Protein AF-A0A538CZA6-F1 (afdb_monomer_lite)

pLDDT: mean 84.23, std 17.35, range [30.89, 98.69]

Radius of gyration: 36.99 Å; chains: 1; bounding box: 170×87×88 Å

Sequence (778 aa):
MARFLPVVLVVALLGGSAAAFAVTERLKLERSSIFATSVGKVVSSASGRRVKIDFRLRKADDLSVAIVDSSDHVVRALVPSHHVRPGPQQLKWNGRDDSGSPVPDGTYKPRVHLAGEHRTILLPNSILVDTKVPHISLVRTSLQIVSPDGDAVHDYLTVFFHTSEPARAVLYANGRKVVKLKSFTAHSLKWGQRNGMPTKPGVYRLRLGAYDEAGNLGPRTRVFTVGIRYIELGRHVIARARQQPAARPRRGSSRELPPRRLRARSHRTCLGRGEPVIAELARVAGPVAAAGLATLFVAPRRELRLAGLAAWALGCAVLAYYLAPHGHRPLLAAAAVGGLALAAAGAYLLLRWPWLLALAALACVPARIQVTVGSTQASLLVPMYGVVAAAALAFAWQLAKGDDRARELGPLTLPLAGFVFWSGITLAWSQDLRQGAIELLAFYLPFALLAVALARLPWRPEWLGATWVLLAGMAVVFAIVGIYQYQTRDIFWNPKVLVGNAYAPFYRVNSVFWDPSIYGRFLVVAILASLVLVVHGAARRIVVAASAAIVVSWVGLVFSFSQSSFVALAVGVGIVAWSAWGRKTLALLGVIALVVLVAALAMPSVRHHSLNSASGGRFKLVKNGLAIAAHHPVQGVGIGGFKKAYAARTGLKGKEPKAAASHDTPVTVTAETGIVGLVLFAWLLVAAFLLAFRGVASSFAGQVSLILGVVLAAIGVHSLFYNAFFEDPVAWGVFGLAPLAAAALVRERVSEPRPRAAAPQPAVAAAPQAGRSRAEAG

Structure (mmCIF, N/CA/C/O backbone):
data_AF-A0A538CZA6-F1
#
_entry.id   AF-A0A538CZA6-F1
#
loop_
_atom_site.group_PDB
_atom_site.id
_atom_site.type_symbol
_atom_site.label_atom_id
_atom_site.label_alt_id
_atom_site.label_comp_id
_atom_site.label_asym_id
_atom_site.label_entity_id
_atom_site.label_seq_id
_atom_site.pdbx_PDB_ins_code
_atom_site.Cartn_x
_atom_site.Cartn_y
_atom_site.Cartn_z
_atom_site.occupancy
_atom_site.B_iso_or_equiv
_atom_site.auth_seq_id
_atom_site.auth_comp_id
_atom_site.auth_asym_id
_atom_site.auth_atom_id
_atom_site.pdbx_PDB_model_num
ATOM 1 N N . MET A 1 1 ? -36.237 19.227 2.839 1.00 50.03 1 MET A N 1
ATOM 2 C CA . MET A 1 1 ? -34.955 18.823 2.206 1.00 50.03 1 MET A CA 1
ATOM 3 C C . MET A 1 1 ? -34.045 17.959 3.093 1.00 50.03 1 MET A C 1
ATOM 5 O O . MET A 1 1 ? -33.501 16.992 2.578 1.00 50.03 1 MET A O 1
ATOM 9 N N . ALA A 1 2 ? -33.900 18.223 4.403 1.00 55.19 2 ALA A N 1
ATOM 10 C CA . ALA A 1 2 ? -32.925 17.529 5.271 1.00 55.19 2 ALA A CA 1
ATOM 11 C C . ALA A 1 2 ? -33.049 15.986 5.355 1.00 55.19 2 ALA A C 1
ATOM 13 O O . ALA A 1 2 ? -32.039 15.314 5.511 1.00 55.19 2 ALA A O 1
ATOM 14 N N . ARG A 1 3 ? -34.253 15.410 5.199 1.00 66.94 3 ARG A N 1
ATOM 15 C CA . ARG A 1 3 ? -34.458 13.943 5.216 1.00 66.94 3 ARG A CA 1
ATOM 16 C C . ARG A 1 3 ? -34.188 13.241 3.876 1.00 66.94 3 ARG A C 1
ATOM 18 O O . ARG A 1 3 ? -34.020 12.029 3.863 1.00 66.94 3 ARG A O 1
ATOM 25 N N . PHE A 1 4 ? -34.131 13.981 2.766 1.00 84.44 4 PHE A N 1
ATOM 26 C CA . PHE A 1 4 ? -33.932 13.405 1.428 1.00 84.44 4 PHE A CA 1
ATOM 27 C C . PHE A 1 4 ? -32.455 13.292 1.045 1.00 84.44 4 PHE A C 1
ATOM 29 O O . PHE A 1 4 ? -32.072 12.335 0.379 1.00 84.44 4 PHE A O 1
ATOM 36 N N . LEU A 1 5 ? -31.615 14.229 1.502 1.00 87.75 5 LEU A N 1
ATOM 37 C CA . LEU A 1 5 ? -30.188 14.260 1.170 1.00 87.75 5 LEU A CA 1
ATOM 38 C C . LEU A 1 5 ? -29.445 12.948 1.516 1.00 87.75 5 LEU A C 1
ATOM 40 O O . LEU A 1 5 ? -28.738 12.449 0.641 1.00 87.75 5 LEU A O 1
ATOM 44 N N . PRO A 1 6 ? -29.616 12.336 2.710 1.00 89.69 6 PRO A N 1
ATOM 45 C CA . PRO A 1 6 ? -28.928 11.084 3.030 1.00 89.69 6 PRO A CA 1
ATOM 46 C C . PRO A 1 6 ? -29.350 9.918 2.130 1.00 89.69 6 PRO A C 1
ATOM 48 O O . PRO A 1 6 ? -28.509 9.119 1.727 1.00 89.69 6 PRO A O 1
ATOM 51 N N . VAL A 1 7 ? -30.637 9.843 1.773 1.00 90.44 7 VAL A N 1
ATOM 52 C CA . VAL A 1 7 ? -31.158 8.812 0.862 1.00 90.44 7 VAL A CA 1
ATOM 53 C C . VAL A 1 7 ? -30.545 8.985 -0.525 1.00 90.44 7 VAL A C 1
ATOM 55 O O . VAL A 1 7 ? -29.997 8.032 -1.069 1.00 90.44 7 VAL A O 1
ATOM 58 N N . VAL A 1 8 ? -30.565 10.206 -1.070 1.00 92.06 8 VAL A N 1
ATOM 59 C CA . VAL A 1 8 ? -29.982 10.510 -2.387 1.00 92.06 8 VAL A CA 1
ATOM 60 C C . VAL A 1 8 ? -28.492 10.173 -2.421 1.00 92.06 8 VAL A C 1
ATOM 62 O O . VAL A 1 8 ? -28.047 9.513 -3.356 1.00 92.06 8 VAL A O 1
ATOM 65 N N . LEU A 1 9 ? -27.727 10.557 -1.394 1.00 93.75 9 LEU A N 1
ATOM 66 C CA . LEU A 1 9 ? -26.298 10.245 -1.312 1.00 93.75 9 LEU A CA 1
ATOM 67 C C . LEU A 1 9 ? -26.031 8.741 -1.246 1.00 93.75 9 LEU A C 1
ATOM 69 O O . LEU A 1 9 ? -25.144 8.262 -1.945 1.00 93.75 9 LEU A O 1
ATOM 73 N N . VAL A 1 10 ? -26.795 7.981 -0.456 1.00 93.56 10 VAL A N 1
ATOM 74 C CA . VAL A 1 10 ? -26.636 6.520 -0.392 1.00 93.56 10 VAL A CA 1
ATOM 75 C C . VAL A 1 10 ? -26.937 5.871 -1.742 1.00 93.56 10 VAL A C 1
ATOM 77 O O . VAL A 1 10 ? -26.145 5.052 -2.206 1.00 93.56 10 VAL A O 1
ATOM 80 N N . VAL A 1 11 ? -28.042 6.246 -2.393 1.00 91.81 11 VAL A N 1
ATOM 81 C CA . VAL A 1 11 ? -28.402 5.708 -3.715 1.00 91.81 11 VAL A CA 1
ATOM 82 C C . VAL A 1 11 ? -27.333 6.062 -4.750 1.00 91.81 11 VAL A C 1
ATOM 84 O O . VAL A 1 11 ? -26.895 5.184 -5.493 1.00 91.81 11 VAL A O 1
ATOM 87 N N . ALA A 1 12 ? -26.862 7.312 -4.763 1.00 93.50 12 ALA A N 1
ATOM 88 C CA . ALA A 1 12 ? -25.820 7.773 -5.674 1.00 93.50 12 ALA A CA 1
ATOM 89 C C . ALA A 1 12 ? -24.486 7.046 -5.447 1.00 93.50 12 ALA A C 1
ATOM 91 O O . ALA A 1 12 ? -23.856 6.623 -6.412 1.00 93.50 12 ALA A O 1
ATOM 92 N N . LEU A 1 13 ? -24.071 6.844 -4.191 1.00 95.44 13 LEU A N 1
ATOM 93 C CA . LEU A 1 13 ? -22.849 6.107 -3.868 1.00 95.44 13 LEU A CA 1
ATOM 94 C C . LEU A 1 13 ? -22.955 4.637 -4.279 1.00 95.44 13 LEU A C 1
ATOM 96 O O . LEU A 1 13 ? -22.038 4.131 -4.916 1.00 95.44 13 LEU A O 1
ATOM 100 N N . LEU A 1 14 ? -24.058 3.951 -3.967 1.00 92.44 14 LEU A N 1
ATOM 101 C CA . LEU A 1 14 ? -24.223 2.542 -4.335 1.00 92.44 14 LEU A CA 1
ATOM 102 C C . LEU A 1 14 ? -24.310 2.357 -5.855 1.00 92.44 14 LEU A C 1
ATOM 104 O O . LEU A 1 14 ? -23.556 1.562 -6.416 1.00 92.44 14 LEU A O 1
ATOM 108 N N . GLY A 1 15 ? -25.194 3.102 -6.525 1.00 88.19 15 GLY A N 1
ATOM 109 C CA . GLY A 1 15 ? -25.370 3.024 -7.976 1.00 88.19 15 GLY A CA 1
ATOM 110 C C . GLY A 1 15 ? -24.115 3.465 -8.727 1.00 88.19 15 GLY A C 1
ATOM 111 O O . GLY A 1 15 ? -23.644 2.766 -9.625 1.00 88.19 15 GLY A O 1
ATOM 112 N N . GLY A 1 16 ? -23.512 4.576 -8.304 1.00 90.31 16 GLY A N 1
ATOM 113 C CA . GLY A 1 16 ? -22.275 5.094 -8.873 1.00 90.31 16 GLY A CA 1
ATOM 114 C C . GLY A 1 16 ? -21.092 4.145 -8.679 1.00 90.31 16 GLY A C 1
ATOM 115 O O . GLY A 1 16 ? -20.349 3.901 -9.627 1.00 90.31 16 GLY A O 1
ATOM 116 N N . SER A 1 17 ? -20.904 3.571 -7.485 1.00 90.44 17 SER A N 1
ATOM 117 C CA . SER A 1 17 ? -19.829 2.600 -7.243 1.00 90.44 17 SER A CA 1
ATOM 118 C C . SER A 1 17 ? -20.033 1.298 -8.008 1.00 90.44 17 SER A C 1
ATOM 120 O O . SER A 1 17 ? -19.050 0.739 -8.490 1.00 90.44 17 SER A O 1
ATOM 122 N N . ALA A 1 18 ? -21.274 0.835 -8.181 1.00 85.44 18 ALA A N 1
ATOM 123 C CA . ALA A 1 18 ? -21.559 -0.335 -9.004 1.00 85.44 18 ALA A CA 1
ATOM 124 C C . ALA A 1 18 ? -21.266 -0.076 -10.493 1.00 85.44 18 ALA A C 1
ATOM 126 O O . ALA A 1 18 ? -20.602 -0.889 -11.138 1.00 85.44 18 ALA A O 1
ATOM 127 N N . ALA A 1 19 ? -21.669 1.084 -11.021 1.00 87.25 19 ALA A N 1
ATOM 128 C CA . ALA A 1 19 ? -21.343 1.493 -12.386 1.00 87.25 19 ALA A CA 1
ATOM 129 C C . ALA A 1 19 ? -19.823 1.633 -12.592 1.00 87.25 19 ALA A C 1
ATOM 131 O O . ALA A 1 19 ? -19.268 1.078 -13.541 1.00 87.25 19 ALA A O 1
ATOM 132 N N . ALA A 1 20 ? -19.127 2.307 -11.670 1.00 88.88 20 ALA A N 1
ATOM 133 C CA . ALA A 1 20 ? -17.675 2.466 -11.719 1.00 88.88 20 ALA A CA 1
ATOM 134 C C . ALA A 1 20 ? -16.939 1.118 -11.627 1.00 88.88 20 ALA A C 1
ATOM 136 O O . ALA A 1 20 ? -15.956 0.903 -12.341 1.00 88.88 20 ALA A O 1
ATOM 137 N N . PHE A 1 21 ? -17.429 0.185 -10.804 1.00 87.50 21 PHE A N 1
ATOM 138 C CA . PHE A 1 21 ? -16.911 -1.180 -10.730 1.00 87.50 21 PHE A CA 1
ATOM 139 C C . PHE A 1 21 ? -17.068 -1.915 -12.066 1.00 87.50 21 PHE A C 1
ATOM 141 O O . PHE A 1 21 ? -16.074 -2.434 -12.575 1.00 87.50 21 PHE A O 1
ATOM 148 N N . ALA A 1 22 ? -18.265 -1.906 -12.661 1.00 82.44 22 ALA A N 1
ATOM 149 C CA . ALA A 1 22 ? -18.546 -2.582 -13.929 1.00 82.44 22 ALA A CA 1
ATOM 150 C C . ALA A 1 22 ? -17.697 -2.024 -15.083 1.00 82.44 22 ALA A C 1
ATOM 152 O O . ALA A 1 22 ? -17.087 -2.781 -15.842 1.00 82.44 22 ALA A O 1
ATOM 153 N N . VAL A 1 23 ? -17.574 -0.695 -15.174 1.00 85.62 23 VAL A N 1
ATOM 154 C CA . VAL A 1 23 ? -16.695 -0.031 -16.150 1.00 85.62 23 VAL A CA 1
ATOM 155 C C . VAL A 1 23 ? -15.237 -0.432 -15.924 1.00 85.62 23 VAL A C 1
ATOM 157 O O . VAL A 1 23 ? -14.540 -0.802 -16.869 1.00 85.62 23 VAL A O 1
ATOM 160 N N . THR A 1 24 ? -14.777 -0.422 -14.671 1.00 84.81 24 THR A N 1
ATOM 161 C CA . THR A 1 24 ? -13.410 -0.830 -14.321 1.00 84.81 24 THR A CA 1
ATOM 162 C C . THR A 1 24 ? -13.138 -2.286 -14.692 1.00 84.81 24 THR A C 1
ATOM 164 O O . THR A 1 24 ? -12.056 -2.603 -15.181 1.00 84.81 24 THR A O 1
ATOM 167 N N . GLU A 1 25 ? -14.083 -3.187 -14.440 1.00 81.94 25 GLU A N 1
ATOM 168 C CA . GLU A 1 25 ? -13.956 -4.601 -14.780 1.00 81.94 25 GLU A CA 1
ATOM 169 C C . GLU A 1 25 ? -13.854 -4.811 -16.283 1.00 81.94 25 GLU A C 1
ATOM 171 O O . GLU A 1 25 ? -12.903 -5.448 -16.738 1.00 81.94 25 GLU A O 1
ATOM 176 N N . ARG A 1 26 ? -14.754 -4.193 -17.052 1.00 81.44 26 ARG A N 1
ATOM 177 C CA . ARG A 1 26 ? -14.712 -4.232 -18.513 1.00 81.44 26 ARG A CA 1
ATOM 178 C C . ARG A 1 26 ? -13.351 -3.776 -19.043 1.00 81.44 26 ARG A C 1
ATOM 180 O O . ARG A 1 26 ? -12.713 -4.505 -19.797 1.00 81.44 26 ARG A O 1
ATOM 187 N N . LEU A 1 27 ? -12.874 -2.617 -18.588 1.00 81.75 27 LEU A N 1
ATOM 188 C CA . LEU A 1 27 ? -11.593 -2.052 -19.023 1.00 81.75 27 LEU A CA 1
ATOM 189 C C . LEU A 1 27 ? -10.390 -2.906 -18.587 1.00 81.75 27 LEU A C 1
ATOM 191 O O . LEU A 1 27 ? -9.368 -2.927 -19.264 1.00 81.75 27 LEU A O 1
ATOM 195 N N . LYS A 1 28 ? -10.478 -3.638 -17.471 1.00 77.38 28 LYS A N 1
ATOM 196 C CA . LYS A 1 28 ? -9.405 -4.545 -17.025 1.00 77.38 28 LYS A CA 1
ATOM 197 C C . LYS A 1 28 ? -9.388 -5.888 -17.752 1.00 77.38 28 LYS A C 1
ATOM 199 O O . LYS A 1 28 ? -8.331 -6.520 -17.796 1.00 77.38 28 LYS A O 1
ATOM 204 N N . LEU A 1 29 ? -10.517 -6.336 -18.297 1.00 77.88 29 LEU A N 1
ATOM 205 C CA . LEU A 1 29 ? -10.589 -7.544 -19.127 1.00 77.88 29 LEU A CA 1
ATOM 206 C C . LEU A 1 29 ? -10.008 -7.307 -20.527 1.00 77.88 29 LEU A C 1
ATOM 208 O O . LEU A 1 29 ? -9.477 -8.234 -21.149 1.00 77.88 29 LEU A O 1
ATOM 212 N N . GLU A 1 30 ? -10.050 -6.063 -21.003 1.00 78.44 30 GLU A N 1
ATOM 213 C CA . GLU A 1 30 ? -9.441 -5.657 -22.262 1.00 78.44 30 GLU A CA 1
ATOM 214 C C . GLU A 1 30 ? -7.910 -5.791 -22.207 1.00 78.44 30 GLU A C 1
ATOM 216 O O . GLU A 1 30 ? -7.187 -5.081 -21.502 1.00 78.44 30 GLU A O 1
ATOM 221 N N . ARG A 1 31 ? -7.386 -6.755 -22.970 1.00 79.56 31 ARG A N 1
ATOM 222 C CA . ARG A 1 31 ? -5.941 -6.976 -23.080 1.00 79.56 31 ARG A CA 1
ATOM 223 C C . ARG A 1 31 ? -5.300 -5.863 -23.900 1.00 79.56 31 ARG A C 1
ATOM 225 O O . ARG A 1 31 ? -5.847 -5.456 -24.917 1.00 79.56 31 ARG A O 1
ATOM 232 N N . SER A 1 32 ? -4.080 -5.476 -23.524 1.00 83.12 32 SER A N 1
ATOM 233 C CA . SER A 1 32 ? -3.288 -4.514 -24.296 1.00 83.12 32 SER A CA 1
ATOM 234 C C . SER A 1 32 ? -3.145 -4.928 -25.765 1.00 83.12 32 SER A C 1
ATOM 236 O O . SER A 1 32 ? -2.911 -6.112 -26.065 1.00 83.12 32 SER A O 1
ATOM 238 N N . SER A 1 33 ? -3.269 -3.940 -26.648 1.00 86.38 33 SER A N 1
ATOM 239 C CA . SER A 1 33 ? -3.161 -4.049 -28.107 1.00 86.38 33 SER A CA 1
ATOM 240 C C . SER A 1 33 ? -1.754 -4.455 -28.538 1.00 86.38 33 SER A C 1
ATOM 242 O O . SER A 1 33 ? -1.591 -5.167 -29.530 1.00 86.38 33 SER A O 1
ATOM 244 N N . ILE A 1 34 ? -0.747 -4.109 -27.723 1.00 87.81 34 ILE A N 1
ATOM 245 C CA . ILE A 1 34 ? 0.637 -4.563 -27.871 1.00 87.81 34 ILE A CA 1
ATOM 246 C C . ILE A 1 34 ? 1.096 -5.400 -26.671 1.00 87.81 34 ILE A C 1
ATOM 248 O O . ILE A 1 34 ? 0.667 -5.202 -25.536 1.00 87.81 34 ILE A O 1
ATOM 252 N N . PHE A 1 35 ? 1.985 -6.363 -26.902 1.00 87.81 35 PHE A N 1
ATOM 253 C CA . PHE A 1 35 ? 2.593 -7.181 -25.847 1.00 87.81 35 PHE A CA 1
ATOM 254 C C . PHE A 1 35 ? 3.994 -7.662 -26.245 1.00 87.81 35 PHE A C 1
ATOM 256 O O . PHE A 1 35 ? 4.454 -7.393 -27.351 1.00 87.81 35 PHE A O 1
ATOM 263 N N . ALA A 1 36 ? 4.681 -8.377 -25.343 1.00 86.56 36 ALA A N 1
ATOM 264 C CA . ALA A 1 36 ? 6.039 -8.893 -25.567 1.00 86.56 36 ALA A CA 1
ATOM 265 C C . ALA A 1 36 ? 7.037 -7.804 -26.017 1.00 86.56 36 ALA A C 1
ATOM 267 O O . ALA A 1 36 ? 7.854 -8.018 -26.908 1.00 86.56 36 ALA A O 1
ATOM 268 N N . THR A 1 37 ? 6.940 -6.622 -25.407 1.00 87.94 37 THR A N 1
ATOM 269 C CA . THR A 1 37 ? 7.750 -5.454 -25.755 1.00 87.94 37 THR A CA 1
ATOM 270 C C . THR A 1 37 ? 9.195 -5.605 -25.280 1.00 87.94 37 THR A C 1
ATOM 272 O O . THR A 1 37 ? 9.436 -5.870 -24.099 1.00 87.94 37 THR A O 1
ATOM 275 N N . SER A 1 38 ? 10.155 -5.352 -26.161 1.00 89.88 38 SER A N 1
ATOM 276 C CA . SER A 1 38 ? 11.587 -5.334 -25.878 1.00 89.88 38 SER A CA 1
ATOM 277 C C . SER A 1 38 ? 12.230 -4.151 -26.596 1.00 89.88 38 SER A C 1
ATOM 279 O O . SER A 1 38 ? 12.313 -4.125 -27.819 1.00 89.88 38 SER A O 1
ATOM 281 N N . VAL A 1 39 ? 12.709 -3.179 -25.823 1.00 91.25 39 VAL A N 1
ATOM 282 C CA . VAL A 1 39 ? 13.397 -1.987 -26.331 1.00 91.25 39 VAL A CA 1
ATOM 283 C C . VAL A 1 39 ? 14.824 -2.021 -25.802 1.00 91.25 39 VAL A C 1
ATOM 285 O O . VAL A 1 39 ? 15.040 -2.203 -24.600 1.00 91.25 39 VAL A O 1
ATOM 288 N N . GLY A 1 40 ? 15.809 -1.923 -26.691 1.00 89.38 40 GLY A N 1
ATOM 289 C CA . GLY A 1 40 ? 17.204 -1.825 -26.272 1.00 89.38 40 GLY A CA 1
ATOM 290 C C . GLY A 1 40 ? 17.485 -0.485 -25.582 1.00 89.38 40 GLY A C 1
ATOM 291 O O . GLY A 1 40 ? 16.763 0.483 -25.769 1.00 89.38 40 GLY A O 1
ATOM 292 N N . LYS A 1 41 ? 18.522 -0.440 -24.744 1.00 90.12 41 LYS A N 1
ATOM 293 C CA . LYS A 1 41 ? 18.682 0.650 -23.768 1.00 90.12 41 LYS A CA 1
ATOM 294 C C . LYS A 1 41 ? 19.529 1.827 -24.227 1.00 90.12 41 LYS A C 1
ATOM 296 O O . LYS A 1 41 ? 19.287 2.935 -23.776 1.00 90.12 41 LYS A O 1
ATOM 301 N N . VAL A 1 42 ? 20.547 1.576 -25.048 1.00 91.38 42 VAL A N 1
ATOM 302 C CA . VAL A 1 42 ? 21.558 2.580 -25.398 1.00 91.38 42 VAL A CA 1
ATOM 303 C C . VAL A 1 42 ? 21.922 2.440 -26.871 1.00 91.38 42 VAL A C 1
ATOM 305 O O . VAL A 1 42 ? 22.015 1.318 -27.386 1.00 91.38 42 VAL A O 1
ATOM 308 N N . VAL A 1 43 ? 22.124 3.567 -27.546 1.00 93.12 43 VAL A N 1
ATOM 309 C CA . VAL A 1 43 ? 22.596 3.642 -28.929 1.00 93.12 43 VAL A CA 1
ATOM 310 C C . VAL A 1 43 ? 23.548 4.823 -29.093 1.00 93.12 43 VAL A C 1
ATOM 312 O O . VAL A 1 43 ? 23.416 5.833 -28.418 1.00 93.12 43 VAL A O 1
ATOM 315 N N . SER A 1 44 ? 24.489 4.690 -30.021 1.00 91.81 44 SER A N 1
ATOM 316 C CA . SER A 1 44 ? 25.316 5.794 -30.494 1.00 91.81 44 SER A CA 1
ATOM 317 C C . SER A 1 44 ? 25.163 5.905 -32.002 1.00 91.81 44 SER A C 1
ATOM 319 O O . SER A 1 44 ? 25.295 4.906 -32.718 1.00 91.81 44 SER A O 1
ATOM 321 N N . SER A 1 45 ? 24.934 7.122 -32.484 1.00 88.94 45 SER A N 1
ATOM 322 C CA . SER A 1 45 ? 24.892 7.445 -33.913 1.00 88.94 45 SER A CA 1
ATOM 323 C C . SER A 1 45 ? 26.254 7.280 -34.605 1.00 88.94 45 SER A C 1
ATOM 325 O O . SER A 1 45 ? 26.302 7.087 -35.827 1.00 88.94 45 SER A O 1
ATOM 327 N N . ALA A 1 46 ? 27.345 7.306 -33.828 1.00 84.56 46 ALA A N 1
ATOM 328 C CA . ALA A 1 46 ? 28.727 7.167 -34.282 1.00 84.56 46 ALA A CA 1
ATOM 329 C C . ALA A 1 46 ? 29.213 5.707 -34.305 1.00 84.56 46 ALA A C 1
ATOM 331 O O . ALA A 1 46 ? 30.096 5.361 -35.087 1.00 84.56 46 ALA A O 1
ATOM 332 N N . SER A 1 47 ? 28.631 4.817 -33.490 1.00 84.38 47 SER A N 1
ATOM 333 C CA . SER A 1 47 ? 29.074 3.413 -33.413 1.00 84.38 47 SER A CA 1
ATOM 334 C C . SER A 1 47 ? 28.554 2.527 -34.553 1.00 84.38 47 SER A C 1
ATOM 336 O O . SER A 1 47 ? 28.982 1.378 -34.692 1.00 84.38 47 SER A O 1
ATOM 338 N N . GLY A 1 48 ? 27.589 3.018 -35.340 1.00 81.31 48 GLY A N 1
ATOM 339 C CA . GLY A 1 48 ? 26.898 2.252 -36.385 1.00 81.31 48 GLY A CA 1
ATOM 340 C C . GLY A 1 48 ? 25.973 1.150 -35.847 1.00 81.31 48 GLY A C 1
ATOM 341 O O . GLY A 1 48 ? 25.356 0.414 -36.625 1.00 81.31 48 GLY A O 1
ATOM 342 N N . ARG A 1 49 ? 25.851 1.009 -34.520 1.00 86.62 49 ARG A N 1
ATOM 343 C CA . ARG A 1 49 ? 24.955 0.033 -33.894 1.00 86.62 49 ARG A CA 1
ATOM 344 C C . ARG A 1 49 ? 23.511 0.497 -34.021 1.00 86.62 49 ARG A C 1
ATOM 346 O O . ARG A 1 49 ? 23.209 1.684 -34.032 1.00 86.62 49 ARG A O 1
ATOM 353 N N . ARG A 1 50 ? 22.601 -0.475 -34.077 1.00 91.81 50 ARG A N 1
ATOM 354 C CA . ARG A 1 50 ? 21.163 -0.216 -34.035 1.00 91.81 50 ARG A CA 1
ATOM 355 C C . ARG A 1 50 ? 20.558 -0.831 -32.788 1.00 91.81 50 ARG A C 1
ATOM 357 O O . ARG A 1 50 ? 20.852 -1.983 -32.455 1.00 91.81 50 ARG A O 1
ATOM 364 N N . VAL A 1 51 ? 19.702 -0.073 -32.125 1.00 93.06 51 VAL A N 1
ATOM 365 C CA . VAL A 1 51 ? 18.888 -0.542 -31.013 1.00 93.06 51 VAL A CA 1
ATOM 366 C C . VAL A 1 51 ? 17.632 -1.212 -31.561 1.00 93.06 51 VAL A C 1
ATOM 368 O O . VAL A 1 51 ? 17.052 -0.733 -32.532 1.00 93.06 51 VAL A O 1
ATOM 371 N N . LYS A 1 52 ? 17.245 -2.351 -30.981 1.00 95.06 52 LYS A N 1
ATOM 372 C CA . LYS A 1 52 ? 16.020 -3.066 -31.362 1.00 95.06 52 LYS A CA 1
ATOM 373 C C . LYS A 1 52 ? 14.819 -2.506 -30.609 1.00 95.06 52 LYS A C 1
ATOM 375 O O . LYS A 1 52 ? 14.938 -2.188 -29.425 1.00 95.06 52 LYS A O 1
ATOM 380 N N . ILE A 1 53 ? 13.690 -2.430 -31.297 1.00 95.69 53 ILE A N 1
ATOM 381 C CA . ILE A 1 53 ? 12.383 -2.041 -30.777 1.00 95.69 53 ILE A CA 1
ATOM 382 C C . ILE A 1 53 ? 11.415 -3.117 -31.262 1.00 95.69 53 ILE A C 1
ATOM 384 O O . ILE A 1 53 ? 10.922 -3.067 -32.387 1.00 95.69 53 ILE A O 1
ATOM 388 N N . ASP A 1 54 ? 11.194 -4.114 -30.415 1.00 94.88 54 ASP A N 1
ATOM 389 C CA . ASP A 1 54 ? 10.393 -5.288 -30.736 1.00 94.88 54 ASP A CA 1
ATOM 390 C C . ASP A 1 54 ? 9.099 -5.270 -29.913 1.00 94.88 54 ASP A C 1
ATOM 392 O O . ASP A 1 54 ? 9.120 -4.992 -28.712 1.00 94.88 54 ASP A O 1
ATOM 396 N N . PHE A 1 55 ? 7.965 -5.585 -30.530 1.00 93.75 55 PHE A N 1
ATOM 397 C CA . PHE A 1 55 ? 6.686 -5.807 -29.849 1.00 93.75 55 PHE A CA 1
ATOM 398 C C . PHE A 1 55 ? 5.792 -6.725 -30.687 1.00 93.75 55 PHE A C 1
ATOM 400 O O . PHE A 1 55 ? 6.122 -7.077 -31.814 1.00 93.75 55 PHE A O 1
ATOM 407 N N . ARG A 1 56 ? 4.659 -7.170 -30.145 1.00 94.12 56 ARG A N 1
ATOM 408 C CA . ARG A 1 56 ? 3.657 -7.958 -30.875 1.00 94.12 56 ARG A CA 1
ATOM 409 C C . ARG A 1 56 ? 2.314 -7.254 -30.868 1.00 94.12 56 ARG A C 1
ATOM 411 O O . ARG A 1 56 ? 1.833 -6.906 -29.793 1.00 94.12 56 ARG A O 1
ATOM 418 N N . LEU A 1 57 ? 1.708 -7.114 -32.043 1.00 93.62 57 LEU A N 1
ATOM 419 C CA . LEU A 1 57 ? 0.328 -6.670 -32.208 1.00 93.62 57 LEU A CA 1
ATOM 420 C C . LEU A 1 57 ? -0.635 -7.818 -31.921 1.00 93.62 57 LEU A C 1
ATOM 422 O O . LEU A 1 57 ? -0.438 -8.945 -32.383 1.00 93.62 57 LEU A O 1
ATOM 426 N N . ARG A 1 58 ? -1.680 -7.532 -31.145 1.00 91.19 58 ARG A N 1
ATOM 427 C CA . ARG A 1 58 ? -2.743 -8.490 -30.821 1.00 91.19 58 ARG A CA 1
ATOM 428 C C . ARG A 1 58 ? -3.817 -8.561 -31.902 1.00 91.19 58 ARG A C 1
ATOM 430 O O . ARG A 1 58 ? -4.374 -9.636 -32.104 1.00 91.19 58 ARG A O 1
ATOM 437 N N . LYS A 1 59 ? -4.120 -7.433 -32.538 1.00 90.69 59 LYS A N 1
ATOM 438 C CA . LYS A 1 59 ? -5.161 -7.272 -33.557 1.00 90.69 59 LYS A CA 1
ATOM 439 C C . LYS A 1 59 ? -4.571 -6.590 -34.789 1.00 90.69 59 LYS A C 1
ATOM 441 O O . LYS A 1 59 ? -3.475 -6.040 -34.703 1.00 90.69 59 LYS A O 1
ATOM 446 N N . ALA A 1 60 ? -5.274 -6.704 -35.913 1.00 92.81 60 ALA A N 1
ATOM 447 C CA . ALA A 1 60 ? -4.944 -5.913 -37.087 1.00 92.81 60 ALA A CA 1
ATOM 448 C C . ALA A 1 60 ? -5.276 -4.444 -36.809 1.00 92.81 60 ALA A C 1
ATOM 450 O O . ALA A 1 60 ? -6.294 -4.181 -36.168 1.00 92.81 60 ALA A O 1
ATOM 451 N N . ASP A 1 61 ? -4.425 -3.528 -37.257 1.00 93.94 61 ASP A N 1
ATOM 452 C CA . ASP A 1 61 ? -4.612 -2.086 -37.085 1.00 93.94 61 ASP A CA 1
ATOM 453 C C . ASP A 1 61 ? -3.739 -1.309 -38.081 1.00 93.94 61 ASP A C 1
ATOM 455 O O . ASP A 1 61 ? -2.812 -1.871 -38.673 1.00 93.94 61 ASP A O 1
ATOM 459 N N . ASP A 1 62 ? -3.999 -0.015 -38.218 1.00 94.75 62 ASP A N 1
ATOM 460 C CA . ASP A 1 62 ? -3.153 0.921 -38.946 1.00 94.75 62 ASP A CA 1
ATOM 461 C C . ASP A 1 62 ? -2.075 1.464 -38.000 1.00 94.75 62 ASP A C 1
ATOM 463 O O . ASP A 1 62 ? -2.328 2.262 -37.091 1.00 94.75 62 ASP A O 1
ATOM 467 N N . LEU A 1 63 ? -0.855 0.962 -38.188 1.00 95.62 63 LEU A N 1
ATOM 468 C CA . LEU A 1 63 ? 0.283 1.164 -37.302 1.00 95.62 63 LEU A CA 1
ATOM 469 C C . LEU A 1 63 ? 1.187 2.282 -37.820 1.00 95.62 63 LEU A C 1
ATOM 471 O O . LEU A 1 63 ? 1.705 2.197 -38.933 1.00 95.62 63 LEU A O 1
ATOM 475 N N . SER A 1 64 ? 1.513 3.242 -36.955 1.00 95.81 64 SER A N 1
ATOM 476 C CA . SER A 1 64 ? 2.705 4.079 -37.115 1.00 95.81 64 SER A CA 1
ATOM 477 C C . SER A 1 64 ? 3.608 4.008 -35.885 1.00 95.81 64 SER A C 1
ATOM 479 O O . SER A 1 64 ? 3.159 3.800 -34.754 1.00 95.81 64 SER A O 1
ATOM 481 N N . VAL A 1 65 ? 4.917 4.136 -36.107 1.00 96.12 65 VAL A N 1
ATOM 482 C CA . VAL A 1 65 ? 5.915 4.120 -35.032 1.00 96.12 65 VAL A CA 1
ATOM 483 C C . VAL A 1 65 ? 6.911 5.244 -35.244 1.00 96.12 65 VAL A C 1
ATOM 485 O O . VAL A 1 65 ? 7.544 5.340 -36.295 1.00 96.12 65 VAL A O 1
ATOM 488 N N . ALA A 1 66 ? 7.088 6.053 -34.209 1.00 96.81 66 ALA A N 1
ATOM 489 C CA . ALA A 1 66 ? 8.023 7.165 -34.177 1.00 96.81 66 ALA A C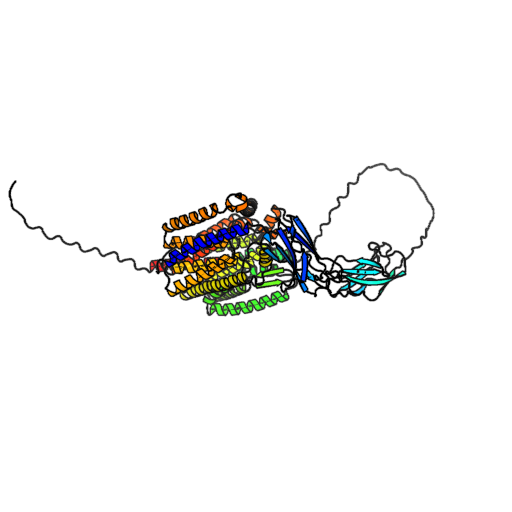A 1
ATOM 490 C C . ALA A 1 66 ? 8.956 7.070 -32.963 1.00 96.81 66 ALA A C 1
ATOM 492 O O . ALA A 1 66 ? 8.656 6.389 -31.983 1.00 96.81 66 ALA A O 1
ATOM 493 N N . ILE A 1 67 ? 10.088 7.761 -33.018 1.00 96.81 67 ILE A N 1
ATOM 494 C CA . ILE A 1 67 ? 10.921 8.075 -31.860 1.00 96.81 67 ILE A CA 1
ATOM 495 C C . ILE A 1 67 ? 10.618 9.507 -31.449 1.00 96.81 67 ILE A C 1
ATOM 497 O O . ILE A 1 67 ? 10.618 10.399 -32.298 1.00 96.81 67 ILE A O 1
ATOM 501 N N . VAL A 1 68 ? 10.382 9.704 -30.156 1.00 95.31 68 VAL A N 1
ATOM 502 C CA . VAL A 1 68 ? 10.159 11.019 -29.559 1.00 95.31 68 VAL A CA 1
ATOM 503 C C . VAL A 1 68 ? 11.215 11.341 -28.507 1.00 95.31 68 VAL A C 1
ATOM 505 O O . VAL A 1 68 ? 11.779 10.428 -27.889 1.00 95.31 68 VAL A O 1
ATOM 508 N N . ASP A 1 69 ? 11.492 12.628 -28.322 1.00 93.00 69 ASP A N 1
ATOM 509 C CA . ASP A 1 69 ? 12.367 13.150 -27.269 1.00 93.00 69 ASP A CA 1
ATOM 510 C C . ASP A 1 69 ? 11.642 13.271 -25.907 1.00 93.00 69 ASP A C 1
ATOM 512 O O . ASP A 1 69 ? 10.536 12.756 -25.708 1.00 93.00 69 ASP A O 1
ATOM 516 N N . SER A 1 70 ? 12.277 13.923 -24.928 1.00 86.00 70 SER A N 1
ATOM 517 C CA . SER A 1 70 ? 11.689 14.160 -23.600 1.00 86.00 70 SER A CA 1
ATOM 518 C C . SER A 1 70 ? 10.503 15.130 -23.594 1.00 86.00 70 SER A C 1
ATOM 520 O O . SER A 1 70 ? 9.763 15.147 -22.612 1.00 86.00 70 SER A O 1
ATOM 522 N N . SER A 1 71 ? 10.326 15.910 -24.658 1.00 87.19 71 SER A N 1
ATOM 523 C CA . SER A 1 71 ? 9.248 16.883 -24.852 1.00 87.19 71 SER A CA 1
ATOM 524 C C . SER A 1 71 ? 8.123 16.342 -25.751 1.00 87.19 71 SER A C 1
ATOM 526 O O . SER A 1 71 ? 7.230 17.094 -26.122 1.00 87.19 71 SER A O 1
ATOM 528 N N . ASP A 1 72 ? 8.149 15.041 -26.072 1.00 85.56 72 ASP A N 1
ATOM 529 C CA . ASP A 1 72 ? 7.233 14.347 -26.995 1.00 85.56 72 ASP A CA 1
ATOM 530 C C . ASP A 1 72 ? 7.287 14.858 -28.453 1.00 85.56 72 ASP A C 1
ATOM 532 O O . ASP A 1 72 ? 6.392 14.583 -29.260 1.00 85.56 72 ASP A O 1
ATOM 536 N N . HIS A 1 73 ? 8.370 15.544 -28.839 1.00 92.44 73 HIS A N 1
ATOM 537 C CA . HIS A 1 73 ? 8.602 15.901 -30.235 1.00 92.44 73 HIS A CA 1
ATOM 538 C C . HIS A 1 73 ? 9.099 14.690 -31.014 1.00 92.44 73 HIS A C 1
ATOM 540 O O . HIS A 1 73 ? 10.010 13.980 -30.583 1.00 92.44 73 HIS A O 1
ATOM 546 N N . VAL A 1 74 ? 8.515 14.459 -32.191 1.00 94.50 74 VAL A N 1
ATOM 547 C CA . VAL A 1 74 ? 8.951 13.391 -33.096 1.00 94.50 74 VAL A CA 1
ATOM 548 C C . VAL A 1 74 ? 10.290 13.765 -33.708 1.00 94.50 74 VAL A C 1
ATOM 550 O O . VAL A 1 74 ? 10.388 14.754 -34.423 1.00 94.50 74 VAL A O 1
ATOM 553 N N . VAL A 1 75 ? 11.301 12.934 -33.465 1.00 95.75 75 VAL A N 1
ATOM 554 C CA . VAL A 1 75 ? 12.634 13.089 -34.064 1.00 95.75 75 VAL A CA 1
ATOM 555 C C . VAL A 1 75 ? 12.873 12.123 -35.218 1.00 95.75 75 VAL A C 1
ATOM 557 O O . VAL A 1 75 ? 13.729 12.367 -36.060 1.00 95.75 75 VAL A O 1
ATOM 560 N N . ARG A 1 76 ? 12.148 11.000 -35.264 1.00 95.44 76 ARG A N 1
ATOM 561 C CA . ARG A 1 76 ? 12.276 10.008 -36.338 1.00 95.44 76 ARG A CA 1
ATOM 562 C C . ARG A 1 76 ? 10.972 9.253 -36.545 1.00 95.44 76 ARG A C 1
ATOM 564 O O . ARG A 1 76 ? 10.508 8.592 -35.615 1.00 95.44 76 ARG A O 1
ATOM 571 N N . ALA A 1 77 ? 10.452 9.218 -37.763 1.00 95.25 77 ALA A N 1
ATOM 572 C CA . ALA A 1 77 ? 9.462 8.232 -38.177 1.00 95.25 77 ALA A CA 1
ATOM 573 C C . ALA A 1 77 ? 10.171 6.912 -38.545 1.00 95.25 77 ALA A C 1
ATOM 575 O O . ALA A 1 77 ? 10.991 6.839 -39.465 1.00 95.25 77 ALA A O 1
ATOM 576 N N . LEU A 1 78 ? 9.897 5.843 -37.791 1.00 94.44 78 LEU A N 1
ATOM 577 C CA . LEU A 1 78 ? 10.402 4.498 -38.104 1.00 94.44 78 LEU A CA 1
ATOM 578 C C . LEU A 1 78 ? 9.486 3.775 -39.082 1.00 94.44 78 LEU A C 1
ATOM 580 O O . LEU A 1 78 ? 9.960 3.030 -39.936 1.00 94.44 78 LEU A O 1
ATOM 584 N N . VAL A 1 79 ? 8.183 3.971 -38.911 1.00 91.94 79 VAL A N 1
ATOM 585 C CA . VAL A 1 79 ? 7.134 3.333 -39.694 1.00 91.94 79 VAL A CA 1
ATOM 586 C C . VAL A 1 79 ? 6.029 4.364 -39.930 1.00 91.94 79 VAL A C 1
ATOM 588 O O . VAL A 1 79 ? 5.439 4.823 -38.945 1.00 91.94 79 VAL A O 1
ATOM 591 N N . PRO A 1 80 ? 5.738 4.739 -41.188 1.00 90.50 80 PRO A N 1
ATOM 592 C CA . PRO A 1 80 ? 4.563 5.542 -41.505 1.00 90.50 80 PRO A CA 1
ATOM 593 C C . PRO A 1 80 ? 3.283 4.717 -41.317 1.00 90.50 80 PRO A C 1
ATOM 595 O O . PRO A 1 80 ? 3.330 3.484 -41.324 1.00 90.50 80 PRO A O 1
ATOM 598 N N . SER A 1 81 ? 2.147 5.400 -41.150 1.00 91.69 81 SER A N 1
ATOM 599 C CA . SER A 1 81 ? 0.852 4.745 -40.928 1.00 91.69 81 SER A CA 1
ATOM 600 C C . SER A 1 81 ? 0.517 3.791 -42.071 1.00 91.69 81 SER A C 1
ATOM 602 O O . SER A 1 81 ? 0.413 4.221 -43.219 1.00 91.69 81 SER A O 1
ATOM 604 N N . HIS A 1 82 ? 0.368 2.505 -41.767 1.00 92.69 82 HIS A N 1
ATOM 605 C CA . HIS A 1 82 ? -0.077 1.504 -42.731 1.00 92.69 82 HIS A CA 1
ATOM 606 C C . HIS A 1 82 ? -0.743 0.319 -42.033 1.00 92.69 82 HIS A C 1
ATOM 608 O O . HIS A 1 82 ? -0.484 0.052 -40.859 1.00 92.69 82 HIS A O 1
ATOM 614 N N . HIS A 1 83 ? -1.575 -0.408 -42.774 1.00 95.38 83 HIS A N 1
ATOM 615 C CA . HIS A 1 83 ? -2.318 -1.543 -42.244 1.00 95.38 83 HIS A CA 1
ATOM 616 C C . HIS A 1 83 ? -1.414 -2.747 -41.952 1.00 95.38 83 HIS A C 1
ATOM 618 O O . HIS A 1 83 ? -0.675 -3.212 -42.825 1.00 95.38 83 HIS A O 1
ATOM 624 N N . VAL A 1 84 ? -1.503 -3.300 -40.740 1.00 94.06 84 VAL A N 1
ATOM 625 C CA . VAL A 1 84 ? -0.675 -4.421 -40.275 1.00 94.06 84 VAL A CA 1
ATOM 626 C C . VAL A 1 84 ? -1.536 -5.503 -39.631 1.00 94.06 84 VAL A C 1
ATOM 628 O O . VAL A 1 84 ? -2.416 -5.225 -38.824 1.00 94.06 84 VAL A O 1
ATOM 631 N N . ARG A 1 85 ? -1.256 -6.773 -39.952 1.00 94.12 85 ARG A N 1
ATOM 632 C CA . ARG A 1 85 ? -1.914 -7.948 -39.348 1.00 94.12 85 ARG A CA 1
ATOM 633 C C . ARG A 1 85 ? -1.377 -8.251 -37.933 1.00 94.12 85 ARG A C 1
ATOM 635 O O . ARG A 1 85 ? -0.261 -7.846 -37.600 1.00 94.12 85 ARG A O 1
ATOM 642 N N . PRO A 1 86 ? -2.102 -9.028 -37.100 1.00 94.81 86 PRO A N 1
ATOM 643 C CA . PRO A 1 86 ? -1.594 -9.473 -35.803 1.00 94.81 86 PRO A CA 1
ATOM 644 C C . PRO A 1 86 ? -0.258 -10.209 -35.951 1.00 94.81 86 PRO A C 1
ATOM 646 O O . PRO A 1 86 ? -0.124 -11.096 -36.794 1.00 94.81 86 PRO A O 1
ATOM 649 N N . GLY A 1 87 ? 0.729 -9.880 -35.116 1.00 94.38 87 GLY A N 1
ATOM 650 C CA . GLY A 1 87 ? 2.050 -10.495 -35.231 1.00 94.38 87 GLY A CA 1
ATOM 651 C C . GLY A 1 87 ? 3.208 -9.668 -34.670 1.00 94.38 87 GLY A C 1
ATOM 652 O O . GLY A 1 87 ? 3.003 -8.583 -34.121 1.00 94.38 87 GLY A O 1
ATOM 653 N N . PRO A 1 88 ? 4.439 -10.204 -34.750 1.00 95.25 88 PRO A N 1
ATOM 654 C CA . PRO A 1 88 ? 5.645 -9.521 -34.295 1.00 95.25 88 PRO A CA 1
ATOM 655 C C . PRO A 1 88 ? 6.023 -8.341 -35.193 1.00 95.25 88 PRO A C 1
ATOM 657 O O . PRO A 1 88 ? 6.103 -8.481 -36.406 1.00 95.25 88 PRO A O 1
ATOM 660 N N . GLN A 1 89 ? 6.341 -7.220 -34.555 1.00 96.00 89 GLN A N 1
ATOM 661 C CA . GLN A 1 89 ? 6.935 -6.023 -35.133 1.00 96.00 89 GLN A CA 1
ATOM 662 C C . GLN A 1 89 ? 8.371 -5.919 -34.625 1.00 96.00 89 GLN A C 1
ATOM 664 O O . GLN A 1 89 ? 8.595 -5.923 -33.414 1.00 96.00 89 GLN A O 1
ATOM 669 N N . GLN A 1 90 ? 9.340 -5.888 -35.541 1.00 95.69 90 GLN A N 1
ATOM 670 C CA . GLN A 1 90 ? 10.768 -5.830 -35.221 1.00 95.69 90 GLN A CA 1
ATOM 671 C C . GLN A 1 90 ? 11.391 -4.624 -35.907 1.00 95.69 90 GLN A C 1
ATOM 673 O O . GLN A 1 90 ? 11.719 -4.662 -37.093 1.00 95.69 90 GLN A O 1
ATOM 678 N N . LEU A 1 91 ? 11.550 -3.546 -35.153 1.00 95.44 91 LEU A N 1
ATOM 679 C CA . LEU A 1 91 ? 12.065 -2.281 -35.651 1.00 95.44 91 LEU A CA 1
ATOM 680 C C . LEU A 1 91 ? 13.467 -2.032 -35.105 1.00 95.44 91 LEU A C 1
ATOM 682 O O . LEU A 1 91 ? 13.900 -2.606 -34.101 1.00 95.44 91 LEU A O 1
ATOM 686 N N . LYS A 1 92 ? 14.216 -1.179 -35.799 1.00 95.56 92 LYS A N 1
ATOM 687 C CA . LYS A 1 92 ? 15.576 -0.810 -35.410 1.00 95.56 92 LYS A CA 1
ATOM 688 C C . LYS A 1 92 ? 15.774 0.683 -35.578 1.00 95.56 92 LYS A C 1
ATOM 690 O O . LYS A 1 92 ? 15.384 1.235 -36.600 1.00 95.56 92 LYS A O 1
ATOM 695 N N . TRP A 1 93 ? 16.462 1.298 -34.627 1.00 96.00 93 TRP A N 1
ATOM 696 C CA . TRP A 1 93 ? 16.849 2.705 -34.701 1.00 96.00 93 TRP A CA 1
ATOM 697 C C . TRP A 1 93 ? 18.353 2.871 -34.472 1.00 96.00 93 TRP A C 1
ATOM 699 O O . TRP A 1 93 ? 18.971 2.075 -33.770 1.00 96.00 93 TRP A O 1
ATOM 709 N N . ASN A 1 94 ? 18.963 3.864 -35.108 1.00 93.25 94 ASN A N 1
ATOM 710 C CA . ASN A 1 94 ? 20.411 4.095 -35.138 1.00 93.25 94 ASN A CA 1
ATOM 711 C C . ASN A 1 94 ? 20.830 5.426 -34.486 1.00 93.25 94 ASN A C 1
ATOM 713 O O . ASN A 1 94 ? 21.976 5.826 -34.658 1.00 93.25 94 ASN A O 1
ATOM 717 N N . GLY A 1 95 ? 19.931 6.118 -33.779 1.00 94.19 95 GLY A N 1
ATOM 718 C CA . GLY A 1 95 ? 20.238 7.416 -33.164 1.00 94.19 95 GLY A CA 1
ATOM 719 C C . GLY A 1 95 ? 20.278 8.582 -34.158 1.00 94.19 95 GLY A C 1
ATOM 720 O O . GLY A 1 95 ? 21.017 9.538 -33.944 1.00 94.19 95 GLY A O 1
ATOM 721 N N . ARG A 1 96 ? 19.551 8.487 -35.277 1.00 95.06 96 ARG A N 1
ATOM 722 C CA . ARG A 1 96 ? 19.464 9.543 -36.299 1.00 95.06 96 ARG A CA 1
ATOM 723 C C . ARG A 1 96 ? 18.018 9.960 -36.546 1.00 95.06 96 ARG A C 1
ATOM 725 O O . ARG A 1 96 ? 17.110 9.150 -36.333 1.00 95.06 96 ARG A O 1
ATOM 732 N N . ASP A 1 97 ? 17.832 11.198 -36.979 1.00 95.12 97 ASP A N 1
ATOM 733 C CA . ASP A 1 97 ? 16.536 11.781 -37.324 1.00 95.12 97 ASP A CA 1
ATOM 734 C C . ASP A 1 97 ? 16.074 11.393 -38.741 1.00 95.12 97 ASP A C 1
ATOM 736 O O . ASP A 1 97 ? 16.694 10.550 -39.401 1.00 95.12 97 ASP A O 1
ATOM 740 N N . ASP A 1 98 ? 14.963 11.966 -39.210 1.00 92.94 98 ASP A N 1
ATOM 741 C CA . ASP A 1 98 ? 14.415 11.718 -40.552 1.00 92.94 98 ASP A CA 1
ATOM 742 C C . ASP A 1 98 ? 15.329 12.198 -41.693 1.00 92.94 98 ASP A C 1
ATOM 744 O O . ASP A 1 98 ? 15.384 11.534 -42.729 1.00 92.94 98 ASP A O 1
ATOM 748 N N . SER A 1 99 ? 16.129 13.250 -41.472 1.00 92.75 99 SER A N 1
ATOM 749 C CA . SER A 1 99 ? 17.147 13.740 -42.421 1.00 92.75 99 SER A CA 1
ATOM 750 C C . SER A 1 99 ? 18.396 12.850 -42.492 1.00 92.75 99 SER A C 1
ATOM 752 O O . SER A 1 99 ? 19.213 12.974 -43.401 1.00 92.75 99 SER A O 1
ATOM 754 N N . GLY A 1 100 ? 18.553 11.931 -41.534 1.00 90.88 100 GLY A N 1
ATOM 755 C CA . GLY A 1 100 ? 19.747 11.103 -41.377 1.00 90.88 100 GLY A CA 1
ATOM 756 C C . GLY A 1 100 ? 20.834 11.748 -40.511 1.00 90.88 100 GLY A C 1
ATOM 757 O O . GLY A 1 100 ? 21.906 11.152 -40.335 1.00 90.88 100 GLY A O 1
ATOM 758 N N . SER A 1 101 ? 20.566 12.911 -39.920 1.00 93.81 101 SER A N 1
ATOM 759 C CA . SER A 1 101 ? 21.479 13.598 -39.006 1.00 93.81 101 SER A CA 1
ATOM 760 C C . SER A 1 101 ? 21.457 12.946 -37.616 1.00 93.81 101 SER A C 1
ATOM 762 O O . SER A 1 101 ? 20.426 12.416 -37.195 1.00 93.81 101 SER A O 1
ATOM 764 N N . PRO A 1 102 ? 22.592 12.894 -36.890 1.00 93.75 102 PRO A N 1
ATOM 765 C CA . PRO A 1 102 ? 22.620 12.441 -35.500 1.00 93.75 102 PRO A CA 1
ATOM 766 C C . PRO A 1 102 ? 21.696 13.275 -34.613 1.00 93.75 102 PRO A C 1
ATOM 768 O O . PRO A 1 102 ? 21.776 14.500 -34.636 1.00 93.75 102 PRO A O 1
ATOM 771 N N . VAL A 1 103 ? 20.875 12.618 -33.792 1.00 94.31 103 VAL A N 1
ATOM 772 C CA . VAL A 1 103 ? 20.124 13.335 -32.752 1.00 94.31 103 VAL A CA 1
ATOM 773 C C . VAL A 1 103 ? 21.047 13.663 -31.569 1.00 94.31 103 VAL A C 1
ATOM 775 O O . VAL A 1 103 ? 22.008 12.918 -31.340 1.00 94.31 103 VAL A O 1
ATOM 778 N N . PRO A 1 104 ? 20.777 14.734 -30.801 1.00 94.56 104 PRO A N 1
ATOM 779 C CA . PRO A 1 104 ? 21.559 15.068 -29.613 1.00 94.56 104 PRO A CA 1
ATOM 780 C C . PRO A 1 104 ? 21.572 13.948 -28.565 1.00 94.56 104 PRO A C 1
ATOM 782 O O . PRO A 1 104 ? 20.605 13.187 -28.441 1.00 94.56 104 PRO A O 1
ATOM 785 N N . ASP A 1 105 ? 22.638 13.892 -27.764 1.00 93.12 105 ASP A N 1
ATOM 786 C CA . ASP A 1 105 ? 22.694 13.020 -26.588 1.00 93.12 105 ASP A CA 1
ATOM 787 C C . ASP A 1 105 ? 21.516 13.322 -25.656 1.00 93.12 105 ASP A C 1
ATOM 789 O O . ASP A 1 105 ? 21.238 14.473 -25.314 1.00 93.12 105 ASP A O 1
ATOM 793 N N . GLY A 1 106 ? 20.799 12.281 -25.246 1.00 93.25 106 GLY A N 1
ATOM 794 C CA . GLY A 1 106 ? 19.541 12.460 -24.537 1.00 93.25 106 GLY A CA 1
ATOM 795 C C . GLY A 1 106 ? 18.725 11.184 -24.412 1.00 93.25 106 GLY A C 1
ATOM 796 O O . GLY A 1 106 ? 19.122 10.104 -24.853 1.00 93.25 106 GLY A O 1
ATOM 797 N N . THR A 1 107 ? 17.565 11.308 -23.772 1.00 93.19 107 THR A N 1
ATOM 798 C CA . THR A 1 107 ? 16.646 10.187 -23.559 1.00 93.19 107 THR A CA 1
ATOM 799 C C . THR A 1 107 ? 15.493 10.259 -24.547 1.00 93.19 107 THR A C 1
ATOM 801 O O . THR A 1 107 ? 14.773 11.249 -24.590 1.00 93.19 107 THR A O 1
ATOM 804 N N . TYR A 1 108 ? 15.279 9.164 -25.267 1.00 94.75 108 TYR A N 1
ATOM 805 C CA . TYR A 1 108 ? 14.251 9.041 -26.293 1.00 94.75 108 TYR A CA 1
ATOM 806 C C . TYR A 1 108 ? 13.332 7.859 -26.003 1.00 94.75 108 TYR A C 1
ATOM 808 O O . TYR A 1 108 ? 13.704 6.919 -25.290 1.00 94.75 108 TYR A O 1
ATOM 816 N N . LYS A 1 109 ? 12.121 7.875 -26.557 1.00 93.94 109 LYS A N 1
ATOM 817 C CA . LYS A 1 109 ? 11.139 6.796 -26.388 1.00 93.94 109 LYS A CA 1
ATOM 818 C C . LYS A 1 109 ? 10.466 6.449 -27.715 1.00 93.94 109 LYS A C 1
ATOM 820 O O . LYS A 1 109 ? 10.137 7.348 -28.484 1.00 93.94 109 LYS A O 1
ATOM 825 N N . PRO A 1 110 ? 10.215 5.161 -27.995 1.00 95.06 110 PRO A N 1
ATOM 826 C CA . PRO A 1 110 ? 9.352 4.789 -29.105 1.00 95.06 110 PRO A CA 1
ATOM 827 C C . PRO A 1 110 ? 7.887 5.108 -28.783 1.00 95.06 110 PRO A C 1
ATOM 829 O O . PRO A 1 110 ? 7.363 4.678 -27.753 1.00 95.06 110 PRO A O 1
ATOM 832 N N . ARG A 1 111 ? 7.217 5.811 -29.691 1.00 94.50 111 ARG A N 1
ATOM 833 C CA . ARG A 1 111 ? 5.783 6.084 -29.674 1.00 94.50 111 ARG A CA 1
ATOM 834 C C . ARG A 1 111 ? 5.108 5.244 -30.749 1.00 94.50 111 ARG A C 1
ATOM 836 O O . ARG A 1 111 ? 5.417 5.377 -31.929 1.00 94.50 111 ARG A O 1
ATOM 843 N N . VAL A 1 112 ? 4.208 4.368 -30.327 1.00 93.50 112 VAL A N 1
ATOM 844 C CA . VAL A 1 112 ? 3.402 3.505 -31.192 1.00 93.50 112 VAL A CA 1
ATOM 845 C C . VAL A 1 112 ? 2.011 4.110 -31.287 1.00 93.50 112 VAL A C 1
ATOM 847 O O . VAL A 1 112 ? 1.380 4.330 -30.258 1.00 93.50 112 VAL A O 1
ATOM 850 N N . HIS A 1 113 ? 1.525 4.374 -32.490 1.00 93.62 113 HIS A N 1
ATOM 851 C CA . HIS A 1 113 ? 0.165 4.842 -32.716 1.00 93.62 113 HIS A CA 1
ATOM 852 C C . HIS A 1 113 ? -0.611 3.802 -33.525 1.00 93.62 113 HIS A C 1
ATOM 854 O O . HIS A 1 113 ? -0.099 3.254 -34.500 1.00 93.62 113 HIS A O 1
ATOM 860 N N . LEU A 1 114 ? -1.820 3.517 -33.056 1.00 91.62 114 LEU A N 1
ATOM 861 C CA . LEU A 1 114 ? -2.768 2.546 -33.583 1.00 91.62 114 LEU A CA 1
ATOM 862 C C . LEU A 1 114 ? -4.036 3.322 -33.943 1.00 91.62 114 LEU A C 1
ATOM 864 O O . LEU A 1 114 ? -4.787 3.722 -33.046 1.00 91.62 114 LEU A O 1
ATOM 868 N N . ALA A 1 115 ? -4.211 3.635 -35.226 1.00 89.12 115 ALA A N 1
ATOM 869 C CA . ALA A 1 115 ? -5.215 4.608 -35.649 1.00 89.12 115 ALA A CA 1
ATOM 870 C C . ALA A 1 115 ? -6.647 4.073 -35.506 1.00 89.12 115 ALA A C 1
ATOM 872 O O . ALA A 1 115 ? -7.515 4.808 -35.036 1.00 89.12 115 ALA A O 1
ATOM 873 N N . GLY A 1 116 ? -6.886 2.798 -35.828 1.00 83.19 116 GLY A N 1
ATOM 874 C CA . GLY A 1 116 ? -8.202 2.162 -35.728 1.00 83.19 116 GLY A CA 1
ATOM 875 C C . GLY A 1 116 ? -8.684 2.000 -34.286 1.00 83.19 116 GLY A C 1
ATOM 876 O O . GLY A 1 116 ? -9.883 2.040 -34.020 1.00 83.19 116 GLY A O 1
ATOM 877 N N . GLU A 1 117 ? -7.763 1.883 -33.330 1.00 81.94 117 GLU A N 1
ATOM 878 C CA . GLU A 1 117 ? -8.072 1.910 -31.896 1.00 81.94 117 GLU A CA 1
ATOM 879 C C . GLU A 1 117 ? -8.020 3.323 -31.277 1.00 81.94 117 GLU A C 1
ATOM 881 O O . GLU A 1 117 ? -8.224 3.462 -30.069 1.00 81.94 117 GLU A O 1
ATOM 886 N N . HIS A 1 118 ? -7.737 4.370 -32.065 1.00 84.12 118 HIS A N 1
ATOM 887 C CA . HIS A 1 118 ? -7.502 5.746 -31.599 1.00 84.12 118 HIS A CA 1
ATOM 888 C C . HIS A 1 118 ? -6.529 5.821 -30.416 1.00 84.12 118 HIS A C 1
ATOM 890 O O . HIS A 1 118 ? -6.733 6.553 -29.441 1.00 84.12 118 HIS A O 1
ATOM 896 N N . ARG A 1 119 ? -5.459 5.022 -30.477 1.00 83.88 119 ARG A N 1
ATOM 897 C CA . ARG A 1 119 ? -4.609 4.755 -29.322 1.00 83.88 119 ARG A CA 1
ATOM 898 C C . ARG A 1 119 ? -3.150 5.063 -29.602 1.00 83.88 119 ARG A C 1
ATOM 900 O O . ARG A 1 119 ? -2.533 4.501 -30.499 1.00 83.88 119 ARG A O 1
ATOM 907 N N . THR A 1 120 ? -2.565 5.884 -28.737 1.00 86.50 120 THR A N 1
ATOM 908 C CA . THR A 1 120 ? -1.125 6.151 -28.720 1.00 86.50 120 THR A CA 1
ATOM 909 C C . THR A 1 120 ? -0.502 5.527 -27.480 1.00 86.50 120 THR A C 1
ATOM 911 O O . THR A 1 120 ? -0.938 5.771 -26.356 1.00 86.50 120 THR A O 1
ATOM 914 N N . ILE A 1 121 ? 0.527 4.712 -27.683 1.00 86.88 121 ILE A N 1
ATOM 915 C CA . ILE A 1 121 ? 1.279 4.022 -26.644 1.00 86.88 121 ILE A CA 1
ATOM 916 C C . ILE A 1 121 ? 2.725 4.505 -26.692 1.00 86.88 121 ILE A C 1
ATOM 918 O O . ILE A 1 121 ? 3.485 4.168 -27.599 1.00 86.88 121 ILE A O 1
ATOM 922 N N . LEU A 1 122 ? 3.122 5.267 -25.678 1.00 87.31 122 LEU A N 1
ATOM 923 C CA . LEU A 1 122 ? 4.521 5.605 -25.458 1.00 87.31 122 LEU A CA 1
ATOM 924 C C . LEU A 1 122 ? 5.192 4.453 -24.708 1.00 87.31 122 LEU A C 1
ATOM 926 O O . LEU A 1 122 ? 4.845 4.165 -23.560 1.00 87.31 122 LEU A O 1
ATOM 930 N N . LEU A 1 123 ? 6.143 3.770 -25.347 1.00 88.25 123 LEU A N 1
ATOM 931 C CA . LEU A 1 123 ? 6.839 2.663 -24.704 1.00 88.25 123 LEU A CA 1
ATOM 932 C C . LEU A 1 123 ? 7.651 3.196 -23.505 1.00 88.25 123 LEU A C 1
ATOM 934 O O . LEU A 1 123 ? 8.460 4.111 -23.656 1.00 88.25 123 LEU A O 1
ATOM 938 N N . PRO A 1 124 ? 7.472 2.627 -22.300 1.00 77.19 124 PRO A N 1
ATOM 939 C CA . PRO A 1 124 ? 8.051 3.171 -21.077 1.00 77.19 124 PRO A CA 1
ATOM 940 C C . PRO A 1 124 ? 9.558 2.913 -20.942 1.00 77.19 124 PRO A C 1
ATOM 942 O O . PRO A 1 124 ? 10.223 3.590 -20.161 1.00 77.19 124 PRO A O 1
ATOM 945 N N . ASN A 1 125 ? 10.103 1.941 -21.681 1.00 83.25 125 ASN A N 1
ATOM 946 C CA . ASN A 1 125 ? 11.542 1.697 -21.729 1.00 83.25 125 ASN A CA 1
ATOM 947 C C . ASN A 1 125 ? 12.191 2.727 -22.657 1.00 83.25 125 ASN A C 1
ATOM 949 O O . ASN A 1 125 ? 11.973 2.683 -23.868 1.00 83.25 125 ASN A O 1
ATOM 953 N N . SER A 1 126 ? 12.985 3.629 -22.084 1.00 88.62 126 SER A N 1
ATOM 954 C CA . SER A 1 126 ? 13.701 4.645 -22.843 1.00 88.62 126 SER A CA 1
ATOM 955 C C . SER A 1 126 ? 14.983 4.121 -23.492 1.00 88.62 126 SER A C 1
ATOM 957 O O . SER A 1 126 ? 15.569 3.122 -23.068 1.00 88.62 126 SER A O 1
ATOM 959 N N . ILE A 1 127 ? 15.406 4.840 -24.527 1.00 93.50 127 ILE A N 1
ATOM 960 C CA . ILE A 1 127 ? 16.649 4.662 -25.265 1.00 93.50 127 ILE A CA 1
ATOM 961 C C . ILE A 1 127 ? 17.528 5.873 -24.950 1.00 93.50 127 ILE A C 1
ATOM 963 O O . ILE A 1 127 ? 17.139 7.005 -25.228 1.00 93.50 127 ILE A O 1
ATOM 967 N N . LEU A 1 128 ? 18.701 5.643 -24.369 1.00 93.75 128 LEU A N 1
ATOM 968 C CA . LEU A 1 128 ? 19.725 6.667 -24.191 1.00 93.75 128 LEU A CA 1
ATOM 969 C C . LEU A 1 128 ? 20.553 6.779 -25.476 1.00 93.75 128 LEU A C 1
ATOM 971 O O . LEU A 1 128 ? 21.119 5.782 -25.934 1.00 93.75 128 LEU A O 1
ATOM 975 N N . VAL A 1 129 ? 20.613 7.974 -26.054 1.00 94.12 129 VAL A N 1
ATOM 976 C CA . VAL A 1 129 ? 21.599 8.312 -27.084 1.00 94.12 129 VAL A CA 1
ATOM 977 C C . VAL A 1 129 ? 22.821 8.872 -26.375 1.00 94.12 129 VAL A C 1
ATOM 979 O O . VAL A 1 129 ? 22.700 9.839 -25.625 1.00 94.12 129 VAL A O 1
ATOM 982 N N . ASP A 1 130 ? 23.961 8.222 -26.585 1.00 92.00 130 ASP A N 1
ATOM 983 C CA . ASP A 1 130 ? 25.239 8.592 -25.980 1.00 92.00 130 ASP A CA 1
ATOM 984 C C . ASP A 1 130 ? 26.350 8.508 -27.027 1.00 92.00 130 ASP A C 1
ATOM 986 O O . ASP A 1 130 ? 26.648 7.432 -27.555 1.00 92.00 130 ASP A O 1
ATOM 990 N N . THR A 1 131 ? 26.947 9.650 -27.351 1.00 90.94 131 THR A N 1
ATOM 991 C CA . THR A 1 131 ? 28.050 9.769 -28.310 1.00 90.94 131 THR A CA 1
ATOM 992 C C . THR A 1 131 ? 29.406 9.985 -27.640 1.00 90.94 131 THR A C 1
ATOM 994 O O . THR A 1 131 ? 30.424 10.061 -28.338 1.00 90.94 131 THR A O 1
ATOM 997 N N . LYS A 1 132 ? 29.464 10.038 -26.303 1.00 90.38 132 LYS A N 1
ATOM 998 C CA . LYS A 1 132 ? 30.709 10.246 -25.558 1.00 90.38 132 LYS A CA 1
ATOM 999 C C . LYS A 1 132 ? 31.581 9.000 -25.623 1.00 90.38 132 LYS A C 1
ATOM 1001 O O . LYS A 1 132 ? 31.111 7.871 -25.562 1.00 90.38 132 LYS A O 1
ATOM 1006 N N . VAL A 1 133 ? 32.884 9.205 -25.795 1.00 91.38 133 VAL A N 1
ATOM 1007 C CA . VAL A 1 133 ? 33.846 8.103 -25.900 1.00 91.38 133 VAL A CA 1
ATOM 1008 C C . VAL A 1 133 ? 34.467 7.793 -24.532 1.00 91.38 133 VAL A C 1
ATOM 1010 O O . VAL A 1 133 ? 34.881 8.721 -23.833 1.00 91.38 133 VAL A O 1
ATOM 1013 N N . PRO A 1 134 ? 34.638 6.510 -24.165 1.00 93.50 134 PRO A N 1
ATOM 1014 C CA . PRO A 1 134 ? 35.278 6.151 -22.906 1.00 93.50 134 PRO A CA 1
ATOM 1015 C C . PRO A 1 134 ? 36.794 6.357 -22.978 1.00 93.50 134 PRO A C 1
ATOM 1017 O O . PRO A 1 134 ? 37.431 6.064 -23.991 1.00 93.50 134 PRO A O 1
ATOM 1020 N N . HIS A 1 135 ? 37.421 6.748 -21.873 1.00 93.50 135 HIS A N 1
ATOM 1021 C CA . HIS A 1 135 ? 38.877 6.789 -21.746 1.00 93.50 135 HIS A CA 1
ATOM 1022 C C . HIS A 1 135 ? 39.383 5.603 -20.929 1.00 93.50 135 HIS A C 1
ATOM 1024 O O . HIS A 1 135 ? 38.814 5.252 -19.898 1.00 93.50 135 HIS A O 1
ATOM 1030 N N . ILE A 1 136 ? 40.474 4.985 -21.385 1.00 95.25 136 ILE A N 1
ATOM 1031 C CA . ILE A 1 136 ? 41.150 3.893 -20.681 1.00 95.25 136 ILE A CA 1
ATOM 1032 C C . ILE A 1 136 ? 42.599 4.274 -20.395 1.00 95.25 136 ILE A C 1
ATOM 1034 O O . ILE A 1 136 ? 43.306 4.756 -21.280 1.00 95.25 136 ILE A O 1
ATOM 1038 N N . SER A 1 137 ? 43.050 4.028 -19.169 1.00 95.00 137 SER A N 1
ATOM 1039 C CA . SER A 1 137 ? 44.432 4.223 -18.741 1.00 95.00 137 SER A CA 1
ATOM 1040 C C . SER A 1 137 ? 45.028 2.915 -18.229 1.00 95.00 137 SER A C 1
ATOM 1042 O O . SER A 1 137 ? 44.371 2.107 -17.566 1.00 95.00 137 SER A O 1
ATOM 1044 N N . LEU A 1 138 ? 46.294 2.679 -18.575 1.00 94.88 138 LEU A N 1
ATOM 1045 C CA . LEU A 1 138 ? 47.065 1.575 -18.017 1.00 94.88 138 LEU A CA 1
ATOM 1046 C C . LEU A 1 138 ? 47.422 1.920 -16.568 1.00 94.88 138 LEU A C 1
ATOM 1048 O O . LEU A 1 138 ? 47.987 2.980 -16.322 1.00 94.88 138 LEU A O 1
ATOM 1052 N N . VAL A 1 139 ? 47.127 1.015 -15.635 1.00 95.44 139 VAL A N 1
ATOM 1053 C CA . VAL A 1 139 ? 47.538 1.154 -14.230 1.00 95.44 139 VAL A CA 1
ATOM 1054 C C . VAL A 1 139 ? 48.875 0.456 -14.022 1.00 95.44 139 VAL A C 1
ATOM 1056 O O . VAL A 1 139 ? 49.830 1.065 -13.557 1.00 95.44 139 VAL A O 1
ATOM 1059 N N . ARG A 1 140 ? 48.950 -0.834 -14.372 1.00 94.00 140 ARG A N 1
ATOM 1060 C CA . ARG A 1 140 ? 50.178 -1.642 -14.309 1.00 94.00 140 ARG A CA 1
ATOM 1061 C C . ARG A 1 140 ? 50.017 -2.947 -15.080 1.00 94.00 140 ARG A C 1
ATOM 1063 O O . ARG A 1 140 ? 48.897 -3.395 -15.329 1.00 94.00 140 ARG A O 1
ATOM 1070 N N . THR A 1 141 ? 51.122 -3.611 -15.382 1.00 94.75 141 THR A N 1
ATOM 1071 C CA . THR A 1 141 ? 51.128 -5.024 -15.778 1.00 94.75 141 THR A CA 1
ATOM 1072 C C . THR A 1 141 ? 51.619 -5.889 -14.620 1.00 94.75 141 THR A C 1
ATOM 1074 O O . THR A 1 141 ? 52.350 -5.415 -13.757 1.00 94.75 141 THR A O 1
ATOM 1077 N N . SER A 1 142 ? 51.205 -7.156 -14.568 1.00 89.12 142 SER A N 1
ATOM 1078 C CA . SER A 1 142 ? 51.730 -8.104 -13.577 1.00 89.12 142 SER A CA 1
ATOM 1079 C C . SER A 1 142 ? 53.206 -8.416 -13.801 1.00 89.12 142 SER A C 1
ATOM 1081 O O . SER A 1 142 ? 53.902 -8.720 -12.844 1.00 89.12 142 SER A O 1
ATOM 1083 N N . LEU A 1 143 ? 53.654 -8.371 -15.060 1.00 88.00 143 LEU A N 1
ATOM 1084 C CA . LEU A 1 143 ? 55.004 -8.713 -15.495 1.00 88.00 143 LEU A CA 1
ATOM 1085 C C . LEU A 1 143 ? 55.424 -7.805 -16.659 1.00 88.00 143 LEU A C 1
ATOM 1087 O O . LEU A 1 143 ? 54.573 -7.307 -17.403 1.00 88.00 143 LEU A O 1
ATOM 1091 N N . GLN A 1 144 ? 56.733 -7.619 -16.833 1.00 86.56 144 GLN A N 1
ATOM 1092 C CA . GLN A 1 144 ? 57.320 -7.021 -18.042 1.00 86.56 144 GLN A CA 1
ATOM 1093 C C . GLN A 1 144 ? 57.815 -8.083 -19.035 1.00 86.56 144 GLN A C 1
ATOM 1095 O O . GLN A 1 144 ? 57.925 -7.802 -20.230 1.00 86.56 144 GLN A O 1
ATOM 1100 N N . ILE A 1 145 ? 58.077 -9.300 -18.547 1.00 86.38 145 ILE A N 1
ATOM 1101 C CA . ILE A 1 145 ? 58.503 -10.462 -19.330 1.00 86.38 145 ILE A CA 1
ATOM 1102 C C . ILE A 1 145 ? 57.587 -11.641 -18.990 1.00 86.38 145 ILE A C 1
ATOM 1104 O O . ILE A 1 145 ? 57.305 -11.880 -17.819 1.00 86.38 145 ILE A O 1
ATOM 1108 N N . VAL A 1 146 ? 57.110 -12.353 -20.008 1.00 87.44 146 VAL A N 1
ATOM 1109 C CA . VAL A 1 146 ? 56.192 -13.498 -19.892 1.00 87.44 146 VAL A CA 1
ATOM 1110 C C . VAL A 1 146 ? 56.843 -14.713 -20.563 1.00 87.44 146 VAL A C 1
ATOM 1112 O O . VAL A 1 146 ? 57.424 -14.557 -21.641 1.00 87.44 146 VAL A O 1
ATOM 1115 N N . SER A 1 147 ? 56.739 -15.892 -19.944 1.00 86.88 147 SER A N 1
ATOM 1116 C CA . SER A 1 147 ? 57.209 -17.177 -20.488 1.00 86.88 147 SER A CA 1
ATOM 1117 C C . SER A 1 147 ? 56.013 -18.115 -20.604 1.00 86.88 147 SER A C 1
ATOM 1119 O O . SER A 1 147 ? 55.654 -18.749 -19.624 1.00 86.88 147 SER A O 1
ATOM 1121 N N . PRO A 1 148 ? 55.296 -18.132 -21.740 1.00 82.06 148 PRO A N 1
ATOM 1122 C CA . PRO A 1 148 ? 54.119 -18.973 -21.900 1.00 82.06 148 PRO A CA 1
ATOM 1123 C C . PRO A 1 148 ? 54.526 -20.386 -22.352 1.00 82.06 148 PRO A C 1
ATOM 1125 O O . PRO A 1 148 ? 54.210 -20.779 -23.477 1.00 82.06 148 PRO A O 1
ATOM 1128 N N . ASP A 1 149 ? 55.275 -21.114 -21.526 1.00 79.75 149 ASP A N 1
ATOM 1129 C CA . ASP A 1 149 ? 55.809 -22.463 -21.791 1.00 79.75 149 ASP A CA 1
ATOM 1130 C C . ASP A 1 149 ? 54.947 -23.597 -21.198 1.00 79.75 149 ASP A C 1
ATOM 1132 O O . ASP A 1 149 ? 55.156 -24.769 -21.518 1.00 79.75 149 ASP A O 1
ATOM 1136 N N . GLY A 1 150 ? 53.903 -23.256 -20.438 1.00 76.75 150 GLY A N 1
ATOM 1137 C CA . GLY A 1 150 ? 52.937 -24.202 -19.888 1.00 76.75 150 GLY A CA 1
ATOM 1138 C C . GLY A 1 150 ? 53.326 -24.796 -18.535 1.00 76.75 150 GLY A C 1
ATOM 1139 O O . GLY A 1 150 ? 52.658 -25.738 -18.095 1.00 76.75 150 GLY A O 1
ATOM 1140 N N . ASP A 1 151 ? 54.357 -24.269 -17.869 1.00 78.19 151 ASP A N 1
ATOM 1141 C CA . ASP A 1 151 ? 54.798 -24.686 -16.531 1.00 78.19 151 ASP A CA 1
ATOM 1142 C C . ASP A 1 151 ? 53.987 -24.052 -15.373 1.00 78.19 151 ASP A C 1
ATOM 1144 O O . ASP A 1 151 ? 54.220 -24.347 -14.198 1.00 78.19 151 ASP A O 1
ATOM 1148 N N . ALA A 1 152 ? 52.979 -23.231 -15.703 1.00 74.94 152 ALA A N 1
ATOM 1149 C CA . ALA A 1 152 ? 52.135 -22.431 -14.813 1.00 74.94 152 ALA A CA 1
ATOM 1150 C C . ALA A 1 152 ? 52.818 -21.228 -14.129 1.00 74.94 152 ALA A C 1
ATOM 1152 O O . ALA A 1 152 ? 52.146 -20.486 -13.396 1.00 74.94 152 ALA A O 1
ATOM 1153 N N . VAL A 1 153 ? 54.096 -20.966 -14.397 1.00 77.19 153 VAL A N 1
ATOM 1154 C CA . VAL A 1 153 ? 54.891 -19.848 -13.880 1.00 77.19 153 VAL A CA 1
ATOM 1155 C C . VAL A 1 153 ? 55.048 -18.794 -14.974 1.00 77.19 153 VAL A C 1
ATOM 1157 O O . VAL A 1 153 ? 55.526 -19.047 -16.063 1.00 77.19 153 VAL A O 1
ATOM 1160 N N . HIS A 1 154 ? 54.625 -17.555 -14.704 1.00 83.94 154 HIS A N 1
ATOM 1161 C CA . HIS A 1 154 ? 54.715 -16.453 -15.681 1.00 83.94 154 HIS A CA 1
ATOM 1162 C C . HIS A 1 154 ? 54.086 -16.743 -17.066 1.00 83.94 154 HIS A C 1
ATOM 1164 O O . HIS A 1 154 ? 54.392 -16.046 -18.030 1.00 83.94 154 HIS A O 1
ATOM 1170 N N . ASP A 1 155 ? 53.137 -17.681 -17.135 1.00 83.94 155 ASP A N 1
ATOM 1171 C CA . ASP A 1 155 ? 52.452 -18.132 -18.357 1.00 83.94 155 ASP A CA 1
ATOM 1172 C C . ASP A 1 155 ? 51.472 -17.109 -18.968 1.00 83.94 155 ASP A C 1
ATOM 1174 O O . ASP A 1 155 ? 50.949 -17.272 -20.077 1.00 83.94 155 ASP A O 1
ATOM 1178 N N . TYR A 1 156 ? 51.130 -16.064 -18.212 1.00 89.50 156 TYR A N 1
ATOM 1179 C CA . TYR A 1 156 ? 50.155 -15.061 -18.623 1.00 89.50 156 TYR A CA 1
ATOM 1180 C C . TYR A 1 156 ? 50.488 -13.666 -18.095 1.00 89.50 156 TYR A C 1
ATOM 1182 O O . TYR A 1 156 ? 50.912 -13.463 -16.959 1.00 89.50 156 TYR A O 1
ATOM 1190 N N . LEU A 1 157 ? 50.179 -12.671 -18.918 1.00 91.94 157 LEU A N 1
ATOM 1191 C CA . LEU A 1 157 ? 50.185 -11.261 -18.569 1.00 91.94 157 LEU A CA 1
ATOM 1192 C C . LEU A 1 157 ? 48.826 -10.868 -17.989 1.00 91.94 157 LEU A C 1
ATOM 1194 O O . LEU A 1 157 ? 47.803 -11.006 -18.659 1.00 91.94 157 LEU A O 1
ATOM 1198 N N . THR A 1 158 ? 48.794 -10.299 -16.787 1.00 94.06 158 THR A N 1
ATOM 1199 C CA . THR A 1 158 ? 47.615 -9.574 -16.296 1.00 94.06 158 THR A CA 1
ATOM 1200 C C . THR A 1 158 ? 47.842 -8.079 -16.473 1.00 94.06 158 THR A C 1
ATOM 1202 O O . THR A 1 158 ? 48.766 -7.509 -15.901 1.00 94.06 158 THR A O 1
ATOM 1205 N N . VAL A 1 159 ? 46.996 -7.435 -17.268 1.00 94.81 159 VAL A N 1
ATOM 1206 C CA . VAL A 1 159 ? 47.008 -5.990 -17.494 1.00 94.81 159 VAL A CA 1
ATOM 1207 C C . VAL A 1 159 ? 45.932 -5.363 -16.620 1.00 94.81 159 VAL A C 1
ATOM 1209 O O . VAL A 1 159 ? 44.754 -5.665 -16.798 1.00 94.81 159 VAL A O 1
ATOM 1212 N N . PHE A 1 160 ? 46.330 -4.510 -15.681 1.00 95.81 160 PHE A N 1
ATOM 1213 C CA . PHE A 1 160 ? 45.433 -3.737 -14.825 1.00 95.81 160 PHE A CA 1
ATOM 1214 C C . PHE A 1 160 ? 45.212 -2.357 -15.437 1.00 95.81 160 PHE A C 1
ATOM 1216 O O . PHE A 1 160 ? 46.160 -1.706 -15.883 1.00 95.81 160 PHE A O 1
ATOM 1223 N N . PHE A 1 161 ? 43.966 -1.908 -15.458 1.00 95.88 161 PHE A N 1
ATOM 1224 C CA . PHE A 1 161 ? 43.571 -0.669 -16.115 1.00 95.88 161 PHE A CA 1
ATOM 1225 C C . PHE A 1 161 ? 42.433 0.017 -15.359 1.00 95.88 161 PHE A C 1
ATOM 1227 O O . PHE A 1 161 ? 41.729 -0.606 -14.562 1.00 95.88 161 PHE A O 1
ATOM 1234 N N . HIS A 1 162 ? 42.248 1.300 -15.648 1.00 95.50 162 HIS A N 1
ATOM 1235 C CA . HIS A 1 162 ? 41.113 2.092 -15.198 1.00 95.50 162 HIS A CA 1
ATOM 1236 C C . HIS A 1 162 ? 40.363 2.639 -16.415 1.00 95.50 162 HIS A C 1
ATOM 1238 O O . HIS A 1 162 ? 40.979 2.956 -17.434 1.00 95.50 162 HIS A O 1
ATOM 1244 N N . THR A 1 163 ? 39.038 2.719 -16.322 1.00 93.69 163 THR A N 1
ATOM 1245 C CA . THR A 1 163 ? 38.178 3.315 -17.347 1.00 93.69 163 THR A CA 1
ATOM 1246 C C . THR A 1 163 ? 37.392 4.469 -16.739 1.00 93.69 163 THR A C 1
ATOM 1248 O O . THR A 1 163 ? 36.944 4.362 -15.600 1.00 93.69 163 THR A O 1
ATOM 1251 N N . SER A 1 164 ? 37.217 5.558 -17.493 1.00 91.94 164 SER A N 1
ATOM 1252 C CA . SER A 1 164 ? 36.463 6.746 -17.050 1.00 91.94 164 SER A CA 1
ATOM 1253 C C . SER A 1 164 ? 34.992 6.452 -16.749 1.00 91.94 164 SER A C 1
ATOM 1255 O O . SER A 1 164 ? 34.342 7.193 -16.021 1.00 91.94 164 SER A O 1
ATOM 1257 N N . GLU A 1 165 ? 34.474 5.366 -17.315 1.00 89.38 165 GLU A N 1
ATOM 1258 C CA . GLU A 1 165 ? 33.104 4.888 -17.183 1.00 89.38 165 GLU A CA 1
ATOM 1259 C C . GLU A 1 165 ? 33.061 3.356 -17.361 1.00 89.38 165 GLU A C 1
ATOM 1261 O O . GLU A 1 165 ? 34.085 2.752 -17.716 1.00 89.38 165 GLU A O 1
ATOM 1266 N N . PRO A 1 166 ? 31.914 2.688 -17.129 1.00 90.31 166 PRO A N 1
ATOM 1267 C CA . PRO A 1 166 ? 31.768 1.261 -17.406 1.00 90.31 166 PRO A CA 1
ATOM 1268 C C . PRO A 1 166 ? 32.029 0.915 -18.885 1.00 90.31 166 PRO A C 1
ATOM 1270 O O . PRO A 1 166 ? 31.192 1.134 -19.758 1.00 90.31 166 PRO A O 1
ATOM 1273 N N . ALA A 1 167 ? 33.189 0.318 -19.178 1.00 91.62 167 ALA A N 1
ATOM 1274 C CA . ALA A 1 167 ? 33.627 0.018 -20.539 1.00 91.62 167 ALA A CA 1
ATOM 1275 C C . ALA A 1 167 ? 34.323 -1.351 -20.651 1.00 91.62 167 ALA A C 1
ATOM 1277 O O . ALA A 1 167 ? 35.009 -1.836 -19.750 1.00 91.62 167 ALA A O 1
ATOM 1278 N N . ARG A 1 168 ? 34.166 -2.005 -21.804 1.00 93.75 168 ARG A N 1
ATOM 1279 C CA . ARG A 1 168 ? 34.860 -3.250 -22.155 1.00 93.75 168 ARG A CA 1
ATOM 1280 C C . ARG A 1 168 ? 36.255 -2.948 -22.672 1.00 93.75 168 ARG A C 1
ATOM 1282 O O . ARG A 1 168 ? 36.408 -2.490 -23.806 1.00 93.75 168 ARG A O 1
ATOM 1289 N N . ALA A 1 169 ? 37.265 -3.305 -21.888 1.00 94.00 169 ALA A N 1
ATOM 1290 C CA . ALA A 1 169 ? 38.650 -3.219 -22.327 1.00 94.00 169 ALA A CA 1
ATOM 1291 C C . ALA A 1 169 ? 38.984 -4.231 -23.434 1.00 94.00 169 ALA A C 1
ATOM 1293 O O . ALA A 1 169 ? 38.495 -5.370 -23.477 1.00 94.00 169 ALA A O 1
ATOM 1294 N N . VAL A 1 170 ? 39.866 -3.796 -24.323 1.00 94.44 170 VAL A N 1
ATOM 1295 C CA . VAL A 1 170 ? 40.392 -4.542 -25.458 1.00 94.44 170 VAL A CA 1
ATOM 1296 C C . VAL A 1 170 ? 41.899 -4.358 -25.506 1.00 94.44 170 VAL A C 1
ATOM 1298 O O . VAL A 1 170 ? 42.390 -3.231 -25.528 1.00 94.44 170 VAL A O 1
ATOM 1301 N N . LEU A 1 171 ? 42.624 -5.471 -25.554 1.00 94.44 171 LEU A N 1
ATOM 1302 C CA . LEU A 1 171 ? 44.071 -5.485 -25.715 1.00 94.44 171 LEU A CA 1
ATOM 1303 C C . LEU A 1 171 ? 44.427 -5.686 -27.187 1.00 94.44 171 LEU A C 1
ATOM 1305 O O . LEU A 1 171 ? 43.918 -6.598 -27.850 1.00 94.44 171 LEU A O 1
ATOM 1309 N N . TYR A 1 172 ? 45.331 -4.843 -27.672 1.00 93.44 172 TYR A N 1
ATOM 1310 C CA . TYR A 1 172 ? 45.934 -4.940 -28.991 1.00 93.44 172 TYR A CA 1
ATOM 1311 C C . TYR A 1 172 ? 47.411 -5.290 -28.844 1.00 93.44 172 TYR A C 1
ATOM 1313 O O . TYR A 1 172 ? 48.112 -4.608 -28.102 1.00 93.44 172 TYR A O 1
ATOM 1321 N N . ALA A 1 173 ? 47.886 -6.293 -29.580 1.00 91.38 173 ALA A N 1
ATOM 1322 C CA . ALA A 1 173 ? 49.297 -6.647 -29.688 1.00 91.38 173 ALA A CA 1
ATOM 1323 C C . ALA A 1 173 ? 49.759 -6.475 -31.136 1.00 91.38 173 ALA A C 1
ATOM 1325 O O . ALA A 1 173 ? 49.138 -7.007 -32.058 1.00 91.38 173 ALA A O 1
ATOM 1326 N N . ASN A 1 174 ? 50.814 -5.685 -31.348 1.00 89.19 174 ASN A N 1
ATOM 1327 C CA . ASN A 1 174 ? 51.340 -5.323 -32.670 1.00 89.19 174 ASN A CA 1
ATOM 1328 C C . ASN A 1 174 ? 50.235 -4.857 -33.641 1.00 89.19 174 ASN A C 1
ATOM 1330 O O . ASN A 1 174 ? 50.203 -5.225 -34.810 1.00 89.19 174 ASN A O 1
ATOM 1334 N N . GLY A 1 175 ? 49.277 -4.079 -33.125 1.00 83.88 175 GLY A N 1
ATOM 1335 C CA . GLY A 1 175 ? 48.144 -3.548 -33.890 1.00 83.88 175 GLY A CA 1
ATOM 1336 C C . GLY A 1 175 ? 46.952 -4.500 -34.058 1.00 83.88 175 GLY A C 1
ATOM 1337 O O . GLY A 1 175 ? 45.862 -4.030 -34.384 1.00 83.88 175 GLY A O 1
ATOM 1338 N N . ARG A 1 176 ? 47.096 -5.800 -33.766 1.00 88.94 176 ARG A N 1
ATOM 1339 C CA . ARG A 1 176 ? 46.014 -6.796 -33.853 1.00 88.94 176 ARG A CA 1
ATOM 1340 C C . ARG A 1 176 ? 45.280 -6.945 -32.525 1.00 88.94 176 ARG A C 1
ATOM 1342 O O . ARG A 1 176 ? 45.890 -6.923 -31.463 1.00 88.94 176 ARG A O 1
ATOM 1349 N N . LYS A 1 177 ? 43.960 -7.112 -32.576 1.00 90.81 177 LYS A N 1
ATOM 1350 C CA . LYS A 1 177 ? 43.117 -7.336 -31.392 1.00 90.81 177 LYS A CA 1
ATOM 1351 C C . LYS A 1 177 ? 43.328 -8.758 -30.870 1.00 90.81 177 LYS A C 1
ATOM 1353 O O . LYS A 1 177 ? 42.999 -9.698 -31.583 1.00 90.81 177 LYS A O 1
ATOM 1358 N N . VAL A 1 178 ? 43.838 -8.904 -29.648 1.00 90.00 178 VAL A N 1
ATOM 1359 C CA . VAL A 1 178 ? 44.173 -10.217 -29.063 1.00 90.00 178 VAL A CA 1
ATOM 1360 C C . VAL A 1 178 ? 43.214 -10.638 -27.955 1.00 90.00 178 VAL A C 1
ATOM 1362 O O . VAL A 1 178 ? 42.829 -11.798 -27.884 1.00 90.00 178 VAL A O 1
ATOM 1365 N N . VAL A 1 179 ? 42.733 -9.699 -27.135 1.00 90.19 179 VAL A N 1
ATOM 1366 C CA . VAL A 1 179 ? 41.781 -10.010 -26.059 1.00 90.19 179 VAL A CA 1
ATOM 1367 C C . VAL A 1 179 ? 40.689 -8.947 -26.001 1.00 90.19 179 VAL A C 1
ATOM 1369 O O . VAL A 1 179 ? 40.973 -7.753 -26.054 1.00 90.19 179 VAL A O 1
ATOM 1372 N N . LYS A 1 180 ? 39.428 -9.373 -25.872 1.00 90.50 180 LYS A N 1
ATOM 1373 C CA . LYS A 1 180 ? 38.262 -8.501 -25.671 1.00 90.50 180 LYS A CA 1
ATOM 1374 C C . LYS A 1 180 ? 37.475 -8.976 -24.455 1.00 90.50 180 LYS A C 1
ATOM 1376 O O . LYS A 1 180 ? 36.977 -10.102 -24.449 1.00 90.50 180 LYS A O 1
ATOM 1381 N N . LEU A 1 181 ? 37.335 -8.122 -23.444 1.00 89.12 181 LEU A N 1
ATOM 1382 C CA . LEU A 1 181 ? 36.539 -8.456 -22.266 1.00 89.12 181 LEU A CA 1
ATOM 1383 C C . LEU A 1 181 ? 35.040 -8.468 -22.571 1.00 89.12 181 LEU A C 1
ATOM 1385 O O . LEU A 1 181 ? 34.533 -7.714 -23.405 1.00 89.12 181 LEU A O 1
ATOM 1389 N N . LYS A 1 182 ? 34.320 -9.328 -21.844 1.00 87.75 182 LYS A N 1
ATOM 1390 C CA . LYS A 1 182 ? 32.850 -9.373 -21.850 1.00 87.75 182 LYS A CA 1
ATOM 1391 C C . LYS A 1 182 ? 32.227 -8.441 -20.802 1.00 87.75 182 LYS A C 1
ATOM 1393 O O . LYS A 1 182 ? 31.112 -7.967 -21.020 1.00 87.75 182 LYS A O 1
ATOM 1398 N N . SER A 1 183 ? 32.931 -8.185 -19.697 1.00 86.75 183 SER A N 1
ATOM 1399 C CA . SER A 1 183 ? 32.462 -7.327 -18.600 1.00 86.75 183 SER A CA 1
ATOM 1400 C C . SER A 1 183 ? 32.754 -5.849 -18.866 1.00 86.75 183 SER A C 1
ATOM 1402 O O . SER A 1 183 ? 33.817 -5.535 -19.398 1.00 86.75 183 SER A O 1
ATOM 1404 N N . PHE A 1 184 ? 31.826 -4.975 -18.468 1.00 85.44 184 PHE A N 1
ATOM 1405 C CA . PHE A 1 184 ? 31.965 -3.511 -18.474 1.00 85.44 184 PHE A CA 1
ATOM 1406 C C . PHE A 1 184 ? 32.549 -2.954 -17.165 1.00 85.44 184 PHE A C 1
ATOM 1408 O O . PHE A 1 184 ? 32.864 -1.778 -17.082 1.00 85.44 184 PHE A O 1
ATOM 1415 N N . THR A 1 185 ? 32.699 -3.792 -16.136 1.00 88.44 185 THR A N 1
ATOM 1416 C CA . THR A 1 185 ? 33.168 -3.392 -14.794 1.00 88.44 185 THR A CA 1
ATOM 1417 C C . THR A 1 185 ? 34.485 -4.060 -14.406 1.00 88.44 185 THR A C 1
ATOM 1419 O O . THR A 1 185 ? 34.862 -4.105 -13.238 1.00 88.44 185 THR A O 1
ATOM 1422 N N . ALA A 1 186 ? 35.167 -4.681 -15.367 1.00 89.44 186 ALA A N 1
ATOM 1423 C CA . ALA A 1 186 ? 36.453 -5.306 -15.105 1.00 89.44 186 ALA A CA 1
ATOM 1424 C C . ALA A 1 186 ? 37.549 -4.242 -14.999 1.00 89.44 186 ALA A C 1
ATOM 1426 O O . ALA A 1 186 ? 37.571 -3.307 -15.784 1.00 89.44 186 ALA A O 1
ATOM 1427 N N . HIS A 1 187 ? 38.493 -4.455 -14.083 1.00 92.88 187 HIS A N 1
ATOM 1428 C CA . HIS A 1 187 ? 39.657 -3.580 -13.864 1.00 92.88 187 HIS A CA 1
ATOM 1429 C C . HIS A 1 187 ? 40.970 -4.253 -14.297 1.00 92.88 187 HIS A C 1
ATOM 1431 O O . HIS A 1 187 ? 42.068 -3.739 -14.087 1.00 92.88 187 HIS A O 1
ATOM 1437 N N . SER A 1 188 ? 40.874 -5.473 -14.833 1.00 94.25 188 SER A N 1
ATOM 1438 C CA . SER A 1 188 ? 42.016 -6.216 -15.344 1.00 94.25 188 SER A CA 1
ATOM 1439 C C . SER A 1 188 ? 41.625 -7.178 -16.460 1.00 94.25 188 SER A C 1
ATOM 1441 O O . SER A 1 188 ? 40.467 -7.584 -16.596 1.00 94.25 188 SER A O 1
ATOM 1443 N N . LEU A 1 189 ? 42.612 -7.532 -17.275 1.00 93.75 189 LEU A N 1
ATOM 1444 C CA . LEU A 1 189 ? 42.503 -8.450 -18.400 1.00 93.75 189 LEU A CA 1
ATOM 1445 C C . LEU A 1 189 ? 43.716 -9.375 -18.414 1.00 93.75 189 LEU A C 1
ATOM 1447 O O . LEU A 1 189 ? 44.843 -8.921 -18.248 1.00 93.75 189 LEU A O 1
ATOM 1451 N N . LYS A 1 190 ? 43.484 -10.670 -18.636 1.00 92.88 190 LYS A N 1
ATOM 1452 C CA . LYS A 1 190 ? 44.549 -11.670 -18.766 1.00 92.88 190 LYS A CA 1
ATOM 1453 C C . LYS A 1 190 ? 44.834 -11.966 -20.234 1.00 92.88 190 LYS A C 1
ATOM 1455 O O . LYS A 1 190 ? 43.889 -12.155 -20.998 1.00 92.88 190 LYS A O 1
ATOM 1460 N N . TRP A 1 191 ? 46.103 -12.057 -20.606 1.00 92.56 191 TRP A N 1
ATOM 1461 C CA . TRP A 1 191 ? 46.585 -12.457 -21.927 1.00 92.56 191 TRP A CA 1
ATOM 1462 C C . TRP A 1 191 ? 47.600 -13.598 -21.773 1.00 92.56 191 TRP A C 1
ATOM 1464 O O . TRP A 1 191 ? 48.548 -13.464 -21.013 1.00 92.56 191 TRP A O 1
ATOM 1474 N N . GLY A 1 192 ? 47.379 -14.720 -22.448 1.00 88.94 192 GLY A N 1
ATOM 1475 C CA . GLY A 1 192 ? 48.172 -15.953 -22.419 1.00 88.94 192 GLY A CA 1
ATOM 1476 C C . GLY A 1 192 ? 47.852 -16.814 -23.651 1.00 88.94 192 GLY A C 1
ATOM 1477 O O . GLY A 1 192 ? 47.098 -16.384 -24.529 1.00 88.94 192 GLY A O 1
ATOM 1478 N N . GLN A 1 193 ? 48.396 -18.030 -23.759 1.00 82.31 193 GLN A N 1
ATOM 1479 C CA . GLN A 1 193 ? 48.268 -18.818 -25.003 1.00 82.31 193 GLN A CA 1
ATOM 1480 C C . GLN A 1 193 ? 46.811 -19.042 -25.451 1.00 82.31 193 GLN A C 1
ATOM 1482 O O . GLN A 1 193 ? 46.473 -18.878 -26.622 1.00 82.31 193 GLN A O 1
ATOM 1487 N N . ARG A 1 194 ? 45.905 -19.318 -24.502 1.00 80.06 194 ARG A N 1
ATOM 1488 C CA . ARG A 1 194 ? 44.478 -19.589 -24.781 1.00 80.06 194 ARG A CA 1
ATOM 1489 C C . ARG A 1 194 ? 43.711 -18.416 -25.396 1.00 80.06 194 ARG A C 1
ATOM 1491 O O . ARG A 1 194 ? 42.597 -18.608 -25.875 1.00 80.06 194 ARG A O 1
ATOM 1498 N N . ASN A 1 195 ? 44.252 -17.203 -25.348 1.00 80.88 195 ASN A N 1
ATOM 1499 C CA . ASN A 1 195 ? 43.653 -16.022 -25.962 1.00 80.88 195 ASN A CA 1
ATOM 1500 C C . ASN A 1 195 ? 44.663 -15.257 -26.828 1.00 80.88 195 ASN A C 1
ATOM 1502 O O . ASN A 1 195 ? 44.668 -14.028 -26.867 1.00 80.88 195 ASN A O 1
ATOM 1506 N N . GLY A 1 196 ? 45.485 -16.015 -27.561 1.00 76.19 196 GLY A N 1
ATOM 1507 C CA . GLY A 1 196 ? 46.257 -15.504 -28.690 1.00 76.19 196 GLY A CA 1
ATOM 1508 C C . GLY A 1 196 ? 47.575 -14.842 -28.309 1.00 76.19 196 GLY A C 1
ATOM 1509 O O . GLY A 1 196 ? 48.026 -13.952 -29.030 1.00 76.19 196 GLY A O 1
ATOM 1510 N N . MET A 1 197 ? 48.181 -15.213 -27.176 1.00 85.06 197 MET A N 1
ATOM 1511 C CA . MET A 1 197 ? 49.579 -14.864 -26.916 1.00 85.06 197 MET A CA 1
ATOM 1512 C C . MET A 1 197 ? 50.496 -15.697 -27.828 1.00 85.06 197 MET A C 1
ATOM 1514 O O . MET A 1 197 ? 50.363 -16.920 -27.851 1.00 85.06 197 MET A O 1
ATOM 1518 N N . PRO A 1 198 ? 51.386 -15.059 -28.602 1.00 79.56 198 PRO A N 1
ATOM 1519 C CA . PRO A 1 198 ? 52.233 -15.744 -29.570 1.00 79.56 198 PRO A CA 1
ATOM 1520 C C . PRO A 1 198 ? 53.389 -16.496 -28.907 1.00 79.56 198 PRO A C 1
ATOM 1522 O O . PRO A 1 198 ? 53.981 -16.025 -27.939 1.00 79.56 198 PRO A O 1
ATOM 1525 N N . THR A 1 199 ? 53.758 -17.624 -29.513 1.00 72.69 199 THR A N 1
ATOM 1526 C CA . THR A 1 199 ? 54.864 -18.486 -29.073 1.00 72.69 199 THR A CA 1
ATOM 1527 C C . THR A 1 199 ? 56.243 -18.012 -29.540 1.00 72.69 199 THR A C 1
ATOM 1529 O O . THR A 1 199 ? 57.257 -18.595 -29.186 1.00 72.69 199 THR A O 1
ATOM 1532 N N . LYS A 1 200 ? 56.317 -16.949 -30.351 1.00 81.62 200 LYS A N 1
ATOM 1533 C CA . LYS A 1 200 ? 57.590 -16.422 -30.856 1.00 81.62 200 LYS A CA 1
ATOM 1534 C C . LYS A 1 200 ? 58.212 -15.467 -29.829 1.00 81.62 200 LYS A C 1
ATOM 1536 O O . LYS A 1 200 ? 57.556 -14.470 -29.498 1.00 81.62 200 LYS A O 1
ATOM 1541 N N . PRO A 1 201 ? 59.443 -15.714 -29.343 1.00 81.81 201 PRO A N 1
ATOM 1542 C CA . PRO A 1 201 ? 60.103 -14.787 -28.437 1.00 81.81 201 PRO A CA 1
ATOM 1543 C C . PRO A 1 201 ? 60.384 -13.447 -29.126 1.00 81.81 201 PRO A C 1
ATOM 1545 O O . PRO A 1 201 ? 60.593 -13.373 -30.339 1.00 81.81 201 PRO A O 1
ATOM 1548 N N . GLY A 1 202 ? 60.334 -12.369 -28.349 1.00 86.25 202 GLY A N 1
ATOM 1549 C CA . GLY A 1 202 ? 60.502 -11.006 -28.845 1.00 86.25 202 GLY A CA 1
ATOM 1550 C C . GLY A 1 202 ? 59.739 -9.969 -28.028 1.00 86.25 202 GLY A C 1
ATOM 1551 O O . GLY A 1 202 ? 59.009 -10.291 -27.092 1.00 86.25 202 GLY A O 1
ATOM 1552 N N . VAL A 1 203 ? 59.915 -8.698 -28.386 1.00 88.88 203 VAL A N 1
ATOM 1553 C CA . VAL A 1 203 ? 59.226 -7.574 -27.741 1.00 88.88 203 VAL A CA 1
ATOM 1554 C C . VAL A 1 203 ? 57.924 -7.274 -28.479 1.00 88.88 203 VAL A C 1
ATOM 1556 O O . VAL A 1 203 ? 57.919 -6.991 -29.677 1.00 88.88 203 VAL A O 1
ATOM 1559 N N . TYR A 1 204 ? 56.811 -7.297 -27.752 1.00 91.44 204 TYR A N 1
ATOM 1560 C CA . TYR A 1 204 ? 55.481 -7.028 -28.288 1.00 91.44 204 TYR A CA 1
ATOM 1561 C C . TYR A 1 204 ? 55.012 -5.637 -27.886 1.00 91.44 204 TYR A C 1
ATOM 1563 O O . TYR A 1 204 ? 55.026 -5.276 -26.709 1.00 91.44 204 TYR A O 1
ATOM 1571 N N . ARG A 1 205 ? 54.560 -4.858 -28.874 1.00 93.56 205 ARG A N 1
ATOM 1572 C CA . ARG A 1 205 ? 53.989 -3.524 -28.667 1.00 93.56 205 ARG A CA 1
ATOM 1573 C C . ARG A 1 205 ? 52.504 -3.653 -28.364 1.00 93.56 205 ARG A C 1
ATOM 1575 O O . ARG A 1 205 ? 51.722 -4.044 -29.234 1.00 93.56 205 ARG A O 1
ATOM 1582 N N . LEU A 1 206 ? 52.119 -3.313 -27.143 1.00 94.69 206 LEU A N 1
ATOM 1583 C CA . LEU A 1 206 ? 50.758 -3.418 -26.645 1.00 94.69 206 LEU A CA 1
ATOM 1584 C C . LEU A 1 206 ? 50.078 -2.050 -26.559 1.00 94.69 206 LEU A C 1
ATOM 1586 O O . LEU A 1 206 ? 50.711 -1.027 -26.294 1.00 94.69 206 LEU A O 1
ATOM 1590 N N . ARG A 1 207 ? 48.764 -2.038 -26.788 1.00 96.25 207 ARG A N 1
ATOM 1591 C CA . ARG A 1 207 ? 47.875 -0.895 -26.536 1.00 96.25 207 ARG A CA 1
ATOM 1592 C C . ARG A 1 207 ? 46.570 -1.388 -25.930 1.00 96.25 207 ARG A C 1
ATOM 1594 O O . ARG A 1 207 ? 46.067 -2.442 -26.322 1.00 96.25 207 ARG A O 1
ATOM 1601 N N . LEU A 1 208 ? 45.986 -0.602 -25.037 1.00 95.75 208 LEU A N 1
ATOM 1602 C CA . LEU A 1 208 ? 44.625 -0.805 -24.552 1.00 95.75 208 LEU A CA 1
ATOM 1603 C C . LEU A 1 208 ? 43.663 0.114 -25.305 1.00 95.75 208 LEU A C 1
ATOM 1605 O O . LEU A 1 208 ? 44.015 1.233 -25.658 1.00 95.75 208 LEU A O 1
ATOM 1609 N N . GLY A 1 209 ? 42.449 -0.359 -25.550 1.00 94.56 209 GLY A N 1
ATOM 1610 C CA . GLY A 1 209 ? 41.306 0.453 -25.963 1.00 94.56 209 GLY A CA 1
ATOM 1611 C C . GLY A 1 209 ? 40.065 0.014 -25.193 1.00 94.56 209 GLY A C 1
ATOM 1612 O O . GLY A 1 209 ? 40.063 -1.068 -24.605 1.00 94.56 209 GLY A O 1
ATOM 1613 N N . ALA A 1 210 ? 39.013 0.823 -25.199 1.00 93.94 210 ALA A N 1
ATOM 1614 C CA . ALA A 1 210 ? 37.778 0.507 -24.492 1.00 93.94 210 ALA A CA 1
ATOM 1615 C C . ALA A 1 210 ? 36.548 0.823 -25.345 1.00 93.94 210 ALA A C 1
ATOM 1617 O O . ALA A 1 210 ? 36.566 1.774 -26.121 1.00 93.94 210 ALA A O 1
ATOM 1618 N N . TYR A 1 211 ? 35.507 -0.001 -25.208 1.00 91.12 211 TYR A N 1
ATOM 1619 C CA . TYR A 1 211 ? 34.185 0.260 -25.777 1.00 91.12 211 TYR A CA 1
ATOM 1620 C C . TYR A 1 211 ? 33.160 0.416 -24.659 1.00 91.12 211 TYR A C 1
ATOM 1622 O O . TYR A 1 211 ? 33.081 -0.467 -23.802 1.00 91.12 211 TYR A O 1
ATOM 1630 N N . ASP A 1 212 ? 32.359 1.469 -24.686 1.00 90.38 212 ASP A N 1
ATOM 1631 C CA . ASP A 1 212 ? 31.262 1.672 -23.735 1.00 90.38 212 ASP A CA 1
ATOM 1632 C C . ASP A 1 212 ? 30.031 0.799 -24.079 1.00 90.38 212 ASP A C 1
ATOM 1634 O O . ASP A 1 212 ? 30.056 -0.053 -24.986 1.00 90.38 212 ASP A O 1
ATOM 1638 N N . GLU A 1 213 ? 28.936 0.974 -23.334 1.00 86.88 213 GLU A N 1
ATOM 1639 C CA . GLU A 1 213 ? 27.681 0.254 -23.581 1.00 86.88 213 GLU A CA 1
ATOM 1640 C C . GLU A 1 213 ? 27.031 0.634 -24.928 1.00 86.88 213 GLU A C 1
ATOM 1642 O O . GLU A 1 213 ? 26.527 -0.257 -25.638 1.00 86.88 213 GLU A O 1
ATOM 1647 N N . ALA A 1 214 ? 27.120 1.913 -25.317 1.00 86.31 214 ALA A N 1
ATOM 1648 C CA . ALA A 1 214 ? 26.630 2.477 -26.580 1.00 86.31 214 ALA A CA 1
ATOM 1649 C C . ALA A 1 214 ? 27.401 1.963 -27.816 1.00 86.31 214 ALA A C 1
ATOM 1651 O O . ALA A 1 214 ? 26.895 1.960 -28.944 1.00 86.31 214 ALA A O 1
ATOM 1652 N N . GLY A 1 215 ? 28.599 1.415 -27.602 1.00 86.50 215 GLY A N 1
ATOM 1653 C CA . GLY A 1 215 ? 29.532 0.938 -28.612 1.00 86.50 215 GLY A CA 1
ATOM 1654 C C . GLY A 1 215 ? 30.551 1.972 -29.094 1.00 86.50 215 GLY A C 1
ATOM 1655 O O . GLY A 1 215 ? 31.236 1.666 -30.072 1.00 86.50 215 GLY A O 1
ATOM 1656 N N . ASN A 1 216 ? 30.670 3.139 -28.459 1.00 90.06 216 ASN A N 1
ATOM 1657 C CA . ASN A 1 216 ? 31.700 4.125 -28.772 1.00 90.06 216 ASN A CA 1
ATOM 1658 C C . ASN A 1 216 ? 33.078 3.557 -28.434 1.00 90.06 216 ASN A C 1
ATOM 1660 O O . ASN A 1 216 ? 33.274 2.939 -27.387 1.00 90.06 216 ASN A O 1
ATOM 1664 N N . LEU A 1 217 ? 34.038 3.734 -29.343 1.00 90.31 217 LEU A N 1
ATOM 1665 C CA . LEU A 1 217 ? 35.417 3.299 -29.147 1.00 90.31 217 LEU A CA 1
ATOM 1666 C C . LEU A 1 217 ? 36.265 4.475 -28.675 1.00 90.31 217 LEU A C 1
ATOM 1668 O O . LEU A 1 217 ? 36.478 5.427 -29.420 1.00 90.31 217 LEU A O 1
ATOM 1672 N N . GLY A 1 218 ? 36.802 4.342 -27.469 1.00 90.12 218 GLY A N 1
ATOM 1673 C CA . GLY A 1 218 ? 37.755 5.277 -26.896 1.00 90.12 218 GLY A CA 1
ATOM 1674 C C . GLY A 1 218 ? 39.095 5.345 -27.630 1.00 90.12 218 GLY A C 1
ATOM 1675 O O . GLY A 1 218 ? 39.496 4.372 -28.291 1.00 90.12 218 GLY A O 1
ATOM 1676 N N . PRO A 1 219 ? 39.853 6.444 -27.454 1.00 91.56 219 PRO A N 1
ATOM 1677 C CA . PRO A 1 219 ? 41.237 6.503 -27.896 1.00 91.56 219 PRO A CA 1
ATOM 1678 C C . PRO A 1 219 ? 42.058 5.395 -27.227 1.00 91.56 219 PRO A C 1
ATOM 1680 O O . PRO A 1 219 ? 41.833 5.008 -26.078 1.00 91.56 219 PRO A O 1
ATOM 1683 N N . ARG A 1 220 ? 43.028 4.855 -27.970 1.00 94.00 220 ARG A N 1
ATOM 1684 C CA . ARG A 1 220 ? 43.920 3.817 -27.445 1.00 94.00 220 ARG A CA 1
ATOM 1685 C C . ARG A 1 220 ? 44.981 4.440 -26.539 1.00 94.00 220 ARG A C 1
ATOM 1687 O O . ARG A 1 220 ? 45.434 5.552 -26.799 1.00 94.00 220 ARG A O 1
ATOM 1694 N N . THR A 1 221 ? 45.433 3.701 -25.528 1.00 95.00 221 THR A N 1
ATOM 1695 C CA . THR A 1 221 ? 46.560 4.129 -24.688 1.00 95.00 221 THR A CA 1
ATOM 1696 C C . THR A 1 221 ? 47.831 4.320 -25.512 1.00 95.00 221 THR A C 1
ATOM 1698 O O . THR A 1 221 ? 47.987 3.766 -26.610 1.00 95.00 221 THR A O 1
ATOM 1701 N N . ARG A 1 222 ? 48.803 5.020 -24.915 1.00 92.25 222 ARG A N 1
ATOM 1702 C CA . ARG A 1 222 ? 50.195 4.976 -25.375 1.00 92.25 222 ARG A CA 1
ATOM 1703 C C . ARG A 1 222 ? 50.686 3.524 -25.443 1.00 92.25 222 ARG A C 1
ATOM 1705 O O . ARG A 1 222 ? 50.168 2.639 -24.753 1.00 92.25 222 ARG A O 1
ATOM 1712 N N . VAL A 1 223 ? 51.650 3.288 -26.331 1.00 93.69 223 VAL A N 1
ATOM 1713 C CA . VAL A 1 223 ? 52.264 1.967 -26.502 1.00 93.69 223 VAL A CA 1
ATOM 1714 C C . VAL A 1 223 ? 53.033 1.612 -25.236 1.00 93.69 223 VAL A C 1
ATOM 1716 O O . VAL A 1 223 ? 53.790 2.435 -24.735 1.00 93.69 223 VAL A O 1
ATOM 1719 N N . PHE A 1 224 ? 52.871 0.382 -24.762 1.00 93.50 224 PHE A N 1
ATOM 1720 C CA . PHE A 1 224 ? 53.728 -0.225 -23.746 1.00 93.50 224 PHE A CA 1
ATOM 1721 C C . PHE A 1 224 ? 54.238 -1.569 -24.261 1.00 93.50 224 PHE A C 1
ATOM 1723 O O . PHE A 1 224 ? 53.593 -2.205 -25.094 1.00 93.50 224 PHE A O 1
ATOM 1730 N N . THR A 1 225 ? 55.416 -1.987 -23.818 1.00 92.44 225 THR A N 1
ATOM 1731 C CA . THR A 1 225 ? 56.085 -3.181 -24.343 1.00 92.44 225 THR A CA 1
ATOM 1732 C C . THR A 1 225 ? 56.106 -4.303 -23.325 1.00 92.44 225 THR A C 1
ATOM 1734 O O . THR A 1 225 ? 56.307 -4.064 -22.138 1.00 92.44 225 THR A O 1
ATOM 1737 N N . VAL A 1 226 ? 55.939 -5.532 -23.806 1.00 90.62 226 VAL A N 1
ATOM 1738 C CA . VAL A 1 226 ? 56.118 -6.750 -23.009 1.00 90.62 226 VAL A CA 1
ATOM 1739 C C . VAL A 1 226 ? 57.030 -7.695 -23.777 1.00 90.62 226 VAL A C 1
ATOM 1741 O O . VAL A 1 226 ? 56.818 -7.935 -24.967 1.00 90.62 226 VAL A O 1
ATOM 1744 N N . GLY A 1 227 ? 58.062 -8.198 -23.108 1.00 88.50 227 GLY A N 1
ATOM 1745 C CA . GLY A 1 227 ? 58.941 -9.225 -23.652 1.00 88.50 227 GLY A CA 1
ATOM 1746 C C . GLY A 1 227 ? 58.307 -10.604 -23.513 1.00 88.50 227 GLY A C 1
ATOM 1747 O O . GLY A 1 227 ? 57.778 -10.942 -22.460 1.00 88.50 227 GLY A O 1
ATOM 1748 N N . ILE A 1 228 ? 58.382 -11.413 -24.561 1.00 87.19 228 ILE A N 1
ATOM 1749 C CA . ILE A 1 228 ? 58.120 -12.848 -24.482 1.00 87.19 228 ILE A CA 1
ATOM 1750 C C . ILE A 1 228 ? 59.464 -13.557 -24.636 1.00 87.19 228 ILE A C 1
ATOM 1752 O O . ILE A 1 228 ? 60.186 -13.297 -25.602 1.00 87.19 228 ILE A O 1
ATOM 1756 N N . ARG A 1 229 ? 59.821 -14.407 -23.673 1.00 80.62 229 ARG A N 1
ATOM 1757 C CA . ARG A 1 229 ? 61.052 -15.210 -23.677 1.00 80.62 229 ARG A CA 1
ATOM 1758 C C . ARG A 1 229 ? 60.703 -16.664 -23.385 1.00 80.62 229 ARG A C 1
ATOM 1760 O O . ARG A 1 229 ? 59.755 -16.909 -22.658 1.00 80.62 229 ARG A O 1
ATOM 1767 N N . TYR A 1 230 ? 61.500 -17.579 -23.922 1.00 68.88 230 TYR A N 1
ATOM 1768 C CA . TYR A 1 230 ? 61.488 -18.994 -23.560 1.00 68.88 230 TYR A CA 1
ATOM 1769 C C . TYR A 1 230 ? 62.913 -19.365 -23.177 1.00 68.88 230 TYR A C 1
ATOM 1771 O O . TYR A 1 230 ? 63.856 -18.887 -23.814 1.00 68.88 230 TYR A O 1
ATOM 1779 N N . ILE A 1 231 ? 63.078 -20.194 -22.155 1.00 56.22 231 ILE A N 1
ATOM 1780 C CA . ILE A 1 231 ? 64.333 -20.912 -21.951 1.00 56.22 231 ILE A CA 1
ATOM 1781 C C . ILE A 1 231 ? 64.197 -22.209 -22.751 1.00 56.22 231 ILE A C 1
ATOM 1783 O O . ILE A 1 231 ? 63.397 -23.071 -22.397 1.00 56.22 231 ILE A O 1
ATOM 1787 N N . GLU A 1 232 ? 64.948 -22.355 -23.844 1.00 44.22 232 GLU A N 1
ATOM 1788 C CA . GLU A 1 232 ? 65.158 -23.678 -24.436 1.00 44.22 232 GLU A CA 1
ATOM 1789 C C . GLU A 1 232 ? 66.043 -24.481 -23.477 1.00 44.22 232 GLU A C 1
ATOM 1791 O O . GLU A 1 232 ? 67.260 -24.310 -23.434 1.00 44.22 232 GLU A O 1
ATOM 1796 N N . LEU A 1 233 ? 65.436 -25.360 -22.678 1.00 44.06 233 LEU A N 1
ATOM 1797 C CA . LEU A 1 233 ? 66.182 -26.431 -22.027 1.00 44.06 233 LEU A CA 1
ATOM 1798 C C . LEU A 1 233 ? 66.660 -27.394 -23.120 1.00 44.06 233 LEU A C 1
ATOM 1800 O O . LEU A 1 233 ? 65.895 -28.217 -23.629 1.00 44.06 233 LEU A O 1
ATOM 1804 N N . GLY A 1 234 ? 67.933 -27.264 -23.495 1.00 33.97 234 GLY A N 1
ATOM 1805 C CA . GLY A 1 234 ? 68.619 -28.212 -24.360 1.00 33.97 234 GLY A CA 1
ATOM 1806 C C . GLY A 1 234 ? 68.469 -29.630 -23.810 1.00 33.97 234 GLY A C 1
ATOM 1807 O O . GLY A 1 234 ? 68.796 -29.912 -22.658 1.00 33.97 234 GLY A O 1
ATOM 1808 N N . ARG A 1 235 ? 67.948 -30.536 -24.640 1.00 41.19 235 ARG A N 1
ATOM 1809 C CA . ARG A 1 235 ? 67.904 -31.969 -24.341 1.00 41.19 235 ARG A CA 1
ATOM 1810 C C . ARG A 1 235 ? 69.336 -32.502 -24.249 1.00 41.19 235 ARG A C 1
ATOM 1812 O O . ARG A 1 235 ? 69.916 -32.865 -25.267 1.00 41.19 235 ARG A O 1
ATOM 1819 N N . HIS A 1 236 ? 69.880 -32.623 -23.041 1.00 35.19 236 HIS A N 1
ATOM 1820 C CA . HIS A 1 236 ? 70.987 -33.539 -22.786 1.00 35.19 236 HIS A CA 1
ATOM 1821 C C . HIS A 1 236 ? 70.442 -34.874 -22.287 1.00 35.19 236 HIS A C 1
ATOM 1823 O O . HIS A 1 236 ? 70.073 -35.050 -21.129 1.00 35.19 236 HIS A O 1
ATOM 1829 N N . VAL A 1 237 ? 70.399 -35.825 -23.219 1.00 42.44 237 VAL A N 1
ATOM 1830 C CA . VAL A 1 237 ? 70.391 -37.252 -22.920 1.00 42.44 237 VAL A CA 1
ATOM 1831 C C . VAL A 1 237 ? 71.706 -37.566 -22.206 1.00 42.44 237 VAL A C 1
ATOM 1833 O O . VAL A 1 237 ? 72.764 -37.543 -22.828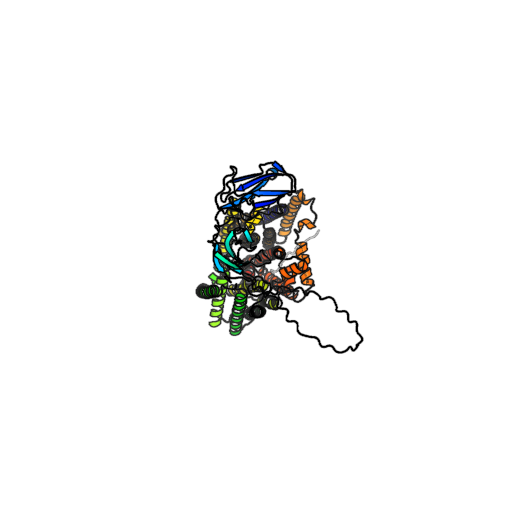 1.00 42.44 237 VAL A O 1
ATOM 1836 N N . ILE A 1 238 ? 71.646 -37.871 -20.911 1.00 38.34 238 ILE A N 1
ATOM 1837 C CA . ILE A 1 238 ? 72.714 -38.612 -20.237 1.00 38.34 238 ILE A CA 1
ATOM 1838 C C . ILE A 1 238 ? 72.298 -40.079 -20.270 1.00 38.34 238 ILE A C 1
ATOM 1840 O O . ILE A 1 238 ? 71.469 -40.532 -19.485 1.00 38.34 238 ILE A O 1
ATOM 1844 N N . ALA A 1 239 ? 72.864 -40.814 -21.222 1.00 34.94 239 ALA A N 1
ATOM 1845 C CA . ALA A 1 239 ? 72.878 -42.264 -21.198 1.00 34.94 239 ALA A CA 1
ATOM 1846 C C . ALA A 1 239 ? 74.066 -42.724 -20.343 1.00 34.94 239 ALA A C 1
ATOM 1848 O O . ALA A 1 239 ? 75.208 -42.366 -20.633 1.00 34.94 239 ALA A O 1
ATOM 1849 N N . ARG A 1 240 ? 73.827 -43.573 -19.336 1.00 33.84 240 ARG A N 1
ATOM 1850 C CA . ARG A 1 240 ? 74.856 -44.494 -18.837 1.00 33.84 240 ARG A CA 1
ATOM 1851 C C . ARG A 1 240 ? 74.264 -45.836 -18.398 1.00 33.84 240 ARG A C 1
ATOM 1853 O O . ARG A 1 240 ? 73.504 -45.913 -17.445 1.00 33.84 240 ARG A O 1
ATOM 1860 N N . ALA A 1 241 ? 74.691 -46.842 -19.162 1.00 31.20 241 ALA A N 1
ATOM 1861 C CA . ALA A 1 241 ? 75.042 -48.225 -18.838 1.00 31.20 241 ALA A CA 1
ATOM 1862 C C . ALA A 1 241 ? 74.042 -49.172 -18.133 1.00 31.20 241 ALA A C 1
ATOM 1864 O O . ALA A 1 241 ? 73.634 -48.991 -16.993 1.00 31.20 241 ALA A O 1
ATOM 1865 N N . ARG A 1 242 ? 73.788 -50.276 -18.854 1.00 38.94 242 ARG A N 1
ATOM 1866 C CA . ARG A 1 242 ? 73.230 -51.575 -18.441 1.00 38.94 242 ARG A CA 1
ATOM 1867 C C . ARG A 1 242 ? 73.696 -52.047 -17.058 1.00 38.94 242 ARG A C 1
ATOM 1869 O O . ARG A 1 242 ? 74.899 -52.115 -16.848 1.00 38.94 242 ARG A O 1
ATOM 1876 N N . GLN A 1 243 ? 72.771 -52.625 -16.287 1.00 31.88 243 GLN A N 1
ATOM 1877 C CA . GLN A 1 243 ? 72.846 -54.032 -15.860 1.00 31.88 243 GLN A CA 1
ATOM 1878 C C . GLN A 1 243 ? 71.429 -54.618 -15.708 1.00 31.88 243 GLN A C 1
ATOM 1880 O O . GLN A 1 243 ? 70.553 -54.019 -15.093 1.00 31.88 243 GLN A O 1
ATOM 1885 N N . GLN A 1 244 ? 71.210 -55.788 -16.311 1.00 38.31 244 GLN A N 1
ATOM 1886 C CA . GLN A 1 244 ? 70.114 -56.711 -15.985 1.00 38.31 244 GLN A CA 1
ATOM 1887 C C . GLN A 1 244 ? 70.459 -57.411 -14.657 1.00 38.31 244 GLN A C 1
ATOM 1889 O O . GLN A 1 244 ? 71.643 -57.653 -14.417 1.00 38.31 244 GLN A O 1
ATOM 1894 N N . PRO A 1 245 ? 69.471 -57.795 -13.826 1.00 41.16 245 PRO A N 1
ATOM 1895 C CA . PRO A 1 245 ? 69.023 -59.181 -13.965 1.00 41.16 245 PRO A CA 1
ATOM 1896 C C . PRO A 1 245 ? 67.538 -59.469 -13.669 1.00 41.16 245 PRO A C 1
ATOM 1898 O O . PRO A 1 245 ? 66.876 -58.823 -12.866 1.00 41.16 245 PRO A O 1
ATOM 1901 N N . ALA A 1 246 ? 67.124 -60.571 -14.300 1.00 30.89 246 ALA A N 1
ATOM 1902 C CA . ALA A 1 246 ? 66.237 -61.634 -13.827 1.00 30.89 246 ALA A CA 1
ATOM 1903 C C . ALA A 1 246 ? 64.731 -61.382 -13.618 1.00 30.89 246 ALA A C 1
ATOM 1905 O O . ALA A 1 246 ? 64.257 -60.621 -12.779 1.00 30.89 246 ALA A O 1
ATOM 1906 N N . ALA A 1 247 ? 63.985 -62.196 -14.362 1.00 40.88 247 ALA A N 1
ATOM 1907 C CA . ALA A 1 247 ? 62.558 -62.426 -14.277 1.00 40.88 247 ALA A CA 1
ATOM 1908 C C . ALA A 1 247 ? 62.111 -63.044 -12.940 1.00 40.88 247 ALA A C 1
ATOM 1910 O O . ALA A 1 247 ? 62.767 -63.934 -12.401 1.00 40.88 247 ALA A O 1
ATOM 1911 N N . ARG A 1 248 ? 60.899 -62.681 -12.503 1.00 33.75 248 ARG A N 1
ATOM 1912 C CA . ARG A 1 248 ? 59.977 -63.561 -11.763 1.00 33.75 248 ARG A CA 1
ATOM 1913 C C . ARG A 1 248 ? 58.531 -63.235 -12.160 1.00 33.75 248 ARG A C 1
ATOM 1915 O O . ARG A 1 248 ? 58.178 -62.057 -12.193 1.00 33.75 248 ARG A O 1
ATOM 1922 N N . PRO A 1 249 ? 57.677 -64.235 -12.434 1.00 46.91 249 PRO A N 1
ATOM 1923 C CA . PRO A 1 249 ? 56.284 -64.002 -12.782 1.00 46.91 249 PRO A CA 1
ATOM 1924 C C . PRO A 1 249 ? 55.439 -63.906 -11.507 1.00 46.91 249 PRO A C 1
ATOM 1926 O O . PRO A 1 249 ? 55.570 -64.734 -10.603 1.00 46.91 249 PRO A O 1
ATOM 1929 N N . ARG A 1 250 ? 54.516 -62.942 -11.436 1.00 35.28 250 ARG A N 1
ATOM 1930 C CA . ARG A 1 250 ? 53.400 -63.012 -10.486 1.00 35.28 250 ARG A CA 1
ATOM 1931 C C . ARG A 1 250 ? 52.066 -62.735 -11.167 1.00 35.28 250 ARG A C 1
ATOM 1933 O O . ARG A 1 250 ? 51.821 -61.672 -11.724 1.00 35.28 250 ARG A O 1
ATOM 1940 N N . ARG A 1 251 ? 51.241 -63.780 -11.084 1.00 34.72 251 ARG A N 1
ATOM 1941 C CA . ARG A 1 251 ? 49.809 -63.872 -11.353 1.00 34.72 251 ARG A CA 1
ATOM 1942 C C . ARG A 1 251 ? 49.009 -62.723 -10.736 1.00 34.72 251 ARG A C 1
ATOM 1944 O O . ARG A 1 251 ? 49.241 -62.359 -9.590 1.00 34.72 251 ARG A O 1
ATOM 1951 N N . GLY A 1 252 ? 47.940 -62.372 -11.450 1.00 38.03 252 GLY A N 1
ATOM 1952 C CA . GLY A 1 252 ? 46.604 -62.258 -10.867 1.00 38.03 252 GLY A CA 1
ATOM 1953 C C . GLY A 1 252 ? 46.251 -60.911 -10.252 1.00 38.03 252 GLY A C 1
ATOM 1954 O O . GLY A 1 252 ? 46.579 -60.626 -9.109 1.00 38.03 252 GLY A O 1
ATOM 1955 N N . SER A 1 253 ? 45.441 -60.129 -10.956 1.00 32.94 253 SER A N 1
ATOM 1956 C CA . SER A 1 253 ? 44.013 -60.002 -10.632 1.00 32.94 253 SER A CA 1
ATOM 1957 C C . SER A 1 253 ? 43.424 -58.811 -11.379 1.00 32.94 253 SER A C 1
ATOM 1959 O O . SER A 1 253 ? 43.868 -57.671 -11.265 1.00 32.94 253 SER A O 1
ATOM 1961 N N . SER A 1 254 ? 42.400 -59.112 -12.164 1.00 45.44 254 SER A N 1
ATOM 1962 C CA . SER A 1 254 ? 41.479 -58.151 -12.743 1.00 45.44 254 SER A CA 1
ATOM 1963 C C . SER A 1 254 ? 40.825 -57.345 -11.621 1.00 45.44 254 SER A C 1
ATOM 1965 O O . SER A 1 254 ? 40.171 -57.915 -10.749 1.00 45.44 254 SER A O 1
ATOM 1967 N N . ARG A 1 255 ? 40.965 -56.020 -11.651 1.00 34.62 255 ARG A N 1
ATOM 1968 C CA . ARG A 1 255 ? 40.044 -55.110 -10.965 1.00 34.62 255 ARG A CA 1
ATOM 1969 C C . ARG A 1 255 ? 39.712 -53.948 -11.885 1.00 34.62 255 ARG A C 1
ATOM 1971 O O . ARG A 1 255 ? 40.521 -53.052 -12.109 1.00 34.62 255 ARG A O 1
ATOM 1978 N N . GLU A 1 256 ? 38.498 -54.016 -12.413 1.00 40.88 256 GLU A N 1
ATOM 1979 C CA . GLU A 1 256 ? 37.791 -52.917 -13.053 1.00 40.88 256 GLU A CA 1
ATOM 1980 C C . GLU A 1 256 ? 37.766 -51.696 -12.120 1.00 40.88 256 GLU A C 1
ATOM 1982 O O . GLU A 1 256 ? 37.391 -51.787 -10.949 1.00 40.88 256 GLU A O 1
ATOM 1987 N N . LEU A 1 257 ? 38.172 -50.540 -12.645 1.00 39.03 257 LEU A N 1
ATOM 1988 C CA . LEU A 1 257 ? 37.986 -49.246 -11.995 1.00 39.03 257 LEU A CA 1
ATOM 1989 C C . LEU A 1 257 ? 36.678 -48.617 -12.517 1.00 39.03 257 LEU A C 1
ATOM 1991 O O . LEU A 1 257 ? 36.486 -48.549 -13.731 1.00 39.03 257 LEU A O 1
ATOM 1995 N N . PRO A 1 258 ? 35.780 -48.132 -11.638 1.00 36.62 258 PRO A N 1
ATOM 1996 C CA . PRO A 1 258 ? 34.482 -47.590 -12.031 1.00 36.62 258 PRO A CA 1
ATOM 1997 C C . PRO A 1 258 ? 34.600 -46.170 -12.618 1.00 36.62 258 PRO A C 1
ATOM 1999 O O . PRO A 1 258 ? 35.577 -45.457 -12.356 1.00 36.62 258 PRO A O 1
ATOM 2002 N N . PRO A 1 259 ? 33.586 -45.693 -13.368 1.00 37.59 259 PRO A N 1
ATOM 2003 C CA . PRO A 1 259 ? 33.622 -44.372 -13.979 1.00 37.59 259 PRO A CA 1
ATOM 2004 C C . PRO A 1 259 ? 33.578 -43.272 -12.910 1.00 37.59 259 PRO A C 1
ATOM 2006 O O . PRO A 1 259 ? 32.678 -43.205 -12.066 1.00 37.59 259 PRO A O 1
ATOM 2009 N N . ARG A 1 260 ? 34.556 -42.360 -12.972 1.00 35.38 260 ARG A N 1
ATOM 2010 C CA . ARG A 1 260 ? 34.601 -41.123 -12.182 1.00 35.38 260 ARG A CA 1
ATOM 2011 C C . ARG A 1 260 ? 33.328 -40.303 -12.420 1.00 35.38 260 ARG A C 1
ATOM 2013 O O . ARG A 1 260 ? 33.191 -39.625 -13.435 1.00 35.38 260 ARG A O 1
ATOM 2020 N N . ARG A 1 261 ? 32.426 -40.293 -11.433 1.00 34.53 261 ARG A N 1
ATOM 2021 C CA . ARG A 1 261 ? 31.363 -39.286 -11.322 1.00 34.53 261 ARG A CA 1
ATOM 2022 C C . ARG A 1 261 ? 32.003 -37.901 -11.214 1.00 34.53 261 ARG A C 1
ATOM 2024 O O . ARG A 1 261 ? 32.596 -37.556 -10.192 1.00 34.53 261 ARG A O 1
ATOM 2031 N N . LEU A 1 262 ? 31.847 -37.093 -12.258 1.00 38.00 262 LEU A N 1
ATOM 2032 C CA . LEU A 1 262 ? 32.070 -35.651 -12.223 1.00 38.00 262 LEU A CA 1
ATOM 2033 C C . LEU A 1 262 ? 31.080 -35.029 -11.228 1.00 38.00 262 LEU A C 1
ATOM 2035 O O . LEU A 1 262 ? 29.931 -34.740 -11.554 1.00 38.00 262 LEU A O 1
ATOM 2039 N N . ARG A 1 263 ? 31.527 -34.824 -9.983 1.00 31.59 263 ARG A N 1
ATOM 2040 C CA . ARG A 1 263 ? 30.860 -33.914 -9.048 1.00 31.59 263 ARG A CA 1
ATOM 2041 C C . ARG A 1 263 ? 30.920 -32.511 -9.646 1.00 31.59 263 ARG A C 1
ATOM 2043 O O . ARG A 1 263 ? 31.970 -31.869 -9.642 1.00 31.59 263 ARG A O 1
ATOM 2050 N N . ALA A 1 264 ? 29.778 -32.039 -10.134 1.00 34.34 264 ALA A N 1
ATOM 2051 C CA . ALA A 1 264 ? 29.545 -30.634 -10.411 1.00 34.34 264 ALA A CA 1
ATOM 2052 C C . ALA A 1 264 ? 29.853 -29.828 -9.138 1.00 34.34 264 ALA A C 1
ATOM 2054 O O . ALA A 1 264 ? 29.139 -29.913 -8.138 1.00 34.34 264 ALA A O 1
ATOM 2055 N N . ARG A 1 265 ? 30.950 -29.065 -9.157 1.00 31.19 265 ARG A N 1
ATOM 2056 C CA . ARG A 1 265 ? 31.220 -28.031 -8.157 1.00 31.19 265 ARG A CA 1
ATOM 2057 C C . ARG A 1 265 ? 30.149 -26.956 -8.316 1.00 31.19 265 ARG A C 1
ATOM 2059 O O . ARG A 1 265 ? 30.257 -26.079 -9.166 1.00 31.19 265 ARG A O 1
ATOM 2066 N N . SER A 1 266 ? 29.111 -27.029 -7.490 1.00 31.48 266 SER A N 1
ATOM 2067 C CA . SER A 1 266 ? 28.243 -25.889 -7.224 1.00 31.48 266 SER A CA 1
ATOM 2068 C C . SER A 1 266 ? 29.113 -24.745 -6.705 1.00 31.48 266 SER A C 1
ATOM 2070 O O . SER A 1 266 ? 29.817 -24.914 -5.706 1.00 31.48 266 SER A O 1
ATOM 2072 N N . HIS A 1 267 ? 29.065 -23.596 -7.376 1.00 32.78 267 HIS A N 1
ATOM 2073 C CA . HIS A 1 267 ? 29.584 -22.332 -6.865 1.00 32.78 267 HIS A CA 1
ATOM 2074 C C . HIS A 1 267 ? 28.974 -22.060 -5.480 1.00 32.78 267 HIS A C 1
ATOM 2076 O O . HIS A 1 267 ? 27.855 -21.566 -5.372 1.00 32.78 267 HIS A O 1
ATOM 2082 N N . ARG A 1 268 ? 29.702 -22.393 -4.409 1.00 31.66 268 ARG A N 1
ATOM 2083 C CA . ARG A 1 268 ? 29.459 -21.826 -3.084 1.00 31.66 268 ARG A CA 1
ATOM 2084 C C . ARG A 1 268 ? 30.076 -20.435 -3.092 1.00 31.66 268 ARG A C 1
ATOM 2086 O O . ARG A 1 268 ? 31.293 -20.289 -3.068 1.00 31.66 268 ARG A O 1
ATOM 2093 N N . THR A 1 269 ? 29.228 -19.422 -3.180 1.00 35.75 269 THR A N 1
ATOM 2094 C CA . THR A 1 269 ? 29.550 -18.066 -2.737 1.00 35.75 269 THR A CA 1
ATOM 2095 C C . THR A 1 269 ? 30.086 -18.138 -1.308 1.00 35.75 269 THR A C 1
ATOM 2097 O O . THR A 1 269 ? 29.422 -18.694 -0.434 1.00 35.75 269 THR A O 1
ATOM 2100 N N . CYS A 1 270 ? 31.293 -17.616 -1.077 1.00 32.91 270 CYS A N 1
ATOM 2101 C CA . CYS A 1 270 ? 31.829 -17.408 0.264 1.00 32.91 270 CYS A CA 1
ATOM 2102 C C . CYS A 1 270 ? 30.912 -16.433 1.013 1.00 32.91 270 CYS A C 1
ATOM 2104 O O . CYS A 1 270 ? 30.983 -15.226 0.799 1.00 32.91 270 CYS A O 1
ATOM 2106 N N . LEU A 1 271 ? 30.034 -16.967 1.860 1.00 38.47 271 LEU A N 1
ATOM 2107 C CA . LEU A 1 271 ? 29.324 -16.202 2.879 1.00 38.47 271 LEU A CA 1
ATOM 2108 C C . LEU A 1 271 ? 30.336 -15.881 3.985 1.00 38.47 271 LEU A C 1
ATOM 2110 O O . LEU A 1 271 ? 31.053 -16.770 4.451 1.00 38.47 271 LEU A O 1
ATOM 2114 N N . GLY A 1 272 ? 30.437 -14.610 4.375 1.00 39.28 272 GLY A N 1
ATOM 2115 C CA . GLY A 1 272 ? 31.280 -14.199 5.496 1.00 39.28 272 GLY A CA 1
ATOM 2116 C C . GLY A 1 272 ? 30.839 -14.899 6.784 1.00 39.28 272 GLY A C 1
ATOM 2117 O O . GLY A 1 272 ? 29.646 -15.078 7.019 1.00 39.28 272 GLY A O 1
ATOM 2118 N N . ARG A 1 273 ? 31.799 -15.266 7.642 1.00 47.53 273 ARG A N 1
ATOM 2119 C CA . ARG A 1 273 ? 31.599 -16.036 8.890 1.00 47.53 273 ARG A CA 1
ATOM 2120 C C . ARG A 1 273 ? 30.527 -15.460 9.845 1.00 47.53 273 ARG A C 1
ATOM 2122 O O . ARG A 1 273 ? 30.059 -16.184 10.711 1.00 47.53 273 ARG A O 1
ATOM 2129 N N . GLY A 1 274 ? 30.132 -14.190 9.682 1.00 56.44 274 GLY A N 1
ATOM 2130 C CA . GLY A 1 274 ? 29.127 -13.499 10.504 1.00 56.44 274 GLY A CA 1
ATOM 2131 C C . GLY A 1 274 ? 27.688 -13.460 9.962 1.00 56.44 274 GLY A C 1
ATOM 2132 O O . GLY A 1 274 ? 26.779 -13.191 10.738 1.00 56.44 274 GLY A O 1
ATOM 2133 N N . GLU A 1 275 ? 27.430 -13.745 8.679 1.00 64.06 275 GLU A N 1
ATOM 2134 C CA . GLU A 1 275 ? 26.050 -13.757 8.148 1.00 64.06 275 GLU A CA 1
ATOM 2135 C C . GLU A 1 275 ? 25.112 -14.807 8.777 1.00 64.06 275 GLU A C 1
ATOM 2137 O O . GLU A 1 275 ? 23.958 -14.456 9.037 1.00 64.06 275 GLU A O 1
ATOM 2142 N N . PRO A 1 276 ? 25.543 -16.052 9.076 1.00 74.81 276 PRO A N 1
ATOM 2143 C CA . PRO A 1 276 ? 24.650 -17.016 9.718 1.00 74.81 276 PRO A CA 1
ATOM 2144 C C . PRO A 1 276 ? 24.275 -16.601 11.148 1.00 74.81 276 PRO A C 1
ATOM 2146 O O . PRO A 1 276 ? 23.129 -16.775 11.543 1.00 74.81 276 PRO A O 1
ATOM 2149 N N . VAL A 1 277 ? 25.190 -15.976 11.899 1.00 82.75 277 VAL A N 1
ATOM 2150 C CA . VAL A 1 277 ? 24.928 -15.538 13.284 1.00 82.75 277 VAL A CA 1
ATOM 2151 C C . VAL A 1 277 ? 23.868 -14.435 13.331 1.00 82.75 277 VAL A C 1
ATOM 2153 O O . VAL A 1 277 ? 22.953 -14.494 14.145 1.00 82.75 277 VAL A O 1
ATOM 2156 N N . ILE A 1 278 ? 23.942 -13.446 12.434 1.00 87.31 278 ILE A N 1
ATOM 2157 C CA . ILE A 1 278 ? 22.964 -12.345 12.393 1.00 87.31 278 ILE A CA 1
ATOM 2158 C C . ILE A 1 278 ? 21.574 -12.866 11.988 1.00 87.31 278 ILE A C 1
ATOM 2160 O O . ILE A 1 278 ? 20.566 -12.398 12.514 1.00 87.31 278 ILE A O 1
ATOM 2164 N N . ALA A 1 279 ? 21.503 -13.854 11.091 1.00 89.62 279 ALA A N 1
ATOM 2165 C CA . ALA A 1 279 ? 20.238 -14.484 10.720 1.00 89.62 279 ALA A CA 1
ATOM 2166 C C . ALA A 1 279 ? 19.591 -15.226 11.904 1.00 89.62 279 ALA A C 1
ATOM 2168 O O . ALA A 1 279 ? 18.392 -15.080 12.128 1.00 89.62 279 ALA A O 1
ATOM 2169 N N . GLU A 1 280 ? 20.372 -15.963 12.698 1.00 92.94 280 GLU A N 1
ATOM 2170 C CA . GLU A 1 280 ? 19.858 -16.626 13.904 1.00 92.94 280 GLU A CA 1
ATOM 2171 C C . GLU A 1 280 ? 19.409 -15.617 14.972 1.00 92.94 280 GLU A C 1
ATOM 2173 O O . GLU A 1 280 ? 18.339 -15.771 15.559 1.00 92.94 280 GLU A O 1
ATOM 2178 N N . LEU A 1 281 ? 20.139 -14.510 15.152 1.00 92.69 281 LEU A N 1
ATOM 2179 C CA . LEU A 1 281 ? 19.692 -13.415 16.021 1.00 92.69 281 LEU A CA 1
ATOM 2180 C C . LEU A 1 281 ? 18.355 -12.822 15.555 1.00 92.69 281 LEU A C 1
ATOM 2182 O O . LEU A 1 281 ? 17.483 -12.560 16.381 1.00 92.69 281 LEU A O 1
ATOM 2186 N N . ALA A 1 282 ? 18.154 -12.654 14.246 1.00 93.00 282 ALA A N 1
ATOM 2187 C CA . ALA A 1 282 ? 16.890 -12.163 13.702 1.00 93.00 282 ALA A CA 1
ATOM 2188 C C . ALA A 1 282 ? 15.722 -13.131 13.964 1.00 93.00 282 ALA A C 1
ATOM 2190 O O . ALA A 1 282 ? 14.625 -12.678 14.291 1.00 93.00 282 ALA A O 1
ATOM 2191 N N . ARG A 1 283 ? 15.955 -14.452 13.889 1.00 95.19 283 ARG A N 1
ATOM 2192 C CA . ARG A 1 283 ? 14.946 -15.480 14.211 1.00 95.19 283 ARG A CA 1
ATOM 2193 C C . ARG A 1 283 ? 14.467 -15.405 15.656 1.00 95.19 283 ARG A C 1
ATOM 2195 O O . ARG A 1 283 ? 13.296 -15.667 15.898 1.00 95.19 283 ARG A O 1
ATOM 2202 N N . VAL A 1 284 ? 15.348 -15.040 16.588 1.00 96.62 284 VAL A N 1
ATOM 2203 C CA . VAL A 1 284 ? 15.015 -14.860 18.013 1.00 96.62 284 VAL A CA 1
ATOM 2204 C C . VAL A 1 284 ? 14.413 -13.477 18.281 1.00 96.62 284 VAL A C 1
ATOM 2206 O O . VAL A 1 284 ? 13.511 -13.338 19.108 1.00 96.62 284 VAL A O 1
ATOM 2209 N N . ALA A 1 285 ? 14.853 -12.451 17.553 1.00 96.62 285 ALA A N 1
ATOM 2210 C CA . ALA A 1 285 ? 14.407 -11.074 17.745 1.00 96.62 285 ALA A CA 1
ATOM 2211 C C . ALA A 1 285 ? 12.907 -10.868 17.486 1.00 96.62 285 ALA A C 1
ATOM 2213 O O . ALA A 1 285 ? 12.268 -10.120 18.223 1.00 96.62 285 ALA A O 1
ATOM 2214 N N . GLY A 1 286 ? 12.334 -11.542 16.480 1.00 95.88 286 GLY A N 1
ATOM 2215 C CA . GLY A 1 286 ? 10.888 -11.520 16.213 1.00 95.88 286 GLY A CA 1
ATOM 2216 C C . GLY A 1 286 ? 10.046 -11.984 17.412 1.00 95.88 286 GLY A C 1
ATOM 2217 O O . GLY A 1 286 ? 9.233 -11.198 17.907 1.00 95.88 286 GLY A O 1
ATOM 2218 N N . PRO A 1 287 ? 10.265 -13.212 17.923 1.00 97.88 287 PRO A N 1
ATOM 2219 C CA . PRO A 1 287 ? 9.631 -13.709 19.141 1.00 97.88 287 PRO A CA 1
ATOM 2220 C C . PRO A 1 287 ? 9.834 -12.792 20.352 1.00 97.88 287 PRO A C 1
ATOM 2222 O O . PRO A 1 287 ? 8.865 -12.494 21.043 1.00 97.88 287 PRO A O 1
ATOM 2225 N N . VAL A 1 288 ? 11.056 -12.295 20.593 1.00 98.44 288 VAL A N 1
ATOM 2226 C CA . VAL A 1 288 ? 11.354 -11.395 21.726 1.00 98.44 288 VAL A CA 1
ATOM 2227 C C . VAL A 1 288 ? 10.561 -10.092 21.626 1.00 98.44 288 VAL A C 1
ATOM 2229 O O . VAL A 1 288 ? 9.934 -9.680 22.603 1.00 98.44 288 VAL A O 1
ATOM 2232 N N . ALA A 1 289 ? 10.528 -9.464 20.447 1.00 98.19 289 ALA A N 1
ATOM 2233 C CA . ALA A 1 289 ? 9.798 -8.215 20.266 1.00 98.19 289 ALA A CA 1
ATOM 2234 C C . ALA A 1 289 ? 8.286 -8.396 20.459 1.00 98.19 289 ALA A C 1
ATOM 2236 O O . ALA A 1 289 ? 7.622 -7.570 21.091 1.00 98.19 289 ALA A O 1
ATOM 2237 N N . ALA A 1 290 ? 7.740 -9.490 19.927 1.00 98.19 290 ALA A N 1
ATOM 2238 C CA . ALA A 1 290 ? 6.320 -9.793 20.018 1.00 98.19 290 ALA A CA 1
ATOM 2239 C C . ALA A 1 290 ? 5.903 -10.223 21.436 1.00 98.19 290 ALA A C 1
ATOM 2241 O O . ALA A 1 290 ? 4.843 -9.811 21.907 1.00 98.19 290 ALA A O 1
ATOM 2242 N N . ALA A 1 291 ? 6.754 -10.971 22.149 1.00 98.44 291 ALA A N 1
ATOM 2243 C CA . ALA A 1 291 ? 6.579 -11.285 23.568 1.00 98.44 291 ALA A CA 1
ATOM 2244 C C . ALA A 1 291 ? 6.581 -10.014 24.424 1.00 98.44 291 ALA A C 1
ATOM 2246 O O . ALA A 1 291 ? 5.756 -9.870 25.328 1.00 98.44 291 ALA A O 1
ATOM 2247 N N . GLY A 1 292 ? 7.473 -9.070 24.109 1.00 98.19 292 GLY A N 1
ATOM 2248 C CA . GLY A 1 292 ? 7.539 -7.767 24.761 1.00 98.19 292 GLY A CA 1
ATOM 2249 C C . GLY A 1 292 ? 6.230 -6.986 24.642 1.00 98.19 292 GLY A C 1
ATOM 2250 O O . GLY A 1 292 ? 5.694 -6.528 25.652 1.00 98.19 292 GLY A O 1
ATOM 2251 N N . LEU A 1 293 ? 5.650 -6.914 23.438 1.00 97.56 293 LEU A N 1
ATOM 2252 C CA . LEU A 1 293 ? 4.340 -6.279 23.221 1.00 97.56 293 LEU A CA 1
ATOM 2253 C C . LEU A 1 293 ? 3.191 -7.020 23.902 1.00 97.56 293 LEU A C 1
ATOM 2255 O O . LEU A 1 293 ? 2.346 -6.386 24.527 1.00 97.56 293 LEU A O 1
ATOM 2259 N N . ALA A 1 294 ? 3.154 -8.350 23.816 1.00 97.81 294 ALA A N 1
ATOM 2260 C CA . ALA A 1 294 ? 2.130 -9.137 24.496 1.00 97.81 294 ALA A CA 1
ATOM 2261 C C . ALA A 1 294 ? 2.179 -8.916 26.018 1.00 97.81 294 ALA A C 1
ATOM 2263 O O . ALA A 1 294 ? 1.143 -8.710 26.653 1.00 97.81 294 ALA A O 1
ATOM 2264 N N . THR A 1 295 ? 3.385 -8.859 26.588 1.00 97.75 295 THR A N 1
ATOM 2265 C CA . THR A 1 295 ? 3.606 -8.519 28.000 1.00 97.75 295 THR A CA 1
ATOM 2266 C C . THR A 1 295 ? 3.136 -7.099 28.301 1.00 97.75 295 THR A C 1
ATOM 2268 O O . THR A 1 295 ? 2.405 -6.898 29.267 1.00 97.75 295 THR A O 1
ATOM 2271 N N . LEU A 1 296 ? 3.471 -6.121 27.453 1.00 96.75 296 LEU A N 1
ATOM 2272 C CA . LEU A 1 296 ? 3.007 -4.737 27.587 1.00 96.75 296 LEU A CA 1
ATOM 2273 C C . LEU A 1 296 ? 1.471 -4.638 27.600 1.00 96.75 296 LEU A C 1
ATOM 2275 O O . LEU A 1 296 ? 0.915 -3.840 28.351 1.00 96.75 296 LEU A O 1
ATOM 2279 N N . PHE A 1 297 ? 0.772 -5.455 26.809 1.00 96.38 297 PHE A N 1
ATOM 2280 C CA . PHE A 1 297 ? -0.693 -5.448 26.742 1.00 96.38 297 PHE A CA 1
ATOM 2281 C C . PHE A 1 297 ? -1.337 -6.096 27.973 1.00 96.38 297 PHE A C 1
ATOM 2283 O O . PHE A 1 297 ? -2.289 -5.549 28.533 1.00 96.38 297 PHE A O 1
ATOM 2290 N N . VAL A 1 298 ? -0.826 -7.254 28.399 1.00 96.62 298 VAL A N 1
ATOM 2291 C CA . VAL A 1 298 ? -1.480 -8.114 29.400 1.00 96.62 298 VAL A CA 1
ATOM 2292 C C . VAL A 1 298 ? -1.047 -7.794 30.833 1.00 96.62 298 VAL A C 1
ATOM 2294 O O . VAL A 1 298 ? -1.857 -7.918 31.758 1.00 96.62 298 VAL A O 1
ATOM 2297 N N . ALA A 1 299 ? 0.208 -7.387 31.043 1.00 95.75 299 ALA A N 1
ATOM 2298 C CA . ALA A 1 299 ? 0.765 -7.241 32.381 1.00 95.75 299 ALA A CA 1
ATOM 2299 C C . ALA A 1 299 ? 0.136 -6.053 33.140 1.00 95.75 299 ALA A C 1
ATOM 2301 O O . ALA A 1 299 ? 0.092 -4.936 32.610 1.00 95.75 299 ALA A O 1
ATOM 2302 N N . PRO A 1 300 ? -0.311 -6.266 34.395 1.00 93.12 300 PRO A N 1
ATOM 2303 C CA . PRO A 1 300 ? -0.838 -5.194 35.236 1.00 93.12 300 PRO A CA 1
ATOM 2304 C C . PRO A 1 300 ? 0.275 -4.394 35.926 1.00 93.12 300 PRO A C 1
ATOM 2306 O O . PRO A 1 300 ? 0.108 -3.210 36.183 1.00 93.12 300 PRO A O 1
ATOM 2309 N N . ARG A 1 301 ? 1.420 -5.024 36.223 1.00 95.81 301 ARG A N 1
ATOM 2310 C CA . ARG A 1 301 ? 2.541 -4.374 36.917 1.00 95.81 301 ARG A CA 1
ATOM 2311 C C . ARG A 1 301 ? 3.336 -3.497 35.950 1.00 95.81 301 ARG A C 1
ATOM 2313 O O . ARG A 1 301 ? 3.800 -3.995 34.921 1.00 95.81 301 ARG A O 1
ATOM 2320 N N . ARG A 1 302 ? 3.568 -2.230 36.311 1.00 94.88 302 ARG A N 1
ATOM 2321 C CA . ARG A 1 302 ? 4.334 -1.269 35.493 1.00 94.88 302 ARG A CA 1
ATOM 2322 C C . ARG A 1 302 ? 5.747 -1.742 35.142 1.00 94.88 302 ARG A C 1
ATOM 2324 O O . ARG A 1 302 ? 6.205 -1.503 34.033 1.00 94.88 302 ARG A O 1
ATOM 2331 N N . GLU A 1 303 ? 6.405 -2.473 36.041 1.00 95.75 303 GLU A N 1
ATOM 2332 C CA . GLU A 1 303 ? 7.760 -3.006 35.831 1.00 95.75 303 GLU A CA 1
ATOM 2333 C C . GLU A 1 303 ? 7.800 -4.023 34.688 1.00 95.75 303 GLU A C 1
ATOM 2335 O O . GLU A 1 303 ? 8.652 -3.943 33.807 1.00 95.75 303 GLU A O 1
ATOM 2340 N N . LEU A 1 304 ? 6.819 -4.930 34.644 1.00 96.44 304 LEU A N 1
ATOM 2341 C CA . LEU A 1 304 ? 6.682 -5.912 33.567 1.00 96.44 304 LEU A CA 1
ATOM 2342 C C . LEU A 1 304 ? 6.328 -5.242 32.236 1.00 96.44 304 LEU A C 1
ATOM 2344 O O . LEU A 1 304 ? 6.794 -5.669 31.184 1.00 96.44 304 LEU A O 1
ATOM 2348 N N . ARG A 1 305 ? 5.531 -4.169 32.272 1.00 97.06 305 ARG A N 1
ATOM 2349 C CA . ARG A 1 305 ? 5.201 -3.364 31.086 1.00 97.06 305 ARG A CA 1
ATOM 2350 C C . ARG A 1 305 ? 6.438 -2.648 30.545 1.00 97.06 305 ARG A C 1
ATOM 2352 O O . ARG A 1 305 ? 6.679 -2.682 29.342 1.00 97.06 305 ARG A O 1
ATOM 2359 N N . LEU A 1 306 ? 7.250 -2.057 31.423 1.00 97.00 306 LEU A N 1
ATOM 2360 C CA . LEU A 1 306 ? 8.508 -1.410 31.052 1.00 97.00 306 LEU A CA 1
ATOM 2361 C C . LEU A 1 306 ? 9.512 -2.428 30.491 1.00 97.00 306 LEU A C 1
ATOM 2363 O O . LEU A 1 306 ? 10.107 -2.177 29.445 1.00 97.00 306 LEU A O 1
ATOM 2367 N N . ALA A 1 307 ? 9.634 -3.601 31.121 1.00 97.69 307 ALA A N 1
ATOM 2368 C CA . ALA A 1 307 ? 10.436 -4.711 30.608 1.00 97.69 307 ALA A CA 1
ATOM 2369 C C . ALA A 1 307 ? 9.933 -5.197 29.237 1.00 97.69 307 ALA A C 1
ATOM 2371 O O . ALA A 1 307 ? 10.733 -5.430 28.331 1.00 97.69 307 ALA A O 1
ATOM 2372 N N . GLY A 1 308 ? 8.613 -5.282 29.047 1.00 98.12 308 GLY A N 1
ATOM 2373 C CA . GLY A 1 308 ? 7.997 -5.622 27.765 1.00 98.12 308 GLY A CA 1
ATOM 2374 C C . GLY A 1 308 ? 8.309 -4.601 26.668 1.00 98.12 308 GLY A C 1
ATOM 2375 O O . GLY A 1 308 ? 8.682 -4.977 25.557 1.00 98.12 308 GLY A O 1
ATOM 2376 N N . LEU A 1 309 ? 8.242 -3.305 26.985 1.00 98.06 309 LEU A N 1
ATOM 2377 C CA . LEU A 1 309 ? 8.606 -2.231 26.059 1.00 98.06 309 LEU A CA 1
ATOM 2378 C C . LEU A 1 309 ? 10.107 -2.242 25.718 1.00 98.06 309 LEU A C 1
ATOM 2380 O O . LEU A 1 309 ? 10.472 -2.031 24.561 1.00 98.06 309 LEU A O 1
ATOM 2384 N N . ALA A 1 310 ? 10.972 -2.547 26.689 1.00 98.12 310 ALA A N 1
ATOM 2385 C CA . ALA A 1 310 ? 12.406 -2.718 26.463 1.00 98.12 310 ALA A CA 1
ATOM 2386 C C . ALA A 1 310 ? 12.707 -3.932 25.564 1.00 98.12 310 ALA A C 1
ATOM 2388 O O . ALA A 1 310 ? 13.490 -3.816 24.622 1.00 98.12 310 ALA A O 1
ATOM 2389 N N . ALA A 1 311 ? 12.044 -5.070 25.793 1.00 98.50 311 ALA A N 1
ATOM 2390 C CA . ALA A 1 311 ? 12.162 -6.262 24.951 1.00 98.50 311 ALA A CA 1
ATOM 2391 C C . ALA A 1 311 ? 11.675 -6.001 23.515 1.00 98.50 311 ALA A C 1
ATOM 2393 O O . ALA A 1 311 ? 12.333 -6.402 22.553 1.00 98.50 311 ALA A O 1
ATOM 2394 N N . TRP A 1 312 ? 10.569 -5.264 23.362 1.00 98.56 312 TRP A N 1
ATOM 2395 C CA . TRP A 1 312 ? 10.092 -4.782 22.066 1.00 98.56 312 TRP A CA 1
ATOM 2396 C C . TRP A 1 312 ? 11.141 -3.924 21.353 1.00 98.56 312 TRP A C 1
ATOM 2398 O O . TRP A 1 312 ? 11.484 -4.208 20.204 1.00 98.56 312 TRP A O 1
ATOM 2408 N N . ALA A 1 313 ? 11.693 -2.917 22.034 1.00 97.94 313 ALA A N 1
ATOM 2409 C CA . ALA A 1 313 ? 12.691 -2.022 21.457 1.00 97.94 313 ALA A CA 1
ATOM 2410 C C . ALA A 1 313 ? 13.967 -2.777 21.046 1.00 97.94 313 ALA A C 1
ATOM 2412 O O . ALA A 1 313 ? 14.476 -2.572 19.943 1.00 97.94 313 ALA A O 1
ATOM 2413 N N . LEU A 1 314 ? 14.445 -3.694 21.894 1.00 97.81 314 LEU A N 1
ATOM 2414 C CA . LEU A 1 314 ? 15.621 -4.518 21.623 1.00 97.81 314 LEU A CA 1
ATOM 2415 C C . LEU A 1 314 ? 15.406 -5.435 20.412 1.00 97.81 314 LEU A C 1
ATOM 2417 O O . LEU A 1 314 ? 16.243 -5.469 19.510 1.00 97.81 314 LEU A O 1
ATOM 2421 N N . GLY A 1 315 ? 14.279 -6.149 20.353 1.00 97.75 315 GLY A N 1
ATOM 2422 C CA . GLY A 1 315 ? 13.974 -7.021 19.221 1.00 97.75 315 GLY A CA 1
ATOM 2423 C C . GLY A 1 315 ? 13.810 -6.235 17.913 1.00 97.75 315 GLY A C 1
ATOM 2424 O O . GLY A 1 315 ? 14.376 -6.623 16.890 1.00 97.75 315 GLY A O 1
ATOM 2425 N N . CYS A 1 316 ? 13.150 -5.072 17.944 1.00 97.12 316 CYS A N 1
ATOM 2426 C CA . CYS A 1 316 ? 13.083 -4.157 16.800 1.00 97.12 316 CYS A CA 1
ATOM 2427 C C . CYS A 1 316 ? 14.475 -3.692 16.343 1.00 97.12 316 CYS A C 1
ATOM 2429 O O . CYS A 1 316 ? 14.745 -3.675 15.142 1.00 97.12 316 CYS A O 1
ATOM 2431 N N . ALA A 1 317 ? 15.378 -3.359 17.272 1.00 95.19 317 ALA A N 1
ATOM 2432 C CA . ALA A 1 317 ? 16.742 -2.943 16.951 1.00 95.19 317 ALA A CA 1
ATOM 2433 C C . ALA A 1 317 ? 17.549 -4.064 16.273 1.00 95.19 317 ALA A C 1
ATOM 2435 O O . ALA A 1 317 ? 18.230 -3.814 15.276 1.00 95.19 317 ALA A O 1
ATOM 2436 N N . VAL A 1 318 ? 17.431 -5.309 16.749 1.00 95.75 318 VAL A N 1
ATOM 2437 C CA . VAL A 1 318 ? 18.092 -6.471 16.129 1.00 95.75 318 VAL A CA 1
ATOM 2438 C C . VAL A 1 318 ? 17.528 -6.751 14.731 1.00 95.75 318 VAL A C 1
ATOM 2440 O O . VAL A 1 318 ? 18.301 -6.973 13.797 1.00 95.75 318 VAL A O 1
ATOM 2443 N N . LEU A 1 319 ? 16.205 -6.681 14.543 1.00 94.56 319 LEU A N 1
ATOM 2444 C CA . LEU A 1 319 ? 15.585 -6.826 13.218 1.00 94.56 319 LEU A CA 1
ATOM 2445 C C . LEU A 1 319 ? 16.019 -5.708 12.259 1.00 94.56 319 LEU A C 1
ATOM 2447 O O . LEU A 1 319 ? 16.337 -5.980 11.101 1.00 94.56 319 LEU A O 1
ATOM 2451 N N . ALA A 1 320 ? 16.081 -4.461 12.734 1.00 91.88 320 ALA A N 1
ATOM 2452 C CA . ALA A 1 320 ? 16.558 -3.328 11.945 1.00 91.88 320 ALA A CA 1
ATOM 2453 C C . ALA A 1 320 ? 18.024 -3.511 11.533 1.00 91.88 320 ALA A C 1
ATOM 2455 O O . ALA A 1 320 ? 18.374 -3.271 10.378 1.00 91.88 320 ALA A O 1
ATOM 2456 N N . TYR A 1 321 ? 18.865 -3.999 12.449 1.00 90.62 321 TYR A N 1
ATOM 2457 C CA . TYR A 1 321 ? 20.261 -4.323 12.169 1.00 90.62 321 TYR A CA 1
ATOM 2458 C C . TYR A 1 321 ? 20.400 -5.450 11.137 1.00 90.62 321 TYR A C 1
ATOM 2460 O O . TYR A 1 321 ? 21.212 -5.343 10.222 1.00 90.62 321 TYR A O 1
ATOM 2468 N N . TYR A 1 322 ? 19.582 -6.500 11.229 1.00 91.06 322 TYR A N 1
ATOM 2469 C CA . TYR A 1 322 ? 19.557 -7.587 10.245 1.00 91.06 322 TYR A CA 1
ATOM 2470 C C . TYR A 1 322 ? 19.148 -7.110 8.843 1.00 91.06 322 TYR A C 1
ATOM 2472 O O . TYR A 1 322 ? 19.702 -7.561 7.840 1.00 91.06 322 TYR A O 1
ATOM 2480 N N . LEU A 1 323 ? 18.194 -6.180 8.757 1.00 88.44 323 LEU A N 1
ATOM 2481 C CA . LEU A 1 323 ? 17.720 -5.622 7.488 1.00 88.44 323 LEU A CA 1
ATOM 2482 C C . LEU A 1 323 ? 18.632 -4.525 6.921 1.00 88.44 323 LEU A C 1
ATOM 2484 O O . LEU A 1 323 ? 18.460 -4.135 5.760 1.00 88.44 323 LEU A O 1
ATOM 2488 N N . ALA A 1 324 ? 19.587 -4.035 7.714 1.00 84.75 324 ALA A N 1
ATOM 2489 C CA . ALA A 1 324 ? 20.481 -2.959 7.331 1.00 84.75 324 ALA A CA 1
ATOM 2490 C C . ALA A 1 324 ? 21.388 -3.375 6.153 1.00 84.75 324 ALA A C 1
ATOM 2492 O O . ALA A 1 324 ? 22.070 -4.400 6.213 1.00 84.75 324 ALA A O 1
ATOM 2493 N N . PRO A 1 325 ? 21.447 -2.581 5.072 1.00 78.06 325 PRO A N 1
ATOM 2494 C CA . PRO A 1 325 ? 22.304 -2.878 3.930 1.00 78.06 325 PRO A CA 1
ATOM 2495 C C . PRO A 1 325 ? 23.796 -2.828 4.288 1.00 78.06 325 PRO A C 1
ATOM 2497 O O . PRO A 1 325 ? 24.281 -1.909 4.958 1.00 78.06 325 PRO A O 1
ATOM 2500 N N . HIS A 1 326 ? 24.545 -3.810 3.780 1.00 74.62 326 HIS A N 1
ATOM 2501 C CA . HIS A 1 326 ? 25.992 -3.909 3.975 1.00 74.62 326 HIS A CA 1
ATOM 2502 C C . HIS A 1 326 ? 26.721 -2.668 3.424 1.00 74.62 326 HIS A C 1
ATOM 2504 O O . HIS A 1 326 ? 26.343 -2.103 2.396 1.00 74.62 326 HIS A O 1
ATOM 2510 N N . GLY A 1 327 ? 27.765 -2.220 4.128 1.00 71.19 327 GLY A N 1
ATOM 2511 C CA . GLY A 1 327 ? 28.606 -1.083 3.720 1.00 71.19 327 GLY A CA 1
ATOM 2512 C C . GLY A 1 327 ? 28.096 0.318 4.094 1.00 71.19 327 GLY A C 1
ATOM 2513 O O . GLY A 1 327 ? 28.851 1.268 3.951 1.00 71.19 327 GLY A O 1
ATOM 2514 N N . HIS A 1 328 ? 26.876 0.462 4.631 1.00 72.19 328 HIS A N 1
ATOM 2515 C CA . HIS A 1 328 ? 26.284 1.770 4.992 1.00 72.19 328 HIS A CA 1
ATOM 2516 C C . HIS A 1 328 ? 26.076 1.955 6.506 1.00 72.19 328 HIS A C 1
ATOM 2518 O O . HIS A 1 328 ? 25.344 2.837 6.948 1.00 72.19 328 HIS A O 1
ATOM 2524 N N . ARG A 1 329 ? 26.728 1.119 7.321 1.00 77.94 329 ARG A N 1
ATOM 2525 C CA . ARG A 1 329 ? 26.571 1.089 8.784 1.00 77.94 329 ARG A CA 1
ATOM 2526 C C . ARG A 1 329 ? 26.796 2.437 9.493 1.00 77.94 329 ARG A C 1
ATOM 2528 O O . ARG A 1 329 ? 25.951 2.761 10.321 1.00 77.94 329 ARG A O 1
ATOM 2535 N N . PRO A 1 330 ? 27.842 3.240 9.197 1.00 79.62 330 PRO A N 1
ATOM 2536 C CA . PRO A 1 330 ? 28.039 4.511 9.901 1.00 79.62 330 PRO A CA 1
ATOM 2537 C C . PRO A 1 330 ? 26.939 5.531 9.581 1.00 79.62 330 PRO A C 1
ATOM 2539 O O . PRO A 1 330 ? 26.455 6.207 10.481 1.00 79.62 330 PRO A O 1
ATOM 2542 N N . LEU A 1 331 ? 26.477 5.582 8.325 1.00 81.31 331 LEU A N 1
ATOM 2543 C CA . LEU A 1 331 ? 25.366 6.446 7.918 1.00 81.31 331 LEU A CA 1
ATOM 2544 C C . LEU A 1 331 ? 24.067 6.054 8.635 1.00 81.31 331 LEU A C 1
ATOM 2546 O O . LEU A 1 331 ? 23.355 6.913 9.143 1.00 81.31 331 LEU A O 1
ATOM 2550 N N . LEU A 1 332 ? 23.772 4.753 8.701 1.00 81.25 332 LEU A N 1
ATOM 2551 C CA . LEU A 1 332 ? 22.588 4.243 9.395 1.00 81.25 332 LEU A CA 1
ATOM 2552 C C . LEU A 1 332 ? 22.667 4.474 10.909 1.00 81.25 332 LEU A C 1
ATOM 2554 O O . LEU A 1 332 ? 21.650 4.784 11.518 1.00 81.25 332 LEU A O 1
ATOM 2558 N N . ALA A 1 333 ? 23.857 4.375 11.507 1.00 83.31 333 ALA A N 1
ATOM 2559 C CA . ALA A 1 333 ? 24.069 4.693 12.916 1.00 83.31 333 ALA A CA 1
ATOM 2560 C C . ALA A 1 333 ? 23.838 6.186 13.199 1.00 83.31 333 ALA A C 1
ATOM 2562 O O . ALA A 1 333 ? 23.100 6.522 14.121 1.00 83.31 333 ALA A O 1
ATOM 2563 N N . ALA A 1 334 ? 24.383 7.083 12.370 1.00 83.75 334 ALA A N 1
ATOM 2564 C CA . ALA A 1 334 ? 24.131 8.521 12.482 1.00 83.75 334 ALA A CA 1
ATOM 2565 C C . ALA A 1 334 ? 22.639 8.856 12.304 1.00 83.75 334 ALA A C 1
ATOM 2567 O O . ALA A 1 334 ? 22.073 9.616 13.089 1.00 83.75 334 ALA A O 1
ATOM 2568 N N . ALA A 1 335 ? 21.977 8.232 11.324 1.00 85.00 335 ALA A N 1
ATOM 2569 C CA . ALA A 1 335 ? 20.538 8.375 11.116 1.00 85.00 335 ALA A CA 1
ATOM 2570 C C . ALA A 1 335 ? 19.722 7.852 12.310 1.00 85.00 335 ALA A C 1
ATOM 2572 O O . ALA A 1 335 ? 18.717 8.460 12.667 1.00 85.00 335 ALA A O 1
ATOM 2573 N N . ALA A 1 336 ? 20.156 6.765 12.956 1.00 86.88 336 ALA A N 1
ATOM 2574 C CA . ALA A 1 336 ? 19.515 6.240 14.158 1.00 86.88 336 ALA A CA 1
ATOM 2575 C C . ALA A 1 336 ? 19.647 7.206 15.347 1.00 86.88 336 ALA A C 1
ATOM 2577 O O . ALA A 1 336 ? 18.661 7.443 16.040 1.00 86.88 336 ALA A O 1
ATOM 2578 N N . VAL A 1 337 ? 20.823 7.812 15.550 1.00 89.94 337 VAL A N 1
ATOM 2579 C CA . VAL A 1 337 ? 21.041 8.821 16.603 1.00 89.94 337 VAL A CA 1
ATOM 2580 C C . VAL A 1 337 ? 20.182 10.063 16.358 1.00 89.94 337 VAL A C 1
ATOM 2582 O O . VAL A 1 337 ? 19.449 10.487 17.251 1.00 89.94 337 VAL A O 1
ATOM 2585 N N . GLY A 1 338 ? 20.205 10.610 15.138 1.00 90.50 338 GLY A N 1
ATOM 2586 C CA . GLY A 1 338 ? 19.355 11.745 14.769 1.00 90.50 338 GLY A CA 1
ATOM 2587 C C . GLY A 1 338 ? 17.863 11.419 14.898 1.00 90.50 338 GLY A C 1
ATOM 2588 O O . GLY A 1 338 ? 17.093 12.211 15.438 1.00 90.50 338 GLY A O 1
ATOM 2589 N N . GLY A 1 339 ? 17.459 10.217 14.479 1.00 91.69 339 GLY A N 1
ATOM 2590 C CA . GLY A 1 339 ? 16.097 9.714 14.634 1.00 91.69 339 GLY A CA 1
ATOM 2591 C C . GLY A 1 339 ? 15.664 9.592 16.096 1.00 91.69 339 GLY A C 1
ATOM 2592 O O . GLY A 1 339 ? 14.537 9.956 16.419 1.00 91.69 339 GLY A O 1
ATOM 2593 N N . LEU A 1 340 ? 16.552 9.148 16.992 1.00 93.56 340 LEU A N 1
ATOM 2594 C CA . LEU A 1 340 ? 16.276 9.059 18.427 1.00 93.56 340 LEU A CA 1
ATOM 2595 C C . LEU A 1 340 ? 16.110 10.446 19.064 1.00 93.56 340 LEU A C 1
ATOM 2597 O O . LEU A 1 340 ? 15.196 10.637 19.863 1.00 93.56 340 LEU A O 1
ATOM 2601 N N . ALA A 1 341 ? 16.934 11.424 18.678 1.00 94.69 341 ALA A N 1
ATOM 2602 C CA . ALA A 1 341 ? 16.794 12.806 19.139 1.00 94.69 341 ALA A CA 1
ATOM 2603 C C . ALA A 1 341 ? 15.454 13.421 18.693 1.00 94.69 341 ALA A C 1
ATOM 2605 O O . ALA A 1 341 ? 14.736 14.009 19.504 1.00 94.69 341 ALA A O 1
ATOM 2606 N N . LEU A 1 342 ? 15.069 13.217 17.428 1.00 95.94 342 LEU A N 1
ATOM 2607 C CA . LEU A 1 342 ? 13.762 13.638 16.912 1.00 95.94 342 LEU A CA 1
ATOM 2608 C C . LEU A 1 342 ? 12.607 12.918 17.617 1.00 95.94 342 LEU A C 1
ATOM 2610 O O . LEU A 1 342 ? 11.604 13.550 17.944 1.00 95.94 342 LEU A O 1
ATOM 2614 N N . ALA A 1 343 ? 12.746 11.620 17.894 1.00 96.88 343 ALA A N 1
ATOM 2615 C CA . ALA A 1 343 ? 11.754 10.860 18.645 1.00 96.88 343 ALA A CA 1
ATOM 2616 C C . ALA A 1 343 ? 11.618 11.372 20.086 1.00 96.88 343 ALA A C 1
ATOM 2618 O O . ALA A 1 343 ? 10.501 11.451 20.584 1.00 96.88 343 ALA A O 1
ATOM 2619 N N . ALA A 1 344 ? 12.711 11.769 20.746 1.00 97.56 344 ALA A N 1
ATOM 2620 C CA . ALA A 1 344 ? 12.680 12.347 22.089 1.00 97.56 344 ALA A CA 1
ATOM 2621 C C . ALA A 1 344 ? 12.000 13.727 22.108 1.00 97.56 344 ALA A C 1
ATOM 2623 O O . ALA A 1 344 ? 11.153 13.984 22.965 1.00 97.56 344 ALA A O 1
ATOM 2624 N N . ALA A 1 345 ? 12.295 14.588 21.127 1.00 97.56 345 ALA A N 1
ATOM 2625 C CA . ALA A 1 345 ? 11.594 15.861 20.950 1.00 97.56 345 ALA A CA 1
ATOM 2626 C C . ALA A 1 345 ? 10.096 15.642 20.670 1.00 97.56 345 ALA A C 1
ATOM 2628 O O . ALA A 1 345 ? 9.240 16.279 21.284 1.00 97.56 345 ALA A O 1
ATOM 2629 N N . GLY A 1 346 ? 9.771 14.681 19.802 1.00 97.94 346 GLY A N 1
ATOM 2630 C CA . GLY A 1 346 ? 8.399 14.250 19.555 1.00 97.94 346 GLY A CA 1
ATOM 2631 C C . GLY A 1 346 ? 7.721 13.749 20.829 1.00 97.94 346 GLY A C 1
ATOM 2632 O O . GLY A 1 346 ? 6.608 14.162 21.127 1.00 97.94 346 GLY A O 1
ATOM 2633 N N . ALA A 1 347 ? 8.398 12.923 21.628 1.00 98.19 347 ALA A N 1
ATOM 2634 C CA . ALA A 1 347 ? 7.880 12.405 22.889 1.00 98.19 347 ALA A CA 1
ATOM 2635 C C . ALA A 1 347 ? 7.569 13.529 23.882 1.00 98.19 347 ALA A C 1
ATOM 2637 O O . ALA A 1 347 ? 6.506 13.515 24.497 1.00 98.19 347 ALA A O 1
ATOM 2638 N N . TYR A 1 348 ? 8.438 14.539 23.989 1.00 98.06 348 TYR A N 1
ATOM 2639 C CA . TYR A 1 348 ? 8.171 15.738 24.787 1.00 98.06 348 TYR A CA 1
ATOM 2640 C C . TYR A 1 348 ? 6.886 16.450 24.333 1.00 98.06 348 TYR A C 1
ATOM 2642 O O . TYR A 1 348 ? 6.028 16.767 25.161 1.00 98.06 348 TYR A O 1
ATOM 2650 N N . LEU A 1 349 ? 6.703 16.640 23.021 1.00 98.00 349 LEU A N 1
ATOM 2651 C CA . LEU A 1 349 ? 5.480 17.233 22.470 1.00 98.00 349 LEU A CA 1
ATOM 2652 C C . LEU A 1 349 ? 4.246 16.368 22.739 1.00 98.00 349 LEU A C 1
ATOM 2654 O O . LEU A 1 349 ? 3.204 16.911 23.089 1.00 98.00 349 LEU A O 1
ATOM 2658 N N . LEU A 1 350 ? 4.352 15.041 22.630 1.00 97.56 350 LEU A N 1
ATOM 2659 C CA . LEU A 1 350 ? 3.254 14.118 22.933 1.00 97.56 350 LEU A CA 1
ATOM 2660 C C . LEU A 1 350 ? 2.898 14.103 24.425 1.00 97.56 350 LEU A C 1
ATOM 2662 O O . LEU A 1 350 ? 1.733 13.948 24.774 1.00 97.56 350 LEU A O 1
ATOM 2666 N N . LEU A 1 351 ? 3.869 14.285 25.320 1.00 96.62 351 LEU A N 1
ATOM 2667 C CA . LEU A 1 351 ? 3.607 14.410 26.755 1.00 96.62 351 LEU A CA 1
ATOM 2668 C C . LEU A 1 351 ? 2.907 15.733 27.084 1.00 96.62 351 LEU A C 1
ATOM 2670 O O . LEU A 1 351 ? 2.007 15.756 27.921 1.00 96.62 351 LEU A O 1
ATOM 2674 N N . ARG A 1 352 ? 3.287 16.823 26.406 1.00 96.69 352 ARG A N 1
ATOM 2675 C CA . ARG A 1 352 ? 2.675 18.149 26.577 1.00 96.69 352 ARG A CA 1
ATOM 2676 C C . ARG A 1 352 ? 1.291 18.247 25.929 1.00 96.69 352 ARG A C 1
ATOM 2678 O O . ARG A 1 352 ? 0.380 18.836 26.505 1.00 96.69 352 ARG A O 1
ATOM 2685 N N . TRP A 1 353 ? 1.129 17.665 24.744 1.00 96.25 353 TRP A N 1
ATOM 2686 C CA . TRP A 1 353 ? -0.081 17.704 23.923 1.00 96.25 353 TRP A CA 1
ATOM 2687 C C . TRP A 1 353 ? -0.419 16.303 23.382 1.00 96.25 353 TRP A C 1
ATOM 2689 O O . TRP A 1 353 ? -0.172 16.005 22.211 1.00 96.25 353 TRP A O 1
ATOM 2699 N N . PRO A 1 354 ? -1.035 15.431 24.204 1.00 94.50 354 PRO A N 1
ATOM 2700 C CA . PRO A 1 354 ? -1.260 14.023 23.854 1.00 94.50 354 PRO A CA 1
ATOM 2701 C C . PRO A 1 354 ? -2.055 13.792 22.566 1.00 94.50 354 PRO A C 1
ATOM 2703 O O . PRO A 1 354 ? -1.793 12.842 21.832 1.00 94.50 354 PRO A O 1
ATOM 2706 N N . TRP A 1 355 ? -3.003 14.676 22.248 1.00 92.38 355 TRP A N 1
ATOM 2707 C CA . TRP A 1 355 ? -3.835 14.581 21.043 1.00 92.38 355 TRP A CA 1
ATOM 2708 C C . TRP A 1 355 ? -3.034 14.698 19.735 1.00 92.38 355 TRP A C 1
ATOM 2710 O O . TRP A 1 355 ? -3.498 14.211 18.702 1.00 92.38 355 TRP A O 1
ATOM 2720 N N . LEU A 1 356 ? -1.816 15.260 19.770 1.00 96.19 356 LEU A N 1
ATOM 2721 C CA . LEU A 1 356 ? -0.925 15.288 18.609 1.00 96.19 356 LEU A CA 1
ATOM 2722 C C . LEU A 1 356 ? -0.599 13.886 18.096 1.00 96.19 356 LEU A C 1
ATOM 2724 O O . LEU A 1 356 ? -0.386 13.736 16.898 1.00 96.19 356 LEU A O 1
ATOM 2728 N N . LEU A 1 357 ? -0.612 12.856 18.953 1.00 97.25 357 LEU A N 1
ATOM 2729 C CA . LEU A 1 357 ? -0.361 11.480 18.524 1.00 97.25 357 LEU A CA 1
ATOM 2730 C C . LEU A 1 357 ? -1.377 11.034 17.467 1.00 97.25 357 LEU A C 1
ATOM 2732 O O . LEU A 1 357 ? -0.989 10.493 16.436 1.00 97.25 357 LEU A O 1
ATOM 2736 N N . ALA A 1 358 ? -2.666 11.280 17.707 1.00 95.88 358 ALA A N 1
ATOM 2737 C CA . ALA A 1 358 ? -3.729 10.875 16.794 1.00 95.88 358 ALA A CA 1
ATOM 2738 C C . ALA A 1 358 ? -3.640 11.605 15.450 1.00 95.88 358 ALA A C 1
ATOM 2740 O O . ALA A 1 358 ? -3.713 10.974 14.393 1.00 95.88 358 ALA A O 1
ATOM 2741 N N . LEU A 1 359 ? -3.434 12.925 15.486 1.00 96.69 359 LEU A N 1
ATOM 2742 C CA . LEU A 1 359 ? -3.338 13.731 14.271 1.00 96.69 359 LEU A CA 1
ATOM 2743 C C . LEU A 1 359 ? -2.064 13.425 13.482 1.00 96.69 359 LEU A C 1
ATOM 2745 O O . LEU A 1 359 ? -2.129 13.262 12.268 1.00 96.69 359 LEU A O 1
ATOM 2749 N N . ALA A 1 360 ? -0.917 13.295 14.156 1.00 97.31 360 ALA A N 1
ATOM 2750 C CA . ALA A 1 360 ? 0.350 12.968 13.511 1.00 97.31 360 ALA A CA 1
ATOM 2751 C C . ALA A 1 360 ? 0.327 11.558 12.910 1.00 97.31 360 ALA A C 1
ATOM 2753 O O . ALA A 1 360 ? 0.766 11.378 11.774 1.00 97.31 360 ALA A O 1
ATOM 2754 N N . ALA A 1 361 ? -0.229 10.573 13.626 1.00 96.94 361 ALA A N 1
ATOM 2755 C CA . ALA A 1 361 ? -0.412 9.227 13.097 1.00 96.94 361 ALA A CA 1
ATOM 2756 C C . ALA A 1 361 ? -1.275 9.260 11.830 1.00 96.94 361 ALA A C 1
ATOM 2758 O O . ALA A 1 361 ? -0.850 8.759 10.792 1.00 96.94 361 ALA A O 1
ATOM 2759 N N . LEU A 1 362 ? -2.436 9.920 11.865 1.00 96.50 362 LEU A N 1
ATOM 2760 C CA . LEU A 1 362 ? -3.314 10.024 10.700 1.00 96.50 362 LEU A CA 1
ATOM 2761 C C . LEU A 1 362 ? -2.643 10.754 9.521 1.00 96.50 362 LEU A C 1
ATOM 2763 O O . LEU A 1 362 ? -2.667 10.247 8.399 1.00 96.50 362 LEU A O 1
ATOM 2767 N N . ALA A 1 363 ? -1.982 11.886 9.772 1.00 96.38 363 ALA A N 1
ATOM 2768 C CA . ALA A 1 363 ? -1.267 12.658 8.754 1.00 96.38 363 ALA A CA 1
ATOM 2769 C C . ALA A 1 363 ? -0.132 11.862 8.086 1.00 96.38 363 ALA A C 1
ATOM 2771 O O . ALA A 1 363 ? 0.155 12.060 6.905 1.00 96.38 363 ALA A O 1
ATOM 2772 N N . CYS A 1 364 ? 0.491 10.930 8.814 1.00 95.19 364 CYS A N 1
ATOM 2773 C CA . CYS A 1 364 ? 1.586 10.104 8.310 1.00 95.19 364 CYS A CA 1
ATOM 2774 C C . CYS A 1 364 ? 1.131 8.843 7.554 1.00 95.19 364 CYS A C 1
ATOM 2776 O O . CYS A 1 364 ? 1.970 8.194 6.930 1.00 95.19 364 CYS A O 1
ATOM 2778 N N . VAL A 1 365 ? -0.162 8.486 7.558 1.00 92.12 365 VAL A N 1
ATOM 2779 C CA . VAL A 1 365 ? -0.704 7.322 6.819 1.00 92.12 365 VAL A CA 1
ATOM 2780 C C . VAL A 1 365 ? -0.299 7.297 5.329 1.00 92.12 365 VAL A C 1
ATOM 2782 O O . VAL A 1 365 ? 0.160 6.248 4.861 1.00 92.12 365 VAL A O 1
ATOM 2785 N N . PRO A 1 366 ? -0.429 8.396 4.554 1.00 87.44 366 PRO A N 1
ATOM 2786 C CA . PRO A 1 366 ? -0.031 8.423 3.142 1.00 87.44 366 PRO A CA 1
ATOM 2787 C C . PRO A 1 366 ? 1.481 8.584 2.927 1.00 87.44 366 PRO A C 1
ATOM 2789 O O . PRO A 1 366 ? 1.969 8.320 1.827 1.00 87.44 366 PRO A O 1
ATOM 2792 N N . ALA A 1 367 ? 2.230 9.027 3.942 1.00 84.38 367 ALA A N 1
ATOM 2793 C CA . ALA A 1 367 ? 3.597 9.518 3.801 1.00 84.38 367 ALA A CA 1
ATOM 2794 C C . ALA A 1 367 ? 4.613 8.373 3.653 1.00 84.38 367 ALA A C 1
ATOM 2796 O O . ALA A 1 367 ? 5.286 7.964 4.602 1.00 84.38 367 ALA A O 1
ATOM 2797 N N . ARG A 1 368 ? 4.731 7.841 2.433 1.00 82.69 368 ARG A N 1
ATOM 2798 C CA . ARG A 1 368 ? 5.722 6.818 2.084 1.00 82.69 368 ARG A CA 1
ATOM 2799 C C . ARG A 1 368 ? 6.904 7.446 1.357 1.00 82.69 368 ARG A C 1
ATOM 2801 O O . ARG A 1 368 ? 6.805 7.806 0.187 1.00 82.69 368 ARG A O 1
ATOM 2808 N N . ILE A 1 369 ? 8.038 7.533 2.042 1.00 79.56 369 ILE A N 1
ATOM 2809 C CA . ILE A 1 369 ? 9.267 8.110 1.499 1.00 79.56 369 ILE A CA 1
ATOM 2810 C C . ILE A 1 369 ? 10.039 7.030 0.743 1.00 79.56 369 ILE A C 1
ATOM 2812 O O . ILE A 1 369 ? 10.221 5.909 1.228 1.00 79.56 369 ILE A O 1
ATOM 2816 N N . GLN A 1 370 ? 10.487 7.373 -0.463 1.00 70.12 370 GLN A N 1
ATOM 2817 C CA . GLN A 1 370 ? 11.382 6.522 -1.234 1.00 70.12 370 GLN A CA 1
ATOM 2818 C C . GLN A 1 370 ? 12.794 6.652 -0.684 1.00 70.12 370 GLN A C 1
ATOM 2820 O O . GLN A 1 370 ? 13.421 7.703 -0.790 1.00 70.12 370 GLN A O 1
ATOM 2825 N N . VAL A 1 371 ? 13.300 5.564 -0.124 1.00 68.31 371 VAL A N 1
ATOM 2826 C CA . VAL A 1 371 ? 14.685 5.475 0.316 1.00 68.31 371 VAL A CA 1
ATOM 2827 C C . VAL A 1 371 ? 15.405 4.536 -0.642 1.00 68.31 371 VAL A C 1
ATOM 2829 O O . VAL A 1 371 ? 15.050 3.361 -0.782 1.00 68.31 371 VAL A O 1
ATOM 2832 N N . THR A 1 372 ? 16.402 5.075 -1.339 1.00 62.81 372 THR A N 1
ATOM 2833 C CA . THR A 1 372 ? 17.318 4.284 -2.163 1.00 62.81 372 THR A CA 1
ATOM 2834 C C . THR A 1 372 ? 18.532 3.963 -1.311 1.00 62.81 372 THR A C 1
ATOM 2836 O O . THR A 1 372 ? 19.238 4.875 -0.891 1.00 62.81 372 THR A O 1
ATOM 2839 N N . VAL A 1 373 ? 18.782 2.679 -1.049 1.00 53.00 373 VAL A N 1
ATOM 2840 C CA . VAL A 1 373 ? 20.030 2.251 -0.406 1.00 53.00 373 VAL A CA 1
ATOM 2841 C C . VAL A 1 373 ? 20.704 1.208 -1.285 1.00 53.00 373 VAL A C 1
ATOM 2843 O O . VAL A 1 373 ? 20.150 0.133 -1.537 1.00 53.00 373 VAL A O 1
ATOM 2846 N N . GLY A 1 374 ? 21.883 1.549 -1.807 1.00 55.69 374 GLY A N 1
ATOM 2847 C CA . GLY A 1 374 ? 22.561 0.763 -2.837 1.00 55.69 374 GLY A CA 1
ATOM 2848 C C . GLY A 1 374 ? 21.718 0.634 -4.113 1.00 55.69 374 GLY A C 1
ATOM 2849 O O . GLY A 1 374 ? 21.254 1.624 -4.667 1.00 55.69 374 GLY A O 1
ATOM 2850 N N . SER A 1 375 ? 21.500 -0.599 -4.580 1.00 42.41 375 SER A N 1
ATOM 2851 C CA . SER A 1 375 ? 20.697 -0.906 -5.781 1.00 42.41 375 SER A CA 1
ATOM 2852 C C . SER A 1 375 ? 19.214 -1.185 -5.492 1.00 42.41 375 SER A C 1
ATOM 2854 O O . SER A 1 375 ? 18.451 -1.539 -6.395 1.00 42.41 375 SER A O 1
ATOM 2856 N N . THR A 1 376 ? 18.791 -1.049 -4.234 1.00 45.66 376 THR A N 1
ATOM 2857 C CA . THR A 1 376 ? 17.432 -1.349 -3.777 1.00 45.66 376 THR A CA 1
ATOM 2858 C C . THR A 1 376 ? 16.677 -0.078 -3.415 1.00 45.66 376 THR A C 1
ATOM 2860 O O . THR A 1 376 ? 17.104 0.681 -2.550 1.00 45.66 376 THR A O 1
ATOM 2863 N N . GLN A 1 377 ? 15.521 0.121 -4.053 1.00 54.00 377 GLN A N 1
ATOM 2864 C CA . GLN A 1 377 ? 14.557 1.152 -3.674 1.00 54.00 377 GLN A CA 1
ATOM 2865 C C . GLN A 1 377 ? 13.456 0.554 -2.800 1.00 54.00 377 GLN A C 1
ATOM 2867 O O . GLN A 1 377 ? 12.839 -0.450 -3.172 1.00 54.00 377 GLN A O 1
ATOM 2872 N N . ALA A 1 378 ? 13.200 1.185 -1.656 1.00 61.78 378 ALA A N 1
ATOM 2873 C CA . ALA A 1 378 ? 12.110 0.847 -0.751 1.00 61.78 378 ALA A CA 1
ATOM 2874 C C . ALA A 1 378 ? 11.219 2.074 -0.521 1.00 61.78 378 ALA A C 1
ATOM 2876 O O . ALA A 1 378 ? 11.707 3.189 -0.373 1.00 61.78 378 ALA A O 1
ATOM 2877 N N . SER A 1 379 ? 9.905 1.858 -0.487 1.00 71.12 379 SER A N 1
ATOM 2878 C CA . SER A 1 379 ? 8.923 2.881 -0.121 1.00 71.12 379 SER A CA 1
ATOM 2879 C C . SER A 1 379 ? 8.511 2.621 1.328 1.00 71.12 379 SER A C 1
ATOM 2881 O O . SER A 1 379 ? 7.820 1.640 1.607 1.00 71.12 379 SER A O 1
ATOM 2883 N N . LEU A 1 380 ? 9.022 3.435 2.253 1.00 80.00 380 LEU A N 1
ATOM 2884 C CA . LEU A 1 380 ? 8.941 3.218 3.700 1.00 80.00 380 LEU A CA 1
ATOM 2885 C C . LEU A 1 380 ? 8.084 4.293 4.373 1.00 80.00 380 LEU A C 1
ATOM 2887 O O . LEU A 1 380 ? 8.130 5.459 3.990 1.00 80.00 380 LEU A O 1
ATOM 2891 N N . LEU A 1 381 ? 7.355 3.919 5.425 1.00 88.31 381 LEU A N 1
ATOM 2892 C CA . LEU A 1 381 ? 6.556 4.834 6.249 1.00 88.31 381 LEU A CA 1
ATOM 2893 C C . LEU A 1 381 ? 7.430 5.548 7.300 1.00 88.31 381 LEU A C 1
ATOM 2895 O O . LEU A 1 381 ? 7.100 5.572 8.481 1.00 88.31 381 LEU A O 1
ATOM 2899 N N . VAL A 1 382 ? 8.569 6.112 6.880 1.00 89.69 382 VAL A N 1
ATOM 2900 C CA . VAL A 1 382 ? 9.562 6.724 7.787 1.00 89.69 382 VAL A CA 1
ATOM 2901 C C . VAL A 1 382 ? 8.939 7.758 8.738 1.00 89.69 382 VAL A C 1
ATOM 2903 O O . VAL A 1 382 ? 9.206 7.660 9.937 1.00 89.69 382 VAL A O 1
ATOM 2906 N N . PRO A 1 383 ? 8.064 8.684 8.283 1.00 93.88 383 PRO A N 1
ATOM 2907 C CA . PRO A 1 383 ? 7.408 9.629 9.189 1.00 93.88 383 PRO A CA 1
ATOM 2908 C C . PRO A 1 383 ? 6.555 8.933 10.256 1.00 93.88 383 PRO A C 1
ATOM 2910 O O . PRO A 1 383 ? 6.645 9.269 11.434 1.00 93.88 383 PRO A O 1
ATOM 2913 N N . MET A 1 384 ? 5.797 7.899 9.872 1.00 95.50 384 MET A N 1
ATOM 2914 C CA . MET A 1 384 ? 5.010 7.101 10.816 1.00 95.50 384 MET A CA 1
ATOM 2915 C C . MET A 1 384 ? 5.903 6.386 11.835 1.00 95.50 384 MET A C 1
ATOM 2917 O O . MET A 1 384 ? 5.567 6.344 13.014 1.00 95.50 384 MET A O 1
ATOM 2921 N N . TYR A 1 385 ? 7.052 5.844 11.421 1.00 94.88 385 TYR A N 1
ATOM 2922 C CA . TYR A 1 385 ? 7.988 5.207 12.355 1.00 94.88 385 TYR A CA 1
ATOM 2923 C C . TYR A 1 385 ? 8.535 6.209 13.377 1.00 94.88 385 TYR A C 1
ATOM 2925 O O . TYR A 1 385 ? 8.689 5.855 14.543 1.00 94.88 385 TYR A O 1
ATOM 2933 N N . GLY A 1 386 ? 8.747 7.465 12.972 1.00 96.06 386 GLY A N 1
ATOM 2934 C CA . GLY A 1 386 ? 9.071 8.562 13.887 1.00 96.06 386 GLY A CA 1
ATOM 2935 C C . GLY A 1 386 ? 7.959 8.826 14.908 1.00 96.06 386 GLY A C 1
ATOM 2936 O O . GLY A 1 386 ? 8.241 8.922 16.101 1.00 96.06 386 GLY A O 1
ATOM 2937 N N . VAL A 1 387 ? 6.694 8.861 14.469 1.00 97.88 387 VAL A N 1
ATOM 2938 C CA . VAL A 1 387 ? 5.525 9.004 15.362 1.00 97.88 387 VAL A CA 1
ATOM 2939 C C . VAL A 1 387 ? 5.447 7.848 16.362 1.00 97.88 387 VAL A C 1
ATOM 2941 O O . VAL A 1 387 ? 5.250 8.078 17.554 1.00 97.88 387 VAL A O 1
ATOM 2944 N N . VAL A 1 388 ? 5.652 6.608 15.909 1.00 97.94 388 VAL A N 1
ATOM 2945 C CA . VAL A 1 388 ? 5.648 5.424 16.783 1.00 97.94 388 VAL A CA 1
ATOM 2946 C C . VAL A 1 388 ? 6.818 5.445 17.768 1.00 97.94 388 VAL A C 1
ATOM 2948 O O . VAL A 1 388 ? 6.623 5.134 18.939 1.00 97.94 388 VAL A O 1
ATOM 2951 N N . ALA A 1 389 ? 8.017 5.848 17.341 1.00 98.00 389 ALA A N 1
ATOM 2952 C CA . ALA A 1 389 ? 9.174 5.972 18.227 1.00 98.00 389 ALA A CA 1
ATOM 2953 C C . ALA A 1 389 ? 8.957 7.048 19.306 1.00 98.00 389 ALA A C 1
ATOM 2955 O O . ALA A 1 389 ? 9.237 6.809 20.481 1.00 98.00 389 ALA A O 1
ATOM 2956 N N . ALA A 1 390 ? 8.391 8.201 18.935 1.00 98.56 390 ALA A N 1
ATOM 2957 C CA . ALA A 1 390 ? 7.997 9.238 19.886 1.00 98.56 390 ALA A CA 1
ATOM 2958 C C . ALA A 1 390 ? 6.937 8.729 20.877 1.00 98.56 390 ALA A C 1
ATOM 2960 O O . ALA A 1 390 ? 7.051 8.962 22.081 1.00 98.56 390 ALA A O 1
ATOM 2961 N N . ALA A 1 391 ? 5.937 7.983 20.395 1.00 98.31 391 ALA A N 1
ATOM 2962 C CA . ALA A 1 391 ? 4.925 7.360 21.244 1.00 98.31 391 ALA A CA 1
ATOM 2963 C C . ALA A 1 391 ? 5.536 6.329 22.208 1.00 98.31 391 ALA A C 1
ATOM 2965 O O . ALA A 1 391 ? 5.160 6.298 23.377 1.00 98.31 391 ALA A O 1
ATOM 2966 N N . ALA A 1 392 ? 6.509 5.531 21.753 1.00 98.31 392 ALA A N 1
ATOM 2967 C CA . ALA A 1 392 ? 7.224 4.558 22.576 1.00 98.31 392 ALA A CA 1
ATOM 2968 C C . ALA A 1 392 ? 7.977 5.232 23.731 1.00 98.31 392 ALA A C 1
ATOM 2970 O O . ALA A 1 392 ? 7.844 4.816 24.880 1.00 98.31 392 ALA A O 1
ATOM 2971 N N . LEU A 1 393 ? 8.728 6.299 23.443 1.00 98.31 393 LEU A N 1
ATOM 2972 C CA . LEU A 1 393 ? 9.471 7.055 24.454 1.00 98.31 393 LEU A CA 1
ATOM 2973 C C . LEU A 1 393 ? 8.535 7.772 25.436 1.00 98.31 393 LEU A C 1
ATOM 2975 O O . LEU A 1 393 ? 8.770 7.736 26.643 1.00 98.31 393 LEU A O 1
ATOM 2979 N N . ALA A 1 394 ? 7.444 8.367 24.944 1.00 98.12 394 ALA A N 1
ATOM 2980 C CA . ALA A 1 394 ? 6.429 8.974 25.802 1.00 98.12 394 ALA A CA 1
ATOM 2981 C C . ALA A 1 394 ? 5.767 7.929 26.719 1.00 98.12 394 ALA A C 1
ATOM 2983 O O . ALA A 1 394 ? 5.558 8.193 27.903 1.00 98.12 394 ALA A O 1
ATOM 2984 N N . PHE A 1 395 ? 5.484 6.728 26.205 1.00 96.94 395 PHE A N 1
ATOM 2985 C CA . PHE A 1 395 ? 4.930 5.626 26.991 1.00 96.94 395 PHE A CA 1
ATOM 2986 C C . PHE A 1 395 ? 5.939 5.135 28.046 1.00 96.94 395 PHE A C 1
ATOM 2988 O O . PHE A 1 395 ? 5.586 5.016 29.219 1.00 96.94 395 PHE A O 1
ATOM 2995 N N . ALA A 1 396 ? 7.210 4.945 27.680 1.00 97.44 396 ALA A N 1
ATOM 2996 C CA . ALA A 1 396 ? 8.270 4.591 28.627 1.00 97.44 396 ALA A CA 1
ATOM 2997 C C . ALA A 1 396 ? 8.383 5.616 29.767 1.00 97.44 396 ALA A C 1
ATOM 2999 O O . ALA A 1 396 ? 8.439 5.238 30.937 1.00 97.44 396 ALA A O 1
ATOM 3000 N N . TRP A 1 397 ? 8.349 6.912 29.436 1.00 97.75 397 TRP A N 1
ATOM 3001 C CA . TRP A 1 397 ? 8.394 7.995 30.418 1.00 97.75 397 TRP A CA 1
ATOM 3002 C C . TRP A 1 397 ? 7.193 7.978 31.369 1.00 97.75 397 TRP A C 1
ATOM 3004 O O . TRP A 1 397 ? 7.366 8.123 32.578 1.00 97.75 397 TRP A O 1
ATOM 3014 N N . GLN A 1 398 ? 5.981 7.760 30.848 1.00 96.31 398 GLN A N 1
ATOM 3015 C CA . GLN A 1 398 ? 4.769 7.643 31.669 1.00 96.31 398 GLN A CA 1
ATOM 3016 C C . GLN A 1 398 ? 4.868 6.473 32.657 1.00 96.31 398 GLN A C 1
ATOM 3018 O O . GLN A 1 398 ? 4.605 6.658 33.843 1.00 96.31 398 GLN A O 1
ATOM 3023 N N . LEU A 1 399 ? 5.310 5.296 32.200 1.00 95.81 399 LEU A N 1
ATOM 3024 C CA . LEU A 1 399 ? 5.511 4.129 33.068 1.00 95.81 399 LEU A CA 1
ATOM 3025 C C . LEU A 1 399 ? 6.570 4.398 34.147 1.00 95.81 399 LEU A C 1
ATOM 3027 O O . LEU A 1 399 ? 6.353 4.078 35.314 1.00 95.81 399 LEU A O 1
ATOM 3031 N N . ALA A 1 400 ? 7.684 5.038 33.781 1.00 95.62 400 ALA A N 1
ATOM 3032 C CA . ALA A 1 400 ? 8.746 5.404 34.719 1.00 95.62 400 ALA A CA 1
ATOM 3033 C C . ALA A 1 400 ? 8.293 6.438 35.768 1.00 95.62 400 ALA A C 1
ATOM 3035 O O . ALA A 1 400 ? 8.784 6.428 36.894 1.00 95.62 400 ALA A O 1
ATOM 3036 N N . LYS A 1 401 ? 7.335 7.310 35.425 1.00 95.44 401 LYS A N 1
ATOM 3037 C CA . LYS A 1 401 ? 6.723 8.288 36.341 1.00 95.44 401 LYS A CA 1
ATOM 3038 C C . LYS A 1 401 ? 5.571 7.727 37.184 1.00 95.44 401 LYS A C 1
ATOM 3040 O O . LYS A 1 401 ? 4.968 8.486 37.936 1.00 95.44 401 LYS A O 1
ATOM 3045 N N . GLY A 1 402 ? 5.302 6.424 37.106 1.00 93.00 402 GLY A N 1
ATOM 3046 C CA . GLY A 1 402 ? 4.323 5.746 37.956 1.00 93.00 402 GLY A CA 1
ATOM 3047 C C . GLY A 1 402 ? 2.918 5.634 37.364 1.00 93.00 402 GLY A C 1
ATOM 3048 O O . GLY A 1 402 ? 1.959 5.501 38.113 1.00 93.00 402 GLY A O 1
ATOM 3049 N N . ASP A 1 403 ? 2.768 5.691 36.039 1.00 91.94 403 ASP A N 1
ATOM 3050 C CA . ASP A 1 403 ? 1.486 5.407 35.387 1.00 91.94 403 ASP A CA 1
ATOM 3051 C C . ASP A 1 403 ? 1.147 3.907 35.466 1.00 91.94 403 ASP A C 1
ATOM 3053 O O . ASP A 1 403 ? 1.687 3.094 34.713 1.00 91.94 403 ASP A O 1
ATOM 3057 N N . ASP A 1 404 ? 0.221 3.555 36.360 1.00 90.88 404 ASP A N 1
ATOM 3058 C CA . ASP A 1 404 ? -0.215 2.175 36.612 1.00 90.88 404 ASP A CA 1
ATOM 3059 C C . ASP A 1 404 ? -1.411 1.734 35.740 1.00 90.88 404 ASP A C 1
ATOM 3061 O O . ASP A 1 404 ? -1.987 0.662 35.951 1.00 90.88 404 ASP A O 1
ATOM 3065 N N . ARG A 1 405 ? -1.814 2.529 34.733 1.00 91.25 405 ARG A N 1
ATOM 3066 C CA . ARG A 1 405 ? -2.885 2.121 33.806 1.00 91.25 405 ARG A CA 1
ATOM 3067 C C . ARG A 1 405 ? -2.481 0.868 33.027 1.00 91.25 405 ARG A C 1
ATOM 3069 O O . ARG A 1 405 ? -1.398 0.810 32.439 1.00 91.25 405 ARG A O 1
ATOM 3076 N N . ALA A 1 406 ? -3.403 -0.091 32.960 1.00 91.00 406 ALA A N 1
ATOM 3077 C CA . ALA A 1 406 ? -3.238 -1.351 32.246 1.00 91.00 406 ALA A CA 1
ATOM 3078 C C . ALA A 1 406 ? -4.529 -1.787 31.535 1.00 91.00 406 ALA A C 1
ATOM 3080 O O . ALA A 1 406 ? -5.616 -1.294 31.841 1.00 91.00 406 ALA A O 1
ATOM 3081 N N . ARG A 1 407 ? -4.401 -2.757 30.615 1.00 86.69 407 ARG A N 1
ATOM 3082 C CA . ARG A 1 407 ? -5.504 -3.354 29.832 1.00 86.69 407 ARG A CA 1
ATOM 3083 C C . ARG A 1 407 ? -6.309 -2.326 29.029 1.00 86.69 407 ARG A C 1
ATOM 3085 O O . ARG A 1 407 ? -7.530 -2.418 28.918 1.00 86.69 407 ARG A O 1
ATOM 3092 N N . GLU A 1 408 ? -5.621 -1.361 28.431 1.00 92.62 408 GLU A N 1
ATOM 3093 C CA . GLU A 1 408 ? -6.223 -0.233 27.709 1.00 92.62 408 GLU A CA 1
ATOM 3094 C C . GLU A 1 408 ? -7.030 -0.661 26.480 1.00 92.62 408 GLU A C 1
ATOM 3096 O O . GLU A 1 408 ? -7.973 0.014 26.080 1.00 92.62 408 GLU A O 1
ATOM 3101 N N . LEU A 1 409 ? -6.702 -1.825 25.919 1.00 94.25 409 LEU A N 1
ATOM 3102 C CA . LEU A 1 409 ? -7.408 -2.425 24.789 1.00 94.25 409 LEU A CA 1
ATOM 3103 C C . LEU A 1 409 ? -8.664 -3.208 25.214 1.00 94.25 409 LEU A C 1
ATOM 3105 O O . LEU A 1 409 ? -9.338 -3.805 24.373 1.00 94.25 409 LEU A O 1
ATOM 3109 N N . GLY A 1 410 ? -8.995 -3.243 26.510 1.00 92.69 410 GLY A N 1
ATOM 3110 C CA . GLY A 1 410 ? -10.191 -3.906 27.027 1.00 92.69 410 GLY A CA 1
ATOM 3111 C C . GLY A 1 410 ? -10.293 -5.366 26.552 1.00 92.69 410 GLY A C 1
ATOM 3112 O O . GLY A 1 410 ? -9.299 -6.097 26.628 1.00 92.69 410 GLY A O 1
ATOM 3113 N N . PRO A 1 411 ? -11.447 -5.807 26.014 1.00 93.69 411 PRO A N 1
ATOM 3114 C CA . PRO A 1 411 ? -11.617 -7.168 25.494 1.00 93.69 411 PRO A CA 1
ATOM 3115 C C . PRO A 1 411 ? -10.717 -7.532 24.300 1.00 93.69 411 PRO A C 1
ATOM 3117 O O . PRO A 1 411 ? -10.573 -8.715 24.006 1.00 93.69 411 PRO A O 1
ATOM 3120 N N . LEU A 1 412 ? -10.079 -6.558 23.632 1.00 95.62 412 LEU A N 1
ATOM 3121 C CA . LEU A 1 412 ? -9.107 -6.829 22.561 1.00 95.62 412 LEU A CA 1
ATOM 3122 C C . LEU A 1 412 ? -7.704 -7.159 23.066 1.00 95.62 412 LEU A C 1
ATOM 3124 O O . LEU A 1 412 ? -6.874 -7.606 22.278 1.00 95.62 412 LEU A O 1
ATOM 3128 N N . THR A 1 413 ? -7.436 -6.985 24.363 1.00 96.31 413 THR A N 1
ATOM 3129 C CA . THR A 1 413 ? -6.104 -7.204 24.945 1.00 96.31 413 THR A CA 1
ATOM 3130 C C . THR A 1 413 ? -5.565 -8.600 24.623 1.00 96.31 413 THR A C 1
ATOM 3132 O O . THR A 1 413 ? -4.467 -8.724 24.089 1.00 96.31 413 THR A O 1
ATOM 3135 N N . LEU A 1 414 ? -6.344 -9.650 24.904 1.00 96.94 414 LEU A N 1
ATOM 3136 C CA . LEU A 1 414 ? -5.928 -11.037 24.678 1.00 96.94 414 LEU A CA 1
ATOM 3137 C C . LEU A 1 414 ? -5.850 -11.434 23.195 1.00 96.94 414 LEU A C 1
ATOM 3139 O O . LEU A 1 414 ? -4.802 -11.952 22.809 1.00 96.94 414 LEU A O 1
ATOM 3143 N N . PRO A 1 415 ? -6.874 -11.201 22.345 1.00 97.44 415 PRO A N 1
ATOM 3144 C CA . PRO A 1 415 ? -6.778 -11.591 20.941 1.00 97.44 415 PRO A CA 1
ATOM 3145 C C . PRO A 1 415 ? -5.660 -10.847 20.205 1.00 97.44 415 PRO A C 1
ATOM 3147 O O . PRO A 1 415 ? -4.944 -11.462 19.417 1.00 97.44 415 PRO A O 1
ATOM 3150 N N . LEU A 1 416 ? -5.456 -9.551 20.481 1.00 96.62 416 LEU A N 1
ATOM 3151 C CA . LEU A 1 416 ? -4.381 -8.792 19.843 1.00 96.62 416 LEU A CA 1
ATOM 3152 C C . LEU A 1 416 ? -3.002 -9.253 20.330 1.00 96.62 416 LEU A C 1
ATOM 3154 O O . LEU A 1 416 ? -2.114 -9.462 19.505 1.00 96.62 416 LEU A O 1
ATOM 3158 N N . ALA A 1 417 ? -2.827 -9.460 21.643 1.00 97.62 417 ALA A N 1
ATOM 3159 C CA . ALA A 1 417 ? -1.582 -9.989 22.203 1.00 97.62 417 ALA A CA 1
ATOM 3160 C C . ALA A 1 417 ? -1.255 -11.374 21.632 1.00 97.62 417 ALA A C 1
ATOM 3162 O O . ALA A 1 417 ? -0.141 -11.588 21.163 1.00 97.62 417 ALA A O 1
ATOM 3163 N N . GLY A 1 418 ? -2.231 -12.287 21.618 1.00 97.88 418 GLY A N 1
ATOM 3164 C CA . GLY A 1 418 ? -2.069 -13.637 21.085 1.00 97.88 418 GLY A CA 1
ATOM 3165 C C . GLY A 1 418 ? -1.711 -13.633 19.602 1.00 97.88 418 GLY A C 1
ATOM 3166 O O . GLY A 1 418 ? -0.750 -14.288 19.205 1.00 97.88 418 GLY A O 1
ATOM 3167 N N . PHE A 1 419 ? -2.423 -12.849 18.787 1.00 97.81 419 PHE A N 1
ATOM 3168 C CA . PHE A 1 419 ? -2.167 -12.761 17.350 1.00 97.81 419 PHE A CA 1
ATOM 3169 C C . PHE A 1 419 ? -0.783 -12.173 17.028 1.00 97.81 419 PHE A C 1
ATOM 3171 O O . PHE A 1 419 ? -0.048 -12.744 16.218 1.00 97.81 419 PHE A O 1
ATOM 3178 N N . VAL A 1 420 ? -0.394 -11.067 17.676 1.00 97.44 420 VAL A N 1
ATOM 3179 C CA . VAL A 1 420 ? 0.929 -10.443 17.480 1.00 97.44 420 VAL A CA 1
ATOM 3180 C C . VAL A 1 420 ? 2.042 -11.370 17.961 1.00 97.44 420 VAL A C 1
ATOM 3182 O O . VAL A 1 420 ? 3.028 -11.554 17.248 1.00 97.44 420 VAL A O 1
ATOM 3185 N N . PHE A 1 421 ? 1.872 -11.991 19.130 1.00 98.19 421 PHE A N 1
ATOM 3186 C CA . PHE A 1 421 ? 2.834 -12.939 19.685 1.00 98.19 421 PHE A CA 1
ATOM 3187 C C . PHE A 1 421 ? 3.046 -14.138 18.764 1.00 98.19 421 PHE A C 1
ATOM 3189 O O . PHE A 1 421 ? 4.185 -14.436 18.409 1.00 98.19 421 PHE A O 1
ATOM 3196 N N . TRP A 1 422 ? 1.962 -14.773 18.312 1.00 98.00 422 TRP A N 1
ATOM 3197 C CA . TRP A 1 422 ? 2.033 -15.900 17.385 1.00 98.00 422 TRP A CA 1
ATOM 3198 C C . TRP A 1 422 ? 2.712 -15.508 16.072 1.00 98.00 422 TRP A C 1
ATOM 3200 O O . TRP A 1 422 ? 3.641 -16.182 15.632 1.00 98.00 422 TRP A O 1
ATOM 3210 N N . SER A 1 423 ? 2.321 -14.370 15.491 1.00 97.00 423 SER A N 1
ATOM 3211 C CA . SER A 1 423 ? 2.934 -13.842 14.266 1.00 97.00 423 SER A CA 1
ATOM 3212 C C . SER A 1 423 ? 4.446 -13.646 14.431 1.00 97.00 423 SER A C 1
ATOM 3214 O O . SER A 1 423 ? 5.218 -14.071 13.571 1.00 97.00 423 SER A O 1
ATOM 3216 N N . GLY A 1 424 ? 4.884 -13.080 15.561 1.00 97.06 424 GLY A N 1
ATOM 3217 C CA . GLY A 1 424 ? 6.300 -12.910 15.895 1.00 97.06 424 GLY A CA 1
ATOM 3218 C C . GLY A 1 424 ? 7.049 -14.227 16.090 1.00 97.06 424 GLY A C 1
ATOM 3219 O O . GLY A 1 424 ? 8.152 -14.379 15.566 1.00 97.06 424 GLY A O 1
ATOM 3220 N N . ILE A 1 425 ? 6.438 -15.194 16.782 1.00 97.19 425 ILE A N 1
ATOM 3221 C CA . ILE A 1 425 ? 6.993 -16.541 16.970 1.00 97.19 425 ILE A CA 1
ATOM 3222 C C . ILE A 1 425 ? 7.264 -17.209 15.618 1.00 97.19 425 ILE A C 1
ATOM 3224 O O . ILE A 1 425 ? 8.329 -17.798 15.429 1.00 97.19 425 ILE A O 1
ATOM 3228 N N . THR A 1 426 ? 6.343 -17.079 14.658 1.00 97.69 426 THR A N 1
ATOM 3229 C CA . THR A 1 426 ? 6.465 -17.761 13.361 1.00 97.69 426 THR A CA 1
ATOM 3230 C C . THR A 1 426 ? 7.677 -17.324 12.531 1.00 97.69 426 THR A C 1
ATOM 3232 O O . THR A 1 426 ? 8.078 -18.030 11.603 1.00 97.69 426 THR A O 1
ATOM 3235 N N . LEU A 1 427 ? 8.323 -16.201 12.877 1.00 97.19 427 LEU A N 1
ATOM 3236 C CA . LEU A 1 427 ? 9.584 -15.790 12.260 1.00 97.19 427 LEU A CA 1
ATOM 3237 C C . LEU A 1 427 ? 10.697 -16.825 12.480 1.00 97.19 427 LEU A C 1
ATOM 3239 O O . LEU A 1 427 ? 11.540 -17.008 11.597 1.00 97.19 427 LEU A O 1
ATOM 3243 N N . ALA A 1 428 ? 10.681 -17.533 13.614 1.00 96.00 428 ALA A N 1
ATOM 3244 C CA . ALA A 1 428 ? 11.708 -18.507 13.972 1.00 96.00 428 ALA A CA 1
ATOM 3245 C C . ALA A 1 428 ? 11.877 -19.591 12.892 1.00 96.00 428 ALA A C 1
ATOM 3247 O O . ALA A 1 428 ? 13.005 -19.964 12.562 1.00 96.00 428 ALA A O 1
ATOM 3248 N N . TRP A 1 429 ? 10.781 -20.011 12.252 1.00 95.31 429 TRP A N 1
ATOM 3249 C CA . TRP A 1 429 ? 10.778 -20.996 11.163 1.00 95.31 429 TRP A CA 1
ATOM 3250 C C . TRP A 1 429 ? 10.398 -20.420 9.791 1.00 95.31 429 TRP A C 1
ATOM 3252 O O . TRP A 1 429 ? 10.124 -21.186 8.866 1.00 95.31 429 TRP A O 1
ATOM 3262 N N . SER A 1 430 ? 10.410 -19.092 9.614 1.00 95.44 430 SER A N 1
ATOM 3263 C CA . SER A 1 430 ? 10.031 -18.483 8.335 1.00 95.44 430 SER A CA 1
ATOM 3264 C C . SER A 1 430 ? 10.924 -18.945 7.182 1.00 95.44 430 SER A C 1
ATOM 3266 O O . SER A 1 430 ? 12.161 -18.904 7.251 1.00 95.44 430 SER A O 1
ATOM 3268 N N . GLN A 1 431 ? 10.280 -19.366 6.087 1.00 93.00 431 GLN A N 1
ATOM 3269 C CA . GLN A 1 431 ? 10.960 -19.730 4.843 1.00 93.00 431 GLN A CA 1
ATOM 3270 C C . GLN A 1 431 ? 11.653 -18.525 4.187 1.00 93.00 431 GLN A C 1
ATOM 3272 O O . GLN A 1 431 ? 12.657 -18.709 3.486 1.00 93.00 431 GLN A O 1
ATOM 3277 N N . ASP A 1 432 ? 11.155 -17.307 4.411 1.00 91.31 432 ASP A N 1
ATOM 3278 C CA . ASP A 1 432 ? 11.750 -16.049 3.954 1.00 91.31 432 ASP A CA 1
ATOM 3279 C C . ASP A 1 432 ? 11.949 -15.100 5.142 1.00 91.31 432 ASP A C 1
ATOM 3281 O O . ASP A 1 432 ? 11.199 -14.148 5.357 1.00 91.31 432 ASP A O 1
ATOM 3285 N N . LEU A 1 433 ? 13.008 -15.375 5.911 1.00 93.75 433 LEU A N 1
ATOM 3286 C CA . LEU A 1 433 ? 13.379 -14.609 7.103 1.00 93.75 433 LEU A CA 1
ATOM 3287 C C . LEU A 1 433 ? 13.465 -13.098 6.839 1.00 93.75 433 LEU A C 1
ATOM 3289 O O . LEU A 1 433 ? 13.072 -12.301 7.687 1.00 93.75 433 LEU A O 1
ATOM 3293 N N . ARG A 1 434 ? 13.950 -12.687 5.660 1.00 91.12 434 ARG A N 1
ATOM 3294 C CA . ARG A 1 434 ? 14.075 -11.268 5.310 1.00 91.12 434 ARG A CA 1
ATOM 3295 C C . ARG A 1 434 ? 12.710 -10.622 5.116 1.00 91.12 434 ARG A C 1
ATOM 3297 O O . ARG A 1 434 ? 12.490 -9.532 5.635 1.00 91.12 434 ARG A O 1
ATOM 3304 N N . GLN A 1 435 ? 11.812 -11.264 4.372 1.00 90.19 435 GLN A N 1
ATOM 3305 C CA . GLN A 1 435 ? 10.454 -10.755 4.179 1.00 90.19 435 GLN A CA 1
ATOM 3306 C C . GLN A 1 435 ? 9.667 -10.753 5.498 1.00 90.19 435 GLN A C 1
ATOM 3308 O O . GLN A 1 435 ? 9.044 -9.741 5.810 1.00 90.19 435 GLN A O 1
ATOM 3313 N N . GLY A 1 436 ? 9.764 -11.815 6.303 1.00 93.62 436 GLY A N 1
ATOM 3314 C CA . GLY A 1 436 ? 9.119 -11.885 7.618 1.00 93.62 436 GLY A CA 1
ATOM 3315 C C . GLY A 1 436 ? 9.620 -10.812 8.588 1.00 93.62 436 GLY A C 1
ATOM 3316 O O . GLY A 1 436 ? 8.826 -10.159 9.262 1.00 93.62 436 GLY A O 1
ATOM 3317 N N . ALA A 1 437 ? 10.933 -10.551 8.608 1.00 95.38 437 ALA A N 1
ATOM 3318 C CA . ALA A 1 437 ? 11.512 -9.472 9.407 1.00 95.38 437 ALA A CA 1
ATOM 3319 C C . ALA A 1 437 ? 11.001 -8.091 8.963 1.00 95.38 437 ALA A C 1
ATOM 3321 O O . ALA A 1 437 ? 10.735 -7.243 9.813 1.00 95.38 437 ALA A O 1
ATOM 3322 N N . ILE A 1 438 ? 10.832 -7.867 7.651 1.00 92.56 438 ILE A N 1
ATOM 3323 C CA . ILE A 1 438 ? 10.237 -6.629 7.123 1.00 92.56 438 ILE A CA 1
ATOM 3324 C C . ILE A 1 438 ? 8.791 -6.494 7.594 1.00 92.56 438 ILE A C 1
ATOM 3326 O O . ILE A 1 438 ? 8.421 -5.425 8.061 1.00 92.56 438 ILE A O 1
ATOM 3330 N N . GLU A 1 439 ? 7.979 -7.546 7.492 1.00 92.25 439 GLU A N 1
ATOM 3331 C CA . GLU A 1 439 ? 6.565 -7.490 7.877 1.00 92.25 439 GLU A CA 1
ATOM 3332 C C . GLU A 1 439 ? 6.385 -7.179 9.366 1.00 92.25 439 GLU A C 1
ATOM 3334 O O . GLU A 1 439 ? 5.610 -6.286 9.722 1.00 92.25 439 GLU A O 1
ATOM 3339 N N . LEU A 1 440 ? 7.162 -7.832 10.233 1.00 96.31 440 LEU A N 1
ATOM 3340 C CA . LEU A 1 440 ? 7.130 -7.563 11.668 1.00 96.31 440 LEU A CA 1
ATOM 3341 C C . LEU A 1 440 ? 7.607 -6.150 12.003 1.00 96.31 440 LEU A C 1
ATOM 3343 O O . LEU A 1 440 ? 6.891 -5.412 12.680 1.00 96.31 440 LEU A O 1
ATOM 3347 N N . LEU A 1 441 ? 8.792 -5.761 11.524 1.00 95.56 441 LEU A N 1
ATOM 3348 C CA . LEU A 1 441 ? 9.416 -4.487 11.884 1.00 95.56 441 LEU A CA 1
ATOM 3349 C C . LEU A 1 441 ? 8.687 -3.278 11.287 1.00 95.56 441 LEU A C 1
ATOM 3351 O O . LEU A 1 441 ? 8.620 -2.233 11.926 1.00 95.56 441 LEU A O 1
ATOM 3355 N N . ALA A 1 442 ? 8.167 -3.396 10.063 1.00 91.94 442 ALA A N 1
ATOM 3356 C CA . ALA A 1 442 ? 7.535 -2.283 9.361 1.00 91.94 442 ALA A CA 1
ATOM 3357 C C . ALA A 1 442 ? 6.054 -2.106 9.715 1.00 91.94 442 ALA A C 1
ATOM 3359 O O . ALA A 1 442 ? 5.546 -0.993 9.590 1.00 91.94 442 ALA A O 1
ATOM 3360 N N . PHE A 1 443 ? 5.355 -3.175 10.121 1.00 93.94 443 PHE A N 1
ATOM 3361 C CA . PHE A 1 443 ? 3.896 -3.143 10.250 1.00 93.94 443 PHE A CA 1
ATOM 3362 C C . PHE A 1 443 ? 3.400 -3.673 11.597 1.00 93.94 443 PHE A C 1
ATOM 3364 O O . PHE A 1 443 ? 2.841 -2.904 12.374 1.00 93.94 443 PHE A O 1
ATOM 3371 N N . TYR A 1 444 ? 3.627 -4.947 11.924 1.00 96.56 444 TYR A N 1
ATOM 3372 C CA . TYR A 1 444 ? 2.995 -5.562 13.102 1.00 96.56 444 TYR A CA 1
ATOM 3373 C C . TYR A 1 444 ? 3.475 -4.941 14.417 1.00 96.56 444 TYR A C 1
ATOM 3375 O O . TYR A 1 444 ? 2.668 -4.482 15.218 1.00 96.56 444 TYR A O 1
ATOM 3383 N N . LEU A 1 445 ? 4.789 -4.908 14.643 1.00 97.81 445 LEU A N 1
ATOM 3384 C CA . LEU A 1 445 ? 5.382 -4.423 15.889 1.00 97.81 445 LEU A CA 1
ATOM 3385 C C . LEU A 1 445 ? 5.124 -2.922 16.131 1.00 97.81 445 LEU A C 1
ATOM 3387 O O . LEU A 1 445 ? 4.686 -2.580 17.232 1.00 97.81 445 LEU A O 1
ATOM 3391 N N . PRO A 1 446 ? 5.360 -2.008 15.167 1.00 97.75 446 PRO A N 1
ATOM 3392 C CA . PRO A 1 446 ? 5.115 -0.588 15.398 1.00 97.75 446 PRO A CA 1
ATOM 3393 C C . PRO A 1 446 ? 3.624 -0.251 15.506 1.00 97.75 446 PRO A C 1
ATOM 3395 O O . PRO A 1 446 ? 3.249 0.573 16.340 1.00 97.75 446 PRO A O 1
ATOM 3398 N N . PHE A 1 447 ? 2.753 -0.872 14.705 1.00 97.75 447 PHE A N 1
ATOM 3399 C CA . PHE A 1 447 ? 1.335 -0.510 14.719 1.00 97.75 447 PHE A CA 1
ATOM 3400 C C . PHE A 1 447 ? 0.563 -1.154 15.872 1.00 97.75 447 PHE A C 1
ATOM 3402 O O . PHE A 1 447 ? -0.386 -0.551 16.371 1.00 97.75 447 PHE A O 1
ATOM 3409 N N . ALA A 1 448 ? 1.014 -2.301 16.386 1.00 97.75 448 ALA A N 1
ATOM 3410 C CA . ALA A 1 448 ? 0.525 -2.839 17.653 1.00 97.75 448 ALA A CA 1
ATOM 3411 C C . ALA A 1 448 ? 0.829 -1.883 18.821 1.00 97.75 448 ALA A C 1
ATOM 3413 O O . ALA A 1 448 ? -0.050 -1.619 19.644 1.00 97.75 448 ALA A O 1
ATOM 3414 N N . LEU A 1 449 ? 2.038 -1.303 18.865 1.00 98.31 449 LEU A N 1
ATOM 3415 C CA . LEU A 1 449 ? 2.374 -0.271 19.850 1.00 98.31 449 LEU A CA 1
ATOM 3416 C C . LEU A 1 449 ? 1.529 0.998 19.655 1.00 98.31 449 LEU A C 1
ATOM 3418 O O . LEU A 1 449 ? 1.041 1.577 20.626 1.00 98.31 449 LEU A O 1
ATOM 3422 N N . LEU A 1 450 ? 1.312 1.416 18.404 1.00 97.94 450 LEU A N 1
ATOM 3423 C CA . LEU A 1 450 ? 0.454 2.558 18.087 1.00 97.94 450 LEU A CA 1
ATOM 3424 C C . LEU A 1 450 ? -0.986 2.346 18.577 1.00 97.94 450 LEU A C 1
ATOM 3426 O O . LEU A 1 450 ? -1.570 3.269 19.138 1.00 97.94 450 LEU A O 1
ATOM 3430 N N . ALA A 1 451 ? -1.545 1.142 18.419 1.00 97.62 451 ALA A N 1
ATOM 3431 C CA . ALA A 1 451 ? -2.901 0.819 18.862 1.00 97.62 451 ALA A CA 1
ATOM 3432 C C . ALA A 1 451 ? -3.082 1.039 20.375 1.00 97.62 451 ALA A C 1
ATOM 3434 O O . ALA A 1 451 ? -4.017 1.728 20.787 1.00 97.62 451 ALA A O 1
ATOM 3435 N N . VAL A 1 452 ? -2.165 0.525 21.207 1.00 97.06 452 VAL A N 1
ATOM 3436 C CA . VAL A 1 452 ? -2.221 0.748 22.665 1.00 97.06 452 VAL A CA 1
ATOM 3437 C C . VAL A 1 452 ? -1.939 2.208 23.034 1.00 97.06 452 VAL A C 1
ATOM 3439 O O . VAL A 1 452 ? -2.576 2.744 23.938 1.00 97.06 452 VAL A O 1
ATOM 3442 N N . ALA A 1 453 ? -1.046 2.893 22.313 1.00 97.06 453 ALA A N 1
ATOM 3443 C CA . ALA A 1 453 ? -0.755 4.304 22.559 1.00 97.06 453 ALA A CA 1
ATOM 3444 C C . ALA A 1 453 ? -1.971 5.203 22.263 1.00 97.06 453 ALA A C 1
ATOM 3446 O O . ALA A 1 453 ? -2.274 6.104 23.043 1.00 97.06 453 ALA A O 1
ATOM 3447 N N . LEU A 1 454 ? -2.721 4.923 21.191 1.00 96.75 454 LEU A N 1
ATOM 3448 C CA . LEU A 1 454 ? -3.977 5.612 20.871 1.00 96.75 454 LEU A CA 1
ATOM 3449 C C . LEU A 1 454 ? -5.080 5.313 21.897 1.00 96.75 454 LEU A C 1
ATOM 3451 O O . LEU A 1 454 ? -5.841 6.215 22.251 1.00 96.75 454 LEU A O 1
ATOM 3455 N N . ALA A 1 455 ? -5.138 4.084 22.421 1.00 95.62 455 ALA A N 1
ATOM 3456 C CA . ALA A 1 455 ? -6.082 3.696 23.473 1.00 95.62 455 ALA A CA 1
ATOM 3457 C C . ALA A 1 455 ? -5.832 4.424 24.813 1.00 95.62 455 ALA A C 1
ATOM 3459 O O . ALA A 1 455 ? -6.728 4.534 25.647 1.00 95.62 455 ALA A O 1
ATOM 3460 N N . ARG A 1 456 ? -4.619 4.953 25.026 1.00 93.62 456 ARG A N 1
ATOM 3461 C CA . ARG A 1 456 ? -4.230 5.695 26.238 1.00 93.62 456 ARG A CA 1
ATOM 3462 C C . ARG A 1 456 ? -4.565 7.181 26.214 1.00 93.62 456 ARG A C 1
ATOM 3464 O O . ARG A 1 456 ? -4.418 7.838 27.252 1.00 93.62 456 ARG A O 1
ATOM 3471 N N . LEU A 1 457 ? -4.945 7.722 25.058 1.00 93.56 457 LEU A N 1
ATOM 3472 C CA . LEU A 1 457 ? -5.178 9.153 24.911 1.00 93.56 457 LEU A CA 1
ATOM 3473 C C . LEU A 1 457 ? -6.420 9.603 25.698 1.00 93.56 457 LEU A C 1
ATOM 3475 O O . LEU A 1 457 ? -7.421 8.883 25.745 1.00 93.56 457 LEU A O 1
ATOM 3479 N N . PRO A 1 458 ? -6.395 10.812 26.286 1.00 91.31 458 PRO A N 1
ATOM 3480 C CA . PRO A 1 458 ? -7.553 11.405 26.945 1.00 91.31 458 PRO A CA 1
ATOM 3481 C C . PRO A 1 458 ? -8.527 11.951 25.891 1.00 91.31 458 PRO A C 1
ATOM 3483 O O . PRO A 1 458 ? -8.611 13.160 25.663 1.00 91.31 458 PRO A O 1
ATOM 3486 N N . TRP A 1 459 ? -9.218 11.050 25.193 1.00 91.06 459 TRP A N 1
ATOM 3487 C CA . TRP A 1 459 ? -10.124 11.401 24.104 1.00 91.06 459 TRP A CA 1
ATOM 3488 C C . TRP A 1 459 ? -11.239 12.335 24.568 1.00 91.06 459 TRP A C 1
ATOM 3490 O O . TRP A 1 459 ? -11.909 12.089 25.570 1.00 91.06 459 TRP A O 1
ATOM 3500 N N . ARG A 1 460 ? -11.444 13.399 23.790 1.00 90.38 460 ARG A N 1
ATOM 3501 C CA . ARG A 1 460 ? -12.556 14.337 23.932 1.00 90.38 460 ARG A CA 1
ATOM 3502 C C . ARG A 1 460 ? -13.271 14.494 22.587 1.00 90.38 460 ARG A C 1
ATOM 3504 O O . ARG A 1 460 ? -12.637 14.245 21.551 1.00 90.38 460 ARG A O 1
ATOM 3511 N N . PRO A 1 461 ? -14.552 14.901 22.570 1.00 88.69 461 PRO A N 1
ATOM 3512 C CA . PRO A 1 461 ? -15.303 15.076 21.329 1.00 88.69 461 PRO A CA 1
ATOM 3513 C C . PRO A 1 461 ? -14.625 16.021 20.330 1.00 88.69 461 PRO A C 1
ATOM 3515 O O . PRO A 1 461 ? -14.641 15.752 19.130 1.00 88.69 461 PRO A O 1
ATOM 3518 N N . GLU A 1 462 ? -13.959 17.076 20.805 1.00 91.00 462 GLU A N 1
ATOM 3519 C CA . GLU A 1 462 ? -13.286 18.064 19.954 1.00 91.00 462 GLU A CA 1
ATOM 3520 C C . GLU A 1 462 ? -12.116 17.438 19.187 1.00 91.00 462 GLU A C 1
ATOM 3522 O O . GLU A 1 462 ? -11.934 17.699 17.999 1.00 91.00 462 GLU A O 1
ATOM 3527 N N . TRP A 1 463 ? -11.351 16.555 19.835 1.00 91.25 463 TRP A N 1
ATOM 3528 C CA . TRP A 1 463 ? -10.204 15.880 19.221 1.00 91.25 463 TRP A CA 1
ATOM 3529 C C . TRP A 1 463 ? -10.622 14.797 18.228 1.00 91.25 463 TRP A C 1
ATOM 3531 O O . TRP A 1 463 ? -9.971 14.620 17.196 1.00 91.25 463 TRP A O 1
ATOM 3541 N N . LEU A 1 464 ? -11.733 14.107 18.493 1.00 91.06 464 LEU A N 1
ATOM 3542 C CA . LEU A 1 464 ? -12.348 13.204 17.517 1.00 91.06 464 LEU A CA 1
ATOM 3543 C C . LEU A 1 464 ? -12.852 13.985 16.297 1.00 91.06 464 LEU A C 1
ATOM 3545 O O . LEU A 1 464 ? -12.586 13.582 15.165 1.00 91.06 464 LEU A O 1
ATOM 3549 N N . GLY A 1 465 ? -13.488 15.138 16.522 1.00 92.44 465 GLY A N 1
ATOM 3550 C CA . GLY A 1 465 ? -13.880 16.068 15.465 1.00 92.44 465 GLY A CA 1
ATOM 3551 C C . GLY A 1 465 ? -12.685 16.538 14.634 1.00 92.44 465 GLY A C 1
ATOM 3552 O O . GLY A 1 465 ? -12.718 16.431 13.412 1.00 92.44 465 GLY A O 1
ATOM 3553 N N . ALA A 1 466 ? -11.596 16.970 15.275 1.00 95.00 466 ALA A N 1
ATOM 3554 C CA . ALA A 1 466 ? -10.362 17.376 14.598 1.00 95.00 466 ALA A CA 1
ATOM 3555 C C . ALA A 1 466 ? -9.737 16.233 13.780 1.00 95.00 466 ALA A C 1
ATOM 3557 O O . ALA A 1 466 ? -9.282 16.450 12.658 1.00 95.00 466 ALA A O 1
ATOM 3558 N N . THR A 1 467 ? -9.765 15.005 14.306 1.00 95.19 467 THR A N 1
ATOM 3559 C CA . THR A 1 46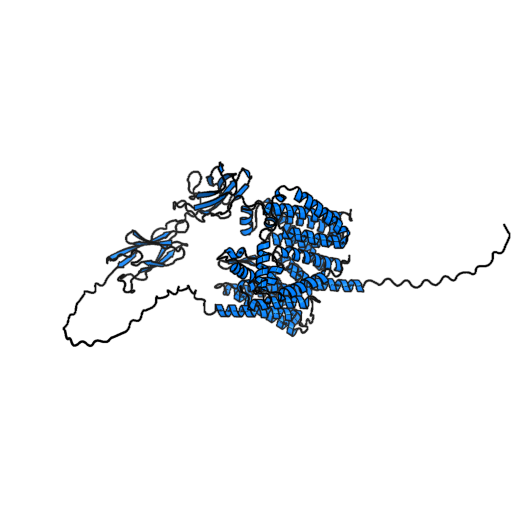7 ? -9.284 13.810 13.594 1.00 95.19 467 THR A CA 1
ATOM 3560 C C . THR A 1 467 ? -10.134 13.527 12.353 1.00 95.19 467 THR A C 1
ATOM 3562 O O . THR A 1 467 ? -9.589 13.243 11.288 1.00 95.19 467 THR A O 1
ATOM 3565 N N . TRP A 1 468 ? -11.462 13.659 12.449 1.00 95.50 468 TRP A N 1
ATOM 3566 C CA . TRP A 1 468 ? -12.350 13.541 11.290 1.00 95.50 468 TRP A CA 1
ATOM 3567 C C . TRP A 1 468 ? -12.116 14.658 10.264 1.00 95.50 468 TRP A C 1
ATOM 3569 O O . TRP A 1 468 ? -12.014 14.364 9.075 1.00 95.50 468 TRP A O 1
ATOM 3579 N N . VAL A 1 469 ? -11.978 15.916 10.700 1.00 97.38 469 VAL A N 1
ATOM 3580 C CA . VAL A 1 469 ? -11.680 17.047 9.803 1.00 97.38 469 VAL A CA 1
ATOM 3581 C C . VAL A 1 469 ? -10.373 16.802 9.054 1.00 97.38 469 VAL A C 1
ATOM 3583 O O . VAL A 1 469 ? -10.325 16.997 7.842 1.00 97.38 469 VAL A O 1
ATOM 3586 N N . LEU A 1 470 ? -9.334 16.321 9.742 1.00 98.00 470 LEU A N 1
ATOM 3587 C CA . LEU A 1 470 ? -8.065 15.964 9.114 1.00 98.00 470 LEU A CA 1
ATOM 3588 C C . LEU A 1 470 ? -8.240 14.825 8.097 1.00 98.00 470 LEU A C 1
ATOM 3590 O O . LEU A 1 470 ? -7.762 14.947 6.972 1.00 98.00 470 LEU A O 1
ATOM 3594 N N . LEU A 1 471 ? -8.970 13.758 8.446 1.00 97.81 471 LEU A N 1
ATOM 3595 C CA . LEU A 1 471 ? -9.256 12.637 7.540 1.00 97.81 471 LEU A CA 1
ATOM 3596 C C . LEU A 1 471 ? -9.983 13.105 6.270 1.00 97.81 471 LEU A C 1
ATOM 3598 O O . LEU A 1 471 ? -9.560 12.786 5.158 1.00 97.81 471 LEU A O 1
ATOM 3602 N N . ALA A 1 472 ? -11.068 13.865 6.433 1.00 98.00 472 ALA A N 1
ATOM 3603 C CA . ALA A 1 472 ? -11.872 14.381 5.332 1.00 98.00 472 ALA A CA 1
ATOM 3604 C C . ALA A 1 472 ? -11.083 15.389 4.480 1.00 98.00 472 ALA A C 1
ATOM 3606 O O . ALA A 1 472 ? -11.110 15.310 3.254 1.00 98.00 472 ALA A O 1
ATOM 3607 N N . GLY A 1 473 ? -10.326 16.288 5.116 1.00 98.44 473 GLY A N 1
ATOM 3608 C CA . GLY A 1 473 ? -9.468 17.260 4.441 1.00 98.44 473 GLY A CA 1
ATOM 3609 C C . GLY A 1 473 ? -8.379 16.589 3.605 1.00 98.44 473 GLY A C 1
ATOM 3610 O O . GLY A 1 473 ? -8.231 16.900 2.426 1.00 98.44 473 GLY A O 1
ATOM 3611 N N . MET A 1 474 ? -7.675 15.605 4.172 1.00 98.25 474 MET A N 1
ATOM 3612 C CA . MET A 1 474 ? -6.692 14.801 3.439 1.00 98.25 474 MET A CA 1
ATOM 3613 C C . MET A 1 474 ? -7.328 14.082 2.248 1.00 98.25 474 MET A C 1
ATOM 3615 O O . MET A 1 474 ? -6.769 14.104 1.156 1.00 98.25 474 MET A O 1
ATOM 3619 N N . ALA A 1 475 ? -8.506 13.478 2.427 1.00 98.31 475 ALA A N 1
ATOM 3620 C CA . ALA A 1 475 ? -9.204 12.789 1.345 1.00 98.31 475 ALA A CA 1
ATOM 3621 C C . ALA A 1 475 ? -9.576 13.735 0.196 1.00 98.31 475 ALA A C 1
ATOM 3623 O O . ALA A 1 475 ? -9.325 13.404 -0.961 1.00 98.31 475 ALA A O 1
ATOM 3624 N N . VAL A 1 476 ? -10.082 14.933 0.503 1.00 98.62 476 VAL A N 1
ATOM 3625 C CA . VAL A 1 476 ? -10.383 15.966 -0.498 1.00 98.62 476 VAL A CA 1
ATOM 3626 C C . VAL A 1 476 ? -9.119 16.396 -1.239 1.00 98.62 476 VAL A C 1
ATOM 3628 O O . VAL A 1 476 ? -9.105 16.379 -2.468 1.00 98.62 476 VAL A O 1
ATOM 3631 N N . VAL A 1 477 ? -8.037 16.715 -0.522 1.00 98.31 477 VAL A N 1
ATOM 3632 C CA . VAL A 1 477 ? -6.758 17.106 -1.140 1.00 98.31 477 VAL A CA 1
ATOM 3633 C C . VAL A 1 477 ? -6.233 15.996 -2.051 1.00 98.31 477 VAL A C 1
ATOM 3635 O O . VAL A 1 477 ? -5.881 16.248 -3.202 1.00 98.31 477 VAL A O 1
ATOM 3638 N N . PHE A 1 478 ? -6.223 14.748 -1.583 1.00 97.62 478 PHE A N 1
ATOM 3639 C CA . PHE A 1 478 ? -5.719 13.625 -2.373 1.00 97.62 478 PHE A CA 1
ATOM 3640 C C . PHE A 1 478 ? -6.612 13.293 -3.563 1.00 97.62 478 PHE A C 1
ATOM 3642 O O . PHE A 1 478 ? -6.080 12.906 -4.605 1.00 97.62 478 PHE A O 1
ATOM 3649 N N . ALA A 1 479 ? -7.926 13.474 -3.438 1.00 98.31 479 ALA A N 1
ATOM 3650 C CA . ALA A 1 479 ? -8.866 13.348 -4.541 1.00 98.31 479 ALA A CA 1
ATOM 3651 C C . ALA A 1 479 ? -8.624 14.411 -5.615 1.00 98.31 479 ALA A C 1
ATOM 3653 O O . ALA A 1 479 ? -8.532 14.061 -6.788 1.00 98.31 479 ALA A O 1
ATOM 3654 N N . ILE A 1 480 ? -8.428 15.674 -5.225 1.00 98.31 480 ILE A N 1
ATOM 3655 C CA . ILE A 1 480 ? -8.086 16.768 -6.147 1.00 98.31 480 ILE A CA 1
ATOM 3656 C C . ILE A 1 480 ? -6.772 16.470 -6.872 1.00 98.31 480 ILE A C 1
ATOM 3658 O O . ILE A 1 480 ? -6.718 16.558 -8.097 1.00 98.31 480 ILE A O 1
ATOM 3662 N N . VAL A 1 481 ? -5.736 16.038 -6.147 1.00 97.38 481 VAL A N 1
ATOM 3663 C CA . VAL A 1 481 ? -4.465 15.621 -6.759 1.00 97.38 481 VAL A CA 1
ATOM 3664 C C . VAL A 1 481 ? -4.676 14.457 -7.732 1.00 97.38 481 VAL A C 1
ATOM 3666 O O . VAL A 1 481 ? -4.132 14.474 -8.830 1.00 97.38 481 VAL A O 1
ATOM 3669 N N . GLY A 1 482 ? -5.487 13.457 -7.377 1.00 96.62 482 GLY A N 1
ATOM 3670 C CA . GLY A 1 482 ? -5.813 12.346 -8.273 1.00 96.62 482 GLY A CA 1
ATOM 3671 C C . GLY A 1 482 ? -6.545 12.798 -9.543 1.00 96.62 482 GLY A C 1
ATOM 3672 O O . GLY A 1 482 ? -6.215 12.341 -10.634 1.00 96.62 482 GLY A O 1
ATOM 3673 N N . ILE A 1 483 ? -7.496 13.728 -9.423 1.00 97.12 483 ILE A N 1
ATOM 3674 C CA . ILE A 1 483 ? -8.210 14.320 -10.564 1.00 97.12 483 ILE A CA 1
ATOM 3675 C C . ILE A 1 483 ? -7.232 15.083 -11.465 1.00 97.12 483 ILE A C 1
ATOM 3677 O O . ILE A 1 483 ? -7.248 14.878 -12.678 1.00 97.12 483 ILE A O 1
ATOM 3681 N N . TYR A 1 484 ? -6.335 15.884 -10.882 1.00 97.12 484 TYR A N 1
ATOM 3682 C CA . TYR A 1 484 ? -5.265 16.566 -11.613 1.00 97.12 484 TYR A CA 1
ATOM 3683 C C . TYR A 1 484 ? -4.407 15.570 -12.403 1.00 97.12 484 TYR A C 1
ATOM 3685 O O . TYR A 1 484 ? -4.286 15.703 -13.616 1.00 97.12 484 TYR A O 1
ATOM 3693 N N . GLN A 1 485 ? -3.898 14.517 -11.751 1.00 95.00 485 GLN A N 1
ATOM 3694 C CA . GLN A 1 485 ? -3.076 13.484 -12.398 1.00 95.00 485 GLN A CA 1
ATOM 3695 C C . GLN A 1 485 ? -3.799 12.797 -13.567 1.00 95.00 485 GLN A C 1
ATOM 3697 O O . GLN A 1 485 ? -3.173 12.402 -14.552 1.00 95.00 485 GLN A O 1
ATOM 3702 N N . TYR A 1 486 ? -5.120 12.623 -13.464 1.00 93.94 486 TYR A N 1
ATOM 3703 C CA . TYR A 1 486 ? -5.926 12.025 -14.525 1.00 93.94 486 TYR A CA 1
ATOM 3704 C C . TYR A 1 486 ? -6.060 12.960 -15.734 1.00 93.94 486 TYR A C 1
ATOM 3706 O O . TYR A 1 486 ? -5.968 12.504 -16.877 1.00 93.94 486 TYR A O 1
ATOM 3714 N N . GLN A 1 487 ? -6.255 14.258 -15.484 1.00 93.50 487 GLN A N 1
ATOM 3715 C CA . GLN A 1 487 ? -6.390 15.279 -16.523 1.00 93.50 487 GLN A CA 1
ATOM 3716 C C . GLN A 1 487 ? -5.067 15.538 -17.247 1.00 93.50 487 GLN A C 1
ATOM 3718 O O . GLN A 1 487 ? -5.032 15.525 -18.474 1.00 93.50 487 GLN A O 1
ATOM 3723 N N . THR A 1 488 ? -3.975 15.719 -16.505 1.00 90.56 488 THR A N 1
ATOM 3724 C CA . THR A 1 488 ? -2.658 16.058 -17.069 1.00 90.56 488 THR A CA 1
ATOM 3725 C C . THR A 1 488 ? -1.885 14.853 -17.582 1.00 90.56 488 THR A C 1
ATOM 3727 O O . THR A 1 488 ? -0.884 15.016 -18.272 1.00 90.56 488 THR A O 1
ATOM 3730 N N . ARG A 1 489 ? -2.329 13.634 -17.245 1.00 87.50 489 ARG A N 1
ATOM 3731 C CA . ARG A 1 489 ? -1.586 12.388 -17.491 1.00 87.50 489 ARG A CA 1
ATOM 3732 C C . ARG A 1 489 ? -0.168 12.422 -16.907 1.00 87.50 489 ARG A C 1
ATOM 3734 O O . ARG A 1 489 ? 0.730 11.740 -17.397 1.00 87.50 489 ARG A O 1
ATOM 3741 N N . ASP A 1 490 ? -0.007 13.151 -15.807 1.00 85.75 490 ASP A N 1
ATOM 3742 C CA . ASP A 1 490 ? 1.233 13.251 -15.048 1.00 85.75 490 ASP A CA 1
ATOM 3743 C C . ASP A 1 490 ? 1.110 12.453 -13.742 1.00 85.75 490 ASP A C 1
ATOM 3745 O O . ASP A 1 490 ? 0.289 12.770 -12.884 1.00 85.75 490 ASP A O 1
ATOM 3749 N N . ILE A 1 491 ? 1.892 11.377 -13.595 1.00 87.38 491 ILE A N 1
ATOM 3750 C CA . ILE A 1 491 ? 1.967 10.611 -12.343 1.00 87.38 491 ILE A CA 1
ATOM 3751 C C . ILE A 1 491 ? 3.231 10.987 -11.589 1.00 87.38 491 ILE A C 1
ATOM 3753 O O . ILE A 1 491 ? 4.350 10.759 -12.055 1.00 87.38 491 ILE A O 1
ATOM 3757 N N . PHE A 1 492 ? 3.048 11.391 -10.335 1.00 86.00 492 PHE A N 1
ATOM 3758 C CA . PHE A 1 492 ? 4.159 11.726 -9.459 1.00 86.00 492 PHE A CA 1
ATOM 3759 C C . PHE A 1 492 ? 4.949 10.481 -9.057 1.00 86.00 492 PHE A C 1
ATOM 3761 O O . PHE A 1 492 ? 4.415 9.539 -8.465 1.00 86.00 492 PHE A O 1
ATOM 3768 N N . TRP A 1 493 ? 6.245 10.501 -9.373 1.00 73.75 493 TRP A N 1
ATOM 3769 C CA . TRP A 1 493 ? 7.289 9.637 -8.815 1.00 73.75 493 TRP A CA 1
ATOM 3770 C C . TRP A 1 493 ? 6.977 8.128 -8.764 1.00 73.75 493 TRP A C 1
ATOM 3772 O O . TRP A 1 493 ? 7.511 7.439 -7.899 1.00 73.75 493 TRP A O 1
ATOM 3782 N N . ASN A 1 494 ? 6.160 7.581 -9.677 1.00 81.56 494 ASN A N 1
ATOM 3783 C CA . ASN A 1 494 ? 5.746 6.170 -9.651 1.00 81.56 494 ASN A CA 1
ATOM 3784 C C . ASN A 1 494 ? 5.927 5.461 -11.007 1.00 81.56 494 ASN A C 1
ATOM 3786 O O . ASN A 1 494 ? 4.968 5.288 -11.772 1.00 81.56 494 ASN A O 1
ATOM 3790 N N . PRO A 1 495 ? 7.144 4.957 -11.296 1.00 77.81 495 PRO A N 1
ATOM 3791 C CA . PRO A 1 495 ? 7.444 4.277 -12.556 1.00 77.81 495 PRO A CA 1
ATOM 3792 C C . PRO A 1 495 ? 6.557 3.057 -12.820 1.00 77.81 495 PRO A C 1
ATOM 3794 O O . PRO A 1 495 ? 6.288 2.725 -13.970 1.00 77.81 495 PRO A O 1
ATOM 3797 N N . LYS A 1 496 ? 6.076 2.376 -11.769 1.00 78.44 496 LYS A N 1
ATOM 3798 C CA . LYS A 1 496 ? 5.225 1.187 -11.923 1.00 78.44 496 LYS A CA 1
ATOM 3799 C C . LYS A 1 496 ? 3.857 1.546 -12.494 1.00 78.44 496 LYS A C 1
ATOM 3801 O O . LYS A 1 496 ? 3.365 0.830 -13.362 1.00 78.44 496 LYS A O 1
ATOM 3806 N N . VAL A 1 497 ? 3.245 2.624 -12.004 1.00 83.44 497 VAL A N 1
ATOM 3807 C CA . VAL A 1 497 ? 1.948 3.090 -12.512 1.00 83.44 497 VAL A CA 1
ATOM 3808 C C . VAL A 1 497 ? 2.106 3.658 -13.920 1.00 83.44 497 VAL A C 1
ATOM 3810 O O . VAL A 1 497 ? 1.312 3.295 -14.780 1.00 83.44 497 VAL A O 1
ATOM 3813 N N . LEU A 1 498 ? 3.173 4.421 -14.190 1.00 81.88 498 LEU A N 1
ATOM 3814 C CA . LEU A 1 498 ? 3.489 4.926 -15.534 1.00 81.88 498 LEU A CA 1
ATOM 3815 C C . LEU A 1 498 ? 3.612 3.793 -16.564 1.00 81.88 498 LEU A C 1
ATOM 3817 O O . LEU A 1 498 ? 2.942 3.808 -17.594 1.00 81.88 498 LEU A O 1
ATOM 3821 N N . VAL A 1 499 ? 4.412 2.765 -16.257 1.00 79.81 499 VAL A N 1
ATOM 3822 C CA . VAL A 1 499 ? 4.564 1.574 -17.112 1.00 79.81 499 VAL A CA 1
ATOM 3823 C C . VAL A 1 499 ? 3.227 0.850 -17.291 1.00 79.81 499 VAL A C 1
ATOM 3825 O O . VAL A 1 499 ? 2.911 0.418 -18.394 1.00 79.81 499 VAL A O 1
ATOM 3828 N N . GLY A 1 500 ? 2.438 0.706 -16.223 1.00 79.75 500 GLY A N 1
ATOM 3829 C CA . GLY A 1 500 ? 1.125 0.063 -16.285 1.00 79.75 500 GLY A CA 1
ATOM 3830 C C . GLY A 1 500 ? 0.142 0.809 -17.191 1.00 79.75 500 GLY A C 1
ATOM 3831 O O . GLY A 1 500 ? -0.492 0.185 -18.039 1.00 79.75 500 GLY A O 1
ATOM 3832 N N . ASN A 1 501 ? 0.063 2.134 -17.050 1.00 85.25 501 ASN A N 1
ATOM 3833 C CA . ASN A 1 501 ? -0.819 3.001 -17.833 1.00 85.25 501 ASN A CA 1
ATOM 3834 C C . ASN A 1 501 ? -0.444 3.033 -19.318 1.00 85.25 501 ASN A C 1
ATOM 3836 O O . ASN A 1 501 ? -1.337 3.112 -20.152 1.00 85.25 501 ASN A O 1
ATOM 3840 N N . ALA A 1 502 ? 0.842 2.902 -19.663 1.00 79.56 502 ALA A N 1
ATOM 3841 C CA . ALA A 1 502 ? 1.269 2.839 -21.062 1.00 79.56 502 ALA A CA 1
ATOM 3842 C C . ALA A 1 502 ? 0.608 1.673 -21.823 1.00 79.56 502 ALA A C 1
ATOM 3844 O O . ALA A 1 502 ? 0.266 1.799 -22.996 1.00 79.56 502 ALA A O 1
ATOM 3845 N N . TYR A 1 503 ? 0.387 0.537 -21.154 1.00 79.00 503 TYR A N 1
ATOM 3846 C CA . TYR A 1 503 ? -0.175 -0.661 -21.783 1.00 79.00 503 TYR A CA 1
ATOM 3847 C C . TYR A 1 503 ? -1.660 -0.885 -21.487 1.00 79.00 503 TYR A C 1
ATOM 3849 O O . TYR A 1 503 ? -2.312 -1.647 -22.210 1.00 79.00 503 TYR A O 1
ATOM 3857 N N . ALA A 1 504 ? -2.217 -0.251 -20.458 1.00 79.81 504 ALA A N 1
ATOM 3858 C CA . ALA A 1 504 ? -3.619 -0.401 -20.082 1.00 79.81 504 ALA A CA 1
ATOM 3859 C C . ALA A 1 504 ? -4.547 0.421 -20.998 1.00 79.81 504 ALA A C 1
ATOM 3861 O O . ALA A 1 504 ? -4.164 1.503 -21.440 1.00 79.81 504 ALA A O 1
ATOM 3862 N N . PRO A 1 505 ? -5.761 -0.071 -21.306 1.00 77.38 505 PRO A N 1
ATOM 3863 C CA . PRO A 1 505 ? -6.761 0.690 -22.068 1.00 77.38 505 PRO A CA 1
ATOM 3864 C C . PRO A 1 505 ? -7.401 1.822 -21.241 1.00 77.38 505 PRO A C 1
ATOM 3866 O O . PRO A 1 505 ? -8.211 2.587 -21.748 1.00 77.38 505 PRO A O 1
ATOM 3869 N N . PHE A 1 506 ? -7.030 1.945 -19.966 1.00 83.31 506 PHE A N 1
ATOM 3870 C CA . PHE A 1 506 ? -7.471 2.985 -19.048 1.00 83.31 506 PHE A CA 1
ATOM 3871 C C . PHE A 1 506 ? -6.267 3.621 -18.357 1.00 83.31 506 PHE A C 1
ATOM 3873 O O . PHE A 1 506 ? -5.208 3.005 -18.226 1.00 83.31 506 PHE A O 1
ATOM 3880 N N . TYR A 1 507 ? -6.455 4.843 -17.866 1.00 88.12 507 TYR A N 1
ATOM 3881 C CA . TYR A 1 507 ? -5.432 5.580 -17.140 1.00 88.12 507 TYR A CA 1
ATOM 3882 C C . TYR A 1 507 ? -5.799 5.661 -1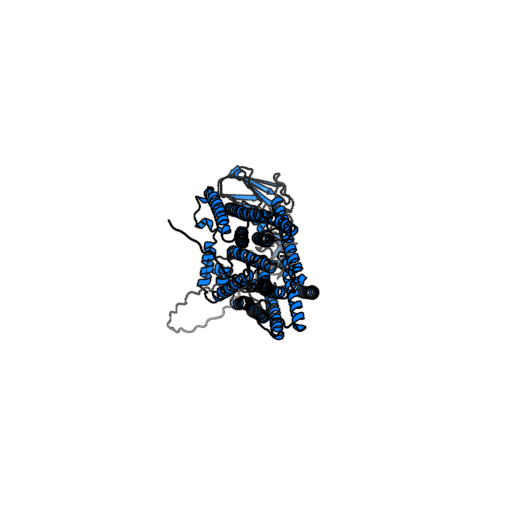5.658 1.00 88.12 507 TYR A C 1
ATOM 3884 O O . TYR A 1 507 ? -6.788 6.297 -15.301 1.00 88.12 507 TYR A O 1
ATOM 3892 N N . ARG A 1 508 ? -5.023 5.002 -14.791 1.00 91.12 508 ARG A N 1
ATOM 3893 C CA . ARG A 1 508 ? -5.275 4.986 -13.341 1.00 91.12 508 ARG A CA 1
ATOM 3894 C C . ARG A 1 508 ? -4.352 5.939 -12.594 1.00 91.12 508 ARG A C 1
ATOM 3896 O O . ARG A 1 508 ? -3.173 6.042 -12.939 1.00 91.12 508 ARG A O 1
ATOM 3903 N N . VAL A 1 509 ? -4.864 6.545 -11.527 1.00 94.25 509 VAL A N 1
ATOM 3904 C CA . VAL A 1 509 ? -4.109 7.480 -10.678 1.00 94.25 509 VAL A CA 1
ATOM 3905 C C . VAL A 1 509 ? -3.861 6.916 -9.283 1.00 94.25 509 VAL A C 1
ATOM 3907 O O . VAL A 1 509 ? -4.646 6.122 -8.763 1.00 94.25 509 VAL A O 1
ATOM 3910 N N . ASN A 1 510 ? -2.748 7.320 -8.675 1.00 92.19 510 ASN A N 1
ATOM 3911 C CA . ASN A 1 510 ? -2.352 6.949 -7.312 1.00 92.19 510 ASN A CA 1
ATOM 3912 C C . ASN A 1 510 ? -2.313 8.145 -6.353 1.00 92.19 510 ASN A C 1
ATOM 3914 O O . ASN A 1 510 ? -2.068 7.945 -5.165 1.00 92.19 510 ASN A O 1
ATOM 3918 N N . SER A 1 511 ? -2.559 9.368 -6.834 1.00 94.19 511 SER A N 1
ATOM 3919 C CA . SER A 1 511 ? -2.377 10.590 -6.053 1.00 94.19 511 SER A CA 1
ATOM 3920 C C . SER A 1 511 ? -0.957 10.624 -5.457 1.00 94.19 511 SER A C 1
ATOM 3922 O O . SER A 1 511 ? 0.011 10.300 -6.150 1.00 94.19 511 SER A O 1
ATOM 3924 N N . VAL A 1 512 ? -0.817 10.970 -4.179 1.00 90.44 512 VAL A N 1
ATOM 3925 C CA . VAL A 1 512 ? 0.452 10.936 -3.428 1.00 90.44 512 VAL A CA 1
ATOM 3926 C C . VAL A 1 512 ? 0.827 9.540 -2.902 1.00 90.44 512 VAL A C 1
ATOM 3928 O O . VAL A 1 512 ? 1.887 9.365 -2.305 1.00 90.44 512 VAL A O 1
ATOM 3931 N N . PHE A 1 513 ? -0.022 8.528 -3.103 1.00 89.44 513 PHE A N 1
ATOM 3932 C CA . PHE A 1 513 ? 0.232 7.163 -2.640 1.00 89.44 513 PHE A CA 1
ATOM 3933 C C . PHE A 1 513 ? 1.079 6.386 -3.645 1.00 89.44 513 PHE A C 1
ATOM 3935 O O . PHE A 1 513 ? 1.142 6.716 -4.820 1.00 89.44 513 PHE A O 1
ATOM 3942 N N . TRP A 1 514 ? 1.687 5.280 -3.218 1.00 83.81 514 TRP A N 1
ATOM 3943 C CA . TRP A 1 514 ? 2.411 4.392 -4.137 1.00 83.81 514 TRP A CA 1
ATOM 3944 C C . TRP A 1 514 ? 1.497 3.427 -4.914 1.00 83.81 514 TRP A C 1
ATOM 3946 O O . TRP A 1 514 ? 1.859 2.941 -5.987 1.00 83.81 514 TRP A O 1
ATOM 3956 N N . ASP A 1 515 ? 0.316 3.117 -4.379 1.00 86.12 515 ASP A N 1
ATOM 3957 C CA . ASP A 1 515 ? -0.611 2.154 -4.973 1.00 86.12 515 ASP A CA 1
ATOM 3958 C C . ASP A 1 515 ? -2.014 2.767 -5.125 1.00 86.12 515 ASP A C 1
ATOM 3960 O O . ASP A 1 515 ? -2.571 3.231 -4.125 1.00 86.12 515 ASP A O 1
ATOM 3964 N N . PRO A 1 516 ? -2.610 2.744 -6.335 1.00 91.06 516 PRO A N 1
ATOM 3965 C CA . PRO A 1 516 ? -3.977 3.219 -6.573 1.00 91.06 516 PRO A CA 1
ATOM 3966 C C . PRO A 1 516 ? -5.042 2.577 -5.682 1.00 91.06 516 PRO A C 1
ATOM 3968 O O . PRO A 1 516 ? -6.016 3.230 -5.325 1.00 91.06 516 PRO A O 1
ATOM 3971 N N . SER A 1 517 ? -4.864 1.313 -5.297 1.00 90.69 517 SER A N 1
ATOM 3972 C CA . SER A 1 517 ? -5.817 0.579 -4.458 1.00 90.69 517 SER A CA 1
ATOM 3973 C C . SER A 1 517 ? -5.761 1.063 -3.009 1.00 90.69 517 SER A C 1
ATOM 3975 O O . SER A 1 517 ? -6.795 1.207 -2.363 1.00 90.69 517 SER A O 1
ATOM 3977 N N . ILE A 1 518 ? -4.563 1.390 -2.510 1.00 91.62 518 ILE A N 1
ATOM 3978 C CA . ILE A 1 518 ? -4.378 1.982 -1.175 1.00 91.62 518 ILE A CA 1
ATOM 3979 C C . ILE A 1 518 ? -4.919 3.415 -1.134 1.00 91.62 518 ILE A C 1
ATOM 3981 O O . ILE A 1 518 ? -5.613 3.769 -0.184 1.00 91.62 518 ILE A O 1
ATOM 3985 N N . TYR A 1 519 ? -4.668 4.205 -2.184 1.00 94.88 519 TYR A N 1
ATOM 3986 C CA . TYR A 1 519 ? -5.301 5.514 -2.372 1.00 94.88 519 TYR A CA 1
ATOM 3987 C C . TYR A 1 519 ? -6.833 5.400 -2.345 1.00 94.88 519 TYR A C 1
ATOM 3989 O O . TYR A 1 519 ? -7.491 6.073 -1.552 1.00 94.88 519 TYR A O 1
ATOM 3997 N N . GLY A 1 520 ? -7.397 4.484 -3.139 1.00 96.25 520 GLY A N 1
ATOM 3998 C CA . GLY A 1 520 ? -8.835 4.237 -3.167 1.00 96.25 520 GLY A CA 1
ATOM 3999 C C . GLY A 1 520 ? -9.388 3.826 -1.801 1.00 96.25 520 GLY A C 1
ATOM 4000 O O . GLY A 1 520 ? -10.396 4.370 -1.362 1.00 96.25 520 GLY A O 1
ATOM 4001 N N . ARG A 1 521 ? -8.717 2.923 -1.074 1.00 95.88 521 ARG A N 1
ATOM 4002 C CA . ARG A 1 521 ? -9.124 2.523 0.285 1.00 95.88 521 ARG A CA 1
ATOM 4003 C C . ARG A 1 521 ? -9.148 3.705 1.256 1.00 95.88 521 ARG A C 1
ATOM 4005 O O . ARG A 1 521 ? -10.105 3.819 2.017 1.00 95.88 521 ARG A O 1
ATOM 4012 N N . PHE A 1 522 ? -8.147 4.585 1.216 1.00 97.25 522 PHE A N 1
ATOM 4013 C CA . PHE A 1 522 ? -8.112 5.778 2.070 1.00 97.25 522 PHE A CA 1
ATOM 4014 C C . PHE A 1 522 ? -9.324 6.689 1.819 1.00 97.25 522 PHE A C 1
ATOM 4016 O O . PHE A 1 522 ? -9.988 7.110 2.766 1.00 97.25 522 PHE A O 1
ATOM 4023 N N . LEU A 1 523 ? -9.673 6.928 0.548 1.00 98.38 523 LEU A N 1
ATOM 4024 C CA . LEU A 1 523 ? -10.870 7.696 0.193 1.00 98.38 523 LEU A CA 1
ATOM 4025 C C . LEU A 1 523 ? -12.155 7.020 0.680 1.00 98.38 523 LEU A C 1
ATOM 4027 O O . LEU A 1 523 ? -13.031 7.695 1.210 1.00 98.38 523 LEU A O 1
ATOM 4031 N N . VAL A 1 524 ? -12.260 5.694 0.560 1.00 98.44 524 VAL A N 1
ATOM 4032 C CA . VAL A 1 524 ? -13.418 4.933 1.058 1.00 98.44 524 VAL A CA 1
ATOM 4033 C C . VAL A 1 524 ? -13.593 5.100 2.565 1.00 98.44 524 VAL A C 1
ATOM 4035 O O . VAL A 1 524 ? -14.705 5.359 3.016 1.00 98.44 524 VAL A O 1
ATOM 4038 N N . VAL A 1 525 ? -12.511 5.020 3.343 1.00 98.06 525 VAL A N 1
ATOM 4039 C CA . VAL A 1 525 ? -12.541 5.249 4.797 1.00 98.06 525 VAL A CA 1
ATOM 4040 C C . VAL A 1 525 ? -13.087 6.645 5.123 1.00 98.06 525 VAL A C 1
ATOM 4042 O O . VAL A 1 525 ? -13.986 6.771 5.956 1.00 98.06 525 VAL A O 1
ATOM 4045 N N . ALA A 1 526 ? -12.609 7.685 4.436 1.00 98.25 526 ALA A N 1
ATOM 4046 C CA . ALA A 1 526 ? -13.069 9.058 4.645 1.00 98.25 526 ALA A CA 1
ATOM 4047 C C . ALA A 1 526 ? -14.528 9.287 4.207 1.00 98.25 526 ALA A C 1
ATOM 4049 O O . ALA A 1 526 ? -15.282 9.966 4.912 1.00 98.25 526 ALA A O 1
ATOM 4050 N N . ILE A 1 527 ? -14.942 8.694 3.079 1.00 98.69 527 ILE A N 1
ATOM 4051 C CA . ILE A 1 527 ? -16.325 8.739 2.583 1.00 98.69 527 ILE A CA 1
ATOM 4052 C C . ILE A 1 527 ? -17.262 8.100 3.605 1.00 98.69 527 ILE A C 1
ATOM 4054 O O . ILE A 1 527 ? -18.267 8.704 3.965 1.00 98.69 527 ILE A O 1
ATOM 4058 N N . LEU A 1 528 ? -16.930 6.909 4.106 1.00 98.31 528 LEU A N 1
ATOM 4059 C CA . LEU A 1 528 ? -17.778 6.173 5.042 1.00 98.31 528 LEU A CA 1
ATOM 4060 C C . LEU A 1 528 ? -17.884 6.869 6.401 1.00 98.31 528 LEU A C 1
ATOM 4062 O O . LEU A 1 528 ? -18.990 7.001 6.924 1.00 98.31 528 LEU A O 1
ATOM 4066 N N . ALA A 1 529 ? -16.772 7.380 6.937 1.00 97.06 529 ALA A N 1
ATOM 4067 C CA . ALA A 1 529 ? -16.789 8.165 8.170 1.00 97.06 529 ALA A CA 1
ATOM 4068 C C . ALA A 1 529 ? -17.680 9.414 8.033 1.00 97.06 529 ALA A C 1
ATOM 4070 O O . ALA A 1 529 ? -18.498 9.700 8.903 1.00 97.06 529 ALA A O 1
ATOM 4071 N N . SER A 1 530 ? -17.575 10.119 6.903 1.00 97.88 530 SER A N 1
ATOM 4072 C CA . SER A 1 530 ? -18.397 11.300 6.606 1.00 97.88 530 SER A CA 1
ATOM 4073 C C . SER A 1 530 ? -19.867 10.945 6.360 1.00 97.88 530 SER A C 1
ATOM 4075 O O . SER A 1 530 ? -20.758 11.686 6.771 1.00 97.88 530 SER A O 1
ATOM 4077 N N . LEU A 1 531 ? -20.143 9.796 5.736 1.00 97.38 531 LEU A N 1
ATOM 4078 C CA . LEU A 1 531 ? -21.500 9.338 5.447 1.00 97.38 531 LEU A CA 1
ATOM 4079 C C . LEU A 1 531 ? -22.276 9.028 6.728 1.00 97.38 531 LEU A C 1
ATOM 4081 O O . LEU A 1 531 ? -23.454 9.367 6.806 1.00 97.38 531 LEU A O 1
ATOM 4085 N N . VAL A 1 532 ? -21.629 8.451 7.748 1.00 95.25 532 VAL A N 1
ATOM 4086 C CA . VAL A 1 532 ? -22.260 8.238 9.062 1.00 95.25 532 VAL A CA 1
ATOM 4087 C C . VAL A 1 532 ? -22.752 9.563 9.653 1.00 95.25 532 VAL A C 1
ATOM 4089 O O . VAL A 1 532 ? -23.896 9.632 10.100 1.00 95.25 532 VAL A O 1
ATOM 4092 N N . LEU A 1 533 ? -21.944 10.629 9.584 1.00 93.69 533 LEU A N 1
ATOM 4093 C CA . LEU A 1 533 ? -22.316 11.958 10.092 1.00 93.69 533 LEU A CA 1
ATOM 4094 C C . LEU A 1 533 ? -23.481 12.588 9.312 1.00 93.69 533 LEU A C 1
ATOM 4096 O O . LEU A 1 533 ? -24.323 13.270 9.896 1.00 93.69 533 LEU A O 1
ATOM 4100 N N . VAL A 1 534 ? -23.545 12.356 7.996 1.00 94.50 534 VAL A N 1
ATOM 4101 C CA . VAL A 1 534 ? -24.653 12.821 7.145 1.00 94.50 534 VAL A CA 1
ATOM 4102 C C . VAL A 1 534 ? -25.948 12.071 7.462 1.00 94.50 534 VAL A C 1
ATOM 4104 O O . VAL A 1 534 ? -27.004 12.688 7.583 1.00 94.50 534 VAL A O 1
ATOM 4107 N N . VAL A 1 535 ? -25.875 10.746 7.596 1.00 92.88 535 VAL A N 1
ATOM 4108 C CA . VAL A 1 535 ? -27.043 9.872 7.771 1.00 92.88 535 VAL A CA 1
ATOM 4109 C C . VAL A 1 535 ? -27.649 9.996 9.168 1.00 92.88 535 VAL A C 1
ATOM 4111 O O . VAL A 1 535 ? -28.870 10.059 9.290 1.00 92.88 535 VAL A O 1
ATOM 4114 N N . HIS A 1 536 ? -26.819 10.090 10.208 1.00 90.00 536 HIS A N 1
ATOM 4115 C CA . HIS A 1 536 ? -27.270 10.188 11.604 1.00 90.00 536 HIS A CA 1
ATOM 4116 C C . HIS A 1 536 ? -27.435 11.633 12.100 1.00 90.00 536 HIS A C 1
ATOM 4118 O O . HIS A 1 536 ? -27.562 11.869 13.298 1.00 90.00 536 HIS A O 1
ATOM 4124 N N . GLY A 1 537 ? -27.492 12.601 11.178 1.00 78.50 537 GLY A N 1
ATOM 4125 C CA . GLY A 1 537 ? -28.011 13.941 11.456 1.00 78.50 537 GLY A CA 1
ATOM 4126 C C . GLY A 1 537 ? -27.100 14.836 12.297 1.00 78.50 537 GLY A C 1
ATOM 4127 O O . GLY A 1 537 ? -27.575 15.471 13.237 1.00 78.50 537 GLY A O 1
ATOM 4128 N N . ALA A 1 538 ? -25.810 14.933 11.952 1.00 82.75 538 ALA A N 1
ATOM 4129 C CA . ALA A 1 538 ? -24.914 15.932 12.539 1.00 82.75 538 ALA A CA 1
ATOM 4130 C C . ALA A 1 538 ? -25.402 17.381 12.290 1.00 82.75 538 ALA A C 1
ATOM 4132 O O . ALA A 1 538 ? -26.322 17.637 11.508 1.00 82.75 538 ALA A O 1
ATOM 4133 N N . ALA A 1 539 ? -24.759 18.367 12.927 1.00 88.19 539 ALA A N 1
ATOM 4134 C CA . ALA A 1 539 ? -25.085 19.779 12.716 1.00 88.19 539 ALA A CA 1
ATOM 4135 C C . ALA A 1 539 ? -25.082 20.146 11.217 1.00 88.19 539 ALA A C 1
ATOM 4137 O O . ALA A 1 539 ? -24.213 19.701 10.467 1.00 88.19 539 ALA A O 1
ATOM 4138 N N . ARG A 1 540 ? -26.009 21.010 10.772 1.00 89.81 540 ARG A N 1
ATOM 4139 C CA . ARG A 1 540 ? -26.197 21.354 9.343 1.00 89.81 540 ARG A CA 1
ATOM 4140 C C . ARG A 1 540 ? -24.890 21.716 8.623 1.00 89.81 540 ARG A C 1
ATOM 4142 O O . ARG A 1 540 ? -24.687 21.291 7.491 1.00 89.81 540 ARG A O 1
ATOM 4149 N N . ARG A 1 541 ? -23.997 22.466 9.281 1.00 91.75 541 ARG A N 1
ATOM 4150 C CA . ARG A 1 541 ? -22.675 22.835 8.736 1.00 91.75 541 ARG A CA 1
ATOM 4151 C C . ARG A 1 541 ? -21.792 21.607 8.473 1.00 91.75 541 ARG A C 1
ATOM 4153 O O . ARG A 1 541 ? -21.170 21.526 7.420 1.00 91.75 541 ARG A O 1
ATOM 4160 N N . ILE A 1 542 ? -21.795 20.640 9.392 1.00 92.06 542 ILE A N 1
ATOM 4161 C CA . ILE A 1 542 ? -21.059 19.374 9.267 1.00 92.06 542 ILE A CA 1
ATOM 4162 C C . ILE A 1 542 ? -21.648 18.539 8.134 1.00 92.06 542 ILE A C 1
ATOM 4164 O O . ILE A 1 542 ? -20.895 18.045 7.309 1.00 92.06 542 ILE A O 1
ATOM 4168 N N . VAL A 1 543 ? -22.977 18.431 8.036 1.00 93.44 543 VAL A N 1
ATOM 4169 C CA . VAL A 1 543 ? -23.639 17.672 6.960 1.00 93.44 543 VAL A CA 1
ATOM 4170 C C . VAL A 1 543 ? -23.278 18.225 5.581 1.00 93.44 543 VAL A C 1
ATOM 4172 O O . VAL A 1 543 ? -22.969 17.450 4.679 1.00 93.44 543 VAL A O 1
ATOM 4175 N N . VAL A 1 544 ? -23.271 19.551 5.412 1.00 94.00 544 VAL A N 1
ATOM 4176 C CA . VAL A 1 544 ? -22.874 20.193 4.147 1.00 94.00 544 VAL A CA 1
ATOM 4177 C C . VAL A 1 544 ? -21.402 19.916 3.833 1.00 94.00 544 VAL A C 1
ATOM 4179 O O . VAL A 1 544 ? -21.097 19.453 2.734 1.00 94.00 544 VAL A O 1
ATOM 4182 N N . ALA A 1 545 ? -20.500 20.126 4.797 1.00 94.75 545 ALA A N 1
ATOM 4183 C CA . ALA A 1 545 ? -19.070 19.876 4.615 1.00 94.75 545 ALA A CA 1
ATOM 4184 C C . ALA A 1 545 ? -18.768 18.397 4.310 1.00 94.75 545 ALA A C 1
ATOM 4186 O O . ALA A 1 545 ? -18.036 18.093 3.371 1.00 94.75 545 ALA A O 1
ATOM 4187 N N . ALA A 1 546 ? -19.386 17.476 5.051 1.00 96.56 546 ALA A N 1
ATOM 4188 C CA . ALA A 1 546 ? -19.270 16.036 4.855 1.00 96.56 546 ALA A CA 1
ATOM 4189 C C . ALA A 1 546 ? -19.803 15.608 3.481 1.00 96.56 546 ALA A C 1
ATOM 4191 O O . ALA A 1 546 ? -19.151 14.831 2.791 1.00 96.56 546 ALA A O 1
ATOM 4192 N N . SER A 1 547 ? -20.943 16.151 3.042 1.00 96.81 547 SER A N 1
ATOM 4193 C CA . SER A 1 547 ? -21.511 15.856 1.719 1.00 96.81 547 SER A CA 1
ATOM 4194 C C . SER A 1 547 ? -20.595 16.333 0.590 1.00 96.81 547 SER A C 1
ATOM 4196 O O . SER A 1 547 ? -20.341 15.582 -0.350 1.00 96.81 547 SER A O 1
ATOM 4198 N N . ALA A 1 548 ? -20.041 17.545 0.699 1.00 96.75 548 ALA A N 1
ATOM 4199 C CA . ALA A 1 548 ? -19.076 18.062 -0.270 1.00 96.75 548 ALA A CA 1
ATOM 4200 C C . ALA A 1 548 ? -17.800 17.202 -0.312 1.00 96.75 548 ALA A C 1
ATOM 4202 O O . ALA A 1 548 ? -17.346 16.816 -1.391 1.00 96.75 548 ALA A O 1
ATOM 4203 N N . ALA A 1 549 ? -17.267 16.830 0.857 1.00 97.94 549 ALA A N 1
ATOM 4204 C CA . ALA A 1 549 ? -16.103 15.956 0.959 1.00 97.94 549 ALA A CA 1
ATOM 4205 C C . ALA A 1 549 ? -16.358 14.572 0.340 1.00 97.94 549 ALA A C 1
ATOM 4207 O O . ALA A 1 549 ? -15.486 14.052 -0.358 1.00 97.94 549 ALA A O 1
ATOM 4208 N N . ILE A 1 550 ? -17.553 13.999 0.539 1.00 98.56 550 ILE A N 1
ATOM 4209 C CA . ILE A 1 550 ? -17.975 12.730 -0.072 1.00 98.56 550 ILE A CA 1
ATOM 4210 C C . ILE A 1 550 ? -17.968 12.834 -1.595 1.00 98.56 550 ILE A C 1
ATOM 4212 O O . ILE A 1 550 ? -17.392 11.966 -2.244 1.00 98.56 550 ILE A O 1
ATOM 4216 N N . VAL A 1 551 ? -18.570 13.881 -2.168 1.00 98.00 551 VAL A N 1
ATOM 4217 C CA . VAL A 1 551 ? -18.662 14.044 -3.628 1.00 98.00 551 VAL A CA 1
ATOM 4218 C C . VAL A 1 551 ? -17.270 14.140 -4.250 1.00 98.00 551 VAL A C 1
ATOM 4220 O O . VAL A 1 551 ? -16.955 13.368 -5.155 1.00 98.00 551 VAL A O 1
ATOM 4223 N N . VAL A 1 552 ? -16.406 15.019 -3.733 1.00 98.31 552 VAL A N 1
ATOM 4224 C CA . VAL A 1 552 ? -15.043 15.190 -4.266 1.00 98.31 552 VAL A CA 1
ATOM 4225 C C . VAL A 1 552 ? -14.229 13.905 -4.111 1.00 98.31 552 VAL A C 1
ATOM 4227 O O . VAL A 1 552 ? -13.591 13.455 -5.065 1.00 98.31 552 VAL A O 1
ATOM 4230 N N . SER A 1 553 ? -14.298 13.267 -2.939 1.00 98.50 553 SER A N 1
ATOM 4231 C CA . SER A 1 553 ? -13.592 12.009 -2.679 1.00 98.50 553 SER A CA 1
ATOM 4232 C C . SER A 1 553 ? -14.093 10.876 -3.573 1.00 98.50 553 SER A C 1
ATOM 4234 O O . SER A 1 553 ? -13.295 10.082 -4.060 1.00 98.50 553 SER A O 1
ATOM 4236 N N . TRP A 1 554 ? -15.398 10.796 -3.840 1.00 98.25 554 TRP A N 1
ATOM 4237 C CA . TRP A 1 554 ? -15.963 9.776 -4.719 1.00 98.25 554 TRP A CA 1
ATOM 4238 C C . TRP A 1 554 ? -15.524 9.976 -6.176 1.00 98.25 554 TRP A C 1
ATOM 4240 O O . TRP A 1 554 ? -15.118 9.011 -6.819 1.00 98.25 554 TRP A O 1
ATOM 4250 N N . VAL A 1 555 ? -15.490 11.216 -6.677 1.00 97.38 555 VAL A N 1
ATOM 4251 C CA . VAL A 1 555 ? -14.949 11.514 -8.017 1.00 97.38 555 VAL A CA 1
ATOM 4252 C C . VAL A 1 555 ? -13.468 11.125 -8.107 1.00 97.38 555 VAL A C 1
ATOM 4254 O O . VAL A 1 555 ? -13.063 10.444 -9.049 1.00 97.38 555 VAL A O 1
ATOM 4257 N N . GLY A 1 556 ? -12.658 11.472 -7.101 1.00 97.19 556 GLY A N 1
ATOM 4258 C CA . GLY A 1 556 ? -11.253 11.054 -7.036 1.00 97.19 556 GLY A CA 1
ATOM 4259 C C . GLY A 1 556 ? -11.072 9.531 -6.969 1.00 97.19 556 GLY A C 1
ATOM 4260 O O . GLY A 1 556 ? -10.122 8.996 -7.550 1.00 97.19 556 GLY A O 1
ATOM 4261 N N . LEU A 1 557 ? -11.993 8.824 -6.305 1.00 97.56 557 LEU A N 1
ATOM 4262 C CA . LEU A 1 557 ? -12.015 7.364 -6.215 1.00 97.56 557 LEU A CA 1
ATOM 4263 C C . LEU A 1 557 ? -12.296 6.714 -7.576 1.00 97.56 557 LEU A C 1
ATOM 4265 O O . LEU A 1 557 ? -11.672 5.695 -7.880 1.00 97.56 557 LEU A O 1
ATOM 4269 N N . VAL A 1 558 ? -13.171 7.290 -8.409 1.00 96.06 558 VAL A N 1
ATOM 4270 C CA . VAL A 1 558 ? -13.483 6.762 -9.752 1.00 96.06 558 VAL A CA 1
ATOM 4271 C C . VAL A 1 558 ? -12.206 6.583 -10.583 1.00 96.06 558 VAL A C 1
ATOM 4273 O O . VAL A 1 558 ? -11.972 5.507 -11.134 1.00 96.06 558 VAL A O 1
ATOM 4276 N N . PHE A 1 559 ? -11.311 7.575 -10.574 1.00 95.06 559 PHE A N 1
ATOM 4277 C CA . PHE A 1 559 ? -10.058 7.539 -11.341 1.00 95.06 559 PHE A CA 1
ATOM 4278 C C . PHE A 1 559 ? -8.977 6.610 -10.761 1.00 95.06 559 PHE A C 1
ATOM 4280 O O . PHE A 1 559 ? -7.969 6.336 -11.421 1.00 95.06 559 PHE A O 1
ATOM 4287 N N . SER A 1 560 ? -9.175 6.062 -9.557 1.00 93.88 560 SER A N 1
ATOM 4288 C CA . SER A 1 560 ? -8.290 5.016 -9.023 1.00 93.88 560 SER A CA 1
ATOM 4289 C C . SER A 1 560 ? -8.430 3.685 -9.777 1.00 93.88 560 SER A C 1
ATOM 4291 O O . SER A 1 560 ? -7.509 2.862 -9.753 1.00 93.88 560 SER A O 1
ATOM 4293 N N . PHE A 1 561 ? -9.580 3.449 -10.435 1.00 91.00 561 PHE A N 1
ATOM 4294 C CA . PHE A 1 561 ? -9.945 2.167 -11.055 1.00 91.00 561 PHE A CA 1
ATOM 4295 C C . PHE A 1 561 ? -9.720 0.966 -10.105 1.00 91.00 561 PHE A C 1
ATOM 4297 O O . PHE A 1 561 ? -9.267 -0.120 -10.506 1.00 91.00 561 PHE A O 1
ATOM 4304 N N . SER A 1 562 ? -10.001 1.154 -8.809 1.00 91.19 562 SER A N 1
ATOM 4305 C CA . SER A 1 562 ? -9.806 0.151 -7.758 1.00 91.19 562 SER A CA 1
ATOM 4306 C C . SER A 1 562 ? -11.087 -0.643 -7.475 1.00 91.19 562 SER A C 1
ATOM 4308 O O . SER A 1 562 ? -11.953 -0.225 -6.709 1.00 91.19 562 SER A O 1
ATOM 4310 N N . GLN A 1 563 ? -11.184 -1.840 -8.065 1.00 88.88 563 GLN A N 1
ATOM 4311 C CA . GLN A 1 563 ? -12.307 -2.767 -7.854 1.00 88.88 563 GLN A CA 1
ATOM 4312 C C . GLN A 1 563 ? -12.529 -3.099 -6.373 1.00 88.88 563 GLN A C 1
ATOM 4314 O O . GLN A 1 563 ? -13.662 -3.082 -5.905 1.00 88.88 563 GLN A O 1
ATOM 4319 N N . SER A 1 564 ? -11.449 -3.368 -5.632 1.00 87.38 564 SER A N 1
ATOM 4320 C CA . SER A 1 564 ? -11.510 -3.680 -4.202 1.00 87.38 564 SER A CA 1
ATOM 4321 C C . SER A 1 564 ? -12.077 -2.516 -3.391 1.00 87.38 564 SER A C 1
ATOM 4323 O O . SER A 1 564 ? -12.841 -2.734 -2.456 1.00 87.38 564 SER A O 1
ATOM 4325 N N . SER A 1 565 ? -11.748 -1.275 -3.765 1.00 94.38 565 SER A N 1
ATOM 4326 C CA . SER A 1 565 ? -12.261 -0.077 -3.098 1.00 94.38 565 SER A CA 1
ATOM 4327 C C . SER A 1 565 ? -13.742 0.160 -3.405 1.00 94.38 565 SER A C 1
ATOM 4329 O O . SER A 1 565 ? -14.487 0.479 -2.486 1.00 94.38 565 SER A O 1
ATOM 4331 N N . PHE A 1 566 ? -14.211 -0.056 -4.641 1.00 93.69 566 PHE A N 1
ATOM 4332 C CA . PHE A 1 566 ? -15.645 0.060 -4.951 1.00 93.69 566 PHE A CA 1
ATOM 4333 C C . PHE A 1 566 ? -16.492 -0.977 -4.206 1.00 93.69 566 PHE A C 1
ATOM 4335 O O . PHE A 1 566 ? -17.540 -0.625 -3.670 1.00 93.69 566 PHE A O 1
ATOM 4342 N N . VAL A 1 567 ? -16.025 -2.228 -4.114 1.00 90.38 567 VAL A N 1
ATOM 4343 C CA . VAL A 1 567 ? -16.714 -3.277 -3.340 1.00 90.38 567 VAL A CA 1
ATOM 4344 C C . VAL A 1 567 ? -16.724 -2.931 -1.849 1.00 90.38 567 VAL A C 1
ATOM 4346 O O . VAL A 1 567 ? -17.774 -2.998 -1.213 1.00 90.38 567 VAL A O 1
ATOM 4349 N N . ALA A 1 568 ? -15.587 -2.495 -1.296 1.00 94.00 568 ALA A N 1
ATOM 4350 C CA . ALA A 1 568 ? -15.504 -2.056 0.096 1.00 94.00 568 ALA A CA 1
ATOM 4351 C C . ALA A 1 568 ? -16.436 -0.869 0.394 1.00 94.00 568 ALA A C 1
ATOM 4353 O O . ALA A 1 568 ? -17.097 -0.857 1.432 1.00 94.00 568 ALA A O 1
ATOM 4354 N N . LEU A 1 569 ? -16.534 0.097 -0.527 1.00 97.31 569 LEU A N 1
ATOM 4355 C CA . LEU A 1 569 ? -17.451 1.227 -0.409 1.00 97.31 569 LEU A CA 1
ATOM 4356 C C . LEU A 1 569 ? -18.908 0.768 -0.442 1.00 97.31 569 LEU A C 1
ATOM 4358 O O . LEU A 1 569 ? -19.676 1.172 0.421 1.00 97.31 569 LEU A O 1
ATOM 4362 N N . ALA A 1 570 ? -19.282 -0.102 -1.383 1.00 94.00 570 ALA A N 1
ATOM 4363 C CA . ALA A 1 570 ? -20.648 -0.606 -1.492 1.00 94.00 570 ALA A CA 1
ATOM 4364 C C . ALA A 1 570 ? -21.089 -1.357 -0.224 1.00 94.00 570 ALA A C 1
ATOM 4366 O O . ALA A 1 570 ? -22.172 -1.094 0.300 1.00 94.00 570 ALA A O 1
ATOM 4367 N N . VAL A 1 571 ? -20.230 -2.230 0.320 1.00 92.88 571 VAL A N 1
ATOM 4368 C CA . VAL A 1 571 ? -20.509 -2.929 1.585 1.00 92.88 571 VAL A CA 1
ATOM 4369 C C . VAL A 1 571 ? -20.613 -1.936 2.744 1.00 92.88 571 VAL A C 1
ATOM 4371 O O . VAL A 1 571 ? -21.578 -1.987 3.503 1.00 92.88 571 VAL A O 1
ATOM 4374 N N . GLY A 1 572 ? -19.670 -0.996 2.861 1.00 95.88 572 GLY A N 1
ATOM 4375 C CA . GLY A 1 572 ? -19.693 0.018 3.915 1.00 95.88 572 GLY A CA 1
ATOM 4376 C C . GLY A 1 572 ? -20.945 0.900 3.866 1.00 95.88 572 GLY A C 1
ATOM 4377 O O . GLY A 1 572 ? -21.597 1.096 4.889 1.00 95.88 572 GLY A O 1
ATOM 4378 N N . VAL A 1 573 ? -21.335 1.373 2.679 1.00 96.31 573 VAL A N 1
ATOM 4379 C CA . VAL A 1 573 ? -22.560 2.159 2.469 1.00 96.31 573 VAL A CA 1
ATOM 4380 C C . VAL A 1 573 ? -23.795 1.328 2.815 1.00 96.31 573 VAL A C 1
ATOM 4382 O O . VAL A 1 573 ? -24.704 1.846 3.457 1.00 96.31 573 VAL A O 1
ATOM 4385 N N . GLY A 1 574 ? -23.815 0.038 2.467 1.00 93.31 574 GLY A N 1
ATOM 4386 C CA . GLY A 1 574 ? -24.876 -0.891 2.860 1.00 93.31 574 GLY A CA 1
ATOM 4387 C C . GLY A 1 574 ? -25.017 -1.030 4.379 1.00 93.31 574 GLY A C 1
ATOM 4388 O O . GLY A 1 574 ? -26.135 -0.984 4.891 1.00 93.31 574 GLY A O 1
ATOM 4389 N N . ILE A 1 575 ? -23.903 -1.122 5.114 1.00 93.31 575 ILE A N 1
ATOM 4390 C CA . ILE A 1 575 ? -23.907 -1.163 6.587 1.00 93.31 575 ILE A CA 1
ATOM 4391 C C . ILE A 1 575 ? -24.435 0.159 7.163 1.00 93.31 575 ILE A C 1
ATOM 4393 O O . ILE A 1 575 ? -25.295 0.139 8.044 1.00 93.31 575 ILE A O 1
ATOM 4397 N N . VAL A 1 576 ? -23.983 1.310 6.649 1.00 94.00 576 VAL A N 1
ATOM 4398 C CA . VAL A 1 576 ? -24.484 2.625 7.092 1.00 94.00 576 VAL A CA 1
ATOM 4399 C C . VAL A 1 576 ? -25.980 2.771 6.788 1.00 94.00 576 VAL A C 1
ATOM 4401 O O . VAL A 1 576 ? -26.743 3.201 7.650 1.00 94.00 576 VAL A O 1
ATOM 4404 N N . ALA A 1 577 ? -26.437 2.346 5.613 1.00 92.31 577 ALA A N 1
ATOM 4405 C CA . ALA A 1 577 ? -27.849 2.357 5.244 1.00 92.31 577 ALA A CA 1
ATOM 4406 C C . ALA A 1 577 ? -28.688 1.448 6.158 1.00 92.31 577 ALA A C 1
ATOM 4408 O O . ALA A 1 577 ? -29.737 1.855 6.655 1.00 92.31 577 ALA A O 1
ATOM 4409 N N . TRP A 1 578 ? -28.223 0.224 6.434 1.00 91.69 578 TRP A N 1
ATOM 4410 C CA . TRP A 1 578 ? -28.864 -0.697 7.379 1.00 91.69 578 TRP A CA 1
ATOM 4411 C C . TRP A 1 578 ? -28.973 -0.092 8.779 1.00 91.69 578 TRP A C 1
ATOM 4413 O O . TRP A 1 578 ? -30.022 -0.199 9.410 1.00 91.69 578 TRP A O 1
ATOM 4423 N N . SER A 1 579 ? -27.927 0.603 9.232 1.00 90.19 579 SER A N 1
ATOM 4424 C CA . SER A 1 579 ? -27.899 1.267 10.538 1.00 90.19 579 SER A CA 1
ATOM 4425 C C . SER A 1 579 ? -28.991 2.335 10.707 1.00 90.19 579 SER A C 1
ATOM 4427 O O . SER A 1 579 ? -29.425 2.587 11.826 1.00 90.19 579 SER A O 1
ATOM 4429 N N . ALA A 1 580 ? -29.448 2.942 9.606 1.00 88.56 580 ALA A N 1
ATOM 4430 C CA . ALA A 1 580 ? -30.439 4.017 9.612 1.00 88.56 580 ALA A CA 1
ATOM 4431 C C . ALA A 1 580 ? -31.857 3.558 9.241 1.00 88.56 580 ALA A C 1
ATOM 4433 O O . ALA A 1 580 ? -32.834 4.097 9.758 1.00 88.56 580 ALA A O 1
ATOM 4434 N N . TRP A 1 581 ? -31.989 2.575 8.342 1.00 89.69 581 TRP A N 1
ATOM 4435 C CA . TRP A 1 581 ? -33.281 2.178 7.762 1.00 89.69 581 TRP A CA 1
ATOM 4436 C C . TRP A 1 581 ? -33.651 0.698 7.965 1.00 89.69 581 TRP A C 1
ATOM 4438 O O . TRP A 1 581 ? -34.737 0.275 7.555 1.00 89.69 581 TRP A O 1
ATOM 4448 N N . GLY A 1 582 ? -32.794 -0.099 8.611 1.00 88.31 582 GLY A N 1
ATOM 4449 C CA . GLY A 1 582 ? -33.047 -1.508 8.924 1.00 88.31 582 GLY A CA 1
ATOM 4450 C C . GLY A 1 582 ? -33.373 -2.351 7.687 1.00 88.31 582 GLY A C 1
ATOM 4451 O O . GLY A 1 582 ? -32.732 -2.230 6.643 1.00 88.31 582 GLY A O 1
ATOM 4452 N N . ARG A 1 583 ? -34.416 -3.190 7.775 1.00 87.44 583 ARG A N 1
ATOM 4453 C CA . ARG A 1 583 ? -34.819 -4.114 6.694 1.00 87.44 583 ARG A CA 1
ATOM 4454 C C . ARG A 1 583 ? -35.182 -3.416 5.377 1.00 87.44 583 ARG A C 1
ATOM 4456 O O . ARG A 1 583 ? -35.063 -4.040 4.327 1.00 87.44 583 ARG A O 1
ATOM 4463 N N . LYS A 1 584 ? -35.565 -2.130 5.400 1.00 86.69 584 LYS A N 1
ATOM 4464 C CA . LYS A 1 584 ? -35.857 -1.351 4.179 1.00 86.69 584 LYS A CA 1
ATOM 4465 C C . LYS A 1 584 ? -34.632 -1.238 3.263 1.00 86.69 584 LYS A C 1
ATOM 4467 O O . LYS A 1 584 ? -34.782 -1.137 2.049 1.00 86.69 584 LYS A O 1
ATOM 4472 N N . THR A 1 585 ? -33.428 -1.344 3.823 1.00 83.88 585 THR A N 1
ATOM 4473 C CA . THR A 1 585 ? -32.175 -1.390 3.063 1.00 83.88 585 THR A CA 1
ATOM 4474 C C . THR A 1 585 ? -32.097 -2.605 2.137 1.00 83.88 585 THR A C 1
ATOM 4476 O O . THR A 1 585 ? -31.512 -2.491 1.067 1.00 83.88 585 THR A O 1
ATOM 4479 N N . LEU A 1 586 ? -32.723 -3.743 2.472 1.00 85.56 586 LEU A N 1
ATOM 4480 C CA . LEU A 1 586 ? -32.732 -4.922 1.591 1.00 85.56 586 LEU A CA 1
ATOM 4481 C C . LEU A 1 586 ? -33.492 -4.657 0.295 1.00 85.56 586 LEU A C 1
ATOM 4483 O O . LEU A 1 586 ? -33.035 -5.071 -0.763 1.00 85.56 586 LEU A O 1
ATOM 4487 N N . ALA A 1 587 ? -34.611 -3.930 0.366 1.00 83.56 587 ALA A N 1
ATOM 4488 C CA . ALA A 1 587 ? -35.348 -3.526 -0.826 1.00 83.56 587 ALA A CA 1
ATOM 4489 C C . ALA A 1 587 ? -34.492 -2.602 -1.705 1.00 83.56 587 ALA A C 1
ATOM 4491 O O . ALA A 1 587 ? -34.389 -2.821 -2.908 1.00 83.56 587 ALA A O 1
ATOM 4492 N N . LEU A 1 588 ? -33.804 -1.627 -1.098 1.00 81.25 588 LEU A N 1
ATOM 4493 C CA . LEU A 1 588 ? -32.897 -0.730 -1.815 1.00 81.25 588 LEU A CA 1
ATOM 4494 C C . LEU A 1 588 ? -31.740 -1.490 -2.488 1.00 81.25 588 LEU A C 1
ATOM 4496 O O . LEU A 1 588 ? -31.475 -1.294 -3.674 1.00 81.25 588 LEU A O 1
ATOM 4500 N N . LEU A 1 589 ? -31.068 -2.374 -1.747 1.00 83.69 589 LEU A N 1
ATOM 4501 C CA . LEU A 1 589 ? -29.989 -3.211 -2.276 1.00 83.69 589 LEU A CA 1
ATOM 4502 C C . LEU A 1 589 ? -30.495 -4.156 -3.370 1.00 83.69 589 LEU A C 1
ATOM 4504 O O . LEU A 1 589 ? -29.802 -4.333 -4.365 1.00 83.69 589 LEU A O 1
ATOM 4508 N N . GLY A 1 590 ? -31.699 -4.714 -3.221 1.00 80.31 590 GLY A N 1
ATOM 4509 C CA . GLY A 1 590 ? -32.349 -5.550 -4.229 1.00 80.31 590 GLY A CA 1
ATOM 4510 C C . GLY A 1 590 ? -32.623 -4.795 -5.530 1.00 80.31 590 GLY A C 1
ATOM 4511 O O . GLY A 1 590 ? -32.293 -5.299 -6.600 1.00 80.31 590 GLY A O 1
ATOM 4512 N N . VAL A 1 591 ? -33.136 -3.561 -5.452 1.00 81.31 591 VAL A N 1
ATOM 4513 C CA . VAL A 1 591 ? -33.344 -2.694 -6.626 1.00 81.31 591 VAL A CA 1
ATOM 4514 C C . VAL A 1 591 ? -32.018 -2.378 -7.313 1.00 81.31 591 VAL A C 1
ATOM 4516 O O . VAL A 1 591 ? -31.911 -2.514 -8.527 1.00 81.31 591 VAL A O 1
ATOM 4519 N N . ILE A 1 592 ? -30.984 -2.005 -6.558 1.00 79.25 592 ILE A N 1
ATOM 4520 C CA . ILE A 1 592 ? -29.665 -1.706 -7.133 1.00 79.25 592 ILE A CA 1
ATOM 4521 C C . ILE A 1 592 ? -29.048 -2.956 -7.762 1.00 79.25 592 ILE A C 1
ATOM 4523 O O . ILE A 1 592 ? -28.549 -2.884 -8.881 1.00 79.25 592 ILE A O 1
ATOM 4527 N N . ALA A 1 593 ? -29.114 -4.106 -7.089 1.00 78.75 593 ALA A N 1
ATOM 4528 C CA . ALA A 1 593 ? -28.629 -5.372 -7.626 1.00 78.75 593 ALA A CA 1
ATOM 4529 C C . ALA A 1 593 ? -29.363 -5.750 -8.919 1.00 78.75 593 ALA A C 1
ATOM 4531 O O . ALA A 1 593 ? -28.716 -6.170 -9.874 1.00 78.75 593 ALA A O 1
ATOM 4532 N N . LEU A 1 594 ? -30.682 -5.537 -8.984 1.00 80.31 594 LEU A N 1
ATOM 4533 C CA . LEU A 1 594 ? -31.475 -5.747 -10.192 1.00 80.31 594 LEU A CA 1
ATOM 4534 C C . LEU A 1 594 ? -31.051 -4.797 -11.318 1.00 80.31 594 LEU A C 1
ATOM 4536 O O . LEU A 1 594 ? -30.819 -5.257 -12.430 1.00 80.31 594 LEU A O 1
ATOM 4540 N N . VAL A 1 595 ? -30.891 -3.499 -11.046 1.00 78.88 595 VAL A N 1
ATOM 4541 C CA . VAL A 1 595 ? -30.435 -2.511 -12.043 1.00 78.88 595 VAL A CA 1
ATOM 4542 C C . VAL A 1 595 ? -29.052 -2.875 -12.580 1.00 78.88 595 VAL A C 1
ATOM 4544 O O . VAL A 1 595 ? -28.831 -2.850 -13.789 1.00 78.88 595 VAL A O 1
ATOM 4547 N N . VAL A 1 596 ? -28.128 -3.264 -11.700 1.00 72.62 596 VAL A N 1
ATOM 4548 C CA . VAL A 1 596 ? -26.778 -3.699 -12.079 1.00 72.62 596 VAL A CA 1
ATOM 4549 C C . VAL A 1 596 ? -26.827 -4.990 -12.890 1.00 72.62 596 VAL A C 1
ATOM 4551 O O . VAL A 1 596 ? -26.135 -5.089 -13.899 1.00 72.62 596 VAL A O 1
ATOM 4554 N N . LEU A 1 597 ? -27.657 -5.959 -12.498 1.00 74.19 597 LEU A N 1
ATOM 4555 C CA . LEU A 1 597 ? -27.846 -7.212 -13.226 1.00 74.19 597 LEU A CA 1
ATOM 4556 C C . LEU A 1 597 ? -28.421 -6.961 -14.625 1.00 74.19 597 LEU A C 1
ATOM 4558 O O . LEU A 1 597 ? -27.889 -7.484 -15.599 1.00 74.19 597 LEU A O 1
ATOM 4562 N N . VAL A 1 598 ? -29.459 -6.131 -14.742 1.00 77.44 598 VAL A N 1
ATOM 4563 C CA . VAL A 1 598 ? -30.064 -5.749 -16.027 1.00 77.44 598 VAL A CA 1
ATOM 4564 C C . VAL A 1 598 ? -29.040 -5.033 -16.906 1.00 77.44 598 VAL A C 1
ATOM 4566 O O . VAL A 1 598 ? -28.866 -5.405 -18.065 1.00 77.44 598 VAL A O 1
ATOM 4569 N N . ALA A 1 599 ? -28.299 -4.068 -16.355 1.00 68.62 599 ALA A N 1
ATOM 4570 C CA . ALA A 1 599 ? -27.237 -3.371 -17.077 1.00 68.62 599 ALA A CA 1
ATOM 4571 C C . ALA A 1 599 ? -26.116 -4.326 -17.527 1.00 68.62 599 ALA A C 1
ATOM 4573 O O . ALA A 1 599 ? -25.643 -4.227 -18.657 1.00 68.62 599 ALA A O 1
ATOM 4574 N N . ALA A 1 600 ? -25.722 -5.286 -16.685 1.00 67.19 600 ALA A N 1
ATOM 4575 C CA . ALA A 1 600 ? -24.720 -6.296 -17.018 1.00 67.19 600 ALA A CA 1
ATOM 4576 C C . ALA A 1 600 ? -25.208 -7.261 -18.114 1.00 67.19 600 ALA A C 1
ATOM 4578 O O . ALA A 1 600 ? -24.465 -7.558 -19.044 1.00 67.19 600 ALA A O 1
ATOM 4579 N N . LEU A 1 601 ? -26.463 -7.716 -18.056 1.00 69.38 601 LEU A N 1
ATOM 4580 C CA . LEU A 1 601 ? -27.069 -8.597 -19.066 1.00 69.38 601 LEU A CA 1
ATOM 4581 C C . LEU A 1 601 ? -27.334 -7.891 -20.407 1.00 69.38 601 LEU A C 1
ATOM 4583 O O . LEU A 1 601 ? -27.407 -8.552 -21.453 1.00 69.38 601 LEU A O 1
ATOM 4587 N N . ALA A 1 602 ? -27.470 -6.563 -20.383 1.00 64.38 602 ALA A N 1
ATOM 4588 C CA . ALA A 1 602 ? -27.562 -5.715 -21.566 1.00 64.38 602 ALA A CA 1
ATOM 4589 C C . ALA A 1 602 ? -26.200 -5.500 -22.256 1.00 64.38 602 ALA A C 1
ATOM 4591 O O . ALA A 1 602 ? -26.166 -5.101 -23.418 1.00 64.38 602 ALA A O 1
ATOM 4592 N N . MET A 1 603 ? -25.075 -5.795 -21.590 1.00 58.69 603 MET A N 1
ATOM 4593 C CA . MET A 1 603 ? -23.743 -5.683 -22.189 1.00 58.69 603 MET A CA 1
ATOM 4594 C C . MET A 1 603 ? -23.399 -6.918 -23.051 1.00 58.69 603 MET A C 1
ATOM 4596 O O . MET A 1 603 ? -23.316 -8.031 -22.522 1.00 58.69 603 MET A O 1
ATOM 4600 N N . PRO A 1 604 ? -23.090 -6.755 -24.357 1.00 55.88 604 PRO A N 1
ATOM 4601 C CA . PRO A 1 604 ? -22.733 -7.867 -25.254 1.00 55.88 604 PRO A CA 1
ATOM 4602 C C . PRO A 1 604 ? -21.521 -8.682 -24.775 1.00 55.88 604 PRO A C 1
ATOM 4604 O O . PRO A 1 604 ? -21.443 -9.891 -24.983 1.00 55.88 604 PRO A O 1
ATOM 4607 N N . SER A 1 605 ? -20.593 -8.027 -24.074 1.00 55.31 605 SER A N 1
ATOM 4608 C CA . SER A 1 605 ? -19.352 -8.605 -23.549 1.00 55.31 605 SER A CA 1
ATOM 4609 C C . SER A 1 605 ? -19.568 -9.683 -22.478 1.00 55.31 605 SER A C 1
ATOM 4611 O O . SER A 1 605 ? -18.710 -10.543 -22.296 1.00 55.31 605 SER A O 1
ATOM 4613 N N . VAL A 1 606 ? -20.698 -9.644 -21.761 1.00 53.91 606 VAL A N 1
ATOM 4614 C CA . VAL A 1 606 ? -20.999 -10.561 -20.645 1.00 53.91 606 VAL A CA 1
ATOM 4615 C C . VAL A 1 606 ? -21.541 -11.902 -21.154 1.00 53.91 606 VAL A C 1
ATOM 4617 O O . VAL A 1 606 ? -21.325 -12.935 -20.526 1.00 53.91 606 VAL A O 1
ATOM 4620 N N . ARG A 1 607 ? -22.168 -11.924 -22.338 1.00 52.06 607 ARG A N 1
ATOM 4621 C CA . ARG A 1 607 ? -22.818 -13.120 -22.909 1.00 52.06 607 ARG A CA 1
ATOM 4622 C C . ARG A 1 607 ? -21.843 -14.167 -23.467 1.00 52.06 607 ARG A C 1
ATOM 4624 O O . ARG A 1 607 ? -22.245 -15.301 -23.699 1.00 52.06 607 ARG A O 1
ATOM 4631 N N . HIS A 1 608 ? -20.565 -13.821 -23.649 1.00 47.19 608 HIS A N 1
ATOM 4632 C CA . HIS A 1 608 ? -19.568 -14.680 -24.311 1.00 47.19 608 HIS A CA 1
ATOM 4633 C C . HIS A 1 608 ? -18.339 -15.026 -23.449 1.00 47.19 608 HIS A C 1
ATOM 4635 O O . HIS A 1 608 ? -17.321 -15.487 -23.974 1.00 47.19 608 HIS A O 1
ATOM 4641 N N . HIS A 1 609 ? -18.385 -14.820 -22.130 1.00 45.50 609 HIS A N 1
ATOM 4642 C CA . HIS A 1 609 ? -17.254 -15.124 -21.247 1.00 45.50 609 HIS A CA 1
ATOM 4643 C C . HIS A 1 609 ? -17.557 -16.233 -20.237 1.00 45.50 609 HIS A C 1
ATOM 4645 O O . HIS A 1 609 ? -18.529 -16.196 -19.494 1.00 45.50 609 HIS A O 1
ATOM 4651 N N . SER A 1 610 ? -16.670 -17.232 -20.205 1.00 42.56 610 SER A N 1
ATOM 4652 C CA . SER A 1 610 ? -16.687 -18.328 -19.233 1.00 42.56 610 SER A CA 1
ATOM 4653 C C . SER A 1 610 ? -16.425 -17.801 -17.816 1.00 42.56 610 SER A C 1
ATOM 4655 O O . SER A 1 610 ? -15.616 -16.887 -17.622 1.00 42.56 610 SER A O 1
ATOM 4657 N N . LEU A 1 611 ? -17.052 -18.426 -16.813 1.00 44.75 611 LEU A N 1
ATOM 4658 C CA . LEU A 1 611 ? -16.882 -18.139 -15.378 1.00 44.75 611 LEU A CA 1
ATOM 4659 C C . LEU A 1 611 ? -15.401 -18.141 -14.928 1.00 44.75 611 LEU A C 1
ATOM 4661 O O . LEU A 1 611 ? -15.030 -17.460 -13.972 1.00 44.75 611 LEU A O 1
ATOM 4665 N N . ASN A 1 612 ? -14.515 -18.830 -15.660 1.00 38.34 612 ASN A N 1
ATOM 4666 C CA . ASN A 1 612 ? -13.075 -18.853 -15.382 1.00 38.34 612 ASN A CA 1
ATOM 4667 C C . ASN A 1 612 ? -12.349 -17.547 -15.759 1.00 38.34 612 ASN A C 1
ATOM 4669 O O . ASN A 1 612 ? -11.345 -17.207 -15.130 1.00 38.34 612 ASN A O 1
ATOM 4673 N N . SER A 1 613 ? -12.841 -16.804 -16.755 1.00 42.25 613 SER A N 1
ATOM 4674 C CA . SER A 1 613 ? -12.298 -15.498 -17.176 1.00 42.25 613 SER A CA 1
ATOM 4675 C C . SER A 1 613 ? -12.700 -14.360 -16.233 1.00 42.25 613 SER A C 1
ATOM 4677 O O . SER A 1 613 ? -11.918 -13.429 -16.051 1.00 42.25 613 SER A O 1
ATOM 4679 N N . ALA A 1 614 ? -13.863 -14.470 -15.582 1.00 41.44 614 ALA A N 1
ATOM 4680 C CA . ALA A 1 614 ? -14.387 -13.466 -14.653 1.00 41.44 614 ALA A CA 1
ATOM 4681 C C . ALA A 1 614 ? -13.573 -13.364 -13.344 1.00 41.44 614 ALA A C 1
ATOM 4683 O O . ALA A 1 614 ? -13.507 -12.309 -12.723 1.00 41.44 614 ALA A O 1
ATOM 4684 N N . SER A 1 615 ? -12.871 -14.431 -12.935 1.00 46.16 615 SER A N 1
ATOM 4685 C CA . SER A 1 615 ? -12.082 -14.422 -11.688 1.00 46.16 615 SER A CA 1
ATOM 4686 C C . SER A 1 615 ? -10.640 -13.910 -11.832 1.00 46.16 615 SER A C 1
ATOM 4688 O O . SER A 1 615 ? -9.911 -13.866 -10.842 1.00 46.16 615 SER A O 1
ATOM 4690 N N . GLY A 1 616 ? -10.182 -13.526 -13.034 1.00 49.00 616 GLY A N 1
ATOM 4691 C CA . GLY A 1 616 ? -8.890 -12.846 -13.232 1.00 49.00 616 GLY A CA 1
ATOM 4692 C C . GLY A 1 616 ? -7.661 -13.566 -12.649 1.00 49.00 616 GLY A C 1
ATOM 4693 O O . GLY A 1 616 ? -6.774 -12.922 -12.097 1.00 49.00 616 GLY A O 1
ATOM 4694 N N . GLY A 1 617 ? -7.614 -14.903 -12.694 1.00 51.91 617 GLY A N 1
ATOM 4695 C CA . GLY A 1 617 ? -6.508 -15.695 -12.128 1.00 51.91 617 GLY A CA 1
ATOM 4696 C C . GLY A 1 617 ? -6.502 -15.818 -10.595 1.00 51.91 617 GLY A C 1
ATOM 4697 O O . GLY A 1 617 ? -5.697 -16.582 -10.060 1.00 51.91 617 GLY A O 1
ATOM 4698 N N . ARG A 1 618 ? -7.430 -15.156 -9.886 1.00 59.03 618 ARG A N 1
ATOM 4699 C CA . ARG A 1 618 ? -7.556 -15.164 -8.414 1.00 59.03 618 ARG A CA 1
ATOM 4700 C C . ARG A 1 618 ? -7.853 -16.553 -7.860 1.00 59.03 618 ARG A C 1
ATOM 4702 O O . ARG A 1 618 ? -7.279 -16.939 -6.848 1.00 59.03 618 ARG A O 1
ATOM 4709 N N . PHE A 1 619 ? -8.650 -17.344 -8.580 1.00 65.44 619 PHE A N 1
ATOM 4710 C CA . PHE A 1 619 ? -8.932 -18.732 -8.208 1.00 65.44 619 PHE A CA 1
ATOM 4711 C C . PHE A 1 619 ? -7.653 -19.576 -8.090 1.00 65.44 619 PHE A C 1
ATOM 4713 O O . PHE A 1 619 ? -7.517 -20.370 -7.164 1.00 65.44 619 PHE A O 1
ATOM 4720 N N . LYS A 1 620 ? -6.668 -19.371 -8.980 1.00 65.88 620 LYS A N 1
ATOM 4721 C CA . LYS A 1 620 ? -5.385 -20.091 -8.917 1.00 65.88 620 LYS A CA 1
ATOM 4722 C C . LYS A 1 620 ? -4.557 -19.675 -7.699 1.00 65.88 620 LYS A C 1
ATOM 4724 O O . LYS A 1 620 ? -3.934 -20.535 -7.087 1.00 65.88 620 LYS A O 1
ATOM 4729 N N . LEU A 1 621 ? -4.568 -18.390 -7.337 1.00 67.44 621 LEU A N 1
ATOM 4730 C CA . LEU A 1 621 ? -3.867 -17.872 -6.156 1.00 67.44 621 LEU A CA 1
ATOM 4731 C C . LEU A 1 621 ? -4.469 -18.408 -4.854 1.00 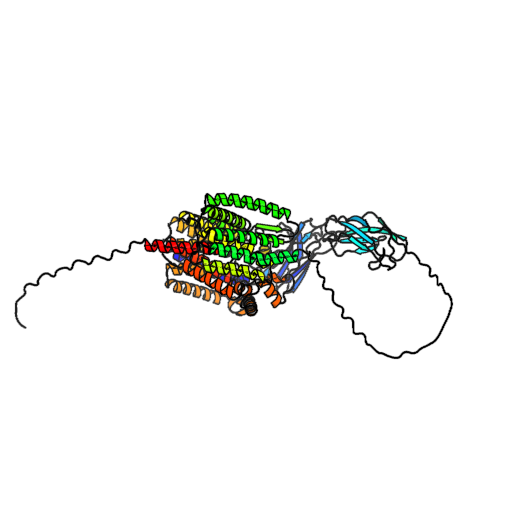67.44 621 LEU A C 1
ATOM 4733 O O . LEU A 1 621 ? -3.724 -18.956 -4.047 1.00 67.44 621 LEU A O 1
ATOM 4737 N N . VAL A 1 622 ? -5.794 -18.335 -4.690 1.00 77.44 622 VAL A N 1
ATOM 4738 C CA . VAL A 1 622 ? -6.494 -18.884 -3.514 1.00 77.44 622 VAL A CA 1
ATOM 4739 C C . VAL A 1 622 ? -6.287 -20.395 -3.426 1.00 77.44 622 VAL A C 1
ATOM 4741 O O . VAL A 1 622 ? -5.879 -20.892 -2.381 1.00 77.44 622 VAL A O 1
ATOM 4744 N N . LYS A 1 623 ? -6.457 -21.128 -4.536 1.00 81.25 623 LYS A N 1
ATOM 4745 C CA . LYS A 1 623 ? -6.228 -22.580 -4.583 1.00 81.25 623 LYS A CA 1
ATOM 4746 C C . LYS A 1 623 ? -4.806 -22.949 -4.160 1.00 81.25 623 LYS A C 1
ATOM 4748 O O . LYS A 1 623 ? -4.624 -23.851 -3.350 1.00 81.25 623 LYS A O 1
ATOM 4753 N N . ASN A 1 624 ? -3.796 -22.263 -4.692 1.00 81.62 624 ASN A N 1
ATOM 4754 C CA . ASN A 1 624 ? -2.403 -22.524 -4.333 1.00 81.62 624 ASN A CA 1
ATOM 4755 C C . ASN A 1 624 ? -2.089 -22.109 -2.890 1.00 81.62 624 ASN A C 1
ATOM 4757 O O . ASN A 1 624 ? -1.353 -22.829 -2.223 1.00 81.62 624 ASN A O 1
ATOM 4761 N N . GLY A 1 625 ? -2.651 -21.001 -2.400 1.00 83.19 625 GLY A N 1
ATOM 4762 C CA . GLY A 1 625 ? -2.493 -20.547 -1.018 1.00 83.19 625 GLY A CA 1
ATOM 4763 C C . GLY A 1 625 ? -3.099 -21.522 -0.009 1.00 83.19 625 GLY A C 1
ATOM 4764 O O . GLY A 1 625 ? -2.405 -21.971 0.900 1.00 83.19 625 GLY A O 1
ATOM 4765 N N . LEU A 1 626 ? -4.342 -21.955 -0.233 1.00 86.19 626 LEU A N 1
ATOM 4766 C CA . LEU A 1 626 ? -4.989 -23.003 0.565 1.00 86.19 626 LEU A CA 1
ATOM 4767 C C . LEU A 1 626 ? -4.219 -24.318 0.505 1.00 86.19 626 LEU A C 1
ATOM 4769 O O . LEU A 1 626 ? -4.100 -25.023 1.500 1.00 86.19 626 LEU A O 1
ATOM 4773 N N . ALA A 1 627 ? -3.644 -24.642 -0.647 1.00 86.62 627 ALA A N 1
ATOM 4774 C CA . ALA A 1 627 ? -2.858 -25.850 -0.765 1.00 86.62 627 ALA A CA 1
ATOM 4775 C C . ALA A 1 627 ? -1.478 -25.733 -0.082 1.00 86.62 627 ALA A C 1
ATOM 4777 O O . ALA A 1 627 ? -0.912 -26.762 0.276 1.00 86.62 627 ALA A O 1
ATOM 4778 N N . ILE A 1 628 ? -0.904 -24.532 0.090 1.00 87.56 628 ILE A N 1
ATOM 4779 C CA . ILE A 1 628 ? 0.268 -24.312 0.965 1.00 87.56 628 ILE A CA 1
ATOM 4780 C C . ILE A 1 628 ? -0.148 -24.527 2.421 1.00 87.56 628 ILE A C 1
ATOM 4782 O O . ILE A 1 628 ? 0.527 -25.263 3.137 1.00 87.56 628 ILE A O 1
ATOM 4786 N N . ALA A 1 629 ? -1.287 -23.958 2.828 1.00 89.75 629 ALA A N 1
ATOM 4787 C CA . ALA A 1 629 ? -1.841 -24.159 4.163 1.00 89.75 629 ALA A CA 1
ATOM 4788 C C . ALA A 1 629 ? -2.097 -25.646 4.463 1.00 89.75 629 ALA A C 1
ATOM 4790 O O . ALA A 1 629 ? -1.733 -26.122 5.530 1.00 89.75 629 ALA A O 1
ATOM 4791 N N . ALA A 1 630 ? -2.623 -26.412 3.504 1.00 91.12 630 ALA A N 1
ATOM 4792 C CA . ALA A 1 630 ? -2.858 -27.848 3.661 1.00 91.12 630 ALA A CA 1
ATOM 4793 C C . ALA A 1 630 ? -1.568 -28.664 3.883 1.00 91.12 630 ALA A C 1
ATOM 4795 O O . ALA A 1 630 ? -1.602 -29.673 4.580 1.00 91.12 630 ALA A O 1
ATOM 4796 N N . HIS A 1 631 ? -0.428 -28.232 3.329 1.00 91.62 631 HIS A N 1
ATOM 4797 C CA . HIS A 1 631 ? 0.869 -28.873 3.588 1.00 91.62 631 HIS A CA 1
ATOM 4798 C C . HIS A 1 631 ? 1.493 -28.459 4.929 1.00 91.62 631 HIS A C 1
ATOM 4800 O O . HIS A 1 631 ? 2.330 -29.188 5.459 1.00 91.62 631 HIS A O 1
ATOM 4806 N N . HIS A 1 632 ? 1.096 -27.310 5.482 1.00 91.06 632 HIS A N 1
ATOM 4807 C CA . HIS A 1 632 ? 1.618 -26.771 6.740 1.00 91.06 632 HIS A CA 1
ATOM 4808 C C . HIS A 1 632 ? 0.478 -26.332 7.682 1.00 91.06 632 HIS A C 1
ATOM 4810 O O . HIS A 1 632 ? 0.410 -25.159 8.056 1.00 91.06 632 HIS A O 1
ATOM 4816 N N . PRO A 1 633 ? -0.421 -27.250 8.088 1.00 92.12 633 PRO A N 1
ATOM 4817 C CA . PRO A 1 633 ? -1.716 -26.889 8.666 1.00 92.12 633 PRO A CA 1
ATOM 4818 C C . PRO A 1 633 ? -1.615 -26.199 10.027 1.00 92.12 633 PRO A C 1
ATOM 4820 O O . PRO A 1 633 ? -2.382 -25.282 10.300 1.00 92.12 633 PRO A O 1
ATOM 4823 N N . VAL A 1 634 ? -0.671 -26.607 10.882 1.00 90.50 634 VAL A N 1
ATOM 4824 C CA . VAL A 1 634 ? -0.556 -26.065 12.248 1.00 90.50 634 VAL A CA 1
ATOM 4825 C C . VAL A 1 634 ? 0.330 -24.823 12.301 1.00 90.50 634 VAL A C 1
ATOM 4827 O O . VAL A 1 634 ? -0.103 -23.784 12.785 1.00 90.50 634 VAL A O 1
ATOM 4830 N N . GLN A 1 635 ? 1.557 -24.926 11.787 1.00 87.44 635 GLN A N 1
ATOM 4831 C CA . GLN A 1 635 ? 2.596 -23.900 11.949 1.00 87.44 635 GLN A CA 1
ATOM 4832 C C . GLN A 1 635 ? 2.728 -22.929 10.761 1.00 87.44 635 GLN A C 1
ATOM 4834 O O . GLN A 1 635 ? 3.409 -21.911 10.880 1.00 87.44 635 GLN A O 1
ATOM 4839 N N . GLY A 1 636 ? 2.115 -23.232 9.611 1.00 95.31 636 GLY A N 1
ATOM 4840 C CA . GLY A 1 636 ? 2.316 -22.475 8.373 1.00 95.31 636 GLY A CA 1
ATOM 4841 C C . GLY A 1 636 ? 3.767 -22.501 7.868 1.00 95.31 636 GLY A C 1
ATOM 4842 O O . GLY A 1 636 ? 4.613 -23.253 8.356 1.00 95.31 636 GLY A O 1
ATOM 4843 N N . VAL A 1 637 ? 4.071 -21.678 6.864 1.00 95.38 637 VAL A N 1
ATOM 4844 C CA . VAL A 1 637 ? 5.440 -21.521 6.318 1.00 95.38 637 VAL A CA 1
ATOM 4845 C C . VAL A 1 637 ? 6.278 -20.444 7.028 1.00 95.38 637 VAL A C 1
ATOM 4847 O O . VAL A 1 637 ? 7.406 -20.162 6.616 1.00 95.38 637 VAL A O 1
ATOM 4850 N N . GLY A 1 638 ? 5.723 -19.856 8.087 1.00 95.94 638 GLY A N 1
ATOM 4851 C CA . GLY A 1 638 ? 6.219 -18.695 8.815 1.00 95.94 638 GLY A CA 1
ATOM 4852 C C . GLY A 1 638 ? 5.941 -17.367 8.102 1.00 95.94 638 GLY A C 1
ATOM 4853 O O . GLY A 1 638 ? 5.844 -17.314 6.871 1.00 95.94 638 GLY A O 1
ATOM 4854 N N . ILE A 1 639 ? 5.809 -16.291 8.887 1.00 94.75 639 ILE A N 1
ATOM 4855 C CA . ILE A 1 639 ? 5.484 -14.939 8.400 1.00 94.75 639 ILE A CA 1
ATOM 4856 C C . ILE A 1 639 ? 6.425 -14.479 7.277 1.00 94.75 639 ILE A C 1
ATOM 4858 O O . ILE A 1 639 ? 7.642 -14.691 7.339 1.00 94.75 639 ILE A O 1
ATOM 4862 N N . GLY A 1 640 ? 5.860 -13.893 6.221 1.00 90.56 640 GLY A N 1
ATOM 4863 C CA . GLY A 1 640 ? 6.560 -13.484 5.002 1.00 90.56 640 GLY A CA 1
ATOM 4864 C C . GLY A 1 640 ? 6.969 -14.628 4.064 1.00 90.56 640 GLY A C 1
ATOM 4865 O O . GLY A 1 640 ? 7.525 -14.380 2.988 1.00 90.56 640 GLY A O 1
ATOM 4866 N N . GLY A 1 641 ? 6.714 -15.888 4.432 1.00 90.88 641 GLY A N 1
ATOM 4867 C CA . GLY A 1 641 ? 7.112 -17.076 3.675 1.00 90.88 641 GLY A CA 1
ATOM 4868 C C . GLY A 1 641 ? 6.254 -17.377 2.440 1.00 90.88 641 GLY A C 1
ATOM 4869 O O . GLY A 1 641 ? 6.687 -18.160 1.585 1.00 90.88 641 GLY A O 1
ATOM 4870 N N . PHE A 1 642 ? 5.074 -16.758 2.283 1.00 89.62 642 PHE A N 1
ATOM 4871 C CA . PHE A 1 642 ? 4.098 -17.120 1.245 1.00 89.62 642 PHE A CA 1
ATOM 4872 C C . PHE A 1 642 ? 4.692 -17.093 -0.164 1.00 89.62 642 PHE A C 1
ATOM 4874 O O . PHE A 1 642 ? 4.566 -18.056 -0.921 1.00 89.62 642 PHE A O 1
ATOM 4881 N N . LYS A 1 643 ? 5.374 -15.998 -0.528 1.00 84.94 643 LYS A N 1
ATOM 4882 C CA . LYS A 1 643 ? 5.905 -15.796 -1.891 1.00 84.94 643 LYS A CA 1
ATOM 4883 C C . LYS A 1 643 ? 6.904 -16.883 -2.277 1.00 84.94 643 LYS A C 1
ATOM 4885 O O . LYS A 1 643 ? 6.906 -17.346 -3.418 1.00 84.94 643 LYS A O 1
ATOM 4890 N N . LYS A 1 644 ? 7.750 -17.294 -1.329 1.00 85.69 644 LYS A N 1
ATOM 4891 C CA . LYS A 1 644 ? 8.776 -18.315 -1.547 1.00 85.69 644 LYS A CA 1
ATOM 4892 C C . LYS A 1 644 ? 8.159 -19.710 -1.639 1.00 85.69 644 LYS A C 1
ATOM 4894 O O . LYS A 1 644 ? 8.498 -20.445 -2.565 1.00 85.69 644 LYS A O 1
ATOM 4899 N N . ALA A 1 645 ? 7.205 -20.029 -0.764 1.00 87.31 645 ALA A N 1
ATOM 4900 C CA . ALA A 1 645 ? 6.451 -21.281 -0.811 1.00 87.31 645 ALA A CA 1
ATOM 4901 C C . ALA A 1 645 ? 5.652 -21.420 -2.120 1.00 87.31 645 ALA A C 1
ATOM 4903 O O . ALA A 1 645 ? 5.687 -22.461 -2.780 1.00 87.31 645 ALA A O 1
ATOM 4904 N N . TYR A 1 646 ? 4.993 -20.344 -2.556 1.00 85.00 646 TYR A N 1
ATOM 4905 C CA . TYR A 1 646 ? 4.261 -20.306 -3.820 1.00 85.00 646 TYR A CA 1
ATOM 4906 C C . TYR A 1 646 ? 5.189 -20.499 -5.026 1.00 85.00 646 TYR A C 1
ATOM 4908 O O . TYR A 1 646 ? 4.880 -21.288 -5.922 1.00 85.00 646 TYR A O 1
ATOM 4916 N N . ALA A 1 647 ? 6.335 -19.809 -5.057 1.00 82.44 647 ALA A N 1
ATOM 4917 C CA . ALA A 1 647 ? 7.310 -19.940 -6.140 1.00 82.44 647 ALA A CA 1
ATOM 4918 C C . ALA A 1 647 ? 7.884 -21.363 -6.226 1.00 82.44 647 ALA A C 1
ATOM 4920 O O . ALA A 1 647 ? 7.954 -21.924 -7.319 1.00 82.44 647 ALA A O 1
ATOM 4921 N N . ALA A 1 648 ? 8.214 -21.971 -5.080 1.00 82.94 648 ALA A N 1
ATOM 4922 C CA . ALA A 1 648 ? 8.683 -23.353 -5.012 1.00 82.94 648 ALA A CA 1
ATOM 4923 C C . ALA A 1 648 ? 7.643 -24.339 -5.570 1.00 82.94 648 ALA A C 1
ATOM 4925 O O . ALA A 1 648 ? 7.995 -25.234 -6.335 1.00 82.94 648 ALA A O 1
ATOM 4926 N N . ARG A 1 649 ? 6.358 -24.134 -5.256 1.00 81.69 649 ARG A N 1
ATOM 4927 C CA . ARG A 1 649 ? 5.259 -24.984 -5.735 1.00 81.69 649 ARG A CA 1
ATOM 4928 C C . ARG A 1 649 ? 4.982 -24.841 -7.232 1.00 81.69 649 ARG A C 1
ATOM 4930 O O . ARG A 1 649 ? 4.666 -25.820 -7.897 1.00 81.69 649 ARG A O 1
ATOM 4937 N N . THR A 1 650 ? 5.041 -23.620 -7.753 1.00 79.38 650 THR A N 1
ATOM 4938 C CA . THR A 1 650 ? 4.656 -23.314 -9.144 1.00 79.38 650 THR A CA 1
ATOM 4939 C C . THR A 1 650 ? 5.820 -23.381 -10.131 1.00 79.38 650 THR A C 1
ATOM 4941 O O . THR A 1 650 ? 5.619 -23.180 -11.326 1.00 79.38 650 THR A O 1
ATOM 4944 N N . GLY A 1 651 ? 7.032 -23.683 -9.654 1.00 74.00 651 GLY A N 1
ATOM 4945 C CA . GLY A 1 651 ? 8.226 -23.798 -10.490 1.00 74.00 651 GLY A CA 1
ATOM 4946 C C . GLY A 1 651 ? 8.740 -22.463 -11.037 1.00 74.00 651 GLY A C 1
ATOM 4947 O O . GLY A 1 651 ? 9.565 -22.471 -11.952 1.00 74.00 651 GLY A O 1
ATOM 4948 N N . LEU A 1 652 ? 8.283 -21.328 -10.490 1.00 70.62 652 LEU A N 1
ATOM 4949 C CA . LEU A 1 652 ? 8.727 -19.991 -10.897 1.00 70.62 652 LEU A CA 1
ATOM 4950 C C . LEU A 1 652 ? 10.202 -19.797 -10.513 1.00 70.62 652 LEU A C 1
ATOM 4952 O O . LEU A 1 652 ? 10.576 -19.951 -9.347 1.00 70.62 652 LEU A O 1
ATOM 4956 N N . LYS A 1 653 ? 11.056 -19.445 -11.484 1.00 54.38 653 LYS A N 1
ATOM 4957 C CA . LYS A 1 653 ? 12.506 -19.259 -11.277 1.00 54.38 653 LYS A CA 1
ATOM 4958 C C . LYS A 1 653 ? 12.908 -17.793 -11.475 1.00 54.38 653 LYS A C 1
ATOM 4960 O O . LYS A 1 653 ? 12.398 -17.081 -12.333 1.00 54.38 653 LYS A O 1
ATOM 4965 N N . GLY A 1 654 ? 13.891 -17.321 -10.707 1.00 58.53 654 GLY A N 1
ATOM 4966 C CA . GLY A 1 654 ? 14.502 -16.002 -10.921 1.00 58.53 654 GLY A CA 1
ATOM 4967 C C . GLY A 1 654 ? 13.651 -14.816 -10.440 1.00 58.53 654 GLY A C 1
ATOM 4968 O O . GLY A 1 654 ? 13.317 -14.741 -9.264 1.00 58.53 654 GLY A O 1
ATOM 4969 N N . LYS A 1 655 ? 13.366 -13.835 -11.317 1.00 41.16 655 LYS A N 1
ATOM 4970 C CA . LYS A 1 655 ? 12.656 -12.570 -10.987 1.00 41.16 655 LYS A CA 1
ATOM 4971 C C . LYS A 1 655 ? 11.120 -12.652 -11.084 1.00 41.16 655 LYS A C 1
ATOM 4973 O O . LYS A 1 655 ? 10.440 -11.678 -10.760 1.00 41.16 655 LYS A O 1
ATOM 4978 N N . GLU A 1 656 ? 10.582 -13.807 -11.466 1.00 45.66 656 GLU A N 1
ATOM 4979 C CA . GLU A 1 656 ? 9.147 -14.133 -11.501 1.00 45.66 656 GLU A CA 1
ATOM 4980 C C . GLU A 1 656 ? 8.381 -14.149 -10.147 1.00 45.66 656 GLU A C 1
ATOM 4982 O O . GLU A 1 656 ? 7.155 -14.018 -10.185 1.00 45.66 656 GLU A O 1
ATOM 4987 N N . PRO A 1 657 ? 9.002 -14.204 -8.942 1.00 47.25 657 PRO A N 1
ATOM 4988 C CA . PRO A 1 657 ? 8.277 -14.244 -7.662 1.00 47.25 657 PRO A CA 1
ATOM 4989 C C . PRO A 1 657 ? 7.412 -13.017 -7.341 1.00 47.25 657 PRO A C 1
ATOM 4991 O O . PRO A 1 657 ? 6.636 -13.046 -6.390 1.00 47.25 657 PRO A O 1
ATOM 4994 N N . LYS A 1 658 ? 7.503 -11.920 -8.106 1.00 45.84 658 LYS A N 1
ATOM 4995 C CA . LYS A 1 658 ? 6.607 -10.764 -7.918 1.00 45.84 658 LYS A CA 1
ATOM 4996 C C . LYS A 1 658 ? 5.146 -11.083 -8.259 1.00 45.84 658 LYS A C 1
ATOM 4998 O O . LYS A 1 658 ? 4.264 -10.417 -7.733 1.00 45.84 658 LYS A O 1
ATOM 5003 N N . ALA A 1 659 ? 4.899 -12.100 -9.088 1.00 45.12 659 ALA A N 1
ATOM 5004 C CA . ALA A 1 659 ? 3.559 -12.589 -9.418 1.00 45.12 659 ALA A CA 1
ATOM 5005 C C . ALA A 1 659 ? 2.971 -13.546 -8.355 1.00 45.12 659 ALA A C 1
ATOM 5007 O O . ALA A 1 659 ? 1.829 -13.973 -8.486 1.00 45.12 659 ALA A O 1
ATOM 5008 N N . ALA A 1 660 ? 3.744 -13.890 -7.316 1.00 51.47 660 ALA A N 1
ATOM 5009 C CA . ALA A 1 660 ? 3.406 -14.887 -6.298 1.00 51.47 660 ALA A CA 1
ATOM 5010 C C . ALA A 1 660 ? 2.855 -14.285 -4.988 1.00 51.47 660 ALA A C 1
ATOM 5012 O O . ALA A 1 660 ? 2.836 -14.962 -3.965 1.00 51.47 660 ALA A O 1
ATOM 5013 N N . ALA A 1 661 ? 2.463 -13.007 -4.972 1.00 55.66 661 ALA A N 1
ATOM 5014 C CA . ALA A 1 661 ? 1.866 -12.392 -3.788 1.00 55.66 661 ALA A CA 1
ATOM 5015 C C . ALA A 1 661 ? 0.384 -12.778 -3.688 1.00 55.66 661 ALA A C 1
ATOM 5017 O O . ALA A 1 661 ? -0.379 -12.519 -4.618 1.00 55.66 661 ALA A O 1
ATOM 5018 N N . SER A 1 662 ? -0.026 -13.381 -2.569 1.00 57.69 662 SER A N 1
ATOM 5019 C CA . SER A 1 662 ? -1.448 -13.541 -2.258 1.00 57.69 662 SER A CA 1
ATOM 5020 C C . SER A 1 662 ? -2.110 -12.167 -2.230 1.00 57.69 662 SER A C 1
ATOM 5022 O O . SER A 1 662 ? -1.573 -11.225 -1.644 1.00 57.69 662 SER A O 1
ATOM 5024 N N . HIS A 1 663 ? -3.272 -12.061 -2.865 1.00 66.94 663 HIS A N 1
ATOM 5025 C CA . HIS A 1 663 ? -4.117 -10.871 -2.829 1.00 66.94 663 HIS A CA 1
ATOM 5026 C C . HIS A 1 663 ? -5.229 -10.985 -1.772 1.00 66.94 663 HIS A C 1
ATOM 5028 O O . HIS A 1 663 ? -6.094 -10.126 -1.734 1.00 66.94 663 HIS A O 1
ATOM 5034 N N . ASP A 1 664 ? -5.191 -12.001 -0.910 1.00 82.94 664 ASP A N 1
ATOM 5035 C CA . ASP A 1 664 ? -6.220 -12.296 0.090 1.00 82.94 664 ASP A CA 1
ATOM 5036 C C . ASP A 1 664 ? -5.561 -12.479 1.467 1.00 82.94 664 ASP A C 1
ATOM 5038 O O . ASP A 1 664 ? -4.720 -13.367 1.643 1.00 82.94 664 ASP A O 1
ATOM 5042 N N . THR A 1 665 ? -5.898 -11.610 2.428 1.00 88.44 665 THR A N 1
ATOM 5043 C CA . THR A 1 665 ? -5.308 -11.634 3.776 1.00 88.44 665 THR A CA 1
ATOM 5044 C C . THR A 1 665 ? -5.604 -12.930 4.541 1.00 88.44 665 THR A C 1
ATOM 5046 O O . THR A 1 665 ? -4.633 -13.548 4.977 1.00 88.44 665 THR A O 1
ATOM 5049 N N . PRO A 1 666 ? -6.862 -13.389 4.714 1.00 89.44 666 PRO A N 1
ATOM 5050 C CA . PRO A 1 666 ? -7.146 -14.683 5.342 1.00 89.44 666 PRO A CA 1
ATOM 5051 C C . PRO A 1 666 ? -6.339 -15.853 4.766 1.00 89.44 666 PRO A C 1
ATOM 5053 O O . PRO A 1 666 ? -5.782 -16.653 5.524 1.00 89.44 666 PRO A O 1
ATOM 5056 N N . VAL A 1 667 ? -6.215 -15.940 3.439 1.00 89.12 667 VAL A N 1
ATOM 5057 C CA . VAL A 1 667 ? -5.425 -17.000 2.791 1.00 89.12 667 VAL A CA 1
ATOM 5058 C C . VAL A 1 667 ? -3.939 -16.862 3.126 1.00 89.12 667 VAL A C 1
ATOM 5060 O O . VAL A 1 667 ? -3.295 -17.868 3.429 1.00 89.12 667 VAL A O 1
ATOM 5063 N N . THR A 1 668 ? -3.392 -15.642 3.120 1.00 90.94 668 THR A N 1
ATOM 5064 C CA . THR A 1 668 ? -1.999 -15.392 3.526 1.00 90.94 668 THR A CA 1
ATOM 5065 C C . THR A 1 668 ? -1.765 -15.778 4.980 1.00 90.94 668 THR A C 1
ATOM 5067 O O . THR A 1 668 ? -0.842 -16.539 5.252 1.00 90.94 668 THR A O 1
ATOM 5070 N N . VAL A 1 669 ? -2.617 -15.316 5.902 1.00 93.56 669 VAL A N 1
ATOM 5071 C CA . VAL A 1 669 ? -2.515 -15.622 7.337 1.00 93.56 669 VAL A CA 1
ATOM 5072 C C . VAL A 1 669 ? -2.520 -17.132 7.542 1.00 93.56 669 VAL A C 1
ATOM 5074 O O . VAL A 1 669 ? -1.631 -17.662 8.202 1.00 93.56 669 VAL A O 1
ATOM 5077 N N . THR A 1 670 ? -3.451 -17.845 6.910 1.00 93.75 670 THR A N 1
ATOM 5078 C CA . THR A 1 670 ? -3.544 -19.306 7.036 1.00 93.75 670 THR A CA 1
ATOM 5079 C C . THR A 1 670 ? -2.302 -20.009 6.481 1.00 93.75 670 THR A C 1
ATOM 5081 O O . THR A 1 670 ? -1.778 -20.928 7.101 1.00 93.75 670 THR A O 1
ATOM 5084 N N . ALA A 1 671 ? -1.799 -19.584 5.321 1.00 93.62 671 ALA A N 1
ATOM 5085 C CA . ALA A 1 671 ? -0.624 -20.193 4.704 1.00 93.62 671 ALA A CA 1
ATOM 5086 C C . ALA A 1 671 ? 0.673 -19.914 5.486 1.00 93.62 671 ALA A C 1
ATOM 5088 O O . ALA A 1 671 ? 1.523 -20.797 5.602 1.00 93.62 671 ALA A O 1
ATOM 5089 N N . GLU A 1 672 ? 0.840 -18.707 6.026 1.00 94.81 672 GLU A N 1
ATOM 5090 C CA . GLU A 1 672 ? 2.062 -18.288 6.721 1.00 94.81 672 GLU A CA 1
ATOM 5091 C C . GLU A 1 672 ? 2.079 -18.680 8.196 1.00 94.81 672 GLU A C 1
ATOM 5093 O O . GLU A 1 672 ? 3.119 -19.084 8.702 1.00 94.81 672 GLU A O 1
ATOM 5098 N N . THR A 1 673 ? 0.939 -18.622 8.878 1.00 96.00 673 THR A N 1
ATOM 5099 C CA . THR A 1 673 ? 0.858 -18.809 10.338 1.00 96.00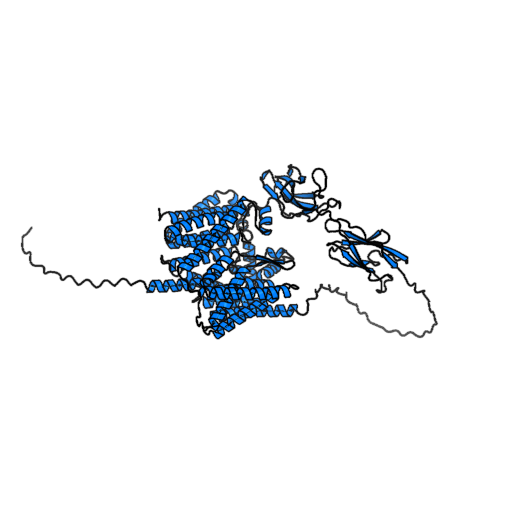 673 THR A CA 1
ATOM 5100 C C . THR A 1 673 ? 0.035 -20.029 10.759 1.00 96.00 673 THR A C 1
ATOM 5102 O O . THR A 1 673 ? -0.102 -20.293 11.955 1.00 96.00 673 THR A O 1
ATOM 5105 N N . GLY A 1 674 ? -0.499 -20.782 9.793 1.00 95.31 674 GLY A N 1
ATOM 5106 C CA . GLY A 1 674 ? -1.303 -21.979 10.028 1.00 95.31 674 GLY A CA 1
ATOM 5107 C C . GLY A 1 674 ? -2.683 -21.686 10.622 1.00 95.31 674 GLY A C 1
ATOM 5108 O O . GLY A 1 674 ? -3.124 -20.538 10.734 1.00 95.31 674 GLY A O 1
ATOM 5109 N N . ILE A 1 675 ? -3.377 -22.751 11.028 1.00 95.50 675 ILE A N 1
ATOM 5110 C CA . ILE A 1 675 ? -4.715 -22.680 11.631 1.00 95.50 675 ILE A CA 1
ATOM 5111 C C . ILE A 1 675 ? -4.715 -21.891 12.942 1.00 95.50 675 ILE A C 1
ATOM 5113 O O . ILE A 1 675 ? -5.685 -21.200 13.237 1.00 95.50 675 ILE A O 1
ATOM 5117 N N . VAL A 1 676 ? -3.612 -21.934 13.698 1.00 95.94 676 VAL A N 1
ATOM 5118 C CA . VAL A 1 676 ? -3.467 -21.194 14.959 1.00 95.94 676 VAL A CA 1
ATOM 5119 C C . VAL A 1 676 ? -3.575 -19.693 14.702 1.00 95.94 676 VAL A C 1
ATOM 5121 O O . VAL A 1 676 ? -4.372 -19.009 15.344 1.00 95.94 676 VAL A O 1
ATOM 5124 N N . GLY A 1 677 ? -2.835 -19.179 13.717 1.00 95.50 677 GLY A N 1
ATOM 5125 C CA . GLY A 1 677 ? -2.908 -17.763 13.379 1.00 95.50 677 GLY A CA 1
ATOM 5126 C C . GLY A 1 677 ? -4.235 -17.371 12.733 1.00 95.50 677 GLY A C 1
ATOM 5127 O O . GLY A 1 677 ? -4.729 -16.283 13.020 1.00 95.50 677 GLY A O 1
ATOM 5128 N N . LEU A 1 678 ? -4.875 -18.261 11.960 1.00 95.19 678 LEU A N 1
ATOM 5129 C CA . LEU A 1 678 ? -6.229 -18.023 11.443 1.00 95.19 678 LEU A CA 1
ATOM 5130 C C . LEU A 1 678 ? -7.262 -17.895 12.575 1.00 95.19 678 LEU A C 1
ATOM 5132 O O . LEU A 1 678 ? -8.072 -16.972 12.548 1.00 95.19 678 LEU A O 1
ATOM 5136 N N . VAL A 1 679 ? -7.227 -18.778 13.577 1.00 97.19 679 VAL A N 1
ATOM 5137 C CA . VAL A 1 679 ? -8.137 -18.728 14.735 1.00 97.19 679 VAL A CA 1
ATOM 5138 C C . VAL A 1 679 ? -7.906 -17.462 15.558 1.00 97.19 679 VAL A C 1
ATOM 5140 O O . VAL A 1 679 ? -8.868 -16.779 15.904 1.00 97.19 679 VAL A O 1
ATOM 5143 N N . LEU A 1 680 ? -6.649 -17.100 15.828 1.00 97.12 680 LEU A N 1
ATOM 5144 C CA . LEU A 1 680 ? -6.310 -15.864 16.542 1.00 97.12 680 LEU A CA 1
ATOM 5145 C C . LEU A 1 680 ? -6.749 -14.616 15.766 1.00 97.12 680 LEU A C 1
ATOM 5147 O O . LEU A 1 680 ? -7.294 -13.682 16.352 1.00 97.12 680 LEU A O 1
ATOM 5151 N N . PHE A 1 681 ? -6.565 -14.616 14.446 1.00 95.88 681 PHE A N 1
ATOM 5152 C CA . PHE A 1 681 ? -7.026 -13.539 13.577 1.00 95.88 681 PHE A CA 1
ATOM 5153 C C . PHE A 1 681 ? -8.554 -13.432 13.560 1.00 95.88 681 PHE A C 1
ATOM 5155 O O . PHE A 1 681 ? -9.097 -12.336 13.699 1.00 95.88 681 PHE A O 1
ATOM 5162 N N . ALA A 1 682 ? -9.260 -14.559 13.449 1.00 95.88 682 ALA A N 1
ATOM 5163 C CA . ALA A 1 682 ? -10.716 -14.599 13.504 1.00 95.88 682 ALA A CA 1
ATOM 5164 C C . ALA A 1 682 ? -11.237 -14.109 14.862 1.00 95.88 682 ALA A C 1
ATOM 5166 O O . ALA A 1 682 ? -12.155 -13.293 14.902 1.00 95.88 682 ALA A O 1
ATOM 5167 N N . TRP A 1 683 ? -10.617 -14.533 15.968 1.00 97.69 683 TRP A N 1
ATOM 5168 C CA . TRP A 1 683 ? -10.958 -14.060 17.309 1.00 97.69 683 TRP A CA 1
ATOM 5169 C C . TRP A 1 683 ? -10.769 -12.545 17.439 1.00 97.69 683 TRP A C 1
ATOM 5171 O O . TRP A 1 683 ? -11.673 -11.858 17.918 1.00 97.69 683 TRP A O 1
ATOM 5181 N N . LEU A 1 684 ? -9.646 -12.010 16.947 1.00 96.69 684 LEU A N 1
ATOM 5182 C CA . LEU A 1 684 ? -9.384 -10.571 16.913 1.00 96.69 684 LEU A CA 1
ATOM 5183 C C . LEU A 1 684 ? -10.447 -9.812 16.115 1.00 96.69 684 LEU A C 1
ATOM 5185 O O . LEU A 1 684 ? -11.000 -8.836 16.623 1.00 96.69 684 LEU A O 1
ATOM 5189 N N . LEU A 1 685 ? -10.760 -10.257 14.896 1.00 93.81 685 LEU A N 1
ATOM 5190 C CA . LEU A 1 685 ? -11.759 -9.595 14.057 1.00 93.81 685 LEU A CA 1
ATOM 5191 C C . LEU A 1 685 ? -13.153 -9.650 14.676 1.00 93.81 685 LEU A C 1
ATOM 5193 O O . LEU A 1 685 ? -13.815 -8.619 14.752 1.00 93.81 685 LEU A O 1
ATOM 5197 N N . VAL A 1 686 ? -13.595 -10.819 15.146 1.00 94.88 686 VAL A N 1
ATOM 5198 C CA . VAL A 1 686 ? -14.913 -10.977 15.776 1.00 94.88 686 VAL A CA 1
ATOM 5199 C C . VAL A 1 686 ? -15.015 -10.088 17.009 1.00 94.88 686 VAL A C 1
ATOM 5201 O O . VAL A 1 686 ? -15.979 -9.337 17.134 1.00 94.88 686 VAL A O 1
ATOM 5204 N N . ALA A 1 687 ? -14.010 -10.094 17.887 1.00 95.50 687 ALA A N 1
ATOM 5205 C CA . ALA A 1 687 ? -14.004 -9.233 19.063 1.00 95.50 687 ALA A CA 1
ATOM 5206 C C . ALA A 1 687 ? -14.035 -7.742 18.680 1.00 95.50 687 ALA A C 1
ATOM 5208 O O . ALA A 1 687 ? -14.792 -6.971 19.271 1.00 95.50 687 ALA A O 1
ATOM 5209 N N . ALA A 1 688 ? -13.272 -7.332 17.661 1.00 94.38 688 ALA A N 1
ATOM 5210 C CA . ALA A 1 688 ? -13.236 -5.945 17.207 1.00 94.38 688 ALA A CA 1
ATOM 5211 C C . ALA A 1 688 ? -14.576 -5.512 16.597 1.00 94.38 688 ALA A C 1
ATOM 5213 O O . ALA A 1 688 ? -15.071 -4.434 16.924 1.00 94.38 688 ALA A O 1
ATOM 5214 N N . PHE A 1 689 ? -15.209 -6.364 15.787 1.00 92.06 689 PHE A N 1
ATOM 5215 C CA . PHE A 1 689 ? -16.533 -6.106 15.224 1.00 92.06 689 PHE A CA 1
ATOM 5216 C C . PHE A 1 689 ? -17.623 -6.048 16.293 1.00 92.06 689 PHE A C 1
ATOM 5218 O O . PHE A 1 689 ? -18.438 -5.129 16.276 1.00 92.06 689 PHE A O 1
ATOM 5225 N N . LEU A 1 690 ? -17.622 -6.975 17.255 1.00 91.88 690 LEU A N 1
ATOM 5226 C CA . LEU A 1 690 ? -18.590 -6.973 18.354 1.00 91.88 690 LEU A CA 1
ATOM 5227 C C . LEU A 1 690 ? -18.487 -5.707 19.211 1.00 91.88 690 LEU A C 1
ATOM 5229 O O . LEU A 1 690 ? -19.505 -5.220 19.697 1.00 91.88 690 LEU A O 1
ATOM 5233 N N . LEU A 1 691 ? -17.282 -5.158 19.390 1.00 90.81 691 LEU A N 1
ATOM 5234 C CA . LEU A 1 691 ? -17.076 -3.889 20.091 1.00 90.81 691 LEU A CA 1
ATOM 5235 C C . LEU A 1 691 ? -17.482 -2.685 19.241 1.00 90.81 691 LEU A C 1
ATOM 5237 O O . LEU A 1 691 ? -18.164 -1.789 19.736 1.00 90.81 691 LEU A O 1
ATOM 5241 N N . ALA A 1 692 ? -17.100 -2.672 17.966 1.00 87.44 692 ALA A N 1
ATOM 5242 C CA . ALA A 1 692 ? -17.378 -1.567 17.058 1.00 87.44 692 ALA A CA 1
ATOM 5243 C C . ALA A 1 692 ? -18.856 -1.484 16.623 1.00 87.44 692 ALA A C 1
ATOM 5245 O O . ALA A 1 692 ? -19.304 -0.439 16.177 1.00 87.44 692 ALA A O 1
ATOM 5246 N N . PHE A 1 693 ? -19.642 -2.553 16.780 1.00 85.81 693 PHE A N 1
ATOM 5247 C CA . PHE A 1 693 ? -21.087 -2.554 16.514 1.00 85.81 693 PHE A CA 1
ATOM 5248 C C . PHE A 1 693 ? -21.944 -2.725 17.783 1.00 85.81 693 PHE A C 1
ATOM 5250 O O . PHE A 1 693 ? -23.143 -2.986 17.686 1.00 85.81 693 PHE A O 1
ATOM 5257 N N . ARG A 1 694 ? -21.371 -2.545 18.987 1.00 76.94 694 ARG A N 1
ATOM 5258 C CA . ARG A 1 694 ? -22.047 -2.798 20.283 1.00 76.94 694 ARG A CA 1
ATOM 5259 C C . ARG A 1 694 ? -23.241 -1.870 20.574 1.00 76.94 694 ARG A C 1
ATOM 5261 O O . ARG A 1 694 ? -23.996 -2.102 21.519 1.00 76.94 694 ARG A O 1
ATOM 5268 N N . GLY A 1 695 ? -23.452 -0.835 19.767 1.00 66.69 695 GLY A N 1
ATOM 5269 C CA . GLY A 1 695 ? -24.616 0.034 19.864 1.00 66.69 695 GLY A CA 1
ATOM 5270 C C . GLY A 1 695 ? -24.722 0.976 18.676 1.00 66.69 695 GLY A C 1
ATOM 5271 O O . GLY A 1 695 ? -24.049 1.999 18.638 1.00 66.69 695 GLY A O 1
ATOM 5272 N N . VAL A 1 696 ? -25.611 0.653 17.738 1.00 65.50 696 VAL A N 1
ATOM 5273 C CA . VAL A 1 696 ? -26.033 1.567 16.669 1.00 65.50 696 VAL A CA 1
ATOM 5274 C C . VAL A 1 696 ? -27.077 2.519 17.259 1.00 65.50 696 VAL A C 1
ATOM 5276 O O . VAL A 1 696 ? -28.277 2.298 17.136 1.00 65.50 696 VAL A O 1
ATOM 5279 N N . ALA A 1 697 ? -26.613 3.513 18.013 1.00 61.19 697 ALA A N 1
ATOM 5280 C CA . ALA A 1 697 ? -27.449 4.547 18.620 1.00 61.19 697 ALA A CA 1
ATOM 5281 C C . ALA A 1 697 ? -27.132 5.914 17.998 1.00 61.19 697 ALA A C 1
ATOM 5283 O O . ALA A 1 697 ? -26.021 6.135 17.521 1.00 61.19 697 ALA A O 1
ATOM 5284 N N . SER A 1 698 ? -28.085 6.847 18.046 1.00 70.56 698 SER A N 1
ATOM 5285 C CA . SER A 1 698 ? -27.904 8.233 17.586 1.00 70.56 698 SER A CA 1
ATOM 5286 C C . SER A 1 698 ? -26.973 9.067 18.478 1.00 70.56 698 SER A C 1
ATOM 5288 O O . SER A 1 698 ? -26.722 10.229 18.164 1.00 70.56 698 SER A O 1
ATOM 5290 N N . SER A 1 699 ? -26.479 8.507 19.588 1.00 85.50 699 SER A N 1
ATOM 5291 C CA . SER A 1 699 ? -25.549 9.183 20.492 1.00 85.50 699 SER A CA 1
ATOM 5292 C C . SER A 1 699 ? -24.169 9.377 19.857 1.00 85.50 699 SER A C 1
ATOM 5294 O O . SER A 1 699 ? -23.803 8.695 18.896 1.00 85.50 699 SER A O 1
ATOM 5296 N N . PHE A 1 700 ? -23.372 10.294 20.410 1.00 86.75 700 PHE A N 1
ATOM 5297 C CA . PHE A 1 700 ? -22.023 10.568 19.914 1.00 86.75 700 PHE A CA 1
ATOM 5298 C C . PHE A 1 700 ? -21.135 9.315 19.957 1.00 86.75 700 PHE A C 1
ATOM 5300 O O . PHE A 1 700 ? -20.522 8.962 18.946 1.00 86.75 700 PHE A O 1
ATOM 5307 N N . ALA A 1 701 ? -21.113 8.586 21.080 1.00 88.12 701 ALA A N 1
ATOM 5308 C CA . ALA A 1 701 ? -20.347 7.344 21.177 1.00 88.12 701 ALA A CA 1
ATOM 5309 C C . ALA A 1 701 ? -20.873 6.252 20.222 1.00 88.12 701 ALA A C 1
ATOM 5311 O O . ALA A 1 701 ? -20.077 5.478 19.687 1.00 88.12 701 ALA A O 1
ATOM 5312 N N . GLY A 1 702 ? -22.184 6.223 19.947 1.00 89.38 702 GLY A N 1
ATOM 5313 C CA . GLY A 1 702 ? -22.798 5.325 18.961 1.00 89.38 702 GLY A CA 1
ATOM 5314 C C . GLY A 1 702 ? -22.350 5.610 17.533 1.00 89.38 702 GLY A C 1
ATOM 5315 O O . GLY A 1 702 ? -21.954 4.690 16.817 1.00 89.38 702 GLY A O 1
ATOM 5316 N N . GLN A 1 703 ? -22.310 6.885 17.142 1.00 90.38 703 GLN A N 1
ATOM 5317 C CA . GLN A 1 703 ? -21.788 7.303 15.840 1.00 90.38 703 GLN A CA 1
ATOM 5318 C C . GLN A 1 703 ? -20.300 6.968 15.693 1.00 90.38 703 GLN A C 1
ATOM 5320 O O . GLN A 1 703 ? -19.899 6.428 14.664 1.00 90.38 703 GLN A O 1
ATOM 5325 N N . VAL A 1 704 ? -19.482 7.219 16.722 1.00 92.12 704 VAL A N 1
ATOM 5326 C CA . VAL A 1 704 ? -18.051 6.862 16.713 1.00 92.12 704 VAL A CA 1
ATOM 5327 C C . VAL A 1 704 ? -17.867 5.349 16.584 1.00 92.12 704 VAL A C 1
ATOM 5329 O O . VAL A 1 704 ? -17.074 4.902 15.757 1.00 92.12 704 VAL A O 1
ATOM 5332 N N . SER A 1 705 ? -18.619 4.555 17.352 1.00 92.50 705 SER A N 1
ATOM 5333 C CA . SER A 1 705 ? -18.602 3.090 17.273 1.00 92.50 705 SER A CA 1
ATOM 5334 C C . SER A 1 705 ? -18.940 2.622 15.851 1.00 92.50 705 SER A C 1
ATOM 5336 O O . SER A 1 705 ? -18.140 1.921 15.231 1.00 92.50 705 SER A O 1
ATOM 5338 N N . LEU A 1 706 ? -20.031 3.137 15.269 1.00 93.31 706 LEU A N 1
ATOM 5339 C CA . LEU A 1 706 ? -20.444 2.829 13.900 1.00 93.31 706 LEU A CA 1
ATOM 5340 C C . LEU A 1 706 ? -19.385 3.217 12.854 1.00 93.31 706 LEU A C 1
ATOM 5342 O O . LEU A 1 706 ? -19.123 2.425 11.950 1.00 93.31 706 LEU A O 1
ATOM 5346 N N . ILE A 1 707 ? -18.750 4.391 12.972 1.00 95.00 707 ILE A N 1
ATOM 5347 C CA . ILE A 1 707 ? -17.649 4.805 12.083 1.00 95.00 707 ILE A CA 1
ATOM 5348 C C . ILE A 1 707 ? -16.514 3.782 12.148 1.00 95.00 707 ILE A C 1
ATOM 5350 O O . ILE A 1 707 ? -16.080 3.288 11.109 1.00 95.00 707 ILE A O 1
ATOM 5354 N N . LEU A 1 708 ? -16.059 3.420 13.350 1.00 95.12 708 LEU A N 1
ATOM 5355 C CA . LEU A 1 708 ? -14.988 2.439 13.538 1.00 95.12 708 LEU A CA 1
ATOM 5356 C C . LEU A 1 708 ? -15.367 1.068 12.956 1.00 95.12 708 LEU A C 1
ATOM 5358 O O . LEU A 1 708 ? -14.548 0.440 12.285 1.00 95.12 708 LEU A O 1
ATOM 5362 N N . GLY A 1 709 ? -16.612 0.626 13.155 1.00 95.00 709 GLY A N 1
ATOM 5363 C CA . GLY A 1 709 ? -17.111 -0.658 12.657 1.00 95.00 709 GLY A CA 1
ATOM 5364 C C . GLY A 1 709 ? -17.191 -0.708 11.136 1.00 95.00 709 GLY A C 1
ATOM 5365 O O . GLY A 1 709 ? -16.735 -1.670 10.518 1.00 95.00 709 GLY A O 1
ATOM 5366 N N . VAL A 1 710 ? -17.709 0.351 10.514 1.00 95.94 710 VAL A N 1
ATOM 5367 C CA . VAL A 1 710 ? -17.807 0.470 9.054 1.00 95.94 710 VAL A CA 1
ATOM 5368 C C . VAL A 1 710 ? -16.423 0.608 8.414 1.00 95.94 710 VAL A C 1
ATOM 5370 O O . VAL A 1 710 ? -16.174 -0.001 7.375 1.00 95.94 710 VAL A O 1
ATOM 5373 N N . VAL A 1 711 ? -15.497 1.344 9.037 1.00 96.44 711 VAL A N 1
ATOM 5374 C CA . VAL A 1 711 ? -14.100 1.442 8.581 1.00 96.44 711 VAL A CA 1
ATOM 5375 C C . VAL A 1 711 ? -13.406 0.082 8.652 1.00 96.44 711 VAL A C 1
ATOM 5377 O O . VAL A 1 711 ? -12.784 -0.330 7.672 1.00 96.44 711 VAL A O 1
ATOM 5380 N N . LEU A 1 712 ? -13.557 -0.658 9.757 1.00 95.69 712 LEU A N 1
ATOM 5381 C CA . LEU A 1 712 ? -13.006 -2.010 9.887 1.00 95.69 712 LEU A CA 1
ATOM 5382 C C . LEU A 1 712 ? -13.597 -2.965 8.844 1.00 95.69 712 LEU A C 1
ATOM 5384 O O . LEU A 1 712 ? -12.854 -3.722 8.219 1.00 95.69 712 LEU A O 1
ATOM 5388 N N . ALA A 1 713 ? -14.911 -2.895 8.609 1.00 94.88 713 ALA A N 1
ATOM 5389 C CA . ALA A 1 713 ? -15.586 -3.683 7.582 1.00 94.88 713 ALA A CA 1
ATOM 5390 C C . ALA A 1 713 ? -15.050 -3.358 6.184 1.00 94.88 713 ALA A C 1
ATOM 5392 O O . ALA A 1 713 ? -14.725 -4.269 5.428 1.00 94.88 713 ALA A O 1
ATOM 5393 N N . ALA A 1 714 ? -14.887 -2.078 5.848 1.00 95.62 714 ALA A N 1
ATOM 5394 C CA . ALA A 1 714 ? -14.364 -1.659 4.553 1.00 95.62 714 ALA A CA 1
ATOM 5395 C C . ALA A 1 714 ? -12.910 -2.109 4.337 1.00 95.62 714 ALA A C 1
ATOM 5397 O O . ALA A 1 714 ? -12.582 -2.625 3.268 1.00 95.62 714 ALA A O 1
ATOM 5398 N N . ILE A 1 715 ? -12.039 -1.970 5.344 1.00 95.06 715 ILE A N 1
ATOM 5399 C CA . ILE A 1 715 ? -10.647 -2.439 5.261 1.00 95.06 715 ILE A CA 1
ATOM 5400 C C . ILE A 1 715 ? -10.596 -3.970 5.154 1.00 95.06 715 ILE A C 1
ATOM 5402 O O . ILE A 1 715 ? -9.821 -4.486 4.348 1.00 95.06 715 ILE A O 1
ATOM 5406 N N . GLY A 1 716 ? -11.435 -4.684 5.910 1.00 91.56 716 GLY A N 1
ATOM 5407 C CA . GLY A 1 716 ? -11.558 -6.142 5.851 1.00 91.56 716 GLY A CA 1
ATOM 5408 C C . GLY A 1 716 ? -12.054 -6.641 4.493 1.00 91.56 716 GLY A C 1
ATOM 5409 O O . GLY A 1 716 ? -11.435 -7.509 3.894 1.00 91.56 716 GLY A O 1
ATOM 5410 N N . VAL A 1 717 ? -13.113 -6.045 3.939 1.00 90.50 717 VAL A N 1
ATOM 5411 C CA . VAL A 1 717 ? -13.611 -6.384 2.594 1.00 90.50 717 VAL A CA 1
ATOM 5412 C C . VAL A 1 717 ? -12.557 -6.081 1.536 1.00 90.50 717 VAL A C 1
ATOM 5414 O O . VAL A 1 717 ? -12.307 -6.903 0.659 1.00 90.50 717 VAL A O 1
ATOM 5417 N N . HIS A 1 718 ? -11.891 -4.928 1.629 1.00 91.06 718 HIS A N 1
ATOM 5418 C CA . HIS A 1 718 ? -10.796 -4.590 0.728 1.00 91.06 718 HIS A CA 1
ATOM 5419 C C . HIS A 1 718 ? -9.659 -5.622 0.801 1.00 91.06 718 HIS A C 1
ATOM 5421 O O . HIS A 1 718 ? -9.062 -5.940 -0.230 1.00 91.06 718 HIS A O 1
ATOM 5427 N N . SER A 1 719 ? -9.361 -6.161 1.988 1.00 89.44 719 SER A N 1
ATOM 5428 C CA . SER A 1 719 ? -8.252 -7.097 2.190 1.00 89.44 719 SER A CA 1
ATOM 5429 C C . SER A 1 719 ? -8.484 -8.508 1.646 1.00 89.44 719 SER A C 1
ATOM 5431 O O . SER A 1 719 ? -7.515 -9.235 1.427 1.00 89.44 719 SER A O 1
ATOM 5433 N N . LEU A 1 720 ? -9.732 -8.859 1.321 1.00 85.12 720 LEU A N 1
ATOM 5434 C CA . LEU A 1 720 ? -10.074 -10.076 0.570 1.00 85.12 720 LEU A CA 1
ATOM 5435 C C . LEU A 1 720 ? -9.597 -10.018 -0.891 1.00 85.12 720 LEU A C 1
ATOM 5437 O O . LEU A 1 720 ? -9.402 -11.045 -1.533 1.00 85.12 720 LEU A O 1
ATOM 5441 N N . PHE A 1 721 ? -9.423 -8.809 -1.429 1.00 80.19 721 PHE A N 1
ATOM 5442 C CA . PHE A 1 721 ? -9.008 -8.580 -2.817 1.00 80.19 721 PHE A CA 1
ATOM 5443 C C . PHE A 1 721 ? -7.615 -7.959 -2.938 1.00 80.19 721 PHE A C 1
ATOM 5445 O O . PHE A 1 721 ? -7.042 -7.929 -4.031 1.00 80.19 721 PHE A O 1
ATOM 5452 N N . TYR A 1 722 ? -7.089 -7.415 -1.841 1.00 80.44 722 TYR A N 1
ATOM 5453 C CA . TYR A 1 722 ? -5.773 -6.806 -1.783 1.00 80.44 722 TYR A CA 1
ATOM 5454 C C . TYR A 1 722 ? -5.150 -7.016 -0.398 1.00 80.44 722 TYR A C 1
ATOM 5456 O O . TYR A 1 722 ? -5.483 -6.304 0.549 1.00 80.44 722 TYR A O 1
ATOM 5464 N N . ASN A 1 723 ? -4.213 -7.961 -0.292 1.00 82.38 723 ASN A N 1
ATOM 5465 C CA . ASN A 1 723 ? -3.532 -8.297 0.958 1.00 82.38 723 ASN A CA 1
ATOM 5466 C C . ASN A 1 723 ? -2.669 -7.130 1.474 1.00 82.38 723 ASN A C 1
ATOM 5468 O O . ASN A 1 723 ? -1.500 -7.004 1.112 1.00 82.38 723 ASN A O 1
ATOM 5472 N N . ALA A 1 724 ? -3.286 -6.252 2.263 1.00 84.00 724 ALA A N 1
ATOM 5473 C CA . ALA A 1 724 ? -2.636 -5.133 2.938 1.00 84.00 724 ALA A CA 1
ATOM 5474 C C . ALA A 1 724 ? -3.400 -4.711 4.206 1.00 84.00 724 ALA A C 1
ATOM 5476 O O . ALA A 1 724 ? -3.591 -3.512 4.447 1.00 84.00 724 ALA A O 1
ATOM 5477 N N . PHE A 1 725 ? -3.983 -5.676 4.926 1.00 90.75 725 PHE A N 1
ATOM 5478 C CA . PHE A 1 725 ? -4.780 -5.401 6.124 1.00 90.75 725 PHE A CA 1
ATOM 5479 C C . PHE A 1 725 ? -3.896 -4.881 7.263 1.00 90.75 725 PHE A C 1
ATOM 5481 O O . PHE A 1 725 ? -4.186 -3.836 7.836 1.00 90.75 725 PHE A O 1
ATOM 5488 N N . PHE A 1 726 ? -2.794 -5.579 7.550 1.00 91.12 726 PHE A N 1
ATOM 5489 C CA . PHE A 1 726 ? -1.898 -5.255 8.665 1.00 91.12 726 PHE A CA 1
ATOM 5490 C C . PHE A 1 726 ? -0.933 -4.116 8.335 1.00 91.12 726 PHE A C 1
ATOM 5492 O O . PHE A 1 726 ? -0.423 -3.452 9.231 1.00 91.12 726 PHE A O 1
ATOM 5499 N N . GLU A 1 727 ? -0.721 -3.848 7.053 1.00 89.19 727 GLU A N 1
ATOM 5500 C CA . GLU A 1 727 ? 0.068 -2.740 6.527 1.00 89.19 727 GLU A CA 1
ATOM 5501 C C . GLU A 1 727 ? -0.688 -1.403 6.562 1.00 89.19 727 GLU A C 1
ATOM 5503 O O . GLU A 1 727 ? -0.112 -0.377 6.186 1.00 89.19 727 GLU A O 1
ATOM 5508 N N . ASP A 1 728 ? -1.966 -1.406 6.970 1.00 89.88 728 ASP A N 1
ATOM 5509 C CA . ASP A 1 728 ? -2.778 -0.204 7.157 1.00 89.88 728 ASP A CA 1
ATOM 5510 C C . ASP A 1 728 ? -2.752 0.287 8.615 1.00 89.88 728 ASP A C 1
ATOM 5512 O O . ASP A 1 728 ? -3.371 -0.343 9.476 1.00 89.88 728 ASP A O 1
ATOM 5516 N N . PRO A 1 729 ? -2.132 1.443 8.915 1.00 93.44 729 PRO A N 1
ATOM 5517 C CA . PRO A 1 729 ? -2.160 2.015 10.260 1.00 93.44 729 PRO A CA 1
ATOM 5518 C C . PRO A 1 729 ? -3.580 2.321 10.768 1.00 93.44 729 PRO A C 1
ATOM 5520 O O . PRO A 1 729 ? -3.812 2.298 11.975 1.00 93.44 729 PRO A O 1
ATOM 5523 N N . VAL A 1 730 ? -4.545 2.582 9.876 1.00 95.06 730 VAL A N 1
ATOM 5524 C CA . VAL A 1 730 ? -5.938 2.875 10.250 1.00 95.06 730 VAL A CA 1
ATOM 5525 C C . VAL A 1 730 ? -6.606 1.649 10.873 1.00 95.06 730 VAL A C 1
ATOM 5527 O O . VAL A 1 730 ? -7.337 1.802 11.848 1.00 95.06 730 VAL A O 1
ATOM 5530 N N . ALA A 1 731 ? -6.316 0.434 10.389 1.00 94.94 731 ALA A N 1
ATOM 5531 C CA . ALA A 1 731 ? -6.852 -0.798 10.978 1.00 94.94 731 ALA A CA 1
ATOM 5532 C C . ALA A 1 731 ? -6.416 -0.954 12.445 1.00 94.94 731 ALA A C 1
ATOM 5534 O O . ALA A 1 731 ? -7.231 -1.233 13.323 1.00 94.94 731 ALA A O 1
ATOM 5535 N N . TRP A 1 732 ? -5.141 -0.680 12.725 1.00 96.44 732 TRP A N 1
ATOM 5536 C CA . TRP A 1 732 ? -4.593 -0.695 14.082 1.00 96.44 732 TRP A CA 1
ATOM 5537 C C . TRP A 1 732 ? -5.137 0.436 14.954 1.00 96.44 732 TRP A C 1
ATOM 5539 O O . TRP A 1 732 ? -5.418 0.223 16.133 1.00 96.44 732 TRP A O 1
ATOM 5549 N N . GLY A 1 733 ? -5.365 1.617 14.372 1.00 95.62 733 GLY A N 1
ATOM 5550 C CA . GLY A 1 733 ? -6.079 2.705 15.037 1.00 95.62 733 GLY A CA 1
ATOM 5551 C C . GLY A 1 733 ? -7.481 2.286 15.481 1.00 95.62 733 GLY A C 1
ATOM 5552 O O . GLY A 1 733 ? -7.865 2.546 16.619 1.00 95.62 733 GLY A O 1
ATOM 5553 N N . VAL A 1 734 ? -8.220 1.553 14.640 1.00 95.56 734 VAL A N 1
ATOM 5554 C CA . VAL A 1 734 ? -9.534 1.011 15.016 1.00 95.56 734 VAL A CA 1
ATOM 5555 C C . VAL A 1 734 ? -9.428 0.029 16.186 1.00 95.56 734 VAL A C 1
ATOM 5557 O O . VAL A 1 734 ? -10.236 0.120 17.110 1.00 95.56 734 VAL A O 1
ATOM 5560 N N . PHE A 1 735 ? -8.421 -0.851 16.215 1.00 96.06 735 PHE A N 1
ATOM 5561 C CA . PHE A 1 735 ? -8.202 -1.748 17.360 1.00 96.06 735 PHE A CA 1
ATOM 5562 C C . PHE A 1 735 ? -7.930 -0.992 18.669 1.00 96.06 735 PHE A C 1
ATOM 5564 O O . PHE A 1 735 ? -8.373 -1.436 19.725 1.00 96.06 735 PHE A O 1
ATOM 5571 N N . GLY A 1 736 ? -7.263 0.163 18.611 1.00 94.75 736 GLY A N 1
ATOM 5572 C CA . GLY A 1 736 ? -7.066 1.028 19.779 1.00 94.75 736 GLY A CA 1
ATOM 5573 C C . GLY A 1 736 ? -8.338 1.751 20.240 1.00 94.75 736 GLY A C 1
ATOM 5574 O O . GLY A 1 736 ? -8.556 1.922 21.437 1.00 94.75 736 GLY A O 1
ATOM 5575 N N . LEU A 1 737 ? -9.198 2.169 19.306 1.00 94.00 737 LEU A N 1
ATOM 5576 C CA . LEU A 1 737 ? -10.347 3.040 19.597 1.00 94.00 737 LEU A CA 1
ATOM 5577 C C . LEU A 1 737 ? -11.663 2.298 19.852 1.00 94.00 737 LEU A C 1
ATOM 5579 O O . LEU A 1 737 ? -12.499 2.793 20.609 1.00 94.00 737 LEU A O 1
ATOM 5583 N N . ALA A 1 738 ? -11.871 1.120 19.258 1.00 92.50 738 ALA A N 1
ATOM 5584 C CA . ALA A 1 738 ? -13.124 0.374 19.395 1.00 92.50 738 ALA A CA 1
ATOM 5585 C C . ALA A 1 738 ? -13.474 0.013 20.858 1.00 92.50 738 ALA A C 1
ATOM 5587 O O . ALA A 1 738 ? -14.632 0.206 21.242 1.00 92.50 738 ALA A O 1
ATOM 5588 N N . PRO A 1 739 ? -12.524 -0.431 21.712 1.00 91.25 739 PRO A N 1
ATOM 5589 C CA . PRO A 1 739 ? -12.804 -0.681 23.127 1.00 91.25 739 PRO A CA 1
ATOM 5590 C C . PRO A 1 739 ? -13.240 0.582 23.882 1.00 91.25 739 PRO A C 1
ATOM 5592 O O . PRO A 1 739 ? -14.149 0.519 24.710 1.00 91.25 739 PRO A O 1
ATOM 5595 N N . LEU A 1 740 ? -12.634 1.734 23.571 1.00 91.06 740 LEU A N 1
ATOM 5596 C CA . LEU A 1 740 ? -12.972 3.016 24.193 1.00 91.06 740 LEU A CA 1
ATOM 5597 C C . LEU A 1 740 ? -14.378 3.479 23.809 1.00 91.06 740 LEU A C 1
ATOM 5599 O O . LEU A 1 740 ? -15.152 3.868 24.681 1.00 91.06 740 LEU A O 1
ATOM 5603 N N . ALA A 1 741 ? -14.727 3.393 22.523 1.00 88.44 741 ALA A N 1
ATOM 5604 C CA . ALA A 1 741 ? -16.062 3.735 22.038 1.00 88.44 741 ALA A CA 1
ATOM 5605 C C . ALA A 1 741 ? -17.137 2.838 22.678 1.00 88.44 741 ALA A C 1
ATOM 5607 O O . ALA A 1 741 ? -18.164 3.329 23.146 1.00 88.44 741 ALA A O 1
ATOM 5608 N N . ALA A 1 742 ? -16.869 1.533 22.782 1.00 86.88 742 ALA A N 1
ATOM 5609 C CA . ALA A 1 742 ? -17.759 0.587 23.450 1.00 86.88 742 ALA A CA 1
ATOM 5610 C C . ALA A 1 742 ? -17.932 0.896 24.949 1.00 86.88 742 ALA A C 1
ATOM 5612 O O . ALA A 1 742 ? -19.042 0.800 25.473 1.00 86.88 742 ALA A O 1
ATOM 5613 N N . ALA A 1 743 ? -16.861 1.289 25.646 1.00 87.12 743 ALA A N 1
ATOM 5614 C CA . ALA A 1 743 ? -16.928 1.681 27.052 1.00 87.12 743 ALA A CA 1
ATOM 5615 C C . ALA A 1 743 ? -17.695 3.000 27.256 1.00 87.12 743 ALA A C 1
ATOM 5617 O O . ALA A 1 743 ? -18.497 3.103 28.185 1.00 87.12 743 ALA A O 1
ATOM 5618 N N . ALA A 1 744 ? -17.489 3.990 26.381 1.00 86.75 744 ALA A N 1
ATOM 5619 C CA . ALA A 1 744 ? -18.217 5.259 26.406 1.00 86.75 744 ALA A CA 1
ATOM 5620 C C . ALA A 1 744 ? -19.726 5.051 26.199 1.00 86.75 744 ALA A C 1
ATOM 5622 O O . ALA A 1 744 ? -20.525 5.590 26.959 1.00 86.75 744 ALA A O 1
ATOM 5623 N N . LEU A 1 745 ? -20.107 4.180 25.261 1.00 84.50 745 LEU A N 1
ATOM 5624 C CA . LEU A 1 745 ? -21.498 3.780 25.025 1.00 84.50 745 LEU A CA 1
ATOM 5625 C C . LEU A 1 745 ? -22.180 3.189 26.265 1.00 84.50 745 LEU A C 1
ATOM 5627 O O . LEU A 1 745 ? -23.340 3.489 26.542 1.00 84.50 745 LEU A O 1
ATOM 5631 N N . VAL A 1 746 ? -21.478 2.335 27.015 1.00 83.50 746 VAL A N 1
ATOM 5632 C CA . VAL A 1 746 ? -22.022 1.755 28.254 1.00 83.50 746 VAL A CA 1
ATOM 5633 C C . VAL A 1 746 ? -22.248 2.843 29.303 1.00 83.50 746 VAL A C 1
ATOM 5635 O O . VAL A 1 746 ? -23.282 2.830 29.964 1.00 83.50 746 VAL A O 1
ATOM 5638 N N . ARG A 1 747 ? -21.326 3.806 29.427 1.00 84.50 747 ARG A N 1
ATOM 5639 C CA . ARG A 1 747 ? -21.474 4.933 30.361 1.00 84.50 747 ARG A CA 1
ATOM 5640 C C . ARG A 1 747 ? -22.658 5.826 29.995 1.00 84.50 747 ARG A C 1
ATOM 5642 O O . ARG A 1 747 ? -23.436 6.153 30.879 1.00 84.50 747 ARG A O 1
ATOM 5649 N N . GLU A 1 748 ? -22.828 6.168 28.717 1.00 82.44 748 GLU A N 1
ATOM 5650 C CA . GLU A 1 748 ? -23.969 6.973 28.251 1.00 82.44 748 GLU A CA 1
ATOM 5651 C C . GLU A 1 748 ? -25.316 6.312 28.593 1.00 82.44 748 GLU A C 1
ATOM 5653 O O . GLU A 1 748 ? -26.199 6.980 29.121 1.00 82.44 748 GLU A O 1
ATOM 5658 N N . ARG A 1 749 ? -25.456 4.992 28.389 1.00 76.94 749 ARG A N 1
ATOM 5659 C CA . ARG A 1 749 ? -26.699 4.255 28.705 1.00 76.94 749 ARG A CA 1
ATOM 5660 C C . ARG A 1 749 ? -27.033 4.195 30.193 1.00 76.94 749 ARG A C 1
ATOM 5662 O O . ARG A 1 749 ? -28.202 4.098 30.543 1.00 76.94 749 ARG A O 1
ATOM 5669 N N . VAL A 1 750 ? -26.024 4.182 31.061 1.00 75.75 750 VAL A N 1
ATOM 5670 C CA . VAL A 1 750 ? -26.230 4.163 32.520 1.00 75.75 750 VAL A CA 1
ATOM 5671 C C . VAL A 1 750 ? -26.644 5.545 33.033 1.00 75.75 750 VAL A C 1
ATOM 5673 O O . VAL A 1 750 ? -27.382 5.631 34.010 1.00 75.75 750 VAL A O 1
ATOM 5676 N N . SER A 1 751 ? -26.197 6.612 32.367 1.00 68.06 751 SER A N 1
ATOM 5677 C CA . SER A 1 751 ? -26.501 7.999 32.731 1.00 68.06 751 SER A CA 1
ATOM 5678 C C . SER A 1 751 ? -27.861 8.501 32.232 1.00 68.06 751 SER A C 1
ATOM 5680 O O . SER A 1 751 ? -28.308 9.551 32.693 1.00 68.06 751 SER A O 1
ATOM 5682 N N . GLU A 1 752 ? -28.529 7.801 31.307 1.00 60.06 752 GLU A N 1
ATOM 5683 C CA . GLU A 1 752 ? -29.905 8.146 30.929 1.00 60.06 752 GLU A CA 1
ATOM 5684 C C . GLU A 1 752 ? -30.849 7.909 32.124 1.00 60.06 752 GLU A C 1
ATOM 5686 O O . GLU A 1 752 ? -30.908 6.791 32.650 1.00 60.06 752 GLU A O 1
ATOM 5691 N N . PRO A 1 753 ? -31.604 8.927 32.583 1.00 52.03 753 PRO A N 1
ATOM 5692 C CA . PRO A 1 753 ? -32.550 8.740 33.670 1.00 52.03 753 PRO A CA 1
ATOM 5693 C C . PRO A 1 753 ? -33.602 7.718 33.238 1.00 52.03 753 PRO A C 1
ATOM 5695 O O . PRO A 1 753 ? -34.334 7.937 32.271 1.00 52.03 753 PRO A O 1
ATOM 5698 N N . ARG A 1 754 ? -33.689 6.593 33.966 1.00 50.59 754 ARG A N 1
ATOM 5699 C CA . ARG A 1 754 ? -34.811 5.654 33.824 1.00 50.59 754 ARG A CA 1
ATOM 5700 C C . ARG A 1 754 ? -36.110 6.466 33.875 1.00 50.59 754 ARG A C 1
ATOM 5702 O O . ARG A 1 754 ? -36.255 7.261 34.809 1.00 50.59 754 ARG A O 1
ATOM 5709 N N . PRO A 1 755 ? -37.057 6.269 32.938 1.00 47.28 755 PRO A N 1
ATOM 5710 C CA . PRO A 1 755 ? -38.387 6.838 33.079 1.00 47.28 755 PRO A CA 1
ATOM 5711 C C . PRO A 1 755 ? -38.891 6.475 34.475 1.00 47.28 755 PRO A C 1
ATOM 5713 O O . PRO A 1 755 ? -38.896 5.291 34.825 1.00 47.28 755 PRO A O 1
ATOM 5716 N N . ARG A 1 756 ? -39.228 7.478 35.301 1.00 44.75 756 ARG A N 1
ATOM 5717 C CA . ARG A 1 756 ? -39.901 7.236 36.582 1.00 44.75 756 ARG A CA 1
ATOM 5718 C C . ARG A 1 756 ? -41.071 6.314 36.267 1.00 44.75 756 ARG A C 1
ATOM 5720 O O . ARG A 1 756 ? -41.922 6.688 35.461 1.00 44.75 756 ARG A O 1
ATOM 5727 N N . ALA A 1 757 ? -41.074 5.115 36.853 1.00 48.22 757 ALA A N 1
ATOM 5728 C CA . ALA A 1 757 ? -42.259 4.277 36.854 1.00 48.22 757 ALA A CA 1
ATOM 5729 C C . ALA A 1 757 ? -43.408 5.182 37.299 1.00 48.22 757 ALA A C 1
ATOM 5731 O O . ALA A 1 757 ? -43.296 5.835 38.340 1.00 48.22 757 ALA A O 1
ATOM 5732 N N . ALA A 1 758 ? -44.421 5.326 36.443 1.00 47.78 758 ALA A N 1
ATOM 5733 C CA . ALA A 1 758 ? -45.586 6.128 36.756 1.00 47.78 758 ALA A CA 1
ATOM 5734 C C . ALA A 1 758 ? -46.073 5.690 38.140 1.00 47.78 758 ALA A C 1
ATOM 5736 O O . ALA A 1 758 ? -46.313 4.501 38.361 1.00 47.78 758 ALA A O 1
ATOM 5737 N N . ALA A 1 759 ? -46.120 6.633 39.084 1.00 50.66 759 ALA A N 1
ATOM 5738 C CA . ALA A 1 759 ? -46.723 6.380 40.381 1.00 50.66 759 ALA A CA 1
ATOM 5739 C C . ALA A 1 759 ? -48.125 5.793 40.134 1.00 50.66 759 ALA A C 1
ATOM 5741 O O . ALA A 1 759 ? -48.806 6.276 39.220 1.00 50.66 759 ALA A O 1
ATOM 5742 N N . PRO A 1 760 ? -48.551 4.757 40.878 1.00 50.47 760 PRO A N 1
ATOM 5743 C CA . PRO A 1 760 ? -49.892 4.217 40.726 1.00 50.47 760 PRO A CA 1
ATOM 5744 C C . PRO A 1 760 ? -50.885 5.368 40.881 1.00 50.47 760 PRO A C 1
ATOM 5746 O O . PRO A 1 760 ? -50.840 6.089 41.881 1.00 50.47 760 PRO A O 1
ATOM 5749 N N . GLN A 1 761 ? -51.732 5.585 39.874 1.00 47.59 761 GLN A N 1
ATOM 5750 C CA . GLN A 1 761 ? -52.836 6.530 40.001 1.00 47.59 761 GLN A CA 1
ATOM 5751 C C . GLN A 1 761 ? -53.676 6.110 41.219 1.00 47.59 761 GLN A C 1
ATOM 5753 O O . GLN A 1 761 ? -53.993 4.923 41.338 1.00 47.59 761 GLN A O 1
ATOM 5758 N N . PRO A 1 762 ? -54.019 7.030 42.138 1.00 48.22 762 PRO A N 1
ATOM 5759 C CA . PRO A 1 762 ? -54.913 6.700 43.233 1.00 48.22 762 PRO A CA 1
ATOM 5760 C C . PRO A 1 762 ? -56.255 6.246 42.656 1.00 48.22 762 PRO A C 1
ATOM 5762 O O . PRO A 1 762 ? -56.803 6.882 41.754 1.00 48.22 762 PRO A O 1
ATOM 5765 N N . ALA A 1 763 ? -56.740 5.108 43.153 1.00 49.50 763 ALA A N 1
ATOM 5766 C CA . ALA A 1 763 ? -58.003 4.516 42.750 1.00 49.50 763 ALA A CA 1
ATOM 5767 C C . ALA A 1 763 ? -59.132 5.547 42.878 1.00 49.50 763 ALA A C 1
ATOM 5769 O O . ALA A 1 763 ? -59.375 6.092 43.955 1.00 49.50 763 ALA A O 1
ATOM 5770 N N . VAL A 1 764 ? -59.823 5.804 41.768 1.00 50.34 764 VAL A N 1
ATOM 5771 C CA . VAL A 1 764 ? -61.070 6.566 41.763 1.00 50.34 764 VAL A CA 1
ATOM 5772 C C . VAL A 1 764 ? -62.100 5.736 42.525 1.00 50.34 764 VAL A C 1
ATOM 5774 O O . VAL A 1 764 ? -62.530 4.683 42.055 1.00 50.34 764 VAL A O 1
ATOM 5777 N N . ALA A 1 765 ? -62.458 6.188 43.725 1.00 47.38 765 ALA A N 1
ATOM 5778 C CA . ALA A 1 765 ? -63.570 5.641 44.485 1.00 47.38 765 ALA A CA 1
ATOM 5779 C C . ALA A 1 765 ? -64.866 5.834 43.681 1.00 47.38 765 ALA A C 1
ATOM 5781 O O . ALA A 1 765 ? -65.229 6.957 43.325 1.00 47.38 765 ALA A O 1
ATOM 5782 N N . ALA A 1 766 ? -65.541 4.729 43.369 1.00 47.44 766 ALA A N 1
ATOM 5783 C CA . ALA A 1 766 ? -66.848 4.743 42.733 1.00 47.44 766 ALA A CA 1
ATOM 5784 C C . ALA A 1 766 ? -67.884 5.375 43.678 1.00 47.44 766 ALA A C 1
ATOM 5786 O O . ALA A 1 766 ? -68.020 4.966 44.831 1.00 47.44 766 ALA A O 1
ATOM 5787 N N . ALA A 1 767 ? -68.607 6.376 43.175 1.00 48.41 767 ALA A N 1
ATOM 5788 C CA . ALA A 1 767 ? -69.748 6.977 43.854 1.00 48.41 767 ALA A CA 1
ATOM 5789 C C . ALA A 1 767 ? -70.931 5.982 43.936 1.00 48.41 767 ALA A C 1
ATOM 5791 O O . ALA A 1 767 ? -71.086 5.149 43.037 1.00 48.41 767 ALA A O 1
ATOM 5792 N N . PRO A 1 768 ? -71.790 6.061 44.971 1.00 48.03 768 PRO A N 1
ATOM 5793 C CA . PRO A 1 768 ? -72.898 5.131 45.145 1.00 48.03 768 PRO A CA 1
ATOM 5794 C C . PRO A 1 768 ? -74.021 5.405 44.137 1.00 48.03 768 PRO A C 1
ATOM 5796 O O . PRO A 1 768 ? -74.505 6.531 44.017 1.00 48.03 768 PRO A O 1
ATOM 5799 N N . GLN A 1 769 ? -74.468 4.360 43.435 1.00 45.44 769 GLN A N 1
ATOM 5800 C CA . GLN A 1 769 ? -75.693 4.400 42.639 1.00 45.44 769 GLN A CA 1
ATOM 5801 C C . GLN A 1 769 ? -76.910 4.418 43.568 1.00 45.44 769 GLN A C 1
ATOM 5803 O O . GLN A 1 769 ? -77.213 3.428 44.230 1.00 45.44 769 GLN A O 1
ATOM 5808 N N . ALA A 1 770 ? -77.629 5.539 43.580 1.00 43.72 770 ALA A N 1
ATOM 5809 C CA . ALA A 1 770 ? -78.957 5.647 44.160 1.00 43.72 770 ALA A CA 1
ATOM 5810 C C . ALA A 1 770 ? -80.000 5.810 43.043 1.00 43.72 770 ALA A C 1
ATOM 5812 O O . ALA A 1 770 ? -80.000 6.801 42.319 1.00 43.72 770 ALA A O 1
ATOM 5813 N N . GLY A 1 771 ? -80.891 4.821 42.949 1.00 44.97 771 GLY A N 1
ATOM 5814 C CA . GLY A 1 771 ? -82.309 5.002 42.636 1.00 44.97 771 GLY A CA 1
ATOM 5815 C C . GLY A 1 771 ? -82.709 5.356 41.203 1.00 44.97 771 GLY A C 1
ATOM 5816 O O . GLY A 1 771 ? -82.778 6.527 40.845 1.00 44.97 771 GLY A O 1
ATOM 5817 N N . ARG A 1 772 ? -83.203 4.357 40.461 1.00 40.94 772 ARG A N 1
ATOM 5818 C CA . ARG A 1 772 ? -84.408 4.525 39.631 1.00 40.94 772 ARG A CA 1
ATOM 5819 C C . ARG A 1 772 ? -85.300 3.293 39.750 1.00 40.94 772 ARG A C 1
ATOM 5821 O O . ARG A 1 772 ? -85.015 2.249 39.177 1.00 40.94 772 ARG A O 1
ATOM 5828 N N . SER A 1 773 ? -86.364 3.448 40.532 1.00 46.62 773 SER A N 1
ATOM 5829 C CA . SER A 1 773 ? -87.585 2.654 40.435 1.00 46.62 773 SER A CA 1
ATOM 5830 C C . SER A 1 773 ? -88.568 3.334 39.474 1.00 46.62 773 SER A C 1
ATOM 5832 O O . SER A 1 773 ? -88.462 4.539 39.233 1.00 46.62 773 SER A O 1
ATOM 5834 N N . ARG A 1 774 ? -89.540 2.533 39.018 1.00 41.94 774 ARG A N 1
ATOM 5835 C CA . ARG A 1 774 ? -90.653 2.755 38.070 1.00 41.94 774 ARG A CA 1
ATOM 5836 C C . ARG A 1 774 ? -90.364 2.247 36.663 1.00 41.94 774 ARG A C 1
ATOM 5838 O O . ARG A 1 774 ? -89.313 2.547 36.121 1.00 41.94 774 ARG A O 1
ATOM 5845 N N . ALA A 1 775 ? -91.283 1.596 35.964 1.00 45.72 775 ALA A N 1
ATOM 5846 C CA . ALA A 1 775 ? -92.532 0.872 36.231 1.00 45.72 775 ALA A CA 1
ATOM 5847 C C . ALA A 1 775 ? -93.058 0.509 34.823 1.00 45.72 775 ALA A C 1
ATOM 5849 O O . ALA A 1 775 ? -92.791 1.271 33.899 1.00 45.72 775 ALA A O 1
ATOM 5850 N N . GLU A 1 776 ? -93.823 -0.585 34.717 1.00 45.28 776 GLU A N 1
ATOM 5851 C CA . GLU A 1 776 ? -94.772 -0.903 33.621 1.00 45.28 776 GLU A CA 1
ATOM 5852 C C . GLU A 1 776 ? -94.149 -1.226 32.239 1.00 45.28 776 GLU A C 1
ATOM 5854 O O . GLU A 1 776 ? -93.440 -0.427 31.644 1.00 45.28 776 GLU A O 1
ATOM 5859 N N . ALA A 1 777 ? -94.180 -2.483 31.781 1.00 49.31 777 ALA A N 1
ATOM 5860 C CA . ALA A 1 777 ? -95.297 -3.283 31.240 1.00 49.31 777 ALA A CA 1
ATOM 5861 C C . ALA A 1 777 ? -95.468 -3.089 29.719 1.00 49.31 777 ALA A C 1
ATOM 5863 O O . ALA A 1 777 ? -95.715 -1.982 29.247 1.00 49.31 777 ALA A O 1
ATOM 5864 N N . GLY A 1 778 ? -95.336 -4.199 28.984 1.00 44.66 778 GLY A N 1
ATOM 5865 C CA . GLY A 1 778 ? -95.451 -4.321 27.530 1.00 44.66 778 GLY A CA 1
ATOM 5866 C C . GLY A 1 778 ? -94.758 -5.581 27.047 1.00 44.66 778 GLY A C 1
ATOM 5867 O O . GLY A 1 778 ? -93.560 -5.467 26.711 1.00 44.66 778 GLY A O 1
#

Foldseek 3Di:
DQQVVLVVLLLCLQLVLLVLLVVLLVLVLDFFQKAPWDWAAEAELVLQDKIKTKIWGPAKFFKWKFKAFPVRDGFATQGDTDIDGTTMDITIDHQHGNVRHHDDFHKIWMWMATVVLRDIFTQLRIYTYDHDAKDKDWPDKPDQEAELPPPPPSQKIKTFMDIPFQWWKWKDKPNHTQDTDPGSPDRIDIDGVVRDDDPDWDKIWMWMWIADPNGHIHDIDDTDIHTYDYDPPDDDDDDDDDDDDDDDDDDDDDDDDDDDDPDDPDPDDPDPPCLVVLLQLLLVLLLQLLQLLLQLAPPLQLVSNLVSLVSNVVSLVSLCVNLDDPPCVVVVVVVVVVLLVLLCVLLVVCLVPVLVLLLQLLVLQQPFDWDDDPPDTDGASVSNVSSLSNLSVNSSVCSVVPNSDHNLLPPLSVLLSLLSNLQSNLLNQAPCVNLSSCCNNRFSSSLSSSLQSLSPDPDDPVSVVVSLCSLLVVLLQQLVQLVVCQVVVDAPPASPLVNVCSRRPARAHDRSHNALQSNLLSLLLSLLLLSLCSLLPHDPVSNVSSSVSNVSSSNSNSRSSHSLSSQLSSVLSLLSCCLRPNPVSVVSVVVSVVVSVVVLVPDPVNVPDDPVSSCVCLVVLLVLLVVLLVVVAAAANHGSRQLVSQCVVVVPDDPPSVVRDRQAQLSNQCRHGHPSSSVSVVSSLVSLLCLLCVDSDSDPLNSVSSSLNSSLSSLNSSSRRGVCSSVRSSNSNSSSCSNVSSVVVVVVVVPPDDPPPPDPDPDDDDDDDDDDDDDDDD

Secondary structure (DSSP, 8-state):
-TTTHHHHHHHHHHHHHHHHHHHHHHHHHS--SEEEEEE-SEE-SSS---EEEEEEESS-EEEEEEEE-TT--EEEEEEEEEEE-SEEEEEEE-SB-TTSPBPPSEEEEEEEEETTTTEEEE-SS-EEE--PPPPEEEEEES-SEE--SSSSSS-EEEEEEEESSS-EEEEEETTEEEEE-S-SS-SEEEEEGGGT--SS-EEEEEEEEEE-SS-PBPPPPPPEEEEE---------------------------PPPP-------------TTHHHHHHHHHHHHHHHHHHHHHHHH--SHHHHHHHHHHHHHHHHHHHHHHSPTT-HHHHHHHHHHHHHHHHHHHHHHHH-TTHHHHHHHHHSS--EEEEETTEEEEE-HHHHHHHHHHHHHHHHHHHTT-----TTGGGHHHHHHHHHHHHHGGGG-TTHHHHHHHIIIIIHHHHHHHHHHHTS---HHHHHHHHHHHHHHHHHHHHHHHHHHHH---TT-HHHHHHHHHSSS----TTSS-HHHHHHHHHHHHHHHHHHHHTT--HHHHHHHHHHHHHHHHHHHTTT-HHHHHHHHHHHHHHHHHHHTTHHHHHHHHHHHHHHHHHHH-GGGTT--HHHHTTTHHHHHHHHHHHHHHSTTTTT-TT-HHHHHHHHHT--TTGGGGG--S-HHHHHHHHHHHHHHHHHHHHHHHHHHHHTS---SSHHHHHHHHHHHHHHHHHHHHTTSS-STT-HHHHHHHHHHHHHHHHHHHHHHHSPPPPPPPPPPP-PPPP----------